Protein AF-0000000067176746 (afdb_homodimer)

pLDDT: mean 80.46, std 14.05, range [32.78, 97.44]

Radius of gyration: 30.91 Å; Cα contacts (8 Å, |Δi|>4): 1678; chains: 2; bounding box: 75×94×72 Å

Solvent-accessible surface area (backbone atoms only — not comparable to full-atom values): 50296 Å² total; per-residue (Å²): 117,57,73,65,50,70,75,52,68,59,68,92,54,48,72,50,48,36,52,47,48,30,40,49,22,49,24,46,20,21,20,22,48,36,48,21,33,49,36,47,31,52,53,45,54,51,41,46,60,78,34,51,90,34,46,40,32,67,72,18,43,69,52,51,47,21,51,54,46,4,48,63,64,27,29,31,47,70,59,21,42,50,48,52,51,49,16,47,41,33,66,75,56,26,36,52,35,39,38,44,25,46,72,14,62,37,48,71,68,59,52,51,51,50,55,63,56,50,66,44,42,49,75,85,44,29,64,63,47,22,51,52,45,39,71,47,49,58,77,45,60,42,50,53,70,64,56,43,50,49,55,52,44,52,57,35,43,74,70,32,62,41,12,40,62,57,56,48,69,29,80,71,46,17,25,57,46,74,40,54,23,66,46,34,60,23,16,31,32,39,27,34,24,46,32,70,30,44,50,34,27,50,50,39,30,50,54,16,37,58,40,34,41,94,64,32,79,62,51,72,46,32,31,31,22,47,23,45,27,23,45,22,52,76,35,80,46,36,74,52,68,51,82,53,90,80,57,80,36,70,73,80,87,84,64,87,80,80,79,90,78,71,69,48,62,54,72,52,20,71,70,51,37,76,51,52,19,37,27,80,81,16,38,52,19,52,23,69,57,43,42,60,53,48,73,78,46,87,87,77,86,84,57,82,67,68,76,54,70,49,83,56,80,70,71,53,71,59,52,47,54,36,49,40,52,21,27,42,22,18,56,53,63,24,36,72,47,45,36,90,65,31,44,82,38,54,70,46,55,74,77,76,23,51,36,29,78,33,25,46,44,38,21,26,65,64,56,43,49,40,56,69,66,42,41,49,92,72,16,39,47,73,48,63,36,33,44,51,36,33,43,35,33,41,50,66,63,52,74,48,77,34,71,34,52,26,17,72,76,39,57,76,55,30,51,67,34,45,86,77,90,60,72,79,76,81,67,72,64,61,89,65,52,69,74,75,51,58,63,42,96,57,38,68,70,51,51,49,48,51,52,39,51,51,49,26,50,51,28,43,49,51,50,50,49,50,48,48,52,28,50,49,38,44,63,71,60,57,67,71,74,83,128,119,58,73,67,51,71,74,53,69,58,68,91,52,48,70,51,48,36,53,48,46,30,40,48,22,49,24,48,20,22,20,21,48,36,49,22,32,50,36,46,31,51,52,46,53,53,40,47,62,78,34,52,88,35,45,40,32,67,73,18,42,68,53,52,47,21,51,53,46,5,48,64,66,27,28,32,48,68,60,22,42,49,48,51,50,48,15,46,42,34,64,75,57,26,36,52,36,40,39,43,26,46,72,15,63,38,48,70,68,57,51,52,49,52,55,63,57,49,65,43,41,50,75,86,44,29,64,63,47,21,52,54,46,38,70,48,50,58,76,45,62,42,48,52,69,50,55,42,50,49,55,51,45,54,57,35,43,75,68,33,63,40,12,38,62,52,52,52,64,27,80,71,43,18,25,56,47,74,41,64,18,66,46,38,68,25,17,31,34,40,25,34,25,47,31,70,31,42,51,34,27,51,51,40,30,50,55,18,38,58,41,33,41,94,65,33,79,63,52,74,47,32,31,32,21,48,23,44,26,22,45,20,58,77,34,79,46,34,70,51,68,50,82,52,91,82,56,81,35,69,71,78,93,87,76,83,88,85,80,92,80,72,70,47,62,53,71,53,21,73,70,47,37,77,49,53,18,37,26,80,85,15,37,58,20,54,21,68,57,43,42,60,52,48,75,79,46,88,86,76,87,85,56,82,67,68,75,55,71,48,84,58,79,68,70,53,71,60,52,47,54,36,49,40,52,21,27,42,21,18,55,54,63,24,36,72,48,45,37,89,66,30,44,83,38,53,71,46,53,74,77,76,23,53,36,29,77,34,26,46,44,37,22,27,66,64,57,43,48,41,55,70,66,41,42,50,90,72,16,40,47,74,48,61,38,33,44,51,36,34,43,34,32,40,51,69,63,53,76,48,75,35,70,34,51,25,17,73,76,38,57,77,55,30,52,66,35,44,86,77,91,61,73,79,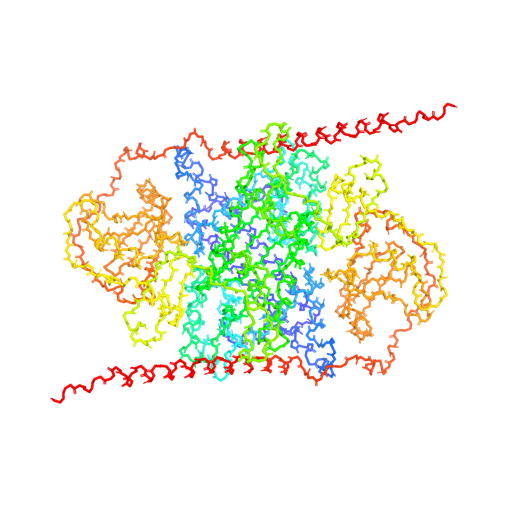79,80,66,74,66,61,90,65,54,68,72,74,50,59,64,42,96,56,36,66,69,52,52,50,49,52,51,39,51,52,48,28,50,51,28,42,49,51,49,49,50,49,48,47,51,30,50,50,43,44,62,71,61,56,65,70,73,81,126

Structure (mmCIF, N/CA/C/O backbone):
data_AF-0000000067176746-model_v1
#
loop_
_entity.id
_entity.type
_entity.pdbx_description
1 polymer 'HNH nuclease domain-containing protein'
#
loop_
_atom_site.group_PDB
_atom_site.id
_atom_site.type_symbol
_atom_site.label_atom_id
_atom_site.label_alt_id
_atom_site.label_comp_id
_atom_site.label_asym_id
_atom_site.label_entity_id
_atom_site.label_seq_id
_atom_site.pdbx_PDB_ins_code
_atom_site.Cartn_x
_atom_site.Cartn_y
_atom_site.Cartn_z
_atom_site.occupancy
_atom_site.B_iso_or_equiv
_atom_site.auth_seq_id
_atom_site.auth_comp_id
_atom_site.auth_asym_id
_atom_site.auth_atom_id
_atom_site.pdbx_PDB_model_num
ATOM 1 N N . MET A 1 1 ? -13.516 -18.984 21.047 1 43.28 1 MET A N 1
ATOM 2 C CA . MET A 1 1 ? -14.125 -17.891 21.797 1 43.28 1 MET A CA 1
ATOM 3 C C . MET A 1 1 ? -15.305 -17.297 21.047 1 43.28 1 MET A C 1
ATOM 5 O O . MET A 1 1 ? -15.172 -16.922 19.875 1 43.28 1 MET A O 1
ATOM 9 N N . GLY A 1 2 ? -16.469 -17.641 21.391 1 50.47 2 GLY A N 1
ATOM 10 C CA . GLY A 1 2 ? -17.766 -17.391 20.797 1 50.47 2 GLY A CA 1
ATOM 11 C C . GLY A 1 2 ? -18.078 -15.906 20.656 1 50.47 2 GLY A C 1
ATOM 12 O O . GLY A 1 2 ? -17.406 -15.062 21.25 1 50.47 2 GLY A O 1
ATOM 13 N N . ALA A 1 3 ? -18.984 -15.453 19.688 1 53.44 3 ALA A N 1
ATOM 14 C CA . ALA A 1 3 ? -19.531 -14.109 19.5 1 53.44 3 ALA A CA 1
ATOM 15 C C . ALA A 1 3 ? -19.797 -13.43 20.844 1 53.44 3 ALA A C 1
ATOM 17 O O . ALA A 1 3 ? -19.531 -12.242 21.016 1 53.44 3 ALA A O 1
ATOM 18 N N . GLY A 1 4 ? -20.078 -14.141 21.781 1 60.16 4 GLY A N 1
ATOM 19 C CA . GLY A 1 4 ? -20.453 -13.594 23.078 1 60.16 4 GLY A CA 1
ATOM 20 C C . GLY A 1 4 ? -19.281 -13.078 23.875 1 60.16 4 GLY A C 1
ATOM 21 O O . GLY A 1 4 ? -19.406 -12.125 24.641 1 60.16 4 GLY A O 1
ATOM 22 N N . ILE A 1 5 ? -18.078 -13.664 23.75 1 59.62 5 ILE A N 1
ATOM 23 C CA . ILE A 1 5 ? -16.891 -13.328 24.531 1 59.62 5 ILE A CA 1
ATOM 24 C C . ILE A 1 5 ? -16.344 -11.977 24.078 1 59.62 5 ILE A C 1
ATOM 26 O O . ILE A 1 5 ? -15.891 -11.172 24.906 1 59.62 5 ILE A O 1
ATOM 30 N N . LEU A 1 6 ? -16.484 -11.695 22.938 1 70.81 6 LEU A N 1
ATOM 31 C CA . LEU A 1 6 ? -15.961 -10.43 22.422 1 70.81 6 LEU A CA 1
ATOM 32 C C . LEU A 1 6 ? -16.734 -9.25 23 1 70.81 6 LEU A C 1
ATOM 34 O O . LEU A 1 6 ? -16.141 -8.203 23.297 1 70.81 6 LEU A O 1
ATOM 38 N N . GLU A 1 7 ? -18 -9.523 23.328 1 70.69 7 GLU A N 1
ATOM 39 C CA . GLU A 1 7 ? -18.875 -8.469 23.812 1 70.69 7 GLU A CA 1
ATOM 40 C C . GLU A 1 7 ? -18.562 -8.109 25.266 1 70.69 7 GLU A C 1
ATOM 42 O O . GLU A 1 7 ? -18.844 -7 25.719 1 70.69 7 GLU A O 1
ATOM 47 N N . ARG A 1 8 ? -17.938 -9.031 26.031 1 75.94 8 ARG A N 1
ATOM 48 C CA . ARG A 1 8 ? -17.734 -8.805 27.469 1 75.94 8 ARG A CA 1
ATOM 49 C C . ARG A 1 8 ? -16.266 -8.625 27.797 1 75.94 8 ARG A C 1
ATOM 51 O O . ARG A 1 8 ? -15.875 -8.594 28.969 1 75.94 8 ARG A O 1
ATOM 58 N N . MET A 1 9 ? -15.562 -8.547 26.734 1 86 9 MET A N 1
ATOM 59 C CA . MET A 1 9 ? -14.109 -8.531 26.891 1 86 9 MET A CA 1
ATOM 60 C C . MET A 1 9 ? -13.672 -7.34 27.75 1 86 9 MET A C 1
ATOM 62 O O . MET A 1 9 ? -12.695 -7.434 28.5 1 86 9 MET A O 1
ATOM 66 N N . PHE A 1 10 ? -14.477 -6.266 27.781 1 89.88 10 PHE A N 1
ATOM 67 C CA . PHE A 1 10 ? -14.016 -5.051 28.438 1 89.88 10 PHE A CA 1
ATOM 68 C C . PHE A 1 10 ? -15 -4.594 29.5 1 89.88 10 PHE A C 1
ATOM 70 O O . PHE A 1 10 ? -15.047 -3.414 29.844 1 89.88 10 PHE A O 1
ATOM 77 N N . ASP A 1 11 ? -15.68 -5.605 29.891 1 87.5 11 ASP A N 1
ATOM 78 C CA . ASP A 1 11 ? -16.594 -5.293 30.984 1 87.5 11 ASP A CA 1
ATOM 79 C C . ASP A 1 11 ? -15.844 -4.773 32.219 1 87.5 11 ASP A C 1
ATOM 81 O O . ASP A 1 11 ? -14.836 -5.348 32.625 1 87.5 11 ASP A O 1
ATOM 85 N N . GLY A 1 12 ? -16.25 -3.662 32.781 1 87 12 GLY A N 1
ATOM 86 C CA . GLY A 1 12 ? -15.648 -3.094 33.969 1 87 12 GLY A CA 1
ATOM 87 C C . GLY A 1 12 ? -14.492 -2.154 33.688 1 87 12 GLY A C 1
ATOM 88 O O . GLY A 1 12 ? -13.93 -1.547 34.594 1 87 12 GLY A O 1
ATOM 89 N N . THR A 1 13 ? -14.133 -2.062 32.438 1 91.19 13 THR A N 1
ATOM 90 C CA . THR A 1 13 ? -13.039 -1.176 32.062 1 91.19 13 THR A CA 1
ATOM 91 C C . THR A 1 13 ? -13.547 0.245 31.828 1 91.19 13 THR A C 1
ATOM 93 O O . THR A 1 13 ? -14.523 0.454 31.109 1 91.19 13 THR A O 1
ATOM 96 N N . SER A 1 14 ? -12.938 1.188 32.531 1 92.56 14 SER A N 1
ATOM 97 C CA . SER A 1 14 ? -13.312 2.586 32.344 1 92.56 14 SER A CA 1
ATOM 98 C C . SER A 1 14 ? -12.992 3.064 30.922 1 92.56 14 SER A C 1
ATOM 100 O O . SER A 1 14 ? -12.312 2.369 30.172 1 92.56 14 SER A O 1
ATOM 102 N N . ASP A 1 15 ? -13.5 4.207 30.578 1 90.69 15 ASP A N 1
ATOM 103 C CA . ASP A 1 15 ? -13.18 4.781 29.281 1 90.69 15 ASP A CA 1
ATOM 104 C C . ASP A 1 15 ? -11.68 5.027 29.141 1 90.69 15 ASP A C 1
ATOM 106 O O . ASP A 1 15 ? -11.094 4.758 28.094 1 90.69 15 ASP A O 1
ATOM 110 N N . ALA A 1 16 ? -11.156 5.578 30.172 1 91.19 16 ALA A N 1
ATOM 111 C CA . ALA A 1 16 ? -9.703 5.754 30.188 1 91.19 16 ALA A CA 1
ATOM 112 C C . ALA A 1 16 ? -8.992 4.41 30.047 1 91.19 16 ALA A C 1
ATOM 114 O O . ALA A 1 16 ? -7.98 4.305 29.359 1 91.19 16 ALA A O 1
ATOM 115 N N . GLY A 1 17 ? -9.531 3.449 30.75 1 92.75 17 GLY A N 1
ATOM 116 C CA . GLY A 1 17 ? -8.977 2.107 30.641 1 92.75 17 GLY A CA 1
ATOM 117 C C . GLY A 1 17 ? -9.062 1.532 29.234 1 92.75 17 GLY A C 1
ATOM 118 O O . GLY A 1 17 ? -8.172 0.8 28.812 1 92.75 17 GLY A O 1
ATOM 119 N N . LEU A 1 18 ? -10.117 1.88 28.562 1 92.44 18 LEU A N 1
ATOM 120 C CA . LEU A 1 18 ? -10.281 1.414 27.188 1 92.44 18 LEU A CA 1
ATOM 121 C C . LEU A 1 18 ? -9.242 2.043 26.281 1 92.44 18 LEU A C 1
ATOM 123 O O . LEU A 1 18 ? -8.672 1.362 25.422 1 92.44 18 LEU A O 1
ATOM 127 N N . ILE A 1 19 ? -9.008 3.307 26.422 1 92.44 19 ILE A N 1
ATOM 128 C CA . ILE A 1 19 ? -7.984 3.996 25.656 1 92.44 19 ILE A CA 1
ATOM 129 C C . ILE A 1 19 ? -6.621 3.371 25.922 1 92.44 19 ILE A C 1
ATOM 131 O O . ILE A 1 19 ? -5.828 3.154 25 1 92.44 19 ILE A O 1
ATOM 135 N N . ASP A 1 20 ? -6.383 3.025 27.188 1 93.06 20 ASP A N 1
ATOM 136 C CA . ASP A 1 20 ? -5.141 2.355 27.562 1 93.06 20 ASP A CA 1
ATOM 137 C C . ASP A 1 20 ? -5.047 0.979 26.906 1 93.06 20 ASP A C 1
ATOM 139 O O . ASP A 1 20 ? -3.969 0.566 26.469 1 93.06 20 ASP A O 1
ATOM 143 N N . ALA A 1 21 ? -6.141 0.317 26.906 1 93.69 21 ALA A N 1
ATOM 144 C CA . ALA A 1 21 ? -6.176 -1.002 26.281 1 93.69 21 ALA A CA 1
ATOM 145 C C . ALA A 1 21 ? -5.863 -0.91 24.797 1 93.69 21 ALA A C 1
ATOM 147 O O . ALA A 1 21 ? -5.176 -1.772 24.25 1 93.69 21 ALA A O 1
ATOM 148 N N . ILE A 1 22 ? -6.387 0.085 24.141 1 94.25 22 ILE A N 1
ATOM 149 C CA . ILE A 1 22 ? -6.113 0.323 22.734 1 94.25 22 ILE A CA 1
ATOM 150 C C . ILE A 1 22 ? -4.617 0.529 22.516 1 94.25 22 ILE A C 1
ATOM 152 O O . ILE A 1 22 ? -4.004 -0.13 21.672 1 94.25 22 ILE A O 1
ATOM 156 N N . ALA A 1 23 ? -4.051 1.353 23.312 1 92.62 23 ALA A N 1
ATOM 157 C CA . ALA A 1 23 ? -2.627 1.663 23.188 1 92.62 23 ALA A CA 1
ATOM 158 C C . ALA A 1 23 ? -1.772 0.439 23.516 1 92.62 23 ALA A C 1
ATOM 160 O O . ALA A 1 23 ? -0.783 0.17 22.828 1 92.62 23 ALA A O 1
ATOM 161 N N . GLU A 1 24 ? -2.168 -0.232 24.547 1 94.44 24 GLU A N 1
ATOM 162 C CA . GLU A 1 24 ? -1.419 -1.413 24.969 1 94.44 24 GLU A CA 1
ATOM 163 C C . GLU A 1 24 ? -1.476 -2.506 23.906 1 94.44 24 GLU A C 1
ATOM 165 O O . GLU A 1 24 ? -0.476 -3.178 23.641 1 94.44 24 GLU A O 1
ATOM 170 N N . ALA A 1 25 ? -2.594 -2.727 23.359 1 95.62 25 ALA A N 1
ATOM 171 C CA . ALA A 1 25 ? -2.725 -3.715 22.281 1 95.62 25 ALA A CA 1
ATOM 172 C C . ALA A 1 25 ? -1.83 -3.363 21.109 1 95.62 25 ALA A C 1
ATOM 174 O O . ALA A 1 25 ? -1.221 -4.246 20.5 1 95.62 25 ALA A O 1
ATOM 175 N N . LYS A 1 26 ? -1.773 -2.121 20.797 1 94.94 26 LYS A N 1
ATOM 176 C CA . LYS A 1 26 ? -0.898 -1.688 19.719 1 94.94 26 LYS A CA 1
ATOM 177 C C . LYS A 1 26 ? 0.565 -1.97 20.047 1 94.94 26 LYS A C 1
ATOM 179 O O . LYS A 1 26 ? 1.327 -2.408 19.172 1 94.94 26 LYS A O 1
ATOM 184 N N . ARG A 1 27 ? 0.946 -1.72 21.25 1 94.75 27 ARG A N 1
ATOM 185 C CA . ARG A 1 27 ? 2.312 -2.004 21.672 1 94.75 27 ARG A CA 1
ATOM 186 C C . ARG A 1 27 ? 2.615 -3.496 21.578 1 94.75 27 ARG A C 1
ATOM 188 O O . ARG A 1 27 ? 3.709 -3.887 21.172 1 94.75 27 ARG A O 1
ATOM 195 N N . GLN A 1 28 ? 1.669 -4.273 21.953 1 95.75 28 GLN A N 1
ATOM 196 C CA . GLN A 1 28 ? 1.831 -5.719 21.875 1 95.75 28 GLN A CA 1
ATOM 197 C C . GLN A 1 28 ? 1.948 -6.18 20.422 1 95.75 28 GLN A C 1
ATOM 199 O O . GLN A 1 28 ? 2.732 -7.082 20.109 1 95.75 28 GLN A O 1
ATOM 204 N N . GLU A 1 29 ? 1.146 -5.594 19.594 1 95.38 29 GLU A N 1
ATOM 205 C CA . GLU A 1 29 ? 1.238 -5.859 18.172 1 95.38 29 GLU A CA 1
ATOM 206 C C . GLU A 1 29 ? 2.646 -5.586 17.641 1 95.38 29 GLU A C 1
ATOM 208 O O . GLU A 1 29 ? 3.229 -6.418 16.953 1 95.38 29 GLU A O 1
ATOM 213 N N . ASN A 1 30 ? 3.139 -4.461 18 1 95.81 30 ASN A N 1
ATOM 214 C CA . ASN A 1 30 ? 4.469 -4.051 17.562 1 95.81 30 ASN A CA 1
ATOM 215 C C . ASN A 1 30 ? 5.547 -4.988 18.094 1 95.81 30 ASN A C 1
ATOM 217 O O . ASN A 1 30 ? 6.43 -5.418 17.344 1 95.81 30 ASN A O 1
ATOM 221 N N . ALA A 1 31 ? 5.441 -5.293 19.344 1 96.06 31 ALA A N 1
ATOM 222 C CA . ALA A 1 31 ? 6.418 -6.176 19.969 1 96.06 31 ALA A CA 1
ATOM 223 C C . ALA A 1 31 ? 6.387 -7.566 19.344 1 96.06 31 ALA A C 1
ATOM 225 O O . ALA A 1 31 ? 7.434 -8.195 19.156 1 96.06 31 ALA A O 1
ATOM 226 N N . ALA A 1 32 ? 5.234 -8.047 19.078 1 96.44 32 ALA A N 1
ATOM 227 C CA . ALA A 1 32 ? 5.105 -9.359 18.438 1 96.44 32 ALA A CA 1
ATOM 228 C C . ALA A 1 32 ? 5.711 -9.344 17.047 1 96.44 32 ALA A C 1
ATOM 230 O O . ALA A 1 32 ? 6.34 -10.32 16.625 1 96.44 32 ALA A O 1
ATOM 231 N N . THR A 1 33 ? 5.523 -8.281 16.328 1 96.31 33 THR A N 1
ATOM 232 C CA . THR A 1 33 ? 6.133 -8.148 15.016 1 96.31 33 THR A CA 1
ATOM 233 C C . THR A 1 33 ? 7.656 -8.172 15.117 1 96.31 33 THR A C 1
ATOM 235 O O . THR A 1 33 ? 8.32 -8.82 14.312 1 96.31 33 THR A O 1
ATOM 238 N N . ALA A 1 34 ? 8.156 -7.441 16.062 1 96.94 34 ALA A N 1
ATOM 239 C CA . ALA A 1 34 ? 9.594 -7.449 16.281 1 96.94 34 ALA A CA 1
ATOM 240 C C . ALA A 1 34 ? 10.102 -8.859 16.578 1 96.94 34 ALA A C 1
ATOM 242 O O . ALA A 1 34 ? 11.094 -9.305 16 1 96.94 34 ALA A O 1
ATOM 243 N N . ARG A 1 35 ? 9.383 -9.539 17.422 1 95.69 35 ARG A N 1
ATOM 244 C CA . ARG A 1 35 ? 9.766 -10.898 17.781 1 95.69 35 ARG A CA 1
ATOM 245 C C . ARG A 1 35 ? 9.797 -11.805 16.562 1 95.69 35 ARG A C 1
ATOM 247 O O . ARG A 1 35 ? 10.703 -12.633 16.422 1 95.69 35 ARG A O 1
ATOM 254 N N . ARG A 1 36 ? 8.836 -11.695 15.734 1 96.38 36 ARG A N 1
ATOM 255 C CA . ARG A 1 36 ? 8.797 -12.469 14.5 1 96.38 36 ARG A CA 1
ATOM 256 C C . ARG A 1 36 ? 10.039 -12.219 13.656 1 96.38 36 ARG A C 1
ATOM 258 O O . ARG A 1 36 ? 10.703 -13.164 13.227 1 96.38 36 ARG A O 1
ATOM 265 N N . LEU A 1 37 ? 10.359 -10.945 13.492 1 97.06 37 LEU A N 1
ATOM 266 C CA . LEU A 1 37 ? 11.492 -10.586 12.648 1 97.06 37 LEU A CA 1
ATOM 267 C C . LEU A 1 37 ? 12.805 -11.023 13.289 1 97.06 37 LEU A C 1
ATOM 269 O O . LEU A 1 37 ? 13.734 -11.43 12.594 1 97.06 37 LEU A O 1
ATOM 273 N N . PHE A 1 38 ? 12.867 -11 14.625 1 96.69 38 PHE A N 1
ATOM 274 C CA . PHE A 1 38 ? 14.062 -11.461 15.312 1 96.69 38 PHE A CA 1
ATOM 275 C C . PHE A 1 38 ? 14.242 -12.969 15.148 1 96.69 38 PHE A C 1
ATOM 277 O O . PHE A 1 38 ? 15.359 -13.445 14.953 1 96.69 38 PHE A O 1
ATOM 284 N N . ALA A 1 39 ? 13.156 -13.672 15.227 1 96.25 39 ALA A N 1
ATOM 285 C CA . ALA A 1 39 ? 13.219 -15.109 14.992 1 96.25 39 ALA A CA 1
ATOM 286 C C . ALA A 1 39 ? 13.664 -15.414 13.57 1 96.25 39 ALA A C 1
ATOM 288 O O . ALA A 1 39 ? 14.453 -16.328 13.344 1 96.25 39 ALA A O 1
ATOM 289 N N . ILE A 1 40 ? 13.188 -14.68 12.617 1 96.25 40 ILE A N 1
ATOM 290 C CA . ILE A 1 40 ? 13.617 -14.82 11.227 1 96.25 40 ILE A CA 1
ATOM 291 C C . ILE A 1 40 ? 15.109 -14.531 11.117 1 96.25 40 ILE A C 1
ATOM 293 O O . ILE A 1 40 ? 15.836 -15.242 10.414 1 96.25 40 ILE A O 1
ATOM 297 N N . GLY A 1 41 ? 15.555 -13.461 11.812 1 96.5 41 GLY A N 1
ATOM 298 C CA . GLY A 1 41 ? 16.969 -13.125 11.828 1 96.5 41 GLY A CA 1
ATOM 299 C C . GLY A 1 41 ? 17.844 -14.25 12.359 1 96.5 41 GLY A C 1
ATOM 300 O O . GLY A 1 41 ? 18.906 -14.531 11.82 1 96.5 41 GLY A O 1
ATOM 301 N N . GLU A 1 42 ? 17.406 -14.867 13.367 1 95.94 42 GLU A N 1
ATOM 302 C CA . GLU A 1 42 ? 18.125 -15.992 13.938 1 95.94 42 GLU A CA 1
ATOM 303 C C . GLU A 1 42 ? 18.188 -17.172 12.953 1 95.94 42 GLU A C 1
ATOM 305 O O . GLU A 1 42 ? 19.234 -17.781 12.773 1 95.94 42 GLU A O 1
ATOM 310 N N . LEU A 1 43 ? 17.078 -17.5 12.359 1 94.38 43 LEU A N 1
ATOM 311 C CA . LEU A 1 43 ? 17.047 -18.547 11.344 1 94.38 43 LEU A CA 1
ATOM 312 C C . LEU A 1 43 ? 18.016 -18.234 10.219 1 94.38 43 LEU A C 1
ATOM 314 O O . LEU A 1 43 ? 18.75 -19.125 9.766 1 94.38 43 LEU A O 1
ATOM 318 N N . ASP A 1 44 ? 18.016 -17 9.797 1 95 44 ASP A N 1
ATOM 319 C CA . ASP A 1 44 ? 18.922 -16.547 8.742 1 95 44 ASP A CA 1
ATOM 320 C C . ASP A 1 44 ? 20.375 -16.75 9.148 1 95 44 ASP A C 1
ATOM 322 O O . ASP A 1 44 ? 21.203 -17.188 8.336 1 95 44 ASP A O 1
ATOM 326 N N . THR A 1 45 ? 20.734 -16.438 10.375 1 95.19 45 THR A N 1
ATOM 327 C CA . THR A 1 45 ? 22.094 -16.609 10.891 1 95.19 45 THR A CA 1
ATOM 328 C C . THR A 1 45 ? 22.516 -18.078 10.844 1 95.19 45 THR A C 1
ATOM 330 O O . THR A 1 45 ? 23.609 -18.406 10.375 1 95.19 45 THR A O 1
ATOM 333 N N . ARG A 1 46 ? 21.703 -18.906 11.25 1 94.25 46 ARG A N 1
ATOM 334 C CA . ARG A 1 46 ? 22.016 -20.328 11.281 1 94.25 46 ARG A CA 1
ATOM 335 C C . ARG A 1 46 ? 22.172 -20.891 9.875 1 94.25 46 ARG A C 1
ATOM 337 O O . ARG A 1 46 ? 23.109 -21.641 9.594 1 94.25 46 ARG A O 1
ATOM 344 N N . ARG A 1 47 ? 21.266 -20.531 8.984 1 92.94 47 ARG A N 1
ATOM 345 C CA . ARG A 1 47 ? 21.344 -21.016 7.613 1 92.94 47 ARG A CA 1
ATOM 346 C C . ARG A 1 47 ? 22.578 -20.469 6.91 1 92.94 47 ARG A C 1
ATOM 348 O O . ARG A 1 47 ? 23.172 -21.141 6.066 1 92.94 47 ARG A O 1
ATOM 355 N N . ALA A 1 48 ? 22.953 -19.219 7.258 1 92.12 48 ALA A N 1
ATOM 356 C CA . ALA A 1 48 ? 24.156 -18.641 6.691 1 92.12 48 ALA A CA 1
ATOM 357 C C . ALA A 1 48 ? 25.391 -19.484 7.039 1 92.12 48 ALA A C 1
ATOM 359 O O . ALA A 1 48 ? 26.312 -19.609 6.227 1 92.12 48 ALA A O 1
ATOM 360 N N . ILE A 1 49 ? 25.359 -20.016 8.172 1 92.62 49 ILE A N 1
ATOM 361 C CA . ILE A 1 49 ? 26.453 -20.859 8.625 1 92.62 49 ILE A CA 1
ATOM 362 C C . ILE A 1 49 ? 26.359 -22.234 7.984 1 92.62 49 ILE A C 1
ATOM 364 O O . ILE A 1 49 ? 27.312 -22.719 7.375 1 92.62 49 ILE A O 1
ATOM 368 N N . ASP A 1 50 ? 25.203 -22.844 8.023 1 90.69 50 ASP A N 1
ATOM 369 C CA . ASP A 1 50 ? 24.969 -24.203 7.547 1 90.69 50 ASP A CA 1
ATOM 370 C C . ASP A 1 50 ? 25.203 -24.297 6.043 1 90.69 50 ASP A C 1
ATOM 372 O O . ASP A 1 50 ? 25.625 -25.344 5.543 1 90.69 50 ASP A O 1
ATOM 376 N N . LEU A 1 51 ? 24.922 -23.156 5.371 1 89.75 51 LEU A N 1
ATOM 377 C CA . LEU A 1 51 ? 24.938 -23.188 3.914 1 89.75 51 LEU A CA 1
ATOM 378 C C . LEU A 1 51 ? 26.016 -22.25 3.367 1 89.75 51 LEU A C 1
ATOM 380 O O . LEU A 1 51 ? 25.844 -21.672 2.287 1 89.75 51 LEU A O 1
ATOM 384 N N . ALA A 1 52 ? 27.047 -22.109 4.098 1 89.81 52 ALA A N 1
ATOM 385 C CA . ALA A 1 52 ? 28.109 -21.188 3.752 1 89.81 52 ALA A CA 1
ATOM 386 C C . ALA A 1 52 ? 28.703 -21.516 2.385 1 89.81 52 ALA A C 1
ATOM 388 O O . ALA A 1 52 ? 29.109 -20.609 1.644 1 89.81 52 ALA A O 1
ATOM 389 N N . GLU A 1 53 ? 28.703 -22.75 2.008 1 87.94 53 GLU A N 1
ATOM 390 C CA . GLU A 1 53 ? 29.297 -23.188 0.757 1 87.94 53 GLU A CA 1
ATOM 391 C C . GLU A 1 53 ? 28.422 -22.828 -0.439 1 87.94 53 GLU A C 1
ATOM 393 O O . GLU A 1 53 ? 28.875 -22.891 -1.585 1 87.94 53 GLU A O 1
ATOM 398 N N . CYS A 1 54 ? 27.234 -22.391 -0.156 1 87.25 54 CYS 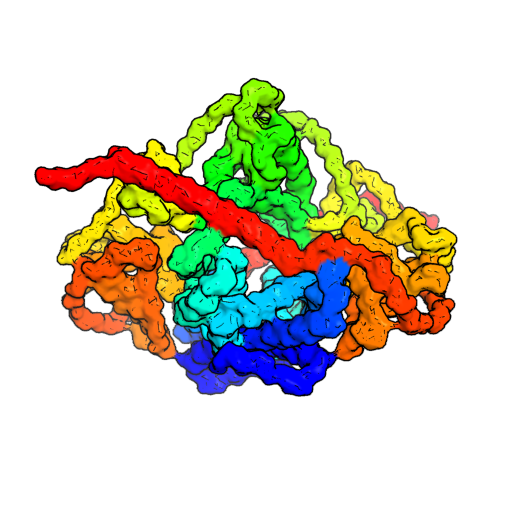A N 1
ATOM 399 C CA . CYS A 1 54 ? 26.266 -22.141 -1.227 1 87.25 54 CYS A CA 1
ATOM 400 C C . CYS A 1 54 ? 26.125 -20.641 -1.493 1 87.25 54 CYS A C 1
ATOM 402 O O . CYS A 1 54 ? 25.203 -20.219 -2.189 1 87.25 54 CYS A O 1
ATOM 404 N N . ASN A 1 55 ? 26.984 -19.859 -1.001 1 86.94 55 ASN A N 1
ATOM 405 C CA . ASN A 1 55 ? 26.859 -18.422 -1.083 1 86.94 55 ASN A CA 1
ATOM 406 C C . ASN A 1 55 ? 26.891 -17.938 -2.529 1 86.94 55 ASN A C 1
ATOM 408 O O . ASN A 1 55 ? 26.312 -16.891 -2.854 1 86.94 55 ASN A O 1
ATOM 412 N N . PHE A 1 56 ? 27.531 -18.672 -3.367 1 82 56 PHE A N 1
ATOM 413 C CA . PHE A 1 56 ? 27.672 -18.25 -4.754 1 82 56 PHE A CA 1
ATOM 414 C C . PHE A 1 56 ? 26.594 -18.875 -5.629 1 82 56 PHE A C 1
ATOM 416 O O . PHE A 1 56 ? 26.547 -18.625 -6.836 1 82 56 PHE A O 1
ATOM 423 N N . TRP A 1 57 ? 25.766 -19.688 -5.016 1 81.31 57 TRP A N 1
ATOM 424 C CA . TRP A 1 57 ? 24.672 -20.281 -5.773 1 81.31 57 TRP A CA 1
ATOM 425 C C . TRP A 1 57 ? 23.656 -19.219 -6.195 1 81.31 57 TRP A C 1
ATOM 427 O O . TRP A 1 57 ? 23.438 -18.234 -5.477 1 81.31 57 TRP A O 1
ATOM 437 N N . ARG A 1 58 ? 23.062 -19.359 -7.348 1 76.19 58 ARG A N 1
ATOM 438 C CA . ARG A 1 58 ? 21.969 -18.469 -7.754 1 76.19 58 ARG A CA 1
ATOM 439 C C . ARG A 1 58 ? 20.875 -18.422 -6.684 1 76.19 58 ARG A C 1
ATOM 441 O O . ARG A 1 58 ? 20.375 -17.344 -6.363 1 76.19 58 ARG A O 1
ATOM 448 N N . THR A 1 59 ? 20.484 -19.578 -6.215 1 84.06 59 THR A N 1
ATOM 449 C CA . THR A 1 59 ? 19.625 -19.656 -5.035 1 84.06 59 THR A CA 1
ATOM 450 C C . THR A 1 59 ? 20.469 -19.828 -3.77 1 84.06 59 THR A C 1
ATOM 452 O O . THR A 1 59 ? 20.703 -20.938 -3.316 1 84.06 59 THR A O 1
ATOM 455 N N . ASP A 1 60 ? 20.859 -18.734 -3.285 1 87.44 60 ASP A N 1
ATOM 456 C CA . ASP A 1 60 ? 21.781 -18.688 -2.154 1 87.44 60 ASP A CA 1
ATOM 457 C C . ASP A 1 60 ? 21.047 -18.922 -0.837 1 87.44 60 ASP A C 1
ATOM 459 O O . ASP A 1 60 ? 19.844 -19.156 -0.828 1 87.44 60 ASP A O 1
ATOM 463 N N . PRO A 1 61 ? 21.75 -18.984 0.267 1 87.88 61 PRO A N 1
ATOM 464 C CA . PRO A 1 61 ? 21.125 -19.25 1.566 1 87.88 61 PRO A CA 1
ATOM 465 C C . PRO A 1 61 ? 19.984 -18.281 1.88 1 87.88 61 PRO A C 1
ATOM 467 O O . PRO A 1 61 ? 19 -18.672 2.52 1 87.88 61 PRO A O 1
ATOM 470 N N . PHE A 1 62 ? 20.094 -17.031 1.438 1 90.5 62 PHE A N 1
ATOM 471 C CA . PHE A 1 62 ? 19.016 -16.047 1.618 1 90.5 62 PHE A CA 1
ATOM 472 C C . PHE A 1 62 ? 17.719 -16.547 0.995 1 90.5 62 PHE A C 1
ATOM 474 O O . PHE A 1 62 ? 16.672 -16.5 1.629 1 90.5 62 PHE A O 1
ATOM 481 N N . GLU A 1 63 ? 17.812 -17.062 -0.197 1 87.62 63 GLU A N 1
ATOM 482 C CA . GLU A 1 63 ? 16.641 -17.562 -0.898 1 87.62 63 GLU A CA 1
ATOM 483 C C . GLU A 1 63 ? 16.047 -18.781 -0.182 1 87.62 63 GLU A C 1
ATOM 485 O O . GLU A 1 63 ? 14.828 -18.953 -0.156 1 87.62 63 GLU A O 1
ATOM 490 N N . GLU A 1 64 ? 16.953 -19.547 0.307 1 88.88 64 GLU A N 1
ATOM 491 C CA . GLU A 1 64 ? 16.484 -20.719 1.034 1 88.88 64 GLU A CA 1
ATOM 492 C C . GLU A 1 64 ? 15.727 -20.328 2.293 1 88.88 64 GLU A C 1
ATOM 494 O O . GLU A 1 64 ? 14.688 -20.938 2.604 1 88.88 64 GLU A O 1
ATOM 499 N N . VAL A 1 65 ? 16.219 -19.406 3.035 1 91.94 65 VAL A N 1
ATOM 500 C CA . VAL A 1 65 ? 15.523 -18.922 4.223 1 91.94 65 VAL A CA 1
ATOM 501 C C . VAL A 1 65 ? 14.164 -18.344 3.826 1 91.94 65 VAL A C 1
ATOM 503 O O . VAL A 1 65 ? 13.164 -18.578 4.508 1 91.94 65 VAL A O 1
ATOM 506 N N . CYS A 1 66 ? 14.109 -17.578 2.742 1 90.25 66 CYS A N 1
ATOM 507 C CA . CYS A 1 66 ? 12.859 -17.016 2.258 1 90.25 66 CYS A CA 1
ATOM 508 C C . CYS A 1 66 ? 11.836 -18.109 1.978 1 90.25 66 CYS A C 1
ATOM 510 O O . CYS A 1 66 ? 10.648 -17.953 2.268 1 90.25 66 CYS A O 1
ATOM 512 N N . ALA A 1 67 ? 12.32 -19.172 1.423 1 88.19 67 ALA A N 1
ATOM 513 C CA . ALA A 1 67 ? 11.422 -20.297 1.143 1 88.19 67 ALA A CA 1
ATOM 514 C C . ALA A 1 67 ? 10.836 -20.859 2.43 1 88.19 67 ALA A C 1
ATOM 516 O O . ALA A 1 67 ? 9.641 -21.156 2.496 1 88.19 67 ALA A O 1
ATOM 517 N N . GLU A 1 68 ? 11.664 -21.016 3.447 1 90.69 68 GLU A N 1
ATOM 518 C CA . GLU A 1 68 ? 11.211 -21.531 4.73 1 90.69 68 GLU A CA 1
ATOM 519 C C . GLU A 1 68 ? 10.227 -20.578 5.398 1 90.69 68 GLU A C 1
ATOM 521 O O . GLU A 1 68 ? 9.195 -21 5.926 1 90.69 68 GLU A O 1
ATOM 526 N N . VAL A 1 69 ? 10.508 -19.312 5.336 1 91.81 69 VAL A N 1
ATOM 527 C CA . VAL A 1 69 ? 9.656 -18.281 5.945 1 91.81 69 VAL A CA 1
ATOM 528 C C . VAL A 1 69 ? 8.336 -18.203 5.191 1 91.81 69 VAL A C 1
ATOM 530 O O . VAL A 1 69 ? 7.27 -18.078 5.801 1 91.81 69 VAL A O 1
ATOM 533 N N . SER A 1 70 ? 8.43 -18.172 3.896 1 88.19 70 SER A N 1
ATOM 534 C CA . SER A 1 70 ? 7.227 -18.156 3.066 1 88.19 70 SER A CA 1
ATOM 535 C C . SER A 1 70 ? 6.289 -19.297 3.416 1 88.19 70 SER A C 1
ATOM 537 O O . SER A 1 70 ? 5.086 -19.094 3.588 1 88.19 70 SER A O 1
ATOM 539 N N . ALA A 1 71 ? 6.789 -20.438 3.535 1 85.25 71 ALA A N 1
ATOM 540 C CA . ALA A 1 71 ? 5.988 -21.609 3.879 1 85.25 71 ALA A CA 1
ATOM 541 C C . ALA A 1 71 ? 5.406 -21.484 5.285 1 85.25 71 ALA A C 1
ATOM 543 O O . ALA A 1 71 ? 4.211 -21.703 5.488 1 85.25 71 ALA A O 1
ATOM 544 N N . ALA A 1 72 ? 6.195 -21.094 6.25 1 88 72 ALA A N 1
ATOM 545 C CA . ALA A 1 72 ? 5.797 -21.016 7.652 1 88 72 ALA A CA 1
ATOM 546 C C . ALA A 1 72 ? 4.684 -20 7.852 1 88 72 ALA A C 1
ATOM 548 O O . ALA A 1 72 ? 3.766 -20.219 8.641 1 88 72 ALA A O 1
ATOM 549 N N . LEU A 1 73 ? 4.793 -18.891 7.16 1 88.44 73 LEU A N 1
ATOM 550 C CA . LEU A 1 73 ? 3.859 -17.781 7.355 1 88.44 73 LEU A CA 1
ATOM 551 C C . LEU A 1 73 ? 2.748 -17.828 6.309 1 88.44 73 LEU A C 1
ATOM 553 O O . LEU A 1 73 ? 1.811 -17.031 6.367 1 88.44 73 LEU A O 1
ATOM 557 N N . ARG A 1 74 ? 2.93 -18.688 5.352 1 81.5 74 ARG A N 1
ATOM 558 C CA . ARG A 1 74 ? 1.973 -18.797 4.254 1 81.5 74 ARG A CA 1
ATOM 559 C C . ARG A 1 74 ? 1.832 -17.469 3.525 1 81.5 74 ARG A C 1
ATOM 561 O O . ARG A 1 74 ? 0.717 -16.984 3.311 1 81.5 74 ARG A O 1
ATOM 568 N N . ILE A 1 75 ? 2.947 -16.906 3.168 1 81.81 75 ILE A N 1
ATOM 569 C CA . ILE A 1 75 ? 2.98 -15.656 2.422 1 81.81 75 ILE A CA 1
ATOM 570 C C . ILE A 1 75 ? 3.785 -15.844 1.138 1 81.81 75 ILE A C 1
ATOM 572 O O . ILE A 1 75 ? 4.496 -16.844 0.982 1 81.81 75 ILE A O 1
ATOM 576 N N . SER A 1 76 ? 3.688 -14.836 0.265 1 76.31 76 SER A N 1
ATOM 577 C CA . SER A 1 76 ? 4.391 -14.914 -1.012 1 76.31 76 SER A CA 1
ATOM 578 C C . SER A 1 76 ? 5.898 -14.844 -0.817 1 76.31 76 SER A C 1
ATOM 580 O O . SER A 1 76 ? 6.379 -14.375 0.217 1 76.31 76 SER A O 1
ATOM 582 N N . ARG A 1 77 ? 6.598 -15.242 -1.791 1 77.62 77 ARG A N 1
ATOM 583 C CA . ARG A 1 77 ? 8.055 -15.188 -1.782 1 77.62 77 ARG A CA 1
ATOM 584 C C . ARG A 1 77 ? 8.547 -13.75 -1.634 1 77.62 77 ARG A C 1
ATOM 586 O O . ARG A 1 77 ? 9.5 -13.492 -0.896 1 77.62 77 ARG A O 1
ATOM 593 N N . SER A 1 78 ? 7.867 -12.836 -2.332 1 76.94 78 SER A N 1
ATOM 594 C CA . SER A 1 78 ? 8.289 -11.438 -2.279 1 76.94 78 SER A CA 1
ATOM 595 C C . SER A 1 78 ? 8.133 -10.867 -0.874 1 76.94 78 SER A C 1
ATOM 597 O O . SER A 1 78 ? 9.008 -10.141 -0.396 1 76.94 78 SER A O 1
ATOM 599 N N . ARG A 1 79 ? 7.035 -11.195 -0.294 1 82.31 79 ARG A N 1
ATOM 600 C CA . ARG A 1 79 ? 6.812 -10.734 1.071 1 82.31 79 ARG A CA 1
ATOM 601 C C . ARG A 1 79 ? 7.816 -11.359 2.033 1 82.31 79 ARG A C 1
ATOM 603 O O . ARG A 1 79 ? 8.32 -10.68 2.938 1 82.31 79 ARG A O 1
ATOM 610 N N . ALA A 1 80 ? 8.07 -12.648 1.868 1 88.62 80 ALA A N 1
ATOM 611 C CA . ALA A 1 80 ? 9.07 -13.312 2.699 1 88.62 80 ALA A CA 1
ATOM 612 C C . ALA A 1 80 ? 10.445 -12.688 2.508 1 88.62 80 ALA A C 1
ATOM 614 O O . ALA A 1 80 ? 11.18 -12.477 3.477 1 88.62 80 ALA A O 1
ATOM 615 N N . ASN A 1 81 ? 10.781 -12.43 1.231 1 87.12 81 ASN A N 1
ATOM 616 C CA . ASN A 1 81 ? 12.039 -11.766 0.909 1 87.12 81 ASN A CA 1
ATOM 617 C C . ASN A 1 81 ? 12.203 -10.461 1.686 1 87.12 81 ASN A C 1
ATOM 619 O O . ASN A 1 81 ? 13.25 -10.227 2.297 1 87.12 81 ASN A O 1
ATOM 623 N N . TRP A 1 82 ? 11.164 -9.719 1.688 1 88.06 82 TRP A N 1
ATOM 624 C CA . TRP A 1 82 ? 11.211 -8.445 2.395 1 88.06 82 TRP A CA 1
ATOM 625 C C . TRP A 1 82 ? 11.391 -8.656 3.893 1 88.06 82 TRP A C 1
ATOM 627 O O . TRP A 1 82 ? 12.156 -7.938 4.539 1 88.06 82 TRP A O 1
ATOM 637 N N . GLN A 1 83 ? 10.742 -9.602 4.434 1 93.38 83 GLN A N 1
ATOM 638 C CA . GLN A 1 83 ? 10.836 -9.852 5.867 1 93.38 83 GLN A CA 1
ATOM 639 C C . GLN A 1 83 ? 12.234 -10.328 6.25 1 93.38 83 GLN A C 1
ATOM 641 O O . GLN A 1 83 ? 12.781 -9.914 7.277 1 93.38 83 GLN A O 1
ATOM 646 N N . VAL A 1 84 ? 12.82 -11.219 5.473 1 94.19 84 VAL A N 1
ATOM 647 C CA . VAL A 1 84 ? 14.172 -11.688 5.754 1 94.19 84 VAL A CA 1
ATOM 648 C C . VAL A 1 84 ? 15.164 -10.531 5.629 1 94.19 84 VAL A C 1
ATOM 650 O O . VAL A 1 84 ? 16.047 -10.375 6.473 1 94.19 84 VAL A O 1
ATOM 653 N N . HIS A 1 85 ? 14.969 -9.75 4.582 1 92.81 85 HIS A N 1
ATOM 654 C CA . HIS A 1 85 ? 15.812 -8.57 4.406 1 92.81 85 HIS A CA 1
ATOM 655 C C . HIS A 1 85 ? 15.703 -7.637 5.605 1 92.81 85 HIS A C 1
ATOM 657 O O . HIS A 1 85 ? 16.719 -7.184 6.133 1 92.81 85 HIS A O 1
ATOM 663 N N . LEU A 1 86 ? 14.516 -7.379 5.996 1 94.12 86 LEU A N 1
ATOM 664 C CA . LEU A 1 86 ? 14.289 -6.477 7.121 1 94.12 86 LEU A CA 1
ATOM 665 C C . LEU A 1 86 ? 14.898 -7.039 8.398 1 94.12 86 LEU A C 1
ATOM 667 O O . LEU A 1 86 ? 15.461 -6.293 9.203 1 94.12 86 LEU A O 1
ATOM 671 N N . ALA A 1 87 ? 14.773 -8.32 8.57 1 96.62 87 ALA A N 1
ATOM 672 C CA . ALA A 1 87 ? 15.383 -8.969 9.727 1 96.62 87 ALA A CA 1
ATOM 673 C C . ALA A 1 87 ? 16.891 -8.742 9.75 1 96.62 87 ALA A C 1
ATOM 675 O O . ALA A 1 87 ? 17.469 -8.453 10.805 1 96.62 87 ALA A O 1
ATOM 676 N N . ARG A 1 88 ? 17.531 -8.852 8.609 1 95.62 88 ARG A N 1
ATOM 677 C CA . ARG A 1 88 ? 18.969 -8.602 8.5 1 95.62 88 ARG A CA 1
ATOM 678 C C . ARG A 1 88 ? 19.297 -7.148 8.836 1 95.62 88 ARG A C 1
ATOM 680 O O . ARG A 1 88 ? 20.266 -6.879 9.547 1 95.62 88 ARG A O 1
ATOM 687 N N . VAL A 1 89 ? 18.469 -6.242 8.32 1 95.5 89 VAL A N 1
ATOM 688 C CA . VAL A 1 89 ? 18.688 -4.82 8.547 1 95.5 89 VAL A CA 1
ATOM 689 C C . VAL A 1 89 ? 18.594 -4.516 10.039 1 95.5 89 VAL A C 1
ATOM 691 O O . VAL A 1 89 ? 19.469 -3.85 10.602 1 95.5 89 VAL A O 1
ATOM 694 N N . LEU A 1 90 ? 17.625 -5.023 10.719 1 96.62 90 LEU A N 1
ATOM 695 C CA . LEU A 1 90 ? 17.422 -4.793 12.141 1 96.62 90 LEU A CA 1
ATOM 696 C C . LEU A 1 90 ? 18.562 -5.371 12.961 1 96.62 90 LEU A C 1
ATOM 698 O O . LEU A 1 90 ? 19 -4.762 13.938 1 96.62 90 LEU A O 1
ATOM 702 N N . ARG A 1 91 ? 19.031 -6.473 12.539 1 94 91 ARG A N 1
ATOM 703 C CA . ARG A 1 91 ? 20.078 -7.172 13.258 1 94 91 ARG A CA 1
ATOM 704 C C . ARG A 1 91 ? 21.438 -6.488 13.047 1 94 91 ARG A C 1
ATOM 706 O O . ARG A 1 91 ? 22.172 -6.246 14.008 1 94 91 ARG A O 1
ATOM 713 N N . ASP A 1 92 ? 21.766 -6.105 11.789 1 94.69 92 ASP A N 1
ATOM 714 C CA . ASP A 1 92 ? 23.141 -5.789 11.414 1 94.69 92 ASP A CA 1
ATOM 715 C C . ASP A 1 92 ? 23.344 -4.281 11.305 1 94.69 92 ASP A C 1
ATOM 717 O O . ASP A 1 92 ? 24.453 -3.781 11.516 1 94.69 92 ASP A O 1
ATOM 721 N N . ARG A 1 93 ? 22.297 -3.557 10.977 1 95.19 93 ARG A N 1
ATOM 722 C CA . ARG A 1 93 ? 22.516 -2.166 10.586 1 95.19 93 ARG A CA 1
ATOM 723 C C . ARG A 1 93 ? 21.938 -1.209 11.617 1 95.19 93 ARG A C 1
ATOM 725 O O . ARG A 1 93 ? 22.547 -0.189 11.945 1 95.19 93 ARG A O 1
ATOM 732 N N . ILE A 1 94 ? 20.75 -1.585 12.164 1 97.19 94 ILE A N 1
ATOM 733 C CA . ILE A 1 94 ? 20.109 -0.648 13.078 1 97.19 94 ILE A CA 1
ATOM 734 C C . ILE A 1 94 ? 19.641 -1.388 14.328 1 97.19 94 ILE A C 1
ATOM 736 O O . ILE A 1 94 ? 18.469 -1.293 14.703 1 97.19 94 ILE A O 1
ATOM 740 N N . PRO A 1 95 ? 20.531 -1.944 15.117 1 96.69 95 PRO A N 1
ATOM 741 C CA . PRO A 1 95 ? 20.156 -2.746 16.281 1 96.69 95 PRO A CA 1
ATOM 742 C C . PRO A 1 95 ? 19.547 -1.91 17.406 1 96.69 95 PRO A C 1
ATOM 744 O O . PRO A 1 95 ? 18.734 -2.416 18.188 1 96.69 95 PRO A O 1
ATOM 747 N N . LYS A 1 96 ? 19.891 -0.712 17.516 1 97.44 96 LYS A N 1
ATOM 748 C CA . LYS A 1 96 ? 19.297 0.118 18.562 1 97.44 96 LYS A CA 1
ATOM 749 C C . LYS A 1 96 ? 17.844 0.463 18.234 1 97.44 96 LYS A C 1
ATOM 751 O O . LYS A 1 96 ? 17 0.483 19.125 1 97.44 96 LYS A O 1
ATOM 756 N N . VAL A 1 97 ? 17.594 0.737 16.984 1 97.44 97 VAL A N 1
ATOM 757 C CA . VAL A 1 97 ? 16.219 0.917 16.547 1 97.44 97 VAL A CA 1
ATOM 758 C C . VAL A 1 97 ? 15.43 -0.374 16.781 1 97.44 97 VAL A C 1
ATOM 760 O O . VAL A 1 97 ? 14.273 -0.337 17.188 1 97.44 97 VAL A O 1
ATOM 763 N N . ALA A 1 98 ? 16.062 -1.508 16.5 1 97.31 98 ALA A N 1
ATOM 764 C CA . ALA A 1 98 ? 15.445 -2.811 16.734 1 97.31 98 ALA A CA 1
ATOM 765 C C . ALA A 1 98 ? 15.023 -2.969 18.203 1 97.31 98 ALA A C 1
ATOM 767 O O . ALA A 1 98 ? 13.961 -3.51 18.484 1 97.31 98 ALA A O 1
ATOM 768 N N . ALA A 1 99 ? 15.836 -2.502 19.047 1 96.25 99 ALA A N 1
ATOM 769 C CA . ALA A 1 99 ? 15.531 -2.596 20.469 1 96.25 99 ALA A CA 1
ATOM 770 C C . ALA A 1 99 ? 14.312 -1.752 20.828 1 96.25 99 ALA A C 1
ATOM 772 O O . ALA A 1 99 ? 13.469 -2.172 21.625 1 96.25 99 ALA A O 1
ATOM 773 N N . VAL A 1 100 ? 14.227 -0.592 20.266 1 97 100 VAL A N 1
ATOM 774 C CA . VAL A 1 100 ? 13.055 0.26 20.469 1 97 100 VAL A CA 1
ATOM 775 C C . VAL A 1 100 ? 11.805 -0.437 19.938 1 97 100 VAL A C 1
ATOM 777 O O . VAL A 1 100 ? 10.75 -0.409 20.578 1 97 100 VAL A O 1
ATOM 780 N N . PHE A 1 101 ? 11.938 -1.043 18.797 1 96.12 101 PHE A N 1
ATOM 781 C CA . PHE A 1 101 ? 10.852 -1.772 18.156 1 96.12 101 PHE A CA 1
ATOM 782 C C . PHE A 1 101 ? 10.375 -2.924 19.031 1 96.12 101 PHE A C 1
ATOM 784 O O . PHE A 1 101 ? 9.172 -3.135 19.203 1 96.12 101 PHE A O 1
ATOM 791 N N . ALA A 1 102 ? 11.281 -3.592 19.625 1 95.94 102 ALA A N 1
ATOM 792 C CA . ALA A 1 102 ? 10.992 -4.75 20.469 1 95.94 102 ALA A CA 1
ATOM 793 C C . ALA A 1 102 ? 10.18 -4.344 21.703 1 95.94 102 ALA A C 1
ATOM 795 O O . ALA A 1 102 ? 9.398 -5.141 22.219 1 95.94 102 ALA A O 1
ATOM 796 N N . GLN A 1 103 ? 10.336 -3.148 22.094 1 95.12 103 GLN A N 1
ATOM 797 C CA . GLN A 1 103 ? 9.602 -2.65 23.25 1 95.12 103 GLN A CA 1
ATOM 798 C C . GLN A 1 103 ? 8.188 -2.238 22.859 1 95.12 103 GLN A C 1
ATOM 800 O O . GLN A 1 103 ? 7.34 -2.012 23.734 1 95.12 103 GLN A O 1
ATOM 805 N N . GLY A 1 104 ? 7.965 -2.154 21.562 1 95 104 GLY A N 1
ATOM 806 C CA . GLY A 1 104 ? 6.629 -1.857 21.078 1 95 104 GLY A CA 1
ATOM 807 C C . GLY A 1 104 ? 6.379 -0.373 20.891 1 95 104 GLY A C 1
ATOM 808 O O . GLY A 1 104 ? 5.25 0.041 20.609 1 95 104 GLY A O 1
ATOM 809 N N . ASP A 1 105 ? 7.336 0.511 20.953 1 91.88 105 ASP A N 1
ATOM 810 C CA . ASP A 1 105 ? 7.168 1.961 20.969 1 91.88 105 ASP A CA 1
ATOM 811 C C . ASP A 1 105 ? 7.016 2.512 19.547 1 91.88 105 ASP A C 1
ATOM 813 O O . ASP A 1 105 ? 6.574 3.648 19.359 1 91.88 105 ASP A O 1
ATOM 817 N N . ILE A 1 106 ? 7.5 1.684 18.594 1 94.56 106 ILE A N 1
ATOM 818 C CA . ILE A 1 106 ? 7.32 2.082 17.203 1 94.56 106 ILE A CA 1
ATOM 819 C C . ILE A 1 106 ? 6.703 0.931 16.422 1 94.56 106 ILE A C 1
ATOM 821 O O . ILE A 1 106 ? 6.715 -0.217 16.859 1 94.56 106 ILE A O 1
ATOM 825 N N . ASP A 1 107 ? 6.098 1.351 15.305 1 93.62 107 ASP A N 1
ATOM 826 C CA . ASP A 1 107 ? 5.398 0.313 14.555 1 93.62 107 ASP A CA 1
ATOM 827 C C . ASP A 1 107 ? 6.16 -0.06 13.281 1 93.62 107 ASP A C 1
ATOM 829 O O . ASP A 1 107 ? 7.223 0.499 13.008 1 93.62 107 ASP A O 1
ATOM 833 N N . PHE A 1 108 ? 5.652 -1.063 12.594 1 93.31 108 PHE A N 1
ATOM 834 C CA . PHE A 1 108 ? 6.266 -1.665 11.414 1 93.31 108 PHE A CA 1
ATOM 835 C C . PHE A 1 108 ? 6.48 -0.622 10.328 1 93.31 108 PHE A C 1
ATOM 837 O O . PHE A 1 108 ? 7.469 -0.682 9.586 1 93.31 108 PHE A O 1
ATOM 844 N N . ARG A 1 109 ? 5.609 0.329 10.203 1 88.56 109 ARG A N 1
ATOM 845 C CA . ARG A 1 109 ? 5.715 1.401 9.219 1 88.56 109 ARG A CA 1
ATOM 846 C C . ARG A 1 109 ? 6.984 2.221 9.445 1 88.56 109 ARG A C 1
ATOM 848 O O . ARG A 1 109 ? 7.727 2.492 8.492 1 88.56 109 ARG A O 1
ATOM 855 N N . ILE A 1 110 ? 7.281 2.609 10.633 1 93.69 110 ILE A N 1
ATOM 856 C CA . ILE A 1 110 ? 8.445 3.404 11 1 93.69 110 ILE A CA 1
ATOM 857 C C . ILE A 1 110 ? 9.719 2.609 10.719 1 93.69 110 ILE A C 1
ATOM 859 O O . ILE A 1 110 ? 10.656 3.117 10.094 1 93.69 110 ILE A O 1
ATOM 863 N N . VAL A 1 111 ? 9.688 1.394 11.133 1 95.5 111 VAL A N 1
ATOM 864 C CA . VAL A 1 111 ? 10.852 0.53 10.992 1 95.5 111 VAL A CA 1
ATOM 865 C C . VAL A 1 111 ? 11.172 0.328 9.508 1 95.5 111 VAL A C 1
ATOM 867 O O . VAL A 1 111 ? 12.336 0.401 9.109 1 95.5 111 VAL A O 1
ATOM 870 N N . THR A 1 112 ? 10.164 0.061 8.773 1 92.44 112 THR A N 1
ATOM 871 C CA . THR A 1 112 ? 10.344 -0.161 7.34 1 92.44 112 THR A CA 1
ATOM 872 C C . THR A 1 112 ? 10.898 1.089 6.664 1 92.44 112 THR A C 1
ATOM 874 O O . THR A 1 112 ? 11.789 0.999 5.816 1 92.44 112 THR A O 1
ATOM 877 N N . LYS A 1 113 ? 10.43 2.201 7.043 1 90.94 113 LYS A N 1
ATOM 878 C CA . LYS A 1 113 ? 10.898 3.451 6.453 1 90.94 113 LYS A CA 1
ATOM 879 C C . LYS A 1 113 ? 12.352 3.727 6.828 1 90.94 113 LYS A C 1
ATOM 881 O O . LYS A 1 113 ? 13.148 4.121 5.977 1 90.94 113 LYS A O 1
ATOM 886 N N . ILE A 1 114 ? 12.688 3.527 8.023 1 95.12 114 ILE A N 1
ATOM 887 C CA . ILE A 1 114 ? 14.062 3.715 8.461 1 95.12 114 ILE A CA 1
ATOM 888 C C . ILE A 1 114 ? 14.984 2.762 7.703 1 95.12 114 ILE A C 1
ATOM 890 O O . ILE A 1 114 ? 16.047 3.168 7.211 1 95.12 114 ILE A O 1
ATOM 894 N N . ALA A 1 115 ? 14.531 1.54 7.621 1 93.44 115 ALA A N 1
ATOM 895 C CA . ALA A 1 115 ? 15.32 0.529 6.926 1 93.44 115 ALA A CA 1
ATOM 896 C C . ALA A 1 115 ? 15.57 0.931 5.473 1 93.44 115 ALA A C 1
ATOM 898 O O . ALA A 1 115 ? 16.703 0.832 4.98 1 93.44 115 ALA A O 1
ATOM 899 N N . THR A 1 116 ? 14.602 1.374 4.824 1 89.25 116 THR A N 1
ATOM 900 C CA . THR A 1 116 ? 14.695 1.708 3.408 1 89.25 116 THR A CA 1
ATOM 901 C C . THR A 1 116 ? 15.539 2.961 3.201 1 89.25 116 THR A C 1
ATOM 903 O O . THR A 1 116 ? 16.391 3 2.316 1 89.25 116 THR A O 1
ATOM 906 N N . ARG A 1 117 ? 15.414 3.938 4.043 1 87.44 117 ARG A N 1
ATOM 907 C CA . ARG A 1 117 ? 16.062 5.23 3.848 1 87.44 117 ARG A CA 1
ATOM 908 C C . ARG A 1 117 ? 17.547 5.164 4.219 1 87.44 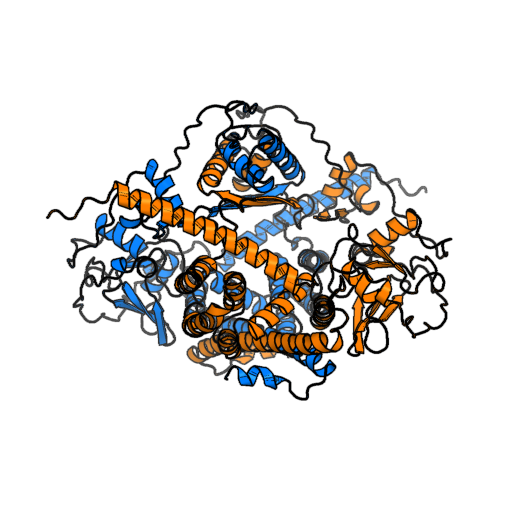117 ARG A C 1
ATOM 910 O O . ARG A 1 117 ? 18.359 5.93 3.691 1 87.44 117 ARG A O 1
ATOM 917 N N . THR A 1 118 ? 17.938 4.23 5.012 1 93 118 THR A N 1
ATOM 918 C CA . THR A 1 118 ? 19.312 4.191 5.508 1 93 118 THR A CA 1
ATOM 919 C C . THR A 1 118 ? 20.156 3.236 4.676 1 93 118 THR A C 1
ATOM 921 O O . THR A 1 118 ? 21.312 2.967 5.016 1 93 118 THR A O 1
ATOM 924 N N . GLU A 1 119 ? 19.609 2.711 3.656 1 89.75 119 GLU A N 1
ATOM 925 C CA . GLU A 1 119 ? 20.266 1.67 2.867 1 89.75 119 GLU A CA 1
ATOM 926 C C . GLU A 1 119 ? 21.609 2.145 2.338 1 89.75 119 GLU A C 1
ATOM 928 O O . GLU A 1 119 ? 22.562 1.358 2.244 1 89.75 119 GLU A O 1
ATOM 933 N N . LEU A 1 120 ? 21.797 3.408 2.084 1 87.25 120 LEU A N 1
ATOM 934 C CA . LEU A 1 120 ? 22.984 3.906 1.381 1 87.25 120 LEU A CA 1
ATOM 935 C C . LEU A 1 120 ? 24 4.484 2.361 1 87.25 120 LEU A C 1
ATOM 937 O O . LEU A 1 120 ? 25.078 4.898 1.962 1 87.25 120 LEU A O 1
ATOM 941 N N . VAL A 1 121 ? 23.703 4.449 3.596 1 91.94 121 VAL A N 1
ATOM 942 C CA . VAL A 1 121 ? 24.562 5.094 4.59 1 91.94 121 VAL A CA 1
ATOM 943 C C . VAL A 1 121 ? 25.844 4.285 4.77 1 91.94 121 VAL A C 1
ATOM 945 O O . VAL A 1 121 ? 25.812 3.055 4.816 1 91.94 121 VAL A O 1
ATOM 948 N N . ASP A 1 122 ? 26.953 4.977 4.859 1 92.31 122 ASP A N 1
ATOM 949 C CA . ASP A 1 122 ? 28.25 4.355 5.098 1 92.31 122 ASP A CA 1
ATOM 950 C C . ASP A 1 122 ? 28.25 3.566 6.406 1 92.31 122 ASP A C 1
ATOM 952 O O . ASP A 1 122 ? 27.797 4.066 7.438 1 92.31 122 ASP A O 1
ATOM 956 N N . PRO A 1 123 ? 28.781 2.369 6.336 1 93.19 123 PRO A N 1
ATOM 957 C CA . PRO A 1 123 ? 28.828 1.534 7.539 1 93.19 123 PRO A CA 1
ATOM 958 C C . PRO A 1 123 ? 29.531 2.225 8.711 1 93.19 123 PRO A C 1
ATOM 960 O O . PRO A 1 123 ? 29.188 1.983 9.867 1 93.19 123 PRO A O 1
ATOM 963 N N . ALA A 1 124 ? 30.453 3.051 8.422 1 94 124 ALA A N 1
ATOM 964 C CA . ALA A 1 124 ? 31.203 3.732 9.477 1 94 124 ALA A CA 1
ATOM 965 C C . ALA A 1 124 ? 30.312 4.73 10.219 1 94 124 ALA A C 1
ATOM 967 O O . ALA A 1 124 ? 30.5 4.977 11.414 1 94 124 ALA A O 1
ATOM 968 N N . ALA A 1 125 ? 29.328 5.273 9.539 1 94.88 125 ALA A N 1
ATOM 969 C CA . ALA A 1 125 ? 28.453 6.281 10.133 1 94.88 125 ALA A CA 1
ATOM 970 C C . ALA A 1 125 ? 27.234 5.637 10.781 1 94.88 125 ALA A C 1
ATOM 972 O O . ALA A 1 125 ? 26.516 6.281 11.547 1 94.88 125 ALA A O 1
ATOM 973 N N . MET A 1 126 ? 27 4.422 10.547 1 95.81 126 MET A N 1
ATOM 974 C CA . MET A 1 126 ? 25.719 3.766 10.852 1 95.81 126 MET A CA 1
ATOM 975 C C . MET A 1 126 ? 25.516 3.654 12.359 1 95.81 126 MET A C 1
ATOM 977 O O . MET A 1 126 ? 24.422 3.885 12.859 1 95.81 126 MET A O 1
ATOM 981 N N . PRO A 1 127 ? 26.562 3.309 13.133 1 96.25 127 PRO A N 1
ATOM 982 C CA . PRO A 1 127 ? 26.328 3.199 14.578 1 96.25 127 PRO A CA 1
ATOM 983 C C . PRO A 1 127 ? 25.844 4.508 15.195 1 96.25 127 PRO A C 1
ATOM 985 O O . PRO A 1 127 ? 24.906 4.504 16 1 96.25 127 PRO A O 1
ATOM 988 N N . ALA A 1 128 ? 26.453 5.59 14.781 1 96.56 128 ALA A N 1
ATOM 989 C CA . ALA A 1 128 ? 26.016 6.891 15.281 1 96.56 128 ALA A CA 1
ATOM 990 C C . ALA A 1 128 ? 24.609 7.223 14.797 1 96.56 128 ALA A C 1
ATOM 992 O O . ALA A 1 128 ? 23.797 7.758 15.562 1 96.56 128 ALA A O 1
ATOM 993 N N . LEU A 1 129 ? 24.344 6.93 13.586 1 95.75 129 LEU A N 1
ATOM 994 C CA . LEU A 1 129 ? 23.016 7.176 13.031 1 95.75 129 LEU A CA 1
ATOM 995 C C . LEU A 1 129 ? 21.969 6.328 13.742 1 95.75 129 LEU A C 1
ATOM 997 O O . LEU A 1 129 ? 20.891 6.82 14.086 1 95.75 129 LEU A O 1
ATOM 1001 N N . ASP A 1 130 ? 22.25 5.078 13.945 1 97.19 130 ASP A N 1
ATOM 1002 C CA . ASP A 1 130 ? 21.344 4.176 14.656 1 97.19 130 ASP A CA 1
ATOM 1003 C C . ASP A 1 130 ? 20.984 4.727 16.031 1 97.19 130 ASP A C 1
ATOM 1005 O O . ASP A 1 130 ? 19.828 4.664 16.453 1 97.19 130 ASP A O 1
ATOM 1009 N N . ASP A 1 131 ? 21.984 5.258 16.656 1 96.81 131 ASP A N 1
ATOM 1010 C CA . ASP A 1 131 ? 21.781 5.844 17.969 1 96.81 131 ASP A CA 1
ATOM 1011 C C . ASP A 1 131 ? 20.797 7.016 17.906 1 96.81 131 ASP A C 1
ATOM 1013 O O . ASP A 1 131 ? 19.859 7.094 18.703 1 96.81 131 ASP A O 1
ATOM 1017 N N . VAL A 1 132 ? 21.031 7.871 16.984 1 95.12 132 VAL A N 1
ATOM 1018 C CA . VAL A 1 132 ? 20.203 9.062 16.844 1 95.12 132 VAL A CA 1
ATOM 1019 C C . VAL A 1 132 ? 18.766 8.648 16.484 1 95.12 132 VAL A C 1
ATOM 1021 O O . VAL A 1 132 ? 17.812 9.148 17.062 1 95.12 132 VAL A O 1
ATOM 1024 N N . LEU A 1 133 ? 18.641 7.785 15.57 1 96.12 133 LEU A N 1
ATOM 1025 C CA . LEU A 1 133 ? 17.328 7.336 15.125 1 96.12 133 LEU A CA 1
ATOM 1026 C C . LEU A 1 133 ? 16.562 6.648 16.266 1 96.12 133 LEU A C 1
ATOM 1028 O O . LEU A 1 133 ? 15.375 6.887 16.453 1 96.12 133 LEU A O 1
ATOM 1032 N N . ALA A 1 134 ? 17.234 5.789 17 1 96.81 134 ALA A N 1
ATOM 1033 C CA . ALA A 1 134 ? 16.609 5.07 18.109 1 96.81 134 ALA A CA 1
ATOM 1034 C C . ALA A 1 134 ? 16.047 6.039 19.141 1 96.81 134 ALA A C 1
ATOM 1036 O O . ALA A 1 134 ? 14.992 5.789 19.719 1 96.81 134 ALA A O 1
ATOM 1037 N N . ARG A 1 135 ? 16.703 7.098 19.312 1 94.06 135 ARG A N 1
ATOM 1038 C CA . ARG A 1 135 ? 16.281 8.086 20.297 1 94.06 135 ARG A CA 1
ATOM 1039 C C . ARG A 1 135 ? 15.094 8.898 19.797 1 94.06 135 ARG A C 1
ATOM 1041 O O . ARG A 1 135 ? 14.219 9.281 20.578 1 94.06 135 ARG A O 1
ATOM 1048 N N . ARG A 1 136 ? 15 9.055 18.562 1 91.62 136 ARG A N 1
ATOM 1049 C CA . ARG A 1 136 ? 14.062 10.039 18.031 1 91.62 136 ARG A CA 1
ATOM 1050 C C . ARG A 1 136 ? 12.805 9.359 17.484 1 91.62 136 ARG A C 1
ATOM 1052 O O . ARG A 1 136 ? 11.719 9.938 17.531 1 91.62 136 ARG A O 1
ATOM 1059 N N . CYS A 1 137 ? 12.922 8.164 16.984 1 93.88 137 CYS A N 1
ATOM 1060 C CA . CYS A 1 137 ? 11.875 7.586 16.156 1 93.88 137 CYS A CA 1
ATOM 1061 C C . CYS A 1 137 ? 10.602 7.352 16.969 1 93.88 137 CYS A C 1
ATOM 1063 O O . CYS A 1 137 ? 9.5 7.379 16.422 1 93.88 137 CYS A O 1
ATOM 1065 N N . PRO A 1 138 ? 10.633 7.133 18.297 1 90.31 138 PRO A N 1
ATOM 1066 C CA . PRO A 1 138 ? 9.367 6.992 19.016 1 90.31 138 PRO A CA 1
ATOM 1067 C C . PRO A 1 138 ? 8.469 8.219 18.875 1 90.31 138 PRO A C 1
ATOM 1069 O O . PRO A 1 138 ? 7.246 8.109 18.969 1 90.31 138 PRO A O 1
ATOM 1072 N N . ASN A 1 139 ? 9.055 9.352 18.547 1 82.62 139 ASN A N 1
ATOM 1073 C CA . ASN A 1 139 ? 8.297 10.594 18.438 1 82.62 139 ASN A CA 1
ATOM 1074 C C . ASN A 1 139 ? 7.77 10.797 17.016 1 82.62 139 ASN A C 1
ATOM 1076 O O . ASN A 1 139 ? 7.109 11.797 16.734 1 82.62 139 ASN A O 1
ATOM 1080 N N . TRP A 1 140 ? 8.031 9.852 16.172 1 86.25 140 TRP A N 1
ATOM 1081 C CA . TRP A 1 140 ? 7.695 10.055 14.773 1 86.25 140 TRP A CA 1
ATOM 1082 C C . TRP A 1 140 ? 6.441 9.281 14.398 1 86.25 140 TRP A C 1
ATOM 1084 O O . TRP A 1 140 ? 6.02 9.289 13.234 1 86.25 140 TRP A O 1
ATOM 1094 N N . MET A 1 141 ? 5.746 8.625 15.289 1 82.56 141 MET A N 1
ATOM 1095 C CA . MET A 1 141 ? 4.59 7.77 15.031 1 82.56 141 MET A CA 1
ATOM 1096 C C . MET A 1 141 ? 3.467 8.562 14.367 1 82.56 141 MET A C 1
ATOM 1098 O O . MET A 1 141 ? 2.746 8.031 13.523 1 82.56 141 MET A O 1
ATOM 1102 N N . ARG A 1 142 ? 3.383 9.781 14.641 1 75.75 142 ARG A N 1
ATOM 1103 C CA . ARG A 1 142 ? 2.26 10.594 14.18 1 75.75 142 ARG A CA 1
ATOM 1104 C C . ARG A 1 142 ? 2.529 11.148 12.789 1 75.75 142 ARG A C 1
ATOM 1106 O O . ARG A 1 142 ? 1.615 11.648 12.125 1 75.75 142 ARG A O 1
ATOM 1113 N N . LEU A 1 143 ? 3.715 11.008 12.344 1 75.31 143 LEU A N 1
ATOM 1114 C CA . LEU A 1 143 ? 4.105 11.656 11.094 1 75.31 143 LEU A CA 1
ATOM 1115 C C . LEU A 1 143 ? 3.551 10.906 9.891 1 75.31 143 LEU A C 1
ATOM 1117 O O . LEU A 1 143 ? 3.518 9.672 9.883 1 75.31 143 LEU A O 1
ATOM 1121 N N . SER A 1 144 ? 3.135 11.68 8.938 1 70.44 144 SER A N 1
ATOM 1122 C CA . SER A 1 144 ? 2.842 11.086 7.641 1 70.44 144 SER A CA 1
ATOM 1123 C C . SER A 1 144 ? 4.102 10.508 7 1 70.44 144 SER A C 1
ATOM 1125 O O . SER A 1 144 ? 5.215 10.797 7.441 1 70.44 144 SER A O 1
ATOM 1127 N N . GLU A 1 145 ? 3.949 9.703 5.988 1 74.19 145 GLU A N 1
ATOM 1128 C CA . GLU A 1 145 ? 5.078 9.023 5.355 1 74.19 145 GLU A CA 1
ATOM 1129 C C . GLU A 1 145 ? 6.078 10.031 4.789 1 74.19 145 GLU A C 1
ATOM 1131 O O . GLU A 1 145 ? 7.277 9.93 5.043 1 74.19 145 GLU A O 1
ATOM 1136 N N . PRO A 1 146 ? 5.613 11.039 4.078 1 63 146 PRO A N 1
ATOM 1137 C CA . PRO A 1 146 ? 6.59 12 3.562 1 63 146 PRO A CA 1
ATOM 1138 C C . PRO A 1 146 ? 7.348 12.727 4.672 1 63 146 PRO A C 1
ATOM 1140 O O . PRO A 1 146 ? 8.555 12.953 4.551 1 63 146 PRO A O 1
ATOM 1143 N N . LYS A 1 147 ? 6.664 13.07 5.695 1 71.12 147 LYS A N 1
ATOM 1144 C CA . LYS A 1 147 ? 7.316 13.758 6.805 1 71.12 147 LYS A CA 1
ATOM 1145 C C . LYS A 1 147 ? 8.297 12.836 7.52 1 71.12 147 LYS A C 1
ATOM 1147 O O . LYS A 1 147 ? 9.359 13.281 7.973 1 71.12 147 LYS A O 1
ATOM 1152 N N . LEU A 1 148 ? 7.895 11.648 7.684 1 82.94 148 LEU A N 1
ATOM 1153 C CA . LEU A 1 148 ? 8.797 10.656 8.258 1 82.94 148 LEU A CA 1
ATOM 1154 C C . LEU A 1 148 ? 10.07 10.539 7.438 1 82.94 148 LEU A C 1
ATOM 1156 O O . LEU A 1 148 ? 11.172 10.508 7.992 1 82.94 148 LEU A O 1
ATOM 1160 N N . GLU A 1 149 ? 9.914 10.469 6.172 1 81.44 149 GLU A N 1
ATOM 1161 C CA . GLU A 1 149 ? 11.07 10.398 5.281 1 81.44 149 GLU A CA 1
ATOM 1162 C C . GLU A 1 149 ? 11.969 11.617 5.453 1 81.44 149 GLU A C 1
ATOM 1164 O O . GLU A 1 149 ? 13.195 11.484 5.496 1 81.44 149 GLU A O 1
ATOM 1169 N N . GLU A 1 150 ? 11.383 12.695 5.559 1 71.94 150 GLU A N 1
ATOM 1170 C CA . GLU A 1 150 ? 12.133 13.938 5.738 1 71.94 150 GLU A CA 1
ATOM 1171 C C . GLU A 1 150 ? 12.945 13.914 7.031 1 71.94 150 GLU A C 1
ATOM 1173 O O . GLU A 1 150 ? 14.102 14.344 7.055 1 71.94 150 GLU A O 1
ATOM 1178 N N . ARG A 1 151 ? 12.312 13.5 8.078 1 81.88 151 ARG A N 1
ATOM 1179 C CA . ARG A 1 151 ? 12.992 13.445 9.367 1 81.88 151 ARG A CA 1
ATOM 1180 C C . ARG A 1 151 ? 14.172 12.484 9.32 1 81.88 151 ARG A C 1
ATOM 1182 O O . ARG A 1 151 ? 15.25 12.781 9.844 1 81.88 151 ARG A O 1
ATOM 1189 N N . ILE A 1 152 ? 13.977 11.367 8.75 1 88.38 152 ILE A N 1
ATOM 1190 C CA . ILE A 1 152 ? 15.039 10.375 8.633 1 88.38 152 ILE A CA 1
ATOM 1191 C C . ILE A 1 152 ? 16.172 10.945 7.781 1 88.38 152 ILE A C 1
ATOM 1193 O O . ILE A 1 152 ? 17.344 10.836 8.156 1 88.38 152 ILE A O 1
ATOM 1197 N N . ASP A 1 153 ? 15.844 11.531 6.719 1 80.62 153 ASP A N 1
ATOM 1198 C CA . ASP A 1 153 ? 16.844 12.086 5.809 1 80.62 153 ASP A CA 1
ATOM 1199 C C . ASP A 1 153 ? 17.656 13.188 6.492 1 80.62 153 ASP A C 1
ATOM 1201 O O . ASP A 1 153 ? 18.859 13.32 6.242 1 80.62 153 ASP A O 1
ATOM 1205 N N . GLN A 1 154 ? 17 13.953 7.242 1 77.06 154 GLN A N 1
ATOM 1206 C CA . GLN A 1 154 ? 17.703 14.969 8.008 1 77.06 154 GLN A CA 1
ATOM 1207 C C . GLN A 1 154 ? 18.797 14.352 8.875 1 77.06 154 GLN A C 1
ATOM 1209 O O . GLN A 1 154 ? 19.891 14.883 8.969 1 77.06 154 GLN A O 1
ATOM 1214 N N . CYS A 1 155 ? 18.484 13.281 9.57 1 83.81 155 CYS A N 1
ATOM 1215 C CA . CYS A 1 155 ? 19.469 12.578 10.391 1 83.81 155 CYS A CA 1
ATOM 1216 C C . CYS A 1 155 ? 20.609 12.039 9.539 1 83.81 155 CYS A C 1
ATOM 1218 O O . CYS A 1 155 ? 21.766 12.133 9.922 1 83.81 155 CYS A O 1
ATOM 1220 N N . ILE A 1 156 ? 20.297 11.5 8.367 1 86.44 156 ILE A N 1
ATOM 1221 C CA . ILE A 1 156 ? 21.281 10.914 7.469 1 86.44 156 ILE A CA 1
ATOM 1222 C C . ILE A 1 156 ? 22.234 12.008 6.965 1 86.44 156 ILE A C 1
ATOM 1224 O O . ILE A 1 156 ? 23.453 11.852 7.012 1 86.44 156 ILE A O 1
ATOM 1228 N N . LEU A 1 157 ? 21.656 13.094 6.531 1 77.19 157 LEU A N 1
ATOM 1229 C CA . LEU A 1 157 ? 22.422 14.172 5.922 1 77.19 157 LEU A CA 1
ATOM 1230 C C . LEU A 1 157 ? 23.422 14.75 6.914 1 77.19 157 LEU A C 1
ATOM 1232 O O . LEU A 1 157 ? 24.516 15.18 6.52 1 77.19 157 LEU A O 1
ATOM 1236 N N . ARG A 1 158 ? 23.125 14.758 8.102 1 78.56 158 ARG A N 1
ATOM 1237 C CA . ARG A 1 158 ? 24 15.289 9.141 1 78.56 158 ARG A CA 1
ATOM 1238 C C . ARG A 1 158 ? 25.219 14.383 9.344 1 78.56 158 ARG A C 1
ATOM 1240 O O . ARG A 1 158 ? 26.312 14.867 9.648 1 78.56 158 ARG A O 1
ATOM 1247 N N . LEU A 1 159 ? 25.062 13.133 9.195 1 86.44 159 LEU A N 1
ATOM 1248 C CA . LEU A 1 159 ? 26.109 12.195 9.57 1 86.44 159 LEU A CA 1
ATOM 1249 C C . LEU A 1 159 ? 26.812 11.641 8.328 1 86.44 159 LEU A C 1
ATOM 1251 O O . LEU A 1 159 ? 27.969 11.258 8.391 1 86.44 159 LEU A O 1
ATOM 1255 N N . ASP A 1 160 ? 26.078 11.531 7.254 1 88.19 160 ASP A N 1
ATOM 1256 C CA . ASP A 1 160 ? 26.594 10.992 6 1 88.19 160 ASP A CA 1
ATOM 1257 C C . ASP A 1 160 ? 25.875 11.617 4.801 1 88.19 160 ASP A C 1
ATOM 1259 O O . ASP A 1 160 ? 24.984 11 4.211 1 88.19 160 ASP A O 1
ATOM 1263 N N . PRO A 1 161 ? 26.328 12.734 4.422 1 80.88 161 PRO A N 1
ATOM 1264 C CA . PRO A 1 161 ? 25.641 13.445 3.336 1 80.88 161 PRO A CA 1
ATOM 1265 C C . PRO A 1 161 ? 25.516 12.602 2.066 1 80.88 161 PRO A C 1
ATOM 1267 O O . PRO A 1 161 ? 24.562 12.758 1.309 1 80.88 161 PRO A O 1
ATOM 1270 N N . ASP A 1 162 ? 26.438 11.711 1.87 1 79.62 162 ASP A N 1
ATOM 1271 C CA . ASP A 1 162 ? 26.422 10.898 0.659 1 79.62 162 ASP A CA 1
ATOM 1272 C C . ASP A 1 162 ? 25.484 9.695 0.819 1 79.62 162 ASP A C 1
ATOM 1274 O O . ASP A 1 162 ? 25.266 8.945 -0.134 1 79.62 162 ASP A O 1
ATOM 1278 N N . GLY A 1 163 ? 25.031 9.523 2.002 1 82.69 163 GLY A N 1
ATOM 1279 C CA . GLY A 1 163 ? 24.172 8.383 2.281 1 82.69 163 GLY A CA 1
ATOM 1280 C C . GLY A 1 163 ? 22.703 8.656 1.988 1 82.69 163 GLY A C 1
ATOM 1281 O O . GLY A 1 163 ? 21.859 7.766 2.111 1 82.69 163 GLY A O 1
ATOM 1282 N N . GLN A 1 164 ? 22.344 9.844 1.709 1 75.56 164 GLN A N 1
ATOM 1283 C CA . GLN A 1 164 ? 20.969 10.156 1.361 1 75.56 164 GLN A CA 1
ATOM 1284 C C . GLN A 1 164 ? 20.609 9.617 -0.022 1 75.56 164 GLN A C 1
ATOM 1286 O O . GLN A 1 164 ? 21.375 9.797 -0.976 1 75.56 164 GLN A O 1
ATOM 1291 N N . ARG A 1 165 ? 19.531 8.805 0.054 1 66.75 165 ARG A N 1
ATOM 1292 C CA . ARG A 1 165 ? 19.078 8.266 -1.223 1 66.75 165 ARG A CA 1
ATOM 1293 C C . ARG A 1 165 ? 18.859 9.375 -2.24 1 66.75 165 ARG A C 1
ATOM 1295 O O . ARG A 1 165 ? 18.344 10.445 -1.896 1 66.75 165 ARG A O 1
ATOM 1302 N N . VAL A 1 166 ? 19.672 9.031 -3.141 1 51.38 166 VAL A N 1
ATOM 1303 C CA . VAL A 1 166 ? 19.375 9.93 -4.25 1 51.38 166 VAL A CA 1
ATOM 1304 C C . VAL A 1 166 ? 17.906 9.789 -4.656 1 51.38 166 VAL A C 1
ATOM 1306 O O . VAL A 1 166 ? 17.422 8.672 -4.879 1 51.38 166 VAL A O 1
ATOM 1309 N N . THR A 1 167 ? 17.047 10.188 -3.691 1 48.22 167 THR A N 1
ATOM 1310 C CA . THR A 1 167 ? 15.68 10.039 -4.172 1 48.22 167 THR A CA 1
ATOM 1311 C C . THR A 1 167 ? 15.656 9.766 -5.672 1 48.22 167 THR A C 1
ATOM 1313 O O . THR A 1 167 ? 16.094 10.594 -6.469 1 48.22 167 THR A O 1
ATOM 1316 N N . LYS A 1 168 ? 16.125 8.602 -5.816 1 43.25 168 LYS A N 1
ATOM 1317 C CA . LYS A 1 168 ? 16.109 8.25 -7.234 1 43.25 168 LYS A CA 1
ATOM 1318 C C . LYS A 1 168 ? 14.93 8.883 -7.953 1 43.25 168 LYS A C 1
ATOM 1320 O O . LYS A 1 168 ? 14.812 8.773 -9.18 1 43.25 168 LYS A O 1
ATOM 1325 N N . ARG A 1 169 ? 13.938 9.031 -7.016 1 46.78 169 ARG A N 1
ATOM 1326 C CA . ARG A 1 169 ? 12.773 9.586 -7.695 1 46.78 169 ARG A CA 1
ATOM 1327 C C . ARG A 1 169 ? 13.055 10.984 -8.219 1 46.78 169 ARG A C 1
ATOM 1329 O O . ARG A 1 169 ? 12.375 11.945 -7.844 1 46.78 169 ARG A O 1
ATOM 1336 N N . SER A 1 170 ? 14.211 11.055 -8.133 1 49.19 170 SER A N 1
ATOM 1337 C CA . SER A 1 170 ? 14.703 12.164 -8.961 1 49.19 170 SER A CA 1
ATOM 1338 C C . SER A 1 170 ? 14.109 12.102 -10.367 1 49.19 170 SER A C 1
ATOM 1340 O O . SER A 1 170 ? 13.508 11.094 -10.75 1 49.19 170 SER A O 1
ATOM 1342 N N . GLU A 1 171 ? 14.016 13.117 -10.711 1 57.56 171 GLU A N 1
ATOM 1343 C CA . GLU A 1 171 ? 13.617 13.18 -12.117 1 57.56 171 GLU A CA 1
ATOM 1344 C C . GLU A 1 171 ? 14.172 11.992 -12.898 1 57.56 171 GLU A C 1
ATOM 1346 O O . GLU A 1 171 ? 13.562 11.547 -13.875 1 57.56 171 GLU A O 1
ATOM 1351 N N . ASP A 1 172 ? 15.094 11.328 -12.164 1 57.19 172 ASP A N 1
ATOM 1352 C CA . ASP A 1 172 ? 15.727 10.227 -12.883 1 57.19 172 ASP A CA 1
ATOM 1353 C C . ASP A 1 172 ? 14.992 8.906 -12.617 1 57.19 172 ASP A C 1
ATOM 1355 O O . ASP A 1 172 ? 15.164 7.941 -13.367 1 57.19 172 ASP A O 1
ATOM 1359 N N . SER A 1 173 ? 14.242 8.953 -11.602 1 60.78 173 SER A N 1
ATOM 1360 C CA . SER A 1 173 ? 13.523 7.723 -11.297 1 60.78 173 SER A CA 1
ATOM 1361 C C . SER A 1 173 ? 12.117 7.742 -11.891 1 60.78 173 SER A C 1
ATOM 1363 O O . SER A 1 173 ? 11.258 6.953 -11.5 1 60.78 173 SER A O 1
ATOM 1365 N N . ARG A 1 174 ? 11.898 8.625 -12.617 1 74 174 ARG A N 1
ATOM 1366 C CA . ARG A 1 174 ? 10.594 8.703 -13.258 1 74 174 ARG A CA 1
ATOM 1367 C C . ARG A 1 174 ? 10.297 7.445 -14.07 1 74 174 ARG A C 1
ATOM 1369 O O . ARG A 1 174 ? 11.211 6.832 -14.625 1 74 174 ARG A O 1
ATOM 1376 N N . TYR A 1 175 ? 9.086 7.02 -13.914 1 72.38 175 TYR A N 1
ATOM 1377 C CA . TYR A 1 175 ? 8.641 5.832 -14.633 1 72.38 175 TYR A CA 1
ATOM 1378 C C . TYR A 1 175 ? 7.156 5.93 -14.969 1 72.38 175 TYR A C 1
ATOM 1380 O O . TYR A 1 175 ? 6.453 6.809 -14.469 1 72.38 175 TYR A O 1
ATOM 1388 N N . PHE A 1 176 ? 6.73 5.188 -15.836 1 79 176 PHE A N 1
ATOM 1389 C CA . PHE A 1 176 ? 5.32 4.922 -16.094 1 79 176 PHE A CA 1
ATOM 1390 C C . PHE A 1 176 ? 5.098 3.449 -16.422 1 79 176 PHE A C 1
ATOM 1392 O O . PHE A 1 176 ? 5.715 2.91 -17.344 1 79 176 PHE A O 1
ATOM 1399 N N . THR A 1 177 ? 4.277 2.871 -15.578 1 76.12 177 THR A N 1
ATOM 1400 C CA . THR A 1 177 ? 4.012 1.45 -15.781 1 76.12 177 THR A CA 1
ATOM 1401 C C . THR A 1 177 ? 2.518 1.199 -15.961 1 76.12 177 THR A C 1
ATOM 1403 O O . THR A 1 177 ? 1.688 1.94 -15.43 1 76.12 177 THR A O 1
ATOM 1406 N N . VAL A 1 178 ? 2.199 0.365 -16.75 1 71.38 178 VAL A N 1
ATOM 1407 C CA . VAL A 1 178 ? 0.86 -0.19 -16.922 1 71.38 178 VAL A CA 1
ATOM 1408 C C . VAL A 1 178 ? 0.863 -1.671 -16.547 1 71.38 178 VAL A C 1
ATOM 1410 O O . VAL A 1 178 ? 1.643 -2.453 -17.094 1 71.38 178 VAL A O 1
ATOM 1413 N N . GLN A 1 179 ? 0.066 -1.95 -15.477 1 68.81 179 GLN A N 1
ATOM 1414 C CA . GLN A 1 179 ? 0.004 -3.328 -15 1 68.81 179 GLN A CA 1
ATOM 1415 C C . GLN A 1 179 ? -1.44 -3.795 -14.852 1 68.81 179 GLN A C 1
ATOM 1417 O O . GLN A 1 179 ? -2.344 -2.98 -14.641 1 68.81 179 GLN A O 1
ATOM 1422 N N . PRO A 1 180 ? -1.636 -5.062 -15.102 1 59.28 180 PRO A N 1
ATOM 1423 C CA . PRO A 1 180 ? -2.988 -5.562 -14.844 1 59.28 180 PRO A CA 1
ATOM 1424 C C . PRO A 1 180 ? -3.494 -5.211 -13.445 1 59.28 180 PRO A C 1
ATOM 1426 O O . PRO A 1 180 ? -2.719 -5.219 -12.484 1 59.28 180 PRO A O 1
ATOM 1429 N N . ALA A 1 181 ? -4.758 -4.734 -13.406 1 61 181 ALA A N 1
ATOM 1430 C CA . ALA A 1 181 ? -5.418 -4.496 -12.125 1 61 181 ALA A CA 1
ATOM 1431 C C . ALA A 1 181 ? -5.957 -5.797 -11.539 1 61 181 ALA A C 1
ATOM 1433 O O . ALA A 1 181 ? -5.902 -6.848 -12.188 1 61 181 ALA A O 1
ATOM 1434 N N . ASP A 1 182 ? -6.316 -5.656 -10.312 1 51.53 182 ASP A N 1
ATOM 1435 C CA . ASP A 1 182 ? -6.91 -6.82 -9.664 1 51.53 182 ASP A CA 1
ATOM 1436 C C . ASP A 1 182 ? -8.234 -7.203 -10.328 1 51.53 182 ASP A C 1
ATOM 1438 O O . ASP A 1 182 ? -8.578 -8.383 -10.391 1 51.53 182 ASP A O 1
ATOM 1442 N N . THR A 1 183 ? -8.93 -6.148 -10.867 1 53.84 183 THR A N 1
ATOM 1443 C CA . THR A 1 183 ? -10.18 -6.363 -11.594 1 53.84 183 THR A CA 1
ATOM 1444 C C . THR A 1 183 ? -9.906 -6.879 -13 1 53.84 183 THR A C 1
ATOM 1446 O O . THR A 1 183 ? -9.156 -6.266 -13.758 1 53.84 183 THR A O 1
ATOM 1449 N N . PRO A 1 184 ? -10.461 -8.102 -13.273 1 48.97 184 PRO A N 1
ATOM 1450 C CA . PRO A 1 184 ? -10.258 -8.594 -14.641 1 48.97 184 PRO A CA 1
ATOM 1451 C C . PRO A 1 184 ? -10.68 -7.574 -15.695 1 48.97 184 PRO A C 1
ATOM 1453 O O . PRO A 1 184 ? -11.719 -6.922 -15.555 1 48.97 184 PRO A O 1
ATOM 1456 N N . GLY A 1 185 ? -9.875 -7.508 -16.75 1 57.09 185 GLY A N 1
ATOM 1457 C CA . GLY A 1 185 ? -10.164 -6.609 -17.859 1 57.09 185 GLY A CA 1
ATOM 1458 C C . GLY A 1 185 ? -9.789 -5.168 -17.578 1 57.09 185 GLY A C 1
ATOM 1459 O O . GLY A 1 185 ? -10.047 -4.277 -18.391 1 57.09 185 GLY A O 1
ATOM 1460 N N . MET A 1 186 ? -9.219 -5.125 -16.375 1 66.75 186 MET A N 1
ATOM 1461 C CA . MET A 1 186 ? -8.805 -3.768 -16.031 1 66.75 186 MET A CA 1
ATOM 1462 C C . MET A 1 186 ? -7.309 -3.709 -15.75 1 66.75 186 MET A C 1
ATOM 1464 O O . MET A 1 186 ? -6.672 -4.742 -15.539 1 66.75 186 MET A O 1
ATOM 1468 N N . ALA A 1 187 ? -6.785 -2.633 -15.898 1 72.56 187 ALA A N 1
ATOM 1469 C CA . ALA A 1 187 ? -5.363 -2.404 -15.664 1 72.56 187 ALA A CA 1
ATOM 1470 C C . ALA A 1 187 ? -5.141 -1.153 -14.82 1 72.56 187 ALA A C 1
ATOM 1472 O O . ALA A 1 187 ? -5.977 -0.249 -14.805 1 72.56 187 ALA A O 1
ATOM 1473 N N . ASN A 1 188 ? -4.105 -1.246 -14.125 1 76.69 188 ASN A N 1
ATOM 1474 C CA . ASN A 1 188 ? -3.613 -0.077 -13.406 1 76.69 188 ASN A CA 1
ATOM 1475 C C . ASN A 1 188 ? -2.494 0.622 -14.172 1 76.69 188 ASN A C 1
ATOM 1477 O O . ASN A 1 188 ? -1.62 -0.035 -14.742 1 76.69 188 ASN A O 1
ATOM 1481 N N . ALA A 1 189 ? -2.609 1.887 -14.383 1 82.06 189 ALA A N 1
ATOM 1482 C CA . ALA A 1 189 ? -1.521 2.73 -14.867 1 82.06 189 ALA A CA 1
ATOM 1483 C C . ALA A 1 189 ? -0.951 3.596 -13.75 1 82.06 189 ALA A C 1
ATOM 1485 O O . ALA A 1 189 ? -1.702 4.172 -12.961 1 82.06 189 ALA A O 1
ATOM 1486 N N . GLN A 1 190 ? 0.328 3.428 -13.625 1 81.12 190 GLN A N 1
ATOM 1487 C CA . GLN A 1 190 ? 0.985 4.199 -12.57 1 81.12 190 GLN A CA 1
ATOM 1488 C C . GLN A 1 190 ? 2.27 4.844 -13.086 1 81.12 190 GLN A C 1
ATOM 1490 O O . GLN A 1 190 ? 3.01 4.234 -13.859 1 81.12 190 GLN A O 1
ATOM 1495 N N . GLY A 1 191 ? 2.459 6.023 -12.797 1 82.38 191 GLY A N 1
ATOM 1496 C CA . GLY A 1 191 ? 3.688 6.695 -13.195 1 82.38 191 GLY A CA 1
ATOM 1497 C C . GLY A 1 191 ? 4.168 7.719 -12.188 1 82.38 191 GLY A C 1
ATOM 1498 O O . GLY A 1 191 ? 3.391 8.18 -11.344 1 82.38 191 GLY A O 1
ATOM 1499 N N . TYR A 1 192 ? 5.391 7.82 -12.203 1 77.31 192 TYR A N 1
ATOM 1500 C CA . TYR A 1 192 ? 6.145 8.844 -11.492 1 77.31 192 TYR A CA 1
ATOM 1501 C C . TYR A 1 192 ? 6.801 9.812 -12.469 1 77.31 192 TYR A C 1
ATOM 1503 O O . TYR A 1 192 ? 7.652 9.414 -13.266 1 77.31 192 TYR A O 1
ATOM 1511 N N . LEU A 1 193 ? 6.227 11.055 -12.562 1 78.75 193 LEU A N 1
ATOM 1512 C CA . LEU A 1 193 ? 6.543 12 -13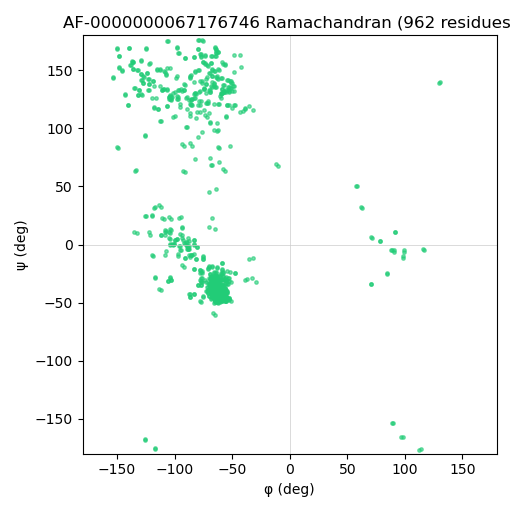.625 1 78.75 193 LEU A CA 1
ATOM 1513 C C . LEU A 1 193 ? 7.027 13.328 -13.047 1 78.75 193 LEU A C 1
ATOM 1515 O O . LEU A 1 193 ? 6.621 13.711 -11.945 1 78.75 193 LEU A O 1
ATOM 1519 N N . PRO A 1 194 ? 7.953 13.922 -13.883 1 68.19 194 PRO A N 1
ATOM 1520 C CA . PRO A 1 194 ? 8.109 15.344 -13.547 1 68.19 194 PRO A CA 1
ATOM 1521 C C . PRO A 1 194 ? 6.785 16.094 -13.531 1 68.19 194 PRO A C 1
ATOM 1523 O O . PRO A 1 194 ? 5.945 15.898 -14.414 1 68.19 194 PRO A O 1
ATOM 1526 N N . ALA A 1 195 ? 6.641 16.875 -12.531 1 62.88 195 ALA A N 1
ATOM 1527 C CA . ALA A 1 195 ? 5.359 17.531 -12.289 1 62.88 195 ALA A CA 1
ATOM 1528 C C . ALA A 1 195 ? 4.898 18.312 -13.516 1 62.88 195 ALA A C 1
ATOM 1530 O O . ALA A 1 195 ? 3.707 18.312 -13.844 1 62.88 195 ALA A O 1
ATOM 1531 N N . HIS A 1 196 ? 5.754 19.047 -14.305 1 62.62 196 HIS A N 1
ATOM 1532 C CA . HIS A 1 196 ? 5.363 19.828 -15.477 1 62.62 196 HIS A CA 1
ATOM 1533 C C . HIS A 1 196 ? 4.859 18.922 -16.594 1 62.62 196 HIS A C 1
ATOM 1535 O O . HIS A 1 196 ? 3.883 19.266 -17.266 1 62.62 196 HIS A O 1
ATOM 1541 N N . ASP A 1 197 ? 5.488 17.828 -16.812 1 68.56 197 ASP A N 1
ATOM 1542 C CA . ASP A 1 197 ? 5.031 16.859 -17.812 1 68.56 197 ASP A CA 1
ATOM 1543 C C . ASP A 1 197 ? 3.684 16.266 -17.406 1 68.56 197 ASP A C 1
ATOM 1545 O O . ASP A 1 197 ? 2.799 16.094 -18.25 1 68.56 197 ASP A O 1
ATOM 1549 N N . ALA A 1 198 ? 3.67 15.969 -16.156 1 74.56 198 ALA A N 1
ATOM 1550 C CA . ALA A 1 198 ? 2.42 15.414 -15.648 1 74.56 198 ALA A CA 1
ATOM 1551 C C . ALA A 1 198 ? 1.265 16.391 -15.844 1 74.56 198 ALA A C 1
ATOM 1553 O O . ALA A 1 198 ? 0.166 15.992 -16.234 1 74.56 198 ALA A O 1
ATOM 1554 N N . ALA A 1 199 ? 1.516 17.641 -15.531 1 65.81 199 ALA A N 1
ATOM 1555 C CA . ALA A 1 199 ? 0.485 18.672 -15.695 1 65.81 199 ALA A CA 1
ATOM 1556 C C . ALA A 1 199 ? 0.055 18.781 -17.156 1 65.81 199 ALA A C 1
ATOM 1558 O O . ALA A 1 199 ? -1.137 18.906 -17.453 1 65.81 199 ALA A O 1
ATOM 1559 N N . GLY A 1 200 ? 0.983 18.891 -18.156 1 67.69 200 GLY A N 1
ATOM 1560 C CA . GLY A 1 200 ? 0.643 18.906 -19.562 1 67.69 200 GLY A CA 1
ATOM 1561 C C . GLY A 1 200 ? -0.193 17.703 -19.984 1 67.69 200 GLY A C 1
ATOM 1562 O O . GLY A 1 200 ? -1.179 17.859 -20.719 1 67.69 200 GLY A O 1
ATOM 1563 N N . PHE A 1 201 ? 0.225 16.609 -19.547 1 78.56 201 PHE A N 1
ATOM 1564 C CA . PHE A 1 201 ? -0.486 15.367 -19.875 1 78.56 201 PHE A CA 1
ATOM 1565 C C . PHE A 1 201 ? -1.896 15.391 -19.297 1 78.56 201 PHE A C 1
ATOM 1567 O O . PHE A 1 201 ? -2.85 14.984 -19.953 1 78.56 201 PHE A O 1
ATOM 1574 N N . ASP A 1 202 ? -1.955 15.852 -18.125 1 74.25 202 ASP A N 1
ATOM 1575 C CA . ASP A 1 202 ? -3.246 15.992 -17.453 1 74.25 202 ASP A CA 1
ATOM 1576 C C . ASP A 1 202 ? -4.199 16.859 -18.281 1 74.25 202 ASP A C 1
ATOM 1578 O O . ASP A 1 202 ? -5.352 16.469 -18.516 1 74.25 202 ASP A O 1
ATOM 1582 N N . LYS A 1 203 ? -3.715 17.938 -18.703 1 72.62 203 LYS A N 1
ATOM 1583 C CA . LYS A 1 203 ? -4.523 18.844 -19.516 1 72.62 203 LYS A CA 1
ATOM 1584 C C . LYS A 1 203 ? -4.871 18.219 -20.859 1 72.62 203 LYS A C 1
ATOM 1586 O O . LYS A 1 203 ? -5.969 18.422 -21.375 1 72.62 203 LYS A O 1
ATOM 1591 N N . ARG A 1 204 ? -3.947 17.531 -21.469 1 77.62 204 ARG A N 1
ATOM 1592 C CA . ARG A 1 204 ? -4.215 16.828 -22.719 1 77.62 204 ARG A CA 1
ATOM 1593 C C . ARG A 1 204 ? -5.359 15.844 -22.562 1 77.62 204 ARG A C 1
ATOM 1595 O O . ARG A 1 204 ? -6.234 15.742 -23.422 1 77.62 204 ARG A O 1
ATOM 1602 N N . LEU A 1 205 ? -5.332 15.117 -21.484 1 82.62 205 LEU A N 1
ATOM 1603 C CA . LEU A 1 205 ? -6.402 14.164 -21.219 1 82.62 205 LEU A CA 1
ATOM 1604 C C . LEU A 1 205 ? -7.746 14.875 -21.094 1 82.62 205 LEU A C 1
ATOM 1606 O O . LEU A 1 205 ? -8.758 14.398 -21.609 1 82.62 205 LEU A O 1
ATOM 1610 N N . ASP A 1 206 ? -7.684 16 -20.438 1 75.88 206 ASP A N 1
ATOM 1611 C CA . ASP A 1 206 ? -8.906 16.797 -20.328 1 75.88 206 ASP A CA 1
ATOM 1612 C C . ASP A 1 206 ? -9.406 17.219 -21.719 1 75.88 206 ASP A C 1
ATOM 1614 O O . ASP A 1 206 ? -10.609 17.156 -21.984 1 75.88 206 ASP A O 1
ATOM 1618 N N . ALA A 1 207 ? -8.5 17.656 -22.547 1 78.75 207 ALA A N 1
ATOM 1619 C CA . ALA A 1 207 ? -8.867 18.094 -23.891 1 78.75 207 ALA A CA 1
ATOM 1620 C C . ALA A 1 207 ? -9.508 16.953 -24.688 1 78.75 207 ALA A C 1
ATOM 1622 O O . ALA A 1 207 ? -10.523 17.156 -25.359 1 78.75 207 ALA A O 1
ATOM 1623 N N . ILE A 1 208 ? -8.914 15.82 -24.641 1 82.81 208 ILE A N 1
ATOM 1624 C CA . ILE A 1 208 ? -9.453 14.672 -25.359 1 82.81 208 ILE A CA 1
ATOM 1625 C C . ILE A 1 208 ? -10.812 14.289 -24.766 1 82.81 208 ILE A C 1
ATOM 1627 O O . ILE A 1 208 ? -11.773 14.055 -25.516 1 82.81 208 ILE A O 1
ATOM 1631 N N . ALA A 1 209 ? -10.914 14.312 -23.469 1 85.31 209 ALA A N 1
ATOM 1632 C CA . ALA A 1 209 ? -12.141 13.922 -22.781 1 85.31 209 ALA A CA 1
ATOM 1633 C C . ALA A 1 209 ? -13.281 14.875 -23.125 1 85.31 209 ALA A C 1
ATOM 1635 O O . ALA A 1 209 ? -14.453 14.492 -23.062 1 85.31 209 ALA A O 1
ATOM 1636 N N . ALA A 1 210 ? -12.898 16.078 -23.5 1 80.38 210 ALA A N 1
ATOM 1637 C CA . ALA A 1 210 ? -13.891 17.125 -23.75 1 80.38 210 ALA A CA 1
ATOM 1638 C C . ALA A 1 210 ? -14.383 17.062 -25.203 1 80.38 210 ALA A C 1
ATOM 1640 O O . ALA A 1 210 ? -15.281 17.828 -25.578 1 80.38 210 ALA A O 1
ATOM 1641 N N . THR A 1 211 ? -13.898 16.172 -26.047 1 84.5 211 THR A N 1
ATOM 1642 C CA . THR A 1 211 ? -14.227 16.172 -27.469 1 84.5 211 THR A CA 1
ATOM 1643 C C . THR A 1 211 ? -15.562 15.469 -27.719 1 84.5 211 THR A C 1
ATOM 1645 O O . THR A 1 211 ? -16.047 15.43 -28.844 1 84.5 211 THR A O 1
ATOM 1648 N N . VAL A 1 212 ? -16.188 15.008 -26.734 1 83.94 212 VAL A N 1
ATOM 1649 C CA . VAL A 1 212 ? -17.5 14.375 -26.891 1 83.94 212 VAL A CA 1
ATOM 1650 C C . VAL A 1 212 ? -18.594 15.422 -26.734 1 83.94 212 VAL A C 1
ATOM 1652 O O . VAL A 1 212 ? -18.344 16.531 -26.266 1 83.94 212 VAL A O 1
ATOM 1655 N N . CYS A 1 213 ? -19.766 15.008 -27.266 1 80.25 213 CYS A N 1
ATOM 1656 C CA . CYS A 1 213 ? -20.875 15.953 -27.109 1 80.25 213 CYS A CA 1
ATOM 1657 C C . CYS A 1 213 ? -21.422 15.914 -25.688 1 80.25 213 CYS A C 1
ATOM 1659 O O . CYS A 1 213 ? -21.078 15.016 -24.906 1 80.25 213 CYS A O 1
ATOM 1661 N N . PRO A 1 214 ? -22.188 16.953 -25.219 1 76.06 214 PRO A N 1
ATOM 1662 C CA . PRO A 1 214 ? -22.703 17.047 -23.844 1 76.06 214 PRO A CA 1
ATOM 1663 C C . PRO A 1 214 ? -23.594 15.867 -23.469 1 76.06 214 PRO A C 1
ATOM 1665 O O . PRO A 1 214 ? -23.859 15.625 -22.297 1 76.06 214 PRO A O 1
ATOM 1668 N N . ASN A 1 215 ? -24.031 15.141 -24.516 1 71.19 215 ASN A N 1
ATOM 1669 C CA . ASN A 1 215 ? -24.953 14.039 -24.234 1 71.19 215 ASN A CA 1
ATOM 1670 C C . ASN A 1 215 ? -24.203 12.727 -24.062 1 71.19 215 ASN A C 1
ATOM 1672 O O . ASN A 1 215 ? -24.812 11.672 -23.891 1 71.19 215 ASN A O 1
ATOM 1676 N N . ASP A 1 216 ? -22.953 12.781 -24.078 1 80.81 216 ASP A N 1
ATOM 1677 C CA . ASP A 1 216 ? -22.172 11.586 -23.781 1 80.81 216 ASP A CA 1
ATOM 1678 C C . ASP A 1 216 ? -22.484 11.055 -22.391 1 80.81 216 ASP A C 1
ATOM 1680 O O . ASP A 1 216 ? -22.453 11.812 -21.422 1 80.81 216 ASP A O 1
ATOM 1684 N N . PRO A 1 217 ? -22.766 9.711 -22.281 1 73.31 217 PRO A N 1
ATOM 1685 C CA . PRO A 1 217 ? -23.25 9.195 -21 1 73.31 217 PRO A CA 1
ATOM 1686 C C . PRO A 1 217 ? -22.125 8.953 -20 1 73.31 217 PRO A C 1
ATOM 1688 O O . PRO A 1 217 ? -22.375 8.719 -18.812 1 73.31 217 PRO A O 1
ATOM 1691 N N . ARG A 1 218 ? -20.938 9.164 -20.344 1 82.12 218 ARG A N 1
ATOM 1692 C CA . ARG A 1 218 ? -19.828 8.867 -19.438 1 82.12 218 ARG A CA 1
ATOM 1693 C C . ARG A 1 218 ? -19.609 10 -18.438 1 82.12 218 ARG A C 1
ATOM 1695 O O . ARG A 1 218 ? -19.812 11.172 -18.766 1 82.12 218 ARG A O 1
ATOM 1702 N N . THR A 1 219 ? -19.141 9.539 -17.281 1 77.12 219 THR A N 1
ATOM 1703 C CA . THR A 1 219 ? -18.703 10.523 -16.297 1 77.12 219 THR A CA 1
ATOM 1704 C C . THR A 1 219 ? -17.375 11.156 -16.719 1 77.12 219 THR A C 1
ATOM 1706 O O . THR A 1 219 ? -16.672 10.617 -17.578 1 77.12 219 THR A O 1
ATOM 1709 N N . PRO A 1 220 ? -17 12.305 -16.156 1 77.19 220 PRO A N 1
ATOM 1710 C CA . PRO A 1 220 ? -15.703 12.914 -16.469 1 77.19 220 PRO A CA 1
ATOM 1711 C C . PRO A 1 220 ? -14.531 11.969 -16.203 1 77.19 220 PRO A C 1
ATOM 1713 O O . PRO A 1 220 ? -13.602 11.898 -17 1 77.19 220 PRO A O 1
ATOM 1716 N N . ASP A 1 221 ? -14.602 11.188 -15.156 1 78.94 221 ASP A N 1
ATOM 1717 C CA . ASP A 1 221 ? -13.531 10.25 -14.836 1 78.94 221 ASP A CA 1
ATOM 1718 C C . ASP A 1 221 ? -13.445 9.141 -15.883 1 78.94 221 ASP A C 1
ATOM 1720 O O . ASP A 1 221 ? -12.352 8.742 -16.297 1 78.94 221 ASP A O 1
ATOM 1724 N N . GLN A 1 222 ? -14.594 8.727 -16.297 1 79.56 222 GLN A N 1
ATOM 1725 C CA . GLN A 1 222 ? -14.633 7.699 -17.344 1 79.56 222 GLN A CA 1
ATOM 1726 C C . GLN A 1 222 ? -14.062 8.227 -18.656 1 79.56 222 GLN A C 1
ATOM 1728 O O . GLN A 1 222 ? -13.297 7.539 -19.328 1 79.56 222 GLN A O 1
ATOM 1733 N N . ARG A 1 223 ? -14.383 9.398 -18.984 1 85.75 223 ARG A N 1
ATOM 1734 C CA . ARG A 1 223 ? -13.875 10.008 -20.219 1 85.75 223 ARG A CA 1
ATOM 1735 C C . ARG A 1 223 ? -12.359 10.172 -20.156 1 85.75 223 ARG A C 1
ATOM 1737 O O . ARG A 1 223 ? -11.664 9.945 -21.156 1 85.75 223 ARG A O 1
ATOM 1744 N N . ARG A 1 224 ? -11.914 10.516 -19.031 1 86.62 224 ARG A N 1
ATOM 1745 C CA . ARG A 1 224 ? -10.469 10.695 -18.875 1 86.62 224 ARG A CA 1
ATOM 1746 C C . ARG A 1 224 ? -9.734 9.367 -19.016 1 86.62 224 ARG A C 1
ATOM 1748 O O . ARG A 1 224 ? -8.688 9.297 -19.656 1 86.62 224 ARG A O 1
ATOM 1755 N N . ALA A 1 225 ? -10.281 8.414 -18.391 1 85.56 225 ALA A N 1
ATOM 1756 C CA . ALA A 1 225 ? -9.703 7.082 -18.547 1 85.56 225 ALA A CA 1
ATOM 1757 C C . ALA A 1 225 ? -9.711 6.652 -20.016 1 85.56 225 ALA A C 1
ATOM 1759 O O . ALA A 1 225 ? -8.703 6.16 -20.516 1 85.56 225 ALA A O 1
ATOM 1760 N N . ASP A 1 226 ? -10.836 6.863 -20.688 1 81.31 226 ASP A N 1
ATOM 1761 C CA . ASP A 1 226 ? -10.977 6.492 -22.094 1 81.31 226 ASP A CA 1
ATOM 1762 C C . ASP A 1 226 ? -10.047 7.32 -22.969 1 81.31 226 ASP A C 1
ATOM 1764 O O . ASP A 1 226 ? -9.656 6.883 -24.062 1 81.31 226 ASP A O 1
ATOM 1768 N N . ALA A 1 227 ? -9.75 8.523 -22.516 1 86.81 227 ALA A N 1
ATOM 1769 C CA . ALA A 1 227 ? -8.812 9.367 -23.266 1 86.81 227 ALA A CA 1
ATOM 1770 C C . ALA A 1 227 ? -7.457 8.688 -23.406 1 86.81 227 ALA A C 1
ATOM 1772 O O . ALA A 1 227 ? -6.789 8.828 -24.438 1 86.81 227 ALA A O 1
ATOM 1773 N N . LEU A 1 228 ? -7.059 7.957 -22.359 1 85.38 228 LEU A N 1
ATOM 1774 C CA . LEU A 1 228 ? -5.812 7.211 -22.469 1 85.38 228 LEU A CA 1
ATOM 1775 C C . LEU A 1 228 ? -5.898 6.164 -23.578 1 85.38 228 LEU A C 1
ATOM 1777 O O . LEU A 1 228 ? -4.926 5.938 -24.297 1 85.38 228 LEU A O 1
ATOM 1781 N N . GLY A 1 229 ? -7.043 5.527 -23.641 1 79.44 229 GLY A N 1
ATOM 1782 C CA . GLY A 1 229 ? -7.258 4.605 -24.75 1 79.44 229 GLY A CA 1
ATOM 1783 C C . GLY A 1 229 ? -7.168 5.273 -26.094 1 79.44 229 GLY A C 1
ATOM 1784 O O . GLY A 1 229 ? -6.57 4.723 -27.031 1 79.44 229 GLY A O 1
ATOM 1785 N N . ALA A 1 230 ? -7.777 6.43 -26.219 1 81.06 230 ALA A N 1
ATOM 1786 C CA . ALA A 1 230 ? -7.684 7.199 -27.453 1 81.06 230 ALA A CA 1
ATOM 1787 C C . ALA A 1 230 ? -6.227 7.492 -27.812 1 81.06 230 ALA A C 1
ATOM 1789 O O . ALA A 1 230 ? -5.805 7.289 -28.953 1 81.06 230 ALA A O 1
ATOM 1790 N N . LEU A 1 231 ? -5.508 7.953 -26.828 1 79.56 231 LEU A N 1
ATOM 1791 C CA . LEU A 1 231 ? -4.098 8.25 -27.062 1 79.56 231 LEU A CA 1
ATOM 1792 C C . LEU A 1 231 ? -3.352 7 -27.516 1 79.56 231 LEU A C 1
ATOM 1794 O O . LEU A 1 231 ? -2.488 7.078 -28.391 1 79.56 231 LEU A O 1
ATOM 1798 N N . GLY A 1 232 ? -3.711 5.918 -26.922 1 74.94 232 GLY A N 1
ATOM 1799 C CA . GLY A 1 232 ? -3.105 4.664 -27.344 1 74.94 232 GLY A CA 1
ATOM 1800 C C . GLY A 1 232 ? -3.406 4.305 -28.781 1 74.94 232 GLY A C 1
ATOM 1801 O O . GLY A 1 232 ? -2.609 3.631 -29.438 1 74.94 232 GLY A O 1
ATOM 1802 N N . ARG A 1 233 ? -4.512 4.734 -29.188 1 71.5 233 ARG A N 1
ATOM 1803 C CA . ARG A 1 233 ? -4.926 4.488 -30.562 1 71.5 233 ARG A CA 1
ATOM 1804 C C . ARG A 1 233 ? -4.547 5.652 -31.469 1 71.5 233 ARG A C 1
ATOM 1806 O O . ARG A 1 233 ? -5.113 5.816 -32.562 1 71.5 233 ARG A O 1
ATOM 1813 N N . TYR A 1 234 ? -3.715 6.48 -31.031 1 72.12 234 TYR A N 1
ATOM 1814 C CA . TYR A 1 234 ? -3.199 7.613 -31.797 1 72.12 234 TYR A CA 1
ATOM 1815 C C . TYR A 1 234 ? -4.32 8.57 -32.188 1 72.12 234 TYR A C 1
ATOM 1817 O O . TYR A 1 234 ? -4.344 9.094 -33.312 1 72.12 234 TYR A O 1
ATOM 1825 N N . ARG A 1 235 ? -5.281 8.617 -31.281 1 76.94 235 ARG A N 1
ATOM 1826 C CA . ARG A 1 235 ? -6.391 9.539 -31.5 1 76.94 235 ARG A CA 1
ATOM 1827 C C . ARG A 1 235 ? -6.34 10.711 -30.531 1 76.94 235 ARG A C 1
ATOM 1829 O O . ARG A 1 235 ? -5.914 10.547 -29.375 1 76.94 235 ARG A O 1
ATOM 1836 N N . ASP A 1 236 ? -6.828 11.82 -31.016 1 77.81 236 ASP A N 1
ATOM 1837 C CA . ASP A 1 236 ? -6.891 13.016 -30.188 1 77.81 236 ASP A CA 1
ATOM 1838 C C . ASP A 1 236 ? -8.328 13.344 -29.797 1 77.81 236 ASP A C 1
ATOM 1840 O O . ASP A 1 236 ? -8.617 14.445 -29.328 1 77.81 236 ASP A O 1
ATOM 1844 N N . THR A 1 237 ? -9.188 12.406 -30.125 1 81.19 237 THR A N 1
ATOM 1845 C CA . THR A 1 237 ? -10.586 12.594 -29.766 1 81.19 237 THR A CA 1
ATOM 1846 C C . THR A 1 237 ? -11.18 11.312 -29.203 1 81.19 237 THR A C 1
ATOM 1848 O O . THR A 1 237 ? -10.648 10.219 -29.422 1 81.19 237 THR A O 1
ATOM 1851 N N . LEU A 1 238 ? -12.211 11.477 -28.453 1 83.25 238 LEU A N 1
ATOM 1852 C CA . LEU A 1 238 ? -12.984 10.367 -27.922 1 83.25 238 LEU A CA 1
ATOM 1853 C C . LEU A 1 238 ? -14.25 10.141 -28.75 1 83.25 238 LEU A C 1
ATOM 1855 O O . LEU A 1 238 ? -14.938 11.102 -29.109 1 83.25 238 LEU A O 1
ATOM 1859 N N . ASP A 1 239 ? -14.469 8.891 -29.125 1 77.94 239 ASP A N 1
ATOM 1860 C CA . ASP A 1 239 ? -15.742 8.602 -29.781 1 77.94 239 ASP A CA 1
ATOM 1861 C C . ASP A 1 239 ? -16.922 8.875 -28.844 1 77.94 239 ASP A C 1
ATOM 1863 O O . ASP A 1 239 ? -16.984 8.328 -27.75 1 77.94 239 ASP A O 1
ATOM 1867 N N . CYS A 1 240 ? -17.766 9.789 -29.328 1 81.94 240 CYS A N 1
ATOM 1868 C CA . CYS A 1 240 ? -18.953 10.094 -28.516 1 81.94 240 CYS A CA 1
ATOM 1869 C C . CYS A 1 240 ? -19.875 8.883 -28.422 1 81.94 240 CYS A C 1
ATOM 1871 O O . CYS A 1 240 ? -20.078 8.172 -29.406 1 81.94 240 CYS A O 1
ATOM 1873 N N . GLN A 1 241 ? -20.406 8.609 -27.281 1 77.5 241 GLN A N 1
ATOM 1874 C CA . GLN A 1 241 ? -21.25 7.438 -27.062 1 77.5 241 GLN A CA 1
ATOM 1875 C C . GLN A 1 241 ? -22.703 7.848 -26.828 1 77.5 241 GLN A C 1
ATOM 1877 O O . GLN A 1 241 ? -23.484 7.094 -26.25 1 77.5 241 GLN A O 1
ATOM 1882 N N . CYS A 1 242 ? -23.047 9.055 -27.312 1 74.06 242 CYS A N 1
ATOM 1883 C CA . CYS A 1 242 ? -24.375 9.57 -27.047 1 74.06 242 CYS A CA 1
ATOM 1884 C C . CYS A 1 242 ? -25.438 8.797 -27.828 1 74.06 242 CYS A C 1
ATOM 1886 O O . CYS A 1 242 ? -26.609 8.781 -27.453 1 74.06 242 CYS A O 1
ATOM 1888 N N . GLY A 1 243 ? -25.047 8.109 -28.906 1 70.62 243 GLY A N 1
ATOM 1889 C CA . GLY A 1 243 ? -25.953 7.312 -29.719 1 70.62 243 GLY A CA 1
ATOM 1890 C C . GLY A 1 243 ? -26.906 8.148 -30.547 1 70.62 243 GLY A C 1
ATOM 1891 O O . GLY A 1 243 ? -27.797 7.617 -31.203 1 70.62 243 GLY A O 1
ATOM 1892 N N . ARG A 1 244 ? -26.75 9.406 -30.531 1 73.25 244 ARG A N 1
ATOM 1893 C CA . ARG A 1 244 ? -27.688 10.281 -31.219 1 73.25 244 ARG A CA 1
ATOM 1894 C C . ARG A 1 244 ? -27.234 10.547 -32.656 1 73.25 244 ARG A C 1
ATOM 1896 O O . ARG A 1 244 ? -26.047 10.633 -32.938 1 73.25 244 ARG A O 1
ATOM 1903 N N . GLU A 1 245 ? -28.109 10.523 -33.625 1 76.81 245 GLU A N 1
ATOM 1904 C CA . GLU A 1 245 ? -27.844 10.797 -35.031 1 76.81 245 GLU A CA 1
ATOM 1905 C C . GLU A 1 245 ? -27.344 12.219 -35.219 1 76.81 245 GLU A C 1
ATOM 1907 O O . GLU A 1 245 ? -26.578 12.492 -36.156 1 76.81 245 GLU A O 1
ATOM 1912 N N . ASP A 1 246 ? -27.719 13.18 -34.438 1 74.75 246 ASP A N 1
ATOM 1913 C CA . ASP A 1 246 ? -27.328 14.578 -34.562 1 74.75 246 ASP A CA 1
ATOM 1914 C C . ASP A 1 246 ? -26.109 14.898 -33.688 1 74.75 246 ASP A C 1
ATOM 1916 O O . ASP A 1 246 ? -25.891 16.047 -33.312 1 74.75 246 ASP A O 1
ATOM 1920 N N . CYS A 1 247 ? -25.422 13.836 -33.438 1 78.44 247 CYS A N 1
ATOM 1921 C CA . CYS A 1 247 ? -24.234 14.031 -32.594 1 78.44 247 CYS A CA 1
ATOM 1922 C C . CYS A 1 247 ? -23.266 15 -33.281 1 78.44 247 CYS A C 1
ATOM 1924 O O . CYS A 1 247 ? -22.938 14.844 -34.438 1 78.44 247 CYS A O 1
ATOM 1926 N N . THR A 1 248 ? -22.812 16.047 -32.656 1 72.56 248 THR A N 1
ATOM 1927 C CA . THR A 1 248 ? -21.922 17.062 -33.188 1 72.56 248 THR A CA 1
ATOM 1928 C C . THR A 1 248 ? -20.453 16.688 -32.969 1 72.56 248 THR A C 1
ATOM 1930 O O . THR A 1 248 ? -19.547 17.406 -33.375 1 72.56 248 THR A O 1
ATOM 1933 N N . ALA A 1 249 ? -20.344 15.539 -32.25 1 70.06 249 ALA A N 1
ATOM 1934 C CA . ALA A 1 249 ? -18.969 15.164 -31.953 1 70.06 249 ALA A CA 1
ATOM 1935 C C . ALA A 1 249 ? -18.266 14.648 -33.219 1 70.06 249 ALA A C 1
ATOM 1937 O O . ALA A 1 249 ? -18.891 14 -34.062 1 70.06 249 ALA A O 1
ATOM 1938 N N . VAL A 1 250 ? -17.094 15.023 -33.688 1 59.38 250 VAL A N 1
ATOM 1939 C CA . VAL A 1 250 ? -16.328 14.633 -34.844 1 59.38 250 VAL A CA 1
ATOM 1940 C C . VAL A 1 250 ? -15.68 13.273 -34.625 1 59.38 250 VAL A C 1
ATOM 1942 O O . VAL A 1 250 ? -14.914 13.094 -33.656 1 59.38 250 VAL A O 1
ATOM 1945 N N . ALA A 1 251 ? -16.375 12.133 -35.156 1 52.72 251 ALA A N 1
ATOM 1946 C CA . ALA A 1 251 ? -15.859 10.773 -35.031 1 52.72 251 ALA A CA 1
ATOM 1947 C C . ALA A 1 251 ? -14.57 10.609 -35.812 1 52.72 251 ALA A C 1
ATOM 1949 O O . ALA A 1 251 ? -14.523 10.945 -37 1 52.72 251 ALA A O 1
ATOM 1950 N N . GLU A 1 252 ? -13.367 10.664 -35.281 1 48.84 252 GLU A N 1
ATOM 1951 C CA . GLU A 1 252 ? -12.219 10.242 -36.094 1 48.84 252 GLU A CA 1
ATOM 1952 C C . GLU A 1 252 ? -12.148 8.719 -36.188 1 48.84 252 GLU A C 1
ATOM 1954 O O . GLU A 1 252 ? -12.578 8.016 -35.281 1 48.84 252 GLU A O 1
ATOM 1959 N N . ARG A 1 253 ? -11.789 8.016 -37.5 1 40.88 253 ARG A N 1
ATOM 1960 C CA . ARG A 1 253 ? -11.602 6.691 -38.094 1 40.88 253 ARG A CA 1
ATOM 1961 C C . ARG A 1 253 ? -10.805 5.785 -37.156 1 40.88 253 ARG A C 1
ATOM 1963 O O . ARG A 1 253 ? -10.031 6.262 -36.344 1 40.88 253 ARG A O 1
ATOM 1970 N N . ASP A 1 254 ? -10.836 4.277 -37.406 1 39.22 254 ASP A N 1
ATOM 1971 C CA . ASP A 1 254 ? -10.57 2.926 -36.938 1 39.22 254 ASP A CA 1
ATOM 1972 C C . ASP A 1 254 ? -9.086 2.734 -36.656 1 39.22 254 ASP A C 1
ATOM 1974 O O . ASP A 1 254 ? -8.258 2.752 -37.562 1 39.22 254 ASP A O 1
ATOM 1978 N N . ALA A 1 255 ? -8.461 3.117 -35.875 1 36.59 255 ALA A N 1
ATOM 1979 C CA . ALA A 1 255 ? -7.074 2.689 -35.688 1 36.59 255 ALA A CA 1
ATOM 1980 C C . ALA A 1 255 ? -7.008 1.225 -35.281 1 36.59 255 ALA A C 1
ATOM 1982 O O . ALA A 1 255 ? -7.891 0.732 -34.562 1 36.59 255 ALA A O 1
ATOM 1983 N N . VAL A 1 256 ? -6.305 0.169 -36.031 1 34.84 256 VAL A N 1
ATOM 1984 C CA . VAL A 1 256 ? -5.918 -1.235 -36.094 1 34.84 256 VAL A CA 1
ATOM 1985 C C . VAL A 1 256 ? -5.238 -1.654 -34.812 1 34.84 256 VAL A C 1
ATOM 1987 O O . VAL A 1 256 ? -4.18 -1.133 -34.438 1 34.84 256 VAL A O 1
ATOM 1990 N N . ASN A 1 257 ? -5.828 -2.068 -33.688 1 37.62 257 ASN A N 1
ATOM 1991 C CA . ASN A 1 257 ? -5.234 -2.393 -32.406 1 37.62 257 ASN A CA 1
ATOM 1992 C C . ASN A 1 257 ? -4.672 -3.812 -32.375 1 37.62 257 ASN A C 1
ATOM 1994 O O . ASN A 1 257 ? -5.43 -4.785 -32.406 1 37.62 257 ASN A O 1
ATOM 1998 N N . ASN A 1 258 ? -3.582 -4.34 -32.938 1 35.03 258 ASN A N 1
ATOM 1999 C CA . ASN A 1 258 ? -3.039 -5.691 -33.031 1 35.03 258 ASN A CA 1
ATOM 2000 C C . ASN A 1 258 ? -2.594 -6.203 -31.672 1 35.03 258 ASN A C 1
ATOM 2002 O O . ASN A 1 258 ? -1.712 -7.059 -31.578 1 35.03 258 ASN A O 1
ATOM 2006 N N . ALA A 1 259 ? -2.934 -5.867 -30.562 1 37.62 259 ALA A N 1
ATOM 2007 C CA . ALA A 1 259 ? -2.354 -6.512 -29.391 1 37.62 259 ALA A CA 1
ATOM 2008 C C . ALA A 1 259 ? -3.035 -7.848 -29.094 1 37.62 259 ALA A C 1
ATOM 2010 O O . ALA A 1 259 ? -4.262 -7.918 -29.016 1 37.62 259 ALA A O 1
ATOM 2011 N N . MET A 1 260 ? -2.375 -9.156 -29.312 1 41.62 260 MET A N 1
ATOM 2012 C CA . MET A 1 260 ? -2.842 -10.508 -29.031 1 41.62 260 MET A CA 1
ATOM 2013 C C . MET A 1 260 ? -2.887 -10.773 -27.531 1 41.62 260 MET A C 1
ATOM 2015 O O . MET A 1 260 ? -1.937 -10.453 -26.812 1 41.62 260 MET A O 1
ATOM 2019 N N . ILE A 1 261 ? -4.133 -10.953 -26.953 1 50.94 261 ILE A N 1
ATOM 2020 C CA . ILE A 1 261 ? -4.277 -11.336 -25.547 1 50.94 261 ILE A CA 1
ATOM 2021 C C . ILE A 1 261 ? -4.859 -12.742 -25.453 1 50.94 261 ILE A C 1
ATOM 2023 O O . ILE A 1 261 ? -5.672 -13.148 -26.297 1 50.94 261 ILE A O 1
ATOM 2027 N N . HIS A 1 262 ? -4.363 -13.656 -24.578 1 57.75 262 HIS A N 1
ATOM 2028 C CA . HIS A 1 262 ? -4.871 -15.008 -24.344 1 57.75 262 HIS A CA 1
ATOM 2029 C C . HIS A 1 262 ? -5.82 -15.039 -23.156 1 57.75 262 HIS A C 1
ATOM 2031 O O . HIS A 1 262 ? -5.473 -14.562 -22.062 1 57.75 262 HIS A O 1
ATOM 2037 N N . VAL A 1 263 ? -7.047 -15.406 -23.438 1 63.31 263 VAL A N 1
ATOM 2038 C CA . VAL A 1 263 ? -8.055 -15.523 -22.391 1 63.31 263 VAL A CA 1
ATOM 2039 C C . VAL A 1 263 ? -8.508 -16.984 -22.266 1 63.31 263 VAL A C 1
ATOM 2041 O O . VAL A 1 263 ? -8.742 -17.656 -23.281 1 63.31 263 VAL A O 1
ATOM 2044 N N . LEU A 1 264 ? -8.438 -17.531 -21.047 1 69.88 264 LEU A N 1
ATOM 2045 C CA . LEU A 1 264 ? -9.016 -18.844 -20.797 1 69.88 264 LEU A CA 1
ATOM 2046 C C . LEU A 1 264 ? -10.469 -18.734 -20.344 1 69.88 264 LEU A C 1
ATOM 2048 O O . LEU A 1 264 ? -10.789 -17.922 -19.469 1 69.88 264 LEU A O 1
ATOM 2052 N N . ALA A 1 265 ? -11.328 -19.438 -21.047 1 74.06 265 ALA A N 1
ATOM 2053 C CA . ALA A 1 265 ? -12.742 -19.422 -20.672 1 74.06 265 ALA A CA 1
ATOM 2054 C C . ALA A 1 265 ? -13.398 -20.766 -21 1 74.06 265 ALA A C 1
ATOM 2056 O O . ALA A 1 265 ? -12.875 -21.547 -21.781 1 74.06 265 ALA A O 1
ATOM 2057 N N . GLU A 1 266 ? -14.438 -21.047 -20.219 1 76.31 266 GLU A N 1
ATOM 2058 C CA . GLU A 1 266 ? -15.25 -22.203 -20.594 1 76.31 266 GLU A CA 1
ATOM 2059 C C . GLU A 1 266 ? -16.047 -21.938 -21.859 1 76.31 266 GLU A C 1
ATOM 2061 O O . GLU A 1 266 ? -16.422 -20.797 -22.141 1 76.31 266 GLU A O 1
ATOM 2066 N N . GLN A 1 267 ? -16.234 -23.047 -22.609 1 77.75 267 GLN A N 1
ATOM 2067 C CA . GLN A 1 267 ? -17.078 -22.938 -23.797 1 77.75 267 GLN A CA 1
ATOM 2068 C C . GLN A 1 267 ? -18.453 -22.391 -23.438 1 77.75 267 GLN A C 1
ATOM 2070 O O . GLN A 1 267 ? -19.047 -21.625 -24.219 1 77.75 267 GLN A O 1
ATOM 2075 N N . SER A 1 268 ? -18.875 -22.688 -22.234 1 78.38 268 SER A N 1
ATOM 2076 C CA . SER A 1 268 ? -20.203 -22.234 -21.797 1 78.38 268 SER A CA 1
ATOM 2077 C C . SER A 1 268 ? -20.266 -20.703 -21.719 1 78.38 268 SER A C 1
ATOM 2079 O O . SER A 1 268 ? -21.328 -20.125 -21.953 1 78.38 268 SER A O 1
ATOM 2081 N N . THR A 1 269 ? -19.172 -20.125 -21.422 1 74 269 THR A N 1
ATOM 2082 C CA . THR A 1 269 ? -19.125 -18.672 -21.359 1 74 269 THR A CA 1
ATOM 2083 C C . THR A 1 269 ? -19.359 -18.062 -22.734 1 74 269 THR A C 1
ATOM 2085 O O . THR A 1 269 ? -20.141 -17.125 -22.891 1 74 269 THR A O 1
ATOM 2088 N N . LEU A 1 270 ? -18.781 -18.609 -23.75 1 73.62 270 LEU A N 1
ATOM 2089 C CA . LEU A 1 270 ? -18.906 -18.125 -25.125 1 73.62 270 LEU A CA 1
ATOM 2090 C C . LEU A 1 270 ? -20.328 -18.344 -25.641 1 73.62 270 LEU A C 1
ATOM 2092 O O . LEU A 1 270 ? -20.812 -17.562 -26.453 1 73.62 270 LEU A O 1
ATOM 2096 N N . ASP A 1 271 ? -20.891 -19.453 -25.078 1 77.31 271 ASP A N 1
ATOM 2097 C CA . ASP A 1 271 ? -22.234 -19.797 -25.531 1 77.31 271 ASP A CA 1
ATOM 2098 C C . ASP A 1 271 ? -23.297 -18.984 -24.766 1 77.31 271 ASP A C 1
ATOM 2100 O O . ASP A 1 271 ? -24.5 -19.234 -24.906 1 77.31 271 ASP A O 1
ATOM 2104 N N . GLY A 1 272 ? -22.797 -18.062 -23.906 1 71.75 272 GLY A N 1
ATOM 2105 C CA . GLY A 1 272 ? -23.734 -17.172 -23.266 1 71.75 272 GLY A CA 1
ATOM 2106 C C . GLY A 1 272 ? -23.781 -17.359 -21.75 1 71.75 272 GLY A C 1
ATOM 2107 O O . GLY A 1 272 ? -24.578 -16.703 -21.062 1 71.75 272 GLY A O 1
ATOM 2108 N N . GLY A 1 273 ? -22.984 -18.391 -21.281 1 71.56 273 GLY A N 1
ATOM 2109 C CA . GLY A 1 273 ? -22.922 -18.609 -19.844 1 71.56 273 GLY A CA 1
ATOM 2110 C C . GLY A 1 273 ? -22.281 -17.438 -19.109 1 71.56 273 GLY A C 1
ATOM 2111 O O . GLY A 1 273 ? -21.719 -16.531 -19.719 1 71.56 273 GLY A O 1
ATOM 2112 N N . ASN A 1 274 ? -22.375 -17.453 -17.75 1 64.62 274 ASN A N 1
ATOM 2113 C CA . ASN A 1 274 ? -21.906 -16.344 -16.938 1 64.62 274 ASN A CA 1
ATOM 2114 C C . ASN A 1 274 ? -20.594 -16.656 -16.234 1 64.62 274 ASN A C 1
ATOM 2116 O O . ASN A 1 274 ? -20.141 -15.898 -15.383 1 64.62 274 ASN A O 1
ATOM 2120 N N . GLU A 1 275 ? -20.016 -17.75 -16.641 1 67.94 275 GLU A N 1
ATOM 2121 C CA . GLU A 1 275 ? -18.75 -18.125 -16.031 1 67.94 275 GLU A CA 1
ATOM 2122 C C . GLU A 1 275 ? -17.625 -17.172 -16.438 1 67.94 275 GLU A C 1
ATOM 2124 O O . GLU A 1 275 ? -17.484 -16.844 -17.625 1 67.94 275 GLU A O 1
ATOM 2129 N N . PRO A 1 276 ? -16.938 -16.734 -15.523 1 64.5 276 PRO A N 1
ATOM 2130 C CA . PRO A 1 276 ? -15.844 -15.82 -15.875 1 64.5 276 PRO A CA 1
ATOM 2131 C C . PRO A 1 276 ? -14.688 -16.531 -16.578 1 64.5 276 PRO A C 1
ATOM 2133 O O . PRO A 1 276 ? -14.617 -17.766 -16.562 1 64.5 276 PRO A O 1
ATOM 2136 N N . GLY A 1 277 ? -13.961 -15.711 -17.391 1 69.25 277 GLY A N 1
ATOM 2137 C CA . GLY A 1 277 ? -12.703 -16.172 -17.953 1 69.25 277 GLY A CA 1
ATOM 2138 C C . GLY A 1 277 ? -11.492 -15.695 -17.156 1 69.25 277 GLY A C 1
ATOM 2139 O O . GLY A 1 277 ? -11.633 -15.062 -16.109 1 69.25 277 GLY A O 1
ATOM 2140 N N . TYR A 1 278 ? -10.422 -16.234 -17.484 1 68.06 278 TYR A N 1
ATOM 2141 C CA . TYR A 1 278 ? -9.172 -15.867 -16.828 1 68.06 278 TYR A CA 1
ATOM 2142 C C . TYR A 1 278 ? -8.188 -15.273 -17.828 1 68.06 278 TYR A C 1
ATOM 2144 O O . TYR A 1 278 ? -7.938 -15.859 -18.891 1 68.06 278 TYR A O 1
ATOM 2152 N N . LEU A 1 279 ? -7.812 -14.039 -17.625 1 62.88 279 LEU A N 1
ATOM 2153 C CA . LEU A 1 279 ? -6.773 -13.359 -18.391 1 62.88 279 LEU A CA 1
ATOM 2154 C C . LEU A 1 279 ? -5.461 -13.312 -17.609 1 62.88 279 LEU A C 1
ATOM 2156 O O . LEU A 1 279 ? -5.359 -12.617 -16.594 1 62.88 279 LEU A O 1
ATOM 2160 N N . PRO A 1 280 ? -4.488 -14.109 -18.125 1 58.47 280 PRO A N 1
ATOM 2161 C CA . PRO A 1 280 ? -3.203 -14.133 -17.422 1 58.47 280 PRO A CA 1
ATOM 2162 C C . PRO A 1 280 ? -2.668 -12.734 -17.125 1 58.47 280 PRO A C 1
ATOM 2164 O O . PRO A 1 280 ? -2.695 -11.859 -17.984 1 58.47 280 PRO A O 1
ATOM 2167 N N . GLY A 1 281 ? -2.186 -12.57 -15.977 1 52.66 281 GLY A N 1
ATOM 2168 C CA . GLY A 1 281 ? -1.629 -11.289 -15.586 1 52.66 281 GLY A CA 1
ATOM 2169 C C . GLY A 1 281 ? -2.676 -10.312 -15.078 1 52.66 281 GLY A C 1
ATOM 2170 O O . GLY A 1 281 ? -2.35 -9.352 -14.375 1 52.66 281 GLY A O 1
ATOM 2171 N N . PHE A 1 282 ? -3.918 -10.531 -15.531 1 51.28 282 PHE A N 1
ATOM 2172 C CA . PHE A 1 282 ? -4.953 -9.562 -15.188 1 51.28 282 PHE A CA 1
ATOM 2173 C C . PHE A 1 282 ? -6.078 -10.219 -14.398 1 51.28 282 PHE A C 1
ATOM 2175 O O . PHE A 1 282 ? -6.922 -9.539 -13.82 1 51.28 282 PHE A O 1
ATOM 2182 N N . GLY A 1 283 ? -6.062 -11.531 -14.305 1 57.44 283 GLY A N 1
ATOM 2183 C CA . GLY A 1 283 ? -7.02 -12.234 -13.461 1 57.44 283 GLY A CA 1
ATOM 2184 C C . GLY A 1 283 ? -8.305 -12.594 -14.188 1 57.44 283 GLY A C 1
ATOM 2185 O O . GLY A 1 283 ? -8.297 -12.836 -15.398 1 57.44 283 GLY A O 1
ATOM 2186 N N . MET A 1 284 ? -9.422 -12.711 -13.367 1 57.19 284 MET A N 1
ATOM 2187 C CA . MET A 1 284 ? -10.703 -13.172 -13.898 1 57.19 284 MET A CA 1
ATOM 2188 C C . MET A 1 284 ? -11.367 -12.086 -14.734 1 57.19 284 MET A C 1
ATOM 2190 O O . MET A 1 284 ? -11.32 -10.906 -14.375 1 57.19 284 MET A O 1
ATOM 2194 N N . LEU A 1 285 ? -11.859 -12.422 -15.883 1 60.69 285 LEU A N 1
ATOM 2195 C CA . LEU A 1 285 ? -12.641 -11.57 -16.766 1 60.69 285 LEU A CA 1
ATOM 2196 C C . LEU A 1 285 ? -14.117 -11.938 -16.719 1 60.69 285 LEU A C 1
ATOM 2198 O O . LEU A 1 285 ? -14.477 -13.102 -16.875 1 60.69 285 LEU A O 1
ATOM 2202 N N . PRO A 1 286 ? -14.961 -10.922 -16.453 1 59.62 286 PRO A N 1
ATOM 2203 C CA . PRO A 1 286 ? -16.391 -11.234 -16.531 1 59.62 286 PRO A CA 1
ATOM 2204 C C . PRO A 1 286 ? -16.797 -11.805 -17.891 1 59.62 286 PRO A C 1
ATOM 2206 O O . PRO A 1 286 ? -16.172 -11.484 -18.906 1 59.62 286 PRO A O 1
ATOM 2209 N N . ALA A 1 287 ? -17.875 -12.555 -17.797 1 68.38 287 ALA A N 1
ATOM 2210 C CA . ALA A 1 287 ? -18.312 -13.289 -18.984 1 68.38 287 ALA A CA 1
ATOM 2211 C C . ALA A 1 287 ? -18.516 -12.344 -20.172 1 68.38 287 ALA A C 1
ATOM 2213 O O . ALA A 1 287 ? -18.141 -12.664 -21.297 1 68.38 287 ALA A O 1
ATOM 2214 N N . HIS A 1 288 ? -19.062 -11.172 -19.922 1 64.31 288 HIS A N 1
ATOM 2215 C CA . HIS A 1 288 ? -19.344 -10.281 -21.047 1 64.31 288 HIS A CA 1
ATOM 2216 C C . HIS A 1 288 ? -18.062 -9.758 -21.672 1 64.31 288 HIS A C 1
ATOM 2218 O O . HIS A 1 288 ? -18 -9.57 -22.891 1 64.31 288 HIS A O 1
ATOM 2224 N N . MET A 1 289 ? -17.078 -9.547 -20.875 1 61.84 289 MET A N 1
ATOM 2225 C CA . MET A 1 289 ? -15.789 -9.117 -21.406 1 61.84 289 MET A CA 1
ATOM 2226 C C . MET A 1 289 ? -15.133 -10.242 -22.203 1 61.84 289 MET A C 1
ATOM 2228 O O . MET A 1 289 ? -14.453 -9.984 -23.203 1 61.84 289 MET A O 1
ATOM 2232 N N . VAL A 1 290 ? -15.305 -11.492 -21.703 1 69.44 290 VAL A N 1
ATOM 2233 C CA . VAL A 1 290 ? -14.797 -12.648 -22.438 1 69.44 290 VAL A CA 1
ATOM 2234 C C . VAL A 1 290 ? -15.414 -12.68 -23.828 1 69.44 290 VAL A C 1
ATOM 2236 O O . VAL A 1 290 ? -14.711 -12.867 -24.828 1 69.44 290 VAL A O 1
ATOM 2239 N N . ARG A 1 291 ? -16.688 -12.414 -23.859 1 72.06 291 ARG A N 1
ATOM 2240 C CA . ARG A 1 291 ? -17.391 -12.461 -25.141 1 72.06 291 ARG A CA 1
ATOM 2241 C C . ARG A 1 291 ? -16.953 -11.32 -26.047 1 72.06 291 ARG A C 1
ATOM 2243 O O . ARG A 1 291 ? -16.844 -11.484 -27.266 1 72.06 291 ARG A O 1
ATOM 2250 N N . GLU A 1 292 ? -16.766 -10.227 -25.438 1 63.06 292 GLU A N 1
ATOM 2251 C CA . GLU A 1 292 ? -16.281 -9.094 -26.234 1 63.06 292 GLU A CA 1
ATOM 2252 C C . GLU A 1 292 ? -14.945 -9.406 -26.891 1 63.06 292 GLU A C 1
ATOM 2254 O O . GLU A 1 292 ? -14.734 -9.125 -28.062 1 63.06 292 GLU A O 1
ATOM 2259 N N . VAL A 1 293 ? -14.07 -9.984 -26.156 1 62.12 293 VAL A N 1
ATOM 2260 C CA . VAL A 1 293 ? -12.742 -10.328 -26.656 1 62.12 293 VAL A CA 1
ATOM 2261 C C . VAL A 1 293 ? -12.852 -11.445 -27.688 1 62.12 293 VAL A C 1
ATOM 2263 O O . VAL A 1 293 ? -12.109 -11.469 -28.672 1 62.12 293 VAL A O 1
ATOM 2266 N N . ALA A 1 294 ? -13.812 -12.359 -27.469 1 71 294 ALA A N 1
ATOM 2267 C CA . ALA A 1 294 ? -13.969 -13.531 -28.312 1 71 294 ALA A CA 1
ATOM 2268 C C . ALA A 1 294 ? -14.391 -13.141 -29.734 1 71 294 ALA A C 1
ATOM 2270 O O . ALA A 1 294 ? -14.156 -13.883 -30.688 1 71 294 ALA A O 1
ATOM 2271 N N . LYS A 1 295 ? -14.984 -12 -29.781 1 65.94 295 LYS A N 1
ATOM 2272 C CA . LYS A 1 295 ? -15.469 -11.555 -31.078 1 65.94 295 LYS A CA 1
ATOM 2273 C C . LYS A 1 295 ? -14.328 -11.422 -32.094 1 65.94 295 LYS A C 1
ATOM 2275 O O . LYS A 1 295 ? -14.523 -11.617 -33.281 1 65.94 295 LYS A O 1
ATOM 2280 N N . THR A 1 296 ? -13.25 -11.18 -31.609 1 56.66 296 THR A N 1
ATOM 2281 C CA . THR A 1 296 ? -12.133 -10.953 -32.531 1 56.66 296 THR A CA 1
ATOM 2282 C C . THR A 1 296 ? -11 -11.938 -32.25 1 56.66 296 THR A C 1
ATOM 2284 O O . THR A 1 296 ? -9.93 -11.836 -32.875 1 56.66 296 THR A O 1
ATOM 2287 N N . ALA A 1 297 ? -11.32 -12.93 -31.406 1 61.72 297 ALA A N 1
ATOM 2288 C CA . ALA A 1 297 ? -10.25 -13.828 -31 1 61.72 297 ALA A CA 1
ATOM 2289 C C . ALA A 1 297 ? -10.391 -15.188 -31.688 1 61.72 297 ALA A C 1
ATOM 2291 O O . ALA A 1 297 ? -11.477 -15.562 -32.125 1 61.72 297 ALA A O 1
ATOM 2292 N N . THR A 1 298 ? -9.227 -15.766 -31.828 1 70.44 298 THR A N 1
ATOM 2293 C CA . THR A 1 298 ? -9.227 -17.172 -32.188 1 70.44 298 THR A CA 1
ATOM 2294 C C . THR A 1 298 ? -9.414 -18.062 -30.969 1 70.44 298 THR A C 1
ATOM 2296 O O . THR A 1 298 ? -8.773 -17.844 -29.938 1 70.44 298 THR A O 1
ATOM 2299 N N . THR A 1 299 ? -10.383 -19.031 -31.047 1 74.56 299 THR A N 1
ATOM 2300 C CA . THR A 1 299 ? -10.672 -19.891 -29.891 1 74.56 299 THR A CA 1
ATOM 2301 C C . THR A 1 299 ? -10.062 -21.281 -30.094 1 74.56 299 THR A C 1
ATOM 2303 O O . THR A 1 299 ? -10.117 -21.844 -31.203 1 74.56 299 THR A O 1
ATOM 2306 N N . LYS A 1 300 ? -9.312 -21.703 -29.094 1 77.5 300 LYS A N 1
ATOM 2307 C CA . LYS A 1 300 ? -8.742 -23.047 -29.094 1 77.5 300 LYS A CA 1
ATOM 2308 C C . LYS A 1 300 ? -9.047 -23.75 -27.766 1 77.5 300 LYS A C 1
ATOM 2310 O O . LYS A 1 300 ? -8.82 -23.203 -26.688 1 77.5 300 LYS A O 1
ATOM 2315 N N . PRO A 1 301 ? -9.594 -25 -27.797 1 79.38 301 PRO A N 1
ATOM 2316 C CA . PRO A 1 301 ? -9.875 -25.719 -26.547 1 79.38 301 PRO A CA 1
ATOM 2317 C C . PRO A 1 301 ? -8.609 -26.203 -25.859 1 79.38 301 PRO A C 1
ATOM 2319 O O . PRO A 1 301 ? -7.645 -26.609 -26.516 1 79.38 301 PRO A O 1
ATOM 2322 N N . VAL A 1 302 ? -8.648 -26.156 -24.547 1 80.75 302 VAL A N 1
ATOM 2323 C CA . VAL A 1 302 ? -7.594 -26.781 -23.75 1 80.75 302 VAL A CA 1
ATOM 2324 C C . VAL A 1 302 ? -7.922 -28.25 -23.516 1 80.75 302 VAL A C 1
ATOM 2326 O O . VAL A 1 302 ? -8.969 -28.578 -22.953 1 80.75 302 VAL A O 1
ATOM 2329 N N . THR A 1 303 ? -7.125 -29.125 -23.906 1 82.75 303 THR A N 1
ATOM 2330 C CA . THR A 1 303 ? -7.359 -30.562 -23.812 1 82.75 303 THR A CA 1
ATOM 2331 C C . THR A 1 303 ? -6.754 -31.125 -22.531 1 82.75 303 THR A C 1
ATOM 2333 O O . THR A 1 303 ? -5.633 -30.766 -22.156 1 82.75 303 THR A O 1
ATOM 2336 N N . ILE A 1 304 ? -7.516 -31.938 -21.781 1 86.25 304 ILE A N 1
ATOM 2337 C CA . ILE A 1 304 ? -6.977 -32.688 -20.656 1 86.25 304 ILE A CA 1
ATOM 2338 C C . ILE A 1 304 ? -6.203 -33.906 -21.172 1 86.25 304 ILE A C 1
ATOM 2340 O O . ILE A 1 304 ? -6.762 -34.75 -21.859 1 86.25 304 ILE A O 1
ATOM 2344 N N . PRO A 1 305 ? -4.969 -33.938 -20.766 1 88.88 305 PRO A N 1
ATOM 2345 C CA . PRO A 1 305 ? -4.168 -35.031 -21.281 1 88.88 305 PRO A CA 1
ATOM 2346 C C . PRO A 1 305 ? -4.633 -36.406 -20.75 1 88.88 305 PRO A C 1
ATOM 2348 O O . PRO A 1 305 ? -5.125 -36.5 -19.625 1 88.88 305 PRO A O 1
ATOM 2351 N N . LYS A 1 306 ? -4.457 -37.438 -21.516 1 86.5 306 LYS A N 1
ATOM 2352 C CA . LYS A 1 306 ? -4.77 -38.812 -21.109 1 86.5 306 LYS A CA 1
ATOM 2353 C C . LYS A 1 306 ? -3.742 -39.344 -20.109 1 86.5 306 LYS A C 1
ATOM 2355 O O . LYS A 1 306 ? -2.664 -38.75 -19.969 1 86.5 306 LYS A O 1
ATOM 2360 N N . ASP A 1 307 ? -4.223 -40.344 -19.344 1 91.31 307 ASP A N 1
ATOM 2361 C CA . ASP A 1 307 ? -3.326 -41.031 -18.422 1 91.31 307 ASP A CA 1
ATOM 2362 C C . ASP A 1 307 ? -2.287 -41.844 -19.172 1 91.31 307 ASP A C 1
ATOM 2364 O O . ASP A 1 307 ? -2.35 -43.094 -19.172 1 91.31 307 ASP A O 1
ATOM 2368 N N . LYS A 1 308 ? -1.438 -41.156 -19.812 1 90.88 308 LYS A N 1
ATOM 2369 C CA . LYS A 1 308 ? -0.394 -41.781 -20.609 1 90.88 308 LYS A CA 1
ATOM 2370 C C . LYS A 1 308 ? 0.916 -41 -20.516 1 90.88 308 LYS A C 1
ATOM 2372 O O . LYS A 1 308 ? 0.935 -39.781 -20.703 1 90.88 308 LYS A O 1
ATOM 2377 N N . ALA A 1 309 ? 1.931 -41.812 -20.203 1 92.94 309 ALA A N 1
ATOM 2378 C CA . ALA A 1 309 ? 3.264 -41.219 -20.188 1 92.94 309 ALA A CA 1
ATOM 2379 C C . ALA A 1 309 ? 3.715 -40.812 -21.578 1 92.94 309 ALA A C 1
ATOM 2381 O O . ALA A 1 309 ? 3.471 -41.531 -22.547 1 92.94 309 ALA A O 1
ATOM 2382 N N . GLN A 1 310 ? 4.246 -39.688 -21.625 1 92.06 310 GLN A N 1
ATOM 2383 C CA . GLN A 1 310 ? 4.816 -39.25 -22.906 1 92.06 310 GLN A CA 1
ATOM 2384 C C . GLN A 1 310 ? 6.234 -39.812 -23.078 1 92.06 310 GLN A C 1
ATOM 2386 O O . GLN A 1 310 ? 6.902 -40.156 -22.109 1 92.06 310 GLN A O 1
ATOM 2391 N N . SER A 1 311 ? 6.5 -39.719 -24.453 1 85.44 311 SER A N 1
ATOM 2392 C CA . SER A 1 311 ? 7.844 -40.156 -24.781 1 85.44 311 SER A CA 1
ATOM 2393 C C . SER A 1 311 ? 8.859 -39.031 -24.641 1 85.44 311 SER A C 1
ATOM 2395 O O . SER A 1 311 ? 8.656 -37.938 -25.156 1 85.44 311 SER A O 1
ATOM 2397 N N . GLY A 1 312 ? 9.734 -39.094 -23.656 1 89.75 312 GLY A N 1
ATOM 2398 C CA . GLY A 1 312 ? 10.82 -38.125 -23.547 1 89.75 312 GLY A CA 1
ATOM 2399 C C . GLY A 1 312 ? 10.703 -37.25 -22.328 1 89.75 312 GLY A C 1
ATOM 2400 O O . GLY A 1 312 ? 9.711 -37.312 -21.594 1 89.75 312 GLY A O 1
ATOM 2401 N N . TYR A 1 313 ? 11.594 -36.344 -22.25 1 91.62 313 TYR A N 1
ATOM 2402 C CA . TYR A 1 313 ? 11.695 -35.469 -21.109 1 91.62 313 TYR A CA 1
ATOM 2403 C C . TYR A 1 313 ? 10.797 -34.25 -21.281 1 91.62 313 TYR A C 1
ATOM 2405 O O . TYR A 1 313 ? 10.125 -33.812 -20.328 1 91.62 313 TYR A O 1
ATOM 2413 N N . ARG A 1 314 ? 10.797 -33.688 -22.469 1 92.19 314 ARG A N 1
ATOM 2414 C CA . ARG A 1 314 ? 10.039 -32.469 -22.734 1 92.19 314 ARG A CA 1
ATOM 2415 C C . ARG A 1 314 ? 8.578 -32.781 -23.016 1 92.19 314 ARG A C 1
ATOM 2417 O O . ARG A 1 314 ? 8.266 -33.594 -23.891 1 92.19 314 ARG A O 1
ATOM 2424 N N . PRO A 1 315 ? 7.711 -32.156 -22.297 1 93.56 315 PRO A N 1
ATOM 2425 C CA . PRO A 1 315 ? 6.293 -32.344 -22.609 1 93.56 315 PRO A CA 1
ATOM 2426 C C . PRO A 1 315 ? 5.906 -31.797 -23.969 1 93.56 315 PRO A C 1
ATOM 2428 O O . PRO A 1 315 ? 6.473 -30.797 -24.406 1 93.56 315 PRO A O 1
ATOM 2431 N N . ASN A 1 316 ? 4.941 -32.406 -24.594 1 91.75 316 ASN A N 1
ATOM 2432 C CA . ASN A 1 316 ? 4.418 -31.859 -25.844 1 91.75 316 ASN A CA 1
ATOM 2433 C C . ASN A 1 316 ? 3.514 -30.656 -25.609 1 91.75 316 ASN A C 1
ATOM 2435 O O . ASN A 1 316 ? 3.301 -30.25 -24.469 1 91.75 316 ASN A O 1
ATOM 2439 N N . ALA A 1 317 ? 3.08 -30.062 -26.688 1 87.38 317 ALA A N 1
ATOM 2440 C CA . ALA A 1 317 ? 2.334 -28.812 -26.609 1 87.38 317 ALA A CA 1
ATOM 2441 C C . ALA A 1 317 ? 1.042 -28.984 -25.828 1 87.38 317 ALA A C 1
ATOM 2443 O O . ALA A 1 317 ? 0.669 -28.109 -25.031 1 87.38 317 ALA A O 1
ATOM 2444 N N . GLU A 1 318 ? 0.418 -30.031 -25.969 1 87.5 318 GLU A N 1
ATOM 2445 C CA . GLU A 1 318 ? -0.849 -30.297 -25.297 1 87.5 318 GLU A CA 1
ATOM 2446 C C . GLU A 1 318 ? -0.657 -30.391 -23.781 1 87.5 318 GLU A C 1
ATOM 2448 O O . GLU A 1 318 ? -1.38 -29.75 -23.016 1 87.5 318 GLU A O 1
ATOM 2453 N N . LEU A 1 319 ? 0.302 -31.203 -23.422 1 93.19 319 LEU A N 1
ATOM 2454 C CA . LEU A 1 319 ? 0.587 -31.344 -21.984 1 93.19 319 LEU A CA 1
ATOM 2455 C C . LEU A 1 319 ? 1.083 -30.016 -21.406 1 93.19 319 LEU A C 1
ATOM 2457 O O . LEU A 1 319 ? 0.685 -29.641 -20.297 1 93.19 319 LEU A O 1
ATOM 2461 N N . THR A 1 320 ? 1.894 -29.328 -22.125 1 92.19 320 THR A N 1
ATOM 2462 C CA . THR A 1 320 ? 2.406 -28.031 -21.688 1 92.19 320 THR A CA 1
ATOM 2463 C C . THR A 1 320 ? 1.262 -27.062 -21.438 1 92.19 320 THR A C 1
ATOM 2465 O O . THR A 1 320 ? 1.218 -26.406 -20.391 1 92.19 320 THR A O 1
ATOM 2468 N N . GLU A 1 321 ? 0.387 -27 -22.344 1 86.88 321 GLU A N 1
ATOM 2469 C CA . GLU A 1 321 ? -0.759 -26.094 -22.234 1 86.88 321 GLU A CA 1
ATOM 2470 C C . GLU A 1 321 ? -1.635 -26.469 -21.031 1 86.88 321 GLU A C 1
ATOM 2472 O O . GLU A 1 321 ? -2.068 -25.609 -20.281 1 86.88 321 GLU A O 1
ATOM 2477 N N . PHE A 1 322 ? -1.821 -27.75 -20.844 1 92.06 322 PHE A N 1
ATOM 2478 C CA . PHE A 1 322 ? -2.633 -28.234 -19.734 1 92.06 322 PHE A CA 1
ATOM 2479 C C . PHE A 1 322 ? -2.008 -27.844 -18.406 1 92.06 322 PHE A C 1
ATOM 2481 O O . PHE A 1 322 ? -2.686 -27.297 -17.531 1 92.06 322 PHE A O 1
ATOM 2488 N N . ILE A 1 323 ? -0.707 -28.094 -18.281 1 94.44 323 ILE A N 1
ATOM 2489 C CA . ILE A 1 323 ? -0.015 -27.828 -17.016 1 94.44 323 ILE A CA 1
ATOM 2490 C C . ILE A 1 323 ? -0.079 -26.328 -16.703 1 94.44 323 ILE A C 1
ATOM 2492 O O . ILE A 1 323 ? -0.329 -25.953 -15.555 1 94.44 323 ILE A O 1
ATOM 2496 N N . ARG A 1 324 ? 0.09 -25.5 -17.625 1 89.69 324 ARG A N 1
ATOM 2497 C CA . ARG A 1 324 ? 0.109 -24.062 -17.422 1 89.69 324 ARG A CA 1
ATOM 2498 C C . ARG A 1 324 ? -1.268 -23.547 -17 1 89.69 324 ARG A C 1
ATOM 2500 O O . ARG A 1 324 ? -1.379 -22.672 -16.141 1 89.69 324 ARG A O 1
ATOM 2507 N N . TRP A 1 325 ? -2.273 -24.125 -17.547 1 86.25 325 TRP A N 1
ATOM 2508 C CA . TRP A 1 325 ? -3.625 -23.703 -17.188 1 86.25 325 TRP A CA 1
ATOM 2509 C C . TRP A 1 325 ? -4.047 -24.328 -15.859 1 86.25 325 TRP A C 1
ATOM 2511 O O . TRP A 1 325 ? -4.777 -23.719 -15.078 1 86.25 325 TRP A O 1
ATOM 2521 N N . ARG A 1 326 ? -3.605 -25.516 -15.641 1 90 326 ARG A N 1
ATOM 2522 C CA . ARG A 1 326 ? -3.908 -26.172 -14.367 1 90 326 ARG A CA 1
ATOM 2523 C C . ARG A 1 326 ? -3.303 -25.391 -13.203 1 90 326 ARG A C 1
ATOM 2525 O O . ARG A 1 326 ? -3.984 -25.109 -12.211 1 90 326 ARG A O 1
ATOM 2532 N N . ASP A 1 327 ? -2.051 -25.094 -13.328 1 91.62 327 ASP A N 1
ATOM 2533 C CA . ASP A 1 327 ? -1.314 -24.531 -12.195 1 91.62 327 ASP A CA 1
ATOM 2534 C C . ASP A 1 327 ? -1.466 -23.016 -12.141 1 91.62 327 ASP A C 1
ATOM 2536 O O . ASP A 1 327 ? -1.666 -22.453 -11.062 1 91.62 327 ASP A O 1
ATOM 2540 N N . LEU A 1 328 ? -1.332 -22.312 -13.242 1 81.5 328 LEU A N 1
ATOM 2541 C CA . LEU A 1 328 ? -1.435 -20.875 -13.461 1 81.5 328 LEU A CA 1
ATOM 2542 C C . LEU A 1 328 ? -0.254 -20.141 -12.828 1 81.5 328 LEU A C 1
ATOM 2544 O O . LEU A 1 328 ? 0.148 -19.078 -13.305 1 81.5 328 LEU A O 1
ATOM 2548 N N . THR A 1 329 ? 0.234 -20.656 -11.703 1 84.44 329 THR A N 1
ATOM 2549 C CA . THR A 1 329 ? 1.356 -20.047 -11 1 84.44 329 THR A CA 1
ATOM 2550 C C . THR A 1 329 ? 2.307 -21.125 -10.469 1 84.44 329 THR A C 1
ATOM 2552 O O . THR A 1 329 ? 1.986 -22.312 -10.492 1 84.44 329 THR A O 1
ATOM 2555 N N . CYS A 1 330 ? 3.51 -20.656 -10 1 91.31 330 CYS A N 1
ATOM 2556 C CA . CYS A 1 330 ? 4.43 -21.531 -9.297 1 91.31 330 CYS A CA 1
ATOM 2557 C C . CYS A 1 330 ? 3.721 -22.266 -8.164 1 91.31 330 CYS A C 1
ATOM 2559 O O . CYS A 1 330 ? 2.922 -21.672 -7.438 1 91.31 330 CYS A O 1
ATOM 2561 N N . ARG A 1 331 ? 4.035 -23.5 -8.016 1 91.75 331 ARG A N 1
ATOM 2562 C CA . ARG A 1 331 ? 3.291 -24.359 -7.094 1 91.75 331 ARG A CA 1
ATOM 2563 C C . ARG A 1 331 ? 3.973 -24.422 -5.734 1 91.75 331 ARG A C 1
ATOM 2565 O O . ARG A 1 331 ? 3.443 -25.016 -4.793 1 91.75 331 ARG A O 1
ATOM 2572 N N . PHE A 1 332 ? 5.133 -23.812 -5.57 1 91 332 PHE A N 1
ATOM 2573 C CA . PHE A 1 332 ? 5.77 -23.75 -4.262 1 91 332 PHE A CA 1
ATOM 2574 C C . PHE A 1 332 ? 4.91 -22.969 -3.279 1 91 332 PHE A C 1
ATOM 2576 O O . PHE A 1 332 ? 4.281 -21.984 -3.65 1 91 332 PHE A O 1
ATOM 2583 N N . PRO A 1 333 ? 4.895 -23.422 -2.01 1 84.56 333 PRO A N 1
ATOM 2584 C CA . PRO A 1 333 ? 4.023 -22.766 -1.032 1 84.56 333 PRO A CA 1
ATOM 2585 C C . PRO A 1 333 ? 4.262 -21.266 -0.958 1 84.56 333 PRO A C 1
ATOM 2587 O O . PRO A 1 333 ? 5.383 -20.812 -0.7 1 84.56 333 PRO A O 1
ATOM 2590 N N . GLY A 1 334 ? 3.201 -20.578 -1.249 1 77.38 334 GLY A N 1
ATOM 2591 C CA . GLY A 1 334 ? 3.238 -19.141 -1.072 1 77.38 334 GLY A CA 1
ATOM 2592 C C . GLY A 1 334 ? 3.691 -18.406 -2.316 1 77.38 334 GLY A C 1
ATOM 2593 O O . GLY A 1 334 ? 3.646 -17.172 -2.361 1 77.38 334 GLY A O 1
ATOM 2594 N N . CYS A 1 335 ? 4.125 -19.047 -3.389 1 83.75 335 CYS A N 1
ATOM 2595 C CA . CYS A 1 335 ? 4.652 -18.359 -4.562 1 83.75 335 CYS A CA 1
ATOM 2596 C C . CYS A 1 335 ? 3.572 -18.188 -5.621 1 83.75 335 CYS A C 1
ATOM 2598 O O . CYS A 1 335 ? 2.816 -19.109 -5.906 1 83.75 335 CYS A O 1
ATOM 2600 N N . ASP A 1 336 ? 3.455 -16.953 -6.176 1 74.06 336 ASP A N 1
ATOM 2601 C CA . ASP A 1 336 ? 2.445 -16.688 -7.199 1 74.06 336 ASP A CA 1
ATOM 2602 C C . ASP A 1 336 ? 3.094 -16.234 -8.508 1 74.06 336 ASP A C 1
ATOM 2604 O O . ASP A 1 336 ? 2.48 -15.516 -9.297 1 74.06 336 ASP A O 1
ATOM 2608 N N . ALA A 1 337 ? 4.316 -16.625 -8.711 1 76.81 337 ALA A N 1
ATOM 2609 C CA . ALA A 1 337 ? 4.926 -16.344 -10.016 1 76.81 337 ALA A CA 1
ATOM 2610 C C . ALA A 1 337 ? 4.074 -16.906 -11.148 1 76.81 337 ALA A C 1
ATOM 2612 O O . ALA A 1 337 ? 3.646 -18.062 -11.102 1 76.81 337 ALA A O 1
ATOM 2613 N N . PRO A 1 338 ? 3.836 -16.109 -12.164 1 74.75 338 PRO A N 1
ATOM 2614 C CA . PRO A 1 338 ? 2.904 -16.531 -13.211 1 74.75 338 PRO A CA 1
ATOM 2615 C C . PRO A 1 338 ? 3.439 -17.688 -14.047 1 74.75 338 PRO A C 1
ATOM 2617 O O . PRO A 1 338 ? 4.656 -17.844 -14.18 1 74.75 338 PRO A O 1
ATOM 2620 N N . ALA A 1 339 ? 2.582 -18.422 -14.648 1 81.81 339 ALA A N 1
ATOM 2621 C CA . ALA A 1 339 ? 2.885 -19.609 -15.445 1 81.81 339 ALA A CA 1
ATOM 2622 C C . ALA A 1 339 ? 3.879 -19.297 -16.562 1 81.81 339 ALA A C 1
ATOM 2624 O O . ALA A 1 339 ? 4.762 -20.094 -16.859 1 81.81 339 ALA A O 1
ATOM 2625 N N . MET A 1 340 ? 3.773 -18.094 -17.062 1 70.31 340 MET A N 1
ATOM 2626 C CA . MET A 1 340 ? 4.605 -17.719 -18.219 1 70.31 340 MET A CA 1
ATOM 2627 C C . MET A 1 340 ? 6.066 -17.594 -17.797 1 70.31 340 MET A C 1
ATOM 2629 O O . MET A 1 340 ? 6.965 -17.703 -18.641 1 70.31 340 MET A O 1
ATOM 2633 N N . ALA A 1 341 ? 6.23 -17.453 -16.562 1 73.31 341 ALA A N 1
ATOM 2634 C CA . ALA A 1 341 ? 7.59 -17.281 -16.062 1 73.31 341 ALA A CA 1
ATOM 2635 C C . ALA A 1 341 ? 8.07 -18.531 -15.328 1 73.31 341 ALA A C 1
ATOM 2637 O O . ALA A 1 341 ? 9.086 -18.5 -14.633 1 73.31 341 ALA A O 1
ATOM 2638 N N . ALA A 1 342 ? 7.316 -19.609 -15.469 1 87.88 342 ALA A N 1
ATOM 2639 C CA . ALA A 1 342 ? 7.629 -20.797 -14.688 1 87.88 342 ALA A CA 1
ATOM 2640 C C . ALA A 1 342 ? 8.102 -21.938 -15.586 1 87.88 342 ALA A C 1
ATOM 2642 O O . ALA A 1 342 ? 7.754 -21.984 -16.766 1 87.88 342 ALA A O 1
ATOM 2643 N N . ASP A 1 343 ? 8.93 -22.797 -15.086 1 89.62 343 ASP A N 1
ATOM 2644 C CA . ASP A 1 343 ? 9.367 -24.047 -15.703 1 89.62 343 ASP A CA 1
ATOM 2645 C C . ASP A 1 343 ? 8.398 -25.172 -15.406 1 89.62 343 ASP A C 1
ATOM 2647 O O . ASP A 1 343 ? 7.77 -25.203 -14.344 1 89.62 343 ASP A O 1
ATOM 2651 N N . ILE A 1 344 ? 8.25 -26.047 -16.359 1 94.31 344 ILE A N 1
ATOM 2652 C CA . ILE A 1 344 ? 7.566 -27.297 -16.062 1 94.31 344 ILE A CA 1
ATOM 2653 C C . ILE A 1 344 ? 8.562 -28.312 -15.492 1 94.31 344 ILE A C 1
ATOM 2655 O O . ILE A 1 344 ? 9.547 -28.656 -16.141 1 94.31 344 ILE A O 1
ATOM 2659 N N . ASP A 1 345 ? 8.297 -28.734 -14.32 1 94.62 345 ASP A N 1
ATOM 2660 C CA . ASP A 1 345 ? 9.227 -29.594 -13.594 1 94.62 345 ASP A CA 1
ATOM 2661 C C . ASP A 1 345 ? 8.578 -30.953 -13.281 1 94.62 345 ASP A C 1
ATOM 2663 O O . ASP A 1 345 ? 7.398 -31.016 -12.938 1 94.62 345 ASP A O 1
ATOM 2667 N N . HIS A 1 346 ? 9.453 -31.984 -13.43 1 94.88 346 HIS A N 1
ATOM 2668 C CA . HIS A 1 346 ? 9.039 -33.312 -12.961 1 94.88 346 HIS A CA 1
ATOM 2669 C C . HIS A 1 346 ? 9.164 -33.406 -11.445 1 94.88 346 HIS A C 1
ATOM 2671 O O . HIS A 1 346 ? 10.203 -33.062 -10.883 1 94.88 346 HIS A O 1
ATOM 2677 N N . THR A 1 347 ? 8.133 -33.906 -10.82 1 93.62 347 THR A N 1
ATOM 2678 C CA . THR A 1 347 ? 8.219 -34.125 -9.383 1 93.62 347 THR A CA 1
ATOM 2679 C C . THR A 1 347 ? 9.234 -35.219 -9.07 1 93.62 347 THR A C 1
ATOM 2681 O O . THR A 1 347 ? 10.172 -35 -8.305 1 93.62 347 THR A O 1
ATOM 2684 N N . ARG A 1 348 ? 9.023 -36.344 -9.578 1 91.81 348 ARG A N 1
ATOM 2685 C CA . ARG A 1 348 ? 10.047 -37.406 -9.664 1 91.81 348 ARG A CA 1
ATOM 2686 C C . ARG A 1 348 ? 10.875 -37.25 -10.938 1 91.81 348 ARG A C 1
ATOM 2688 O O . ARG A 1 348 ? 10.328 -37.156 -12.039 1 91.81 348 ARG A O 1
ATOM 2695 N N . PRO A 1 349 ? 12.148 -37.156 -10.789 1 89.56 349 PRO A N 1
ATOM 2696 C CA . PRO A 1 349 ? 12.992 -36.844 -11.945 1 89.56 349 PRO A CA 1
ATOM 2697 C C . PRO A 1 349 ? 12.844 -37.875 -13.07 1 89.56 349 PRO A C 1
ATOM 2699 O O . PRO A 1 349 ? 12.695 -39.062 -12.805 1 89.56 349 PRO A O 1
ATOM 2702 N N . TYR A 1 350 ? 12.891 -37.375 -14.242 1 90.19 350 TYR A N 1
ATOM 2703 C CA . TYR A 1 350 ? 12.953 -38.219 -15.43 1 90.19 350 TYR A CA 1
ATOM 2704 C C . TYR A 1 350 ? 14.297 -38.938 -15.516 1 90.19 350 TYR A C 1
ATOM 2706 O O . TYR A 1 350 ? 15.344 -38.344 -15.211 1 90.19 350 TYR A O 1
ATOM 2714 N N . PRO A 1 351 ? 14.352 -40.219 -15.781 1 90.06 351 PRO A N 1
ATOM 2715 C CA . PRO A 1 351 ? 13.25 -41 -16.312 1 90.06 351 PRO A CA 1
ATOM 2716 C C . PRO A 1 351 ? 12.578 -41.875 -15.25 1 90.06 351 PRO A C 1
ATOM 2718 O O . PRO A 1 351 ? 11.633 -42.594 -15.555 1 90.06 351 PRO A O 1
ATOM 2721 N N . GLN A 1 352 ? 13.055 -41.781 -14.148 1 87.44 352 GLN A N 1
ATOM 2722 C CA . GLN A 1 352 ? 12.406 -42.562 -13.102 1 87.44 352 GLN A CA 1
ATOM 2723 C C . GLN A 1 352 ? 10.945 -42.188 -12.945 1 87.44 352 GLN A C 1
ATOM 2725 O O . GLN A 1 352 ? 10.094 -43.031 -12.648 1 87.44 352 GLN A O 1
ATOM 2730 N N . GLY A 1 353 ? 10.742 -40.938 -13.031 1 91.75 353 GLY A N 1
ATOM 2731 C CA . GLY A 1 353 ? 9.391 -40.406 -13.148 1 91.75 353 GLY A CA 1
ATOM 2732 C C . GLY A 1 353 ? 9.047 -39.969 -14.555 1 91.75 353 GLY A C 1
ATOM 2733 O O . GLY A 1 353 ? 9.75 -39.125 -15.133 1 91.75 353 GLY A O 1
ATOM 2734 N N . PRO A 1 354 ? 7.977 -40.469 -15.039 1 93.75 354 PRO A N 1
ATOM 2735 C CA . PRO A 1 354 ? 7.656 -40.156 -16.438 1 93.75 354 PRO A CA 1
ATOM 2736 C C . PRO A 1 354 ? 7.133 -38.75 -16.641 1 93.75 354 PRO A C 1
ATOM 2738 O O . PRO A 1 354 ? 6.695 -38.094 -15.68 1 93.75 354 PRO A O 1
ATOM 2741 N N . THR A 1 355 ? 7.328 -38.344 -17.938 1 95.38 355 THR A N 1
ATOM 2742 C CA . THR A 1 355 ? 6.625 -37.125 -18.328 1 95.38 355 THR A CA 1
ATOM 2743 C C . THR A 1 355 ? 5.117 -37.375 -18.391 1 95.38 355 THR A C 1
ATOM 2745 O O . THR A 1 355 ? 4.641 -38.062 -19.297 1 95.38 355 THR A O 1
ATOM 2748 N N . HIS A 1 356 ? 4.484 -36.906 -17.438 1 96 356 HIS A N 1
ATOM 2749 C CA . HIS A 1 356 ? 3.086 -37.188 -17.141 1 96 356 HIS A CA 1
ATOM 2750 C C . HIS A 1 356 ? 2.426 -36.062 -16.375 1 96 356 HIS A C 1
ATOM 2752 O O . HIS A 1 356 ? 3.07 -35.406 -15.547 1 96 356 HIS A O 1
ATOM 2758 N N . PRO A 1 357 ? 1.126 -35.75 -16.641 1 95.38 357 PRO A N 1
ATOM 2759 C CA . PRO A 1 357 ? 0.467 -34.656 -15.922 1 95.38 357 PRO A CA 1
ATOM 2760 C C . PRO A 1 357 ? 0.476 -34.875 -14.406 1 95.38 357 PRO A C 1
ATOM 2762 O O . PRO A 1 357 ? 0.448 -33.906 -13.648 1 95.38 357 PRO A O 1
ATOM 2765 N N . SER A 1 358 ? 0.594 -36.125 -13.938 1 96.12 358 SER A N 1
ATOM 2766 C CA . SER A 1 358 ? 0.62 -36.406 -12.508 1 96.12 358 SER A CA 1
ATOM 2767 C C . SER A 1 358 ? 2.039 -36.344 -11.953 1 96.12 358 SER A C 1
ATOM 2769 O O . SER A 1 358 ? 2.264 -36.594 -10.773 1 96.12 358 SER A O 1
ATOM 2771 N N . ASN A 1 359 ? 3.008 -35.938 -12.805 1 96.56 359 ASN A N 1
ATOM 2772 C CA . ASN A 1 359 ? 4.398 -35.844 -12.367 1 96.56 359 ASN A CA 1
ATOM 2773 C C . ASN A 1 359 ? 5.051 -34.562 -12.82 1 96.56 359 ASN A C 1
ATOM 2775 O O . ASN A 1 359 ? 6.277 -34.438 -12.852 1 96.56 359 ASN A O 1
ATOM 2779 N N . THR A 1 360 ? 4.227 -33.656 -13.32 1 96.75 360 THR A N 1
ATOM 2780 C CA . THR A 1 360 ? 4.77 -32.406 -13.766 1 96.75 360 THR A CA 1
ATOM 2781 C C . THR A 1 360 ? 3.996 -31.234 -13.156 1 96.75 360 THR A C 1
ATOM 2783 O O . THR A 1 360 ? 2.781 -31.312 -12.961 1 96.75 360 THR A O 1
ATOM 2786 N N . LYS A 1 361 ? 4.699 -30.203 -12.805 1 96.94 361 LYS A N 1
ATOM 2787 C CA . LYS A 1 361 ? 4.141 -29 -12.211 1 96.94 361 LYS A CA 1
ATOM 2788 C C . LYS A 1 361 ? 4.973 -27.766 -12.578 1 96.94 361 LYS A C 1
ATOM 2790 O O . LYS A 1 361 ? 6.055 -27.891 -13.148 1 96.94 361 LYS A O 1
ATOM 2795 N N . LEU A 1 362 ? 4.363 -26.625 -12.25 1 95.06 362 LEU A N 1
ATOM 2796 C CA . LEU A 1 362 ? 5.07 -25.375 -12.531 1 95.06 362 LEU A CA 1
ATOM 2797 C C . LEU A 1 362 ? 5.898 -24.938 -11.328 1 95.06 362 LEU A C 1
ATOM 2799 O O . LEU A 1 362 ? 5.418 -24.969 -10.195 1 95.06 362 LEU A O 1
ATOM 2803 N N . TYR A 1 363 ? 7.148 -24.562 -11.586 1 94.25 363 TYR A N 1
ATOM 2804 C CA . TYR A 1 363 ? 8.016 -23.875 -10.633 1 94.25 363 TYR A CA 1
ATOM 2805 C C . TYR A 1 363 ? 8.664 -22.656 -11.258 1 94.25 363 TYR A C 1
ATOM 2807 O O . TYR A 1 363 ? 9.078 -22.688 -12.422 1 94.25 363 TYR A O 1
ATOM 2815 N N . CYS A 1 364 ? 8.594 -21.594 -10.531 1 88.31 364 CYS A N 1
ATOM 2816 C CA . CYS A 1 364 ? 9.477 -20.516 -10.969 1 88.31 364 CYS A CA 1
ATOM 2817 C C . CYS A 1 364 ? 10.938 -20.953 -10.883 1 88.31 364 CYS A C 1
ATOM 2819 O O . CYS A 1 364 ? 11.258 -21.953 -10.25 1 88.31 364 CYS A O 1
ATOM 2821 N N . ARG A 1 365 ? 11.805 -20.172 -11.539 1 83.88 365 ARG A N 1
ATOM 2822 C CA . ARG A 1 365 ? 13.203 -20.594 -11.617 1 83.88 365 ARG A CA 1
ATOM 2823 C C . ARG A 1 365 ? 13.805 -20.75 -10.227 1 83.88 365 ARG A C 1
ATOM 2825 O O . ARG A 1 365 ? 14.523 -21.719 -9.969 1 83.88 365 ARG A O 1
ATOM 2832 N N . THR A 1 366 ? 13.492 -19.922 -9.305 1 85.19 366 THR A N 1
ATOM 2833 C CA . THR A 1 366 ? 14.016 -19.969 -7.941 1 85.19 366 THR A CA 1
ATOM 2834 C C . THR A 1 366 ? 13.578 -21.25 -7.23 1 85.19 366 THR A C 1
ATOM 2836 O O . THR A 1 366 ? 14.414 -21.953 -6.664 1 85.19 366 THR A O 1
ATOM 2839 N N . HIS A 1 367 ? 12.344 -21.562 -7.277 1 91.12 367 HIS A N 1
ATOM 2840 C CA . HIS A 1 367 ? 11.828 -22.719 -6.531 1 91.12 367 HIS A CA 1
ATOM 2841 C C . HIS A 1 367 ? 12.18 -24.031 -7.223 1 91.12 367 HIS A C 1
ATOM 2843 O O . HIS A 1 367 ? 12.344 -25.047 -6.562 1 91.12 367 HIS A O 1
ATOM 2849 N N . HIS A 1 368 ? 12.391 -23.922 -8.539 1 91.5 368 HIS A N 1
ATOM 2850 C CA . HIS A 1 368 ? 12.914 -25.078 -9.258 1 91.5 368 HIS A CA 1
ATOM 2851 C C . HIS A 1 368 ? 14.312 -25.438 -8.75 1 91.5 368 HIS A C 1
ATOM 2853 O O . HIS A 1 368 ? 14.586 -26.609 -8.492 1 91.5 368 HIS A O 1
ATOM 2859 N N . LEU A 1 369 ? 15.109 -24.438 -8.609 1 87.88 369 LEU A N 1
ATOM 2860 C CA . LEU A 1 369 ? 16.469 -24.656 -8.141 1 87.88 369 LEU A CA 1
ATOM 2861 C C . LEU A 1 369 ? 16.484 -25.109 -6.684 1 87.88 369 LEU A C 1
ATOM 2863 O O . LEU A 1 369 ? 17.297 -25.969 -6.301 1 87.88 369 LEU A O 1
ATOM 2867 N N . ILE A 1 370 ? 15.609 -24.609 -5.863 1 88.25 370 ILE A N 1
ATOM 2868 C CA . ILE A 1 370 ? 15.516 -25.016 -4.465 1 88.25 370 ILE A CA 1
ATOM 2869 C C . ILE A 1 370 ? 15.148 -26.484 -4.375 1 88.25 370 ILE A C 1
ATOM 2871 O O . ILE A 1 370 ? 15.812 -27.266 -3.682 1 88.25 370 ILE A O 1
ATOM 2875 N N . LYS A 1 371 ? 14.227 -26.859 -5.125 1 87.88 371 LYS A N 1
ATOM 2876 C CA . LYS A 1 371 ? 13.781 -28.25 -5.137 1 87.88 371 LYS A CA 1
ATOM 2877 C C . LYS A 1 371 ? 14.898 -29.188 -5.598 1 87.88 371 LYS A C 1
ATOM 2879 O O . LYS A 1 371 ? 15.047 -30.297 -5.074 1 87.88 371 LYS A O 1
ATOM 2884 N N . THR A 1 372 ? 15.586 -28.719 -6.539 1 86.94 372 THR A N 1
ATOM 2885 C CA . THR A 1 372 ? 16.578 -29.562 -7.191 1 86.94 372 THR A CA 1
ATOM 2886 C C . THR A 1 372 ? 17.828 -29.688 -6.332 1 86.94 372 THR A C 1
ATOM 2888 O O . THR A 1 372 ? 18.438 -30.766 -6.254 1 86.94 372 THR A O 1
ATOM 2891 N N . PHE A 1 373 ? 18.156 -28.609 -5.641 1 86.69 373 PHE A N 1
ATOM 2892 C CA . PHE A 1 373 ? 19.5 -28.609 -5.082 1 86.69 373 PHE A CA 1
ATOM 2893 C C . PHE A 1 373 ? 19.453 -28.578 -3.557 1 86.69 373 PHE A C 1
ATOM 2895 O O . PHE A 1 373 ? 20.438 -28.938 -2.895 1 86.69 373 PHE A O 1
ATOM 2902 N N . TYR A 1 374 ? 18.453 -28.016 -2.996 1 86.94 374 TYR A N 1
ATOM 2903 C CA . TYR A 1 374 ? 18.297 -28.031 -1.545 1 86.94 374 TYR A CA 1
ATOM 2904 C C . TYR A 1 374 ? 17.469 -29.25 -1.099 1 86.94 374 TYR A C 1
ATOM 2906 O O . TYR A 1 374 ? 16.391 -29.094 -0.537 1 86.94 374 TYR A O 1
ATOM 2914 N N . THR A 1 375 ? 18.062 -30.375 -1.396 1 87 375 THR A N 1
ATOM 2915 C CA . THR A 1 375 ? 17.406 -31.656 -1.117 1 87 375 THR A CA 1
ATOM 2916 C C . THR A 1 375 ? 18.219 -32.469 -0.103 1 87 375 THR A C 1
ATOM 2918 O O . THR A 1 375 ? 19.172 -31.938 0.499 1 87 375 THR A O 1
ATOM 2921 N N . GLY A 1 376 ? 17.828 -33.688 0.186 1 80.69 376 GLY A N 1
ATOM 2922 C CA . GLY A 1 376 ? 18.5 -34.531 1.158 1 80.69 376 GLY A CA 1
ATOM 2923 C C . GLY A 1 376 ? 17.859 -34.5 2.531 1 80.69 376 GLY A C 1
ATOM 2924 O O . GLY A 1 376 ? 16.734 -34.031 2.68 1 80.69 376 GLY A O 1
ATOM 2925 N N . PRO A 1 377 ? 18.484 -34.969 3.559 1 78.19 377 PRO A N 1
ATOM 2926 C CA . PRO A 1 377 ? 17.891 -35.094 4.891 1 78.19 377 PRO A CA 1
ATOM 2927 C C . PRO A 1 377 ? 17.469 -33.781 5.504 1 78.19 377 PRO A C 1
ATOM 2929 O O . PRO A 1 377 ? 16.469 -33.719 6.23 1 78.19 377 PRO A O 1
ATOM 2932 N N . ASN A 1 378 ? 18.188 -32.781 5.23 1 80.62 378 ASN A N 1
ATOM 2933 C CA . ASN A 1 378 ? 17.875 -31.453 5.781 1 80.62 378 ASN A CA 1
ATOM 2934 C C . ASN A 1 378 ? 17.422 -30.484 4.691 1 80.62 378 ASN A C 1
ATOM 2936 O O . ASN A 1 378 ? 17.672 -29.281 4.793 1 80.62 378 ASN A O 1
ATOM 2940 N N . GLY A 1 379 ? 16.766 -31.125 3.715 1 88.31 379 GLY A N 1
ATOM 2941 C CA . GLY A 1 379 ? 16.312 -30.297 2.607 1 88.31 379 GLY A CA 1
ATOM 2942 C C . GLY A 1 379 ? 14.828 -30.438 2.33 1 88.31 379 GLY A C 1
ATOM 2943 O O . GLY A 1 379 ? 14.07 -30.891 3.188 1 88.31 379 GLY A O 1
ATOM 2944 N N . TRP A 1 380 ? 14.414 -29.938 1.219 1 90.75 380 TRP A N 1
ATOM 2945 C CA . TRP A 1 380 ? 13.016 -29.969 0.802 1 90.75 380 TRP A CA 1
ATOM 2946 C C . TRP A 1 380 ? 12.703 -31.281 0.073 1 90.75 380 TRP A C 1
ATOM 2948 O O . TRP A 1 380 ? 13.547 -31.797 -0.656 1 90.75 380 TRP A O 1
ATOM 2958 N N . THR A 1 381 ? 11.531 -31.797 0.279 1 91.06 381 THR A N 1
ATOM 2959 C CA . THR A 1 381 ? 10.984 -32.875 -0.54 1 91.06 381 THR A CA 1
ATOM 2960 C C . THR A 1 381 ? 9.523 -32.594 -0.89 1 91.06 381 THR A C 1
ATOM 2962 O O . THR A 1 381 ? 8.859 -31.812 -0.208 1 91.06 381 THR A O 1
ATOM 2965 N N . ASP A 1 382 ? 9.094 -33.125 -2.066 1 92.69 382 ASP A N 1
ATOM 2966 C CA . ASP A 1 382 ? 7.699 -32.906 -2.449 1 92.69 382 ASP A CA 1
ATOM 2967 C C . ASP A 1 382 ? 7.098 -34.188 -3.031 1 92.69 382 ASP A C 1
ATOM 2969 O O . ASP A 1 382 ? 7.824 -35.125 -3.389 1 92.69 382 ASP A O 1
ATOM 2973 N N . ARG A 1 383 ? 5.777 -34.344 -2.939 1 92.56 383 ARG A N 1
ATOM 2974 C CA . ARG A 1 383 ? 4.945 -35.406 -3.498 1 92.56 383 ARG A CA 1
ATOM 2975 C C . ARG A 1 383 ? 3.74 -34.844 -4.23 1 92.56 383 ARG A C 1
ATOM 2977 O O . ARG A 1 383 ? 3.016 -34 -3.688 1 92.56 383 ARG A O 1
ATOM 2984 N N . GLN A 1 384 ? 3.564 -35.312 -5.496 1 95.31 384 GLN A N 1
ATOM 2985 C CA . GLN A 1 384 ? 2.463 -34.812 -6.316 1 95.31 384 GLN A CA 1
ATOM 2986 C C . GLN A 1 384 ? 1.363 -35.844 -6.449 1 95.31 384 GLN A C 1
ATOM 2988 O O . GLN A 1 384 ? 1.644 -37.031 -6.742 1 95.31 384 GLN A O 1
ATOM 2993 N N . LEU A 1 385 ? 0.164 -35.469 -6.27 1 94.38 385 LEU A N 1
ATOM 2994 C CA . LEU A 1 385 ? -1.008 -36.312 -6.406 1 94.38 385 LEU A CA 1
ATOM 2995 C C . LEU A 1 385 ? -1.639 -36.156 -7.785 1 94.38 385 LEU A C 1
ATOM 2997 O O . LEU A 1 385 ? -1.405 -35.156 -8.469 1 94.38 385 LEU A O 1
ATOM 3001 N N . PRO A 1 386 ? -2.506 -37.062 -8.18 1 94.38 386 PRO A N 1
ATOM 3002 C CA . PRO A 1 386 ? -3.045 -37.094 -9.539 1 94.38 386 PRO A CA 1
ATOM 3003 C C . PRO A 1 386 ? -3.943 -35.875 -9.828 1 94.38 386 PRO A C 1
ATOM 3005 O O . PRO A 1 386 ? -4.184 -35.562 -10.992 1 94.38 386 PRO A O 1
ATOM 3008 N N . ASP A 1 387 ? -4.41 -35.25 -8.812 1 92.75 387 ASP A N 1
ATOM 3009 C CA . ASP A 1 387 ? -5.289 -34.125 -9.023 1 92.75 387 ASP A CA 1
ATOM 3010 C C . ASP A 1 387 ? -4.496 -32.812 -9.07 1 92.75 387 ASP A C 1
ATOM 3012 O O . ASP A 1 387 ? -5.078 -31.734 -9.141 1 92.75 387 ASP A O 1
ATOM 3016 N N . GLY A 1 388 ? -3.227 -32.938 -8.938 1 93.44 388 GLY A N 1
ATOM 3017 C CA . GLY A 1 388 ? -2.367 -31.766 -9.023 1 93.44 388 GLY A CA 1
ATOM 3018 C C . GLY A 1 388 ? -1.962 -31.219 -7.672 1 93.44 388 GLY A C 1
ATOM 3019 O O . GLY A 1 388 ? -1.125 -30.312 -7.59 1 93.44 388 GLY A O 1
ATOM 3020 N N . THR A 1 389 ? -2.498 -31.734 -6.59 1 93.88 389 THR A N 1
ATOM 3021 C CA . THR A 1 389 ? -2.1 -31.328 -5.246 1 93.88 389 THR A CA 1
ATOM 3022 C C . THR A 1 389 ? -0.655 -31.734 -4.965 1 93.88 389 THR A C 1
ATOM 3024 O O . THR A 1 389 ? -0.226 -32.844 -5.352 1 93.88 389 THR A O 1
ATOM 3027 N N . ILE A 1 390 ? 0.052 -30.812 -4.301 1 94.88 390 ILE A N 1
ATOM 3028 C CA . ILE A 1 390 ? 1.434 -31.109 -3.951 1 94.88 390 ILE A CA 1
ATOM 3029 C C . ILE A 1 390 ? 1.622 -31 -2.441 1 94.88 390 ILE A C 1
ATOM 3031 O O . ILE A 1 390 ? 1.159 -30.031 -1.824 1 94.88 390 ILE A O 1
ATOM 3035 N N . GLU A 1 391 ? 2.266 -31.969 -1.827 1 93.88 391 GLU A N 1
ATOM 3036 C CA . GLU A 1 391 ? 2.678 -31.969 -0.427 1 93.88 391 GLU A CA 1
ATOM 3037 C C . GLU A 1 391 ? 4.172 -31.688 -0.294 1 93.88 391 GLU A C 1
ATOM 3039 O O . GLU A 1 391 ? 4.992 -32.406 -0.883 1 93.88 391 GLU A O 1
ATOM 3044 N N . PHE A 1 392 ? 4.527 -30.672 0.481 1 93.12 392 PHE A N 1
ATOM 3045 C CA . PHE A 1 392 ? 5.914 -30.266 0.691 1 93.12 392 PHE A CA 1
ATOM 3046 C C . PHE A 1 392 ? 6.363 -30.594 2.107 1 93.12 392 PHE A C 1
ATOM 3048 O O . PHE A 1 392 ? 5.617 -30.406 3.066 1 93.12 392 PHE A O 1
ATOM 3055 N N . THR A 1 393 ? 7.512 -31.172 2.229 1 91.38 393 THR A N 1
ATOM 3056 C CA . THR A 1 393 ? 8.18 -31.281 3.518 1 91.38 393 THR A CA 1
ATOM 3057 C C . THR A 1 393 ? 9.367 -30.328 3.598 1 91.38 393 THR A C 1
ATOM 3059 O O . THR A 1 393 ? 10.297 -30.406 2.795 1 91.38 393 THR A O 1
ATOM 3062 N N . ALA A 1 394 ? 9.266 -29.438 4.562 1 91.62 394 ALA A N 1
ATOM 3063 C CA . ALA A 1 394 ? 10.32 -28.453 4.746 1 91.62 394 ALA A CA 1
ATOM 3064 C C . ALA A 1 394 ? 11.531 -29.047 5.457 1 91.62 394 ALA A C 1
ATOM 3066 O O . ALA A 1 394 ? 11.445 -30.156 6.012 1 91.62 394 ALA A O 1
ATOM 3067 N N . PRO A 1 395 ? 12.719 -28.328 5.383 1 87.5 395 PRO A N 1
ATOM 3068 C CA . PRO A 1 395 ? 13.922 -28.812 6.066 1 87.5 395 PRO A CA 1
ATOM 3069 C C . PRO A 1 395 ? 13.68 -29.109 7.547 1 87.5 395 PRO A C 1
ATOM 3071 O O . PRO A 1 395 ? 14.32 -30 8.117 1 87.5 395 PRO A O 1
ATOM 3074 N N . THR A 1 396 ? 12.742 -28.406 8.125 1 88.69 396 THR A N 1
ATOM 3075 C CA . THR A 1 396 ? 12.461 -28.562 9.547 1 88.69 396 THR A CA 1
ATOM 3076 C C . THR A 1 396 ? 11.43 -29.672 9.781 1 88.69 396 THR A C 1
ATOM 3078 O O . THR A 1 396 ? 11.008 -29.906 10.914 1 88.69 396 THR A O 1
ATOM 3081 N N . GLY A 1 397 ? 10.891 -30.266 8.742 1 89.94 397 GLY A N 1
ATOM 3082 C CA . GLY A 1 397 ? 9.945 -31.359 8.875 1 89.94 397 GLY A CA 1
ATOM 3083 C C . GLY A 1 397 ? 8.5 -30.922 8.758 1 89.94 397 GLY A C 1
ATOM 3084 O O . GLY A 1 397 ? 7.598 -31.75 8.672 1 89.94 397 GLY A O 1
ATOM 3085 N N . HIS A 1 398 ? 8.289 -29.688 8.789 1 90.62 398 HIS A N 1
ATOM 3086 C CA . HIS A 1 398 ? 6.93 -29.188 8.625 1 90.62 398 HIS A CA 1
ATOM 3087 C C . HIS A 1 398 ? 6.371 -29.547 7.25 1 90.62 398 HIS A C 1
ATOM 3089 O O . HIS A 1 398 ? 7.098 -29.516 6.254 1 90.62 398 HIS A O 1
ATOM 3095 N N . ILE A 1 399 ? 5.059 -29.828 7.191 1 91.06 399 ILE A N 1
ATOM 3096 C CA . ILE A 1 399 ? 4.414 -30.219 5.945 1 91.06 399 ILE A CA 1
ATOM 3097 C C . ILE A 1 399 ? 3.469 -29.125 5.477 1 91.06 399 ILE A C 1
ATOM 3099 O O . ILE A 1 399 ? 2.703 -28.578 6.273 1 91.06 399 ILE A O 1
ATOM 3103 N N . TYR A 1 400 ? 3.592 -28.812 4.207 1 89.75 400 TYR A N 1
ATOM 3104 C CA . TYR A 1 400 ? 2.725 -27.828 3.568 1 89.75 400 TYR A CA 1
ATOM 3105 C C . TYR A 1 400 ? 2.074 -28.391 2.316 1 89.75 400 TYR A C 1
ATOM 3107 O O . TYR A 1 400 ? 2.689 -29.188 1.6 1 89.75 400 TYR A O 1
ATOM 3115 N N . THR A 1 401 ? 0.817 -28 2.041 1 90.19 401 THR A N 1
ATOM 3116 C CA . THR A 1 401 ? 0.096 -28.484 0.869 1 90.19 401 THR A CA 1
ATOM 3117 C C . THR A 1 401 ? -0.34 -27.312 -0.017 1 90.19 401 THR A C 1
ATOM 3119 O O . THR A 1 401 ? -0.775 -26.281 0.484 1 90.19 401 THR A O 1
ATOM 3122 N N . THR A 1 402 ? -0.172 -27.547 -1.347 1 88.94 402 THR A N 1
ATOM 3123 C CA . THR A 1 402 ? -0.644 -26.547 -2.311 1 88.94 402 THR A CA 1
ATOM 3124 C C . THR A 1 402 ? -1.551 -27.203 -3.352 1 88.94 402 THR A C 1
ATOM 3126 O O . THR A 1 402 ? -1.297 -28.328 -3.789 1 88.94 402 THR A O 1
ATOM 3129 N N . GLU A 1 403 ? -2.637 -26.484 -3.678 1 88.5 403 GLU A N 1
ATOM 3130 C CA . GLU A 1 403 ? -3.539 -26.891 -4.754 1 88.5 403 GLU A CA 1
ATOM 3131 C C . GLU A 1 403 ? -3.381 -25.984 -5.969 1 88.5 403 GLU A C 1
ATOM 3133 O O . GLU A 1 403 ? -3.096 -24.797 -5.832 1 88.5 403 GLU A O 1
ATOM 3138 N N . PRO A 1 404 ? -3.562 -26.625 -7.184 1 90.31 404 PRO A N 1
ATOM 3139 C CA . PRO A 1 404 ? -3.426 -25.781 -8.375 1 90.31 404 PRO A CA 1
ATOM 3140 C C . PRO A 1 404 ? -4.5 -24.703 -8.469 1 90.31 404 PRO A C 1
ATOM 3142 O O . PRO A 1 404 ? -5.684 -24.984 -8.273 1 90.31 404 PRO A O 1
ATOM 3145 N N . GLN A 1 405 ? -4.09 -23.594 -8.773 1 80.62 405 GLN A N 1
ATOM 3146 C CA . GLN A 1 405 ? -5.012 -22.453 -8.805 1 80.62 405 GLN A CA 1
ATOM 3147 C C . GLN A 1 405 ? -6 -22.578 -9.961 1 80.62 405 GLN A C 1
ATOM 3149 O O . GLN A 1 405 ? -7.168 -22.219 -9.828 1 80.62 405 GLN A O 1
ATOM 3154 N N . GLY A 1 406 ? -5.539 -23.031 -11.148 1 80.81 406 GLY A N 1
ATOM 3155 C CA . GLY A 1 406 ? -6.441 -23.25 -12.266 1 80.81 406 GLY A CA 1
ATOM 3156 C C . GLY A 1 406 ? -7.578 -24.203 -11.945 1 80.81 406 GLY A C 1
ATOM 3157 O O . GLY A 1 406 ? -8.719 -23.984 -12.352 1 80.81 406 GLY A O 1
ATOM 3158 N N . ALA A 1 407 ? -7.23 -25.188 -11.18 1 82.38 407 ALA A N 1
ATOM 3159 C CA . ALA A 1 407 ? -8.234 -26.172 -10.789 1 82.38 407 ALA A CA 1
ATOM 3160 C C . ALA A 1 407 ? -9.25 -25.562 -9.828 1 82.38 407 ALA A C 1
ATOM 3162 O O . ALA A 1 407 ? -10.422 -25.969 -9.812 1 82.38 407 ALA A O 1
ATOM 3163 N N . ALA A 1 408 ? -8.773 -24.703 -9.062 1 73.69 408 ALA A N 1
ATOM 3164 C CA . ALA A 1 408 ? -9.68 -24.016 -8.148 1 73.69 408 ALA A CA 1
ATOM 3165 C C . ALA A 1 408 ? -10.68 -23.141 -8.914 1 73.69 408 ALA A C 1
ATOM 3167 O O . ALA A 1 408 ? -11.836 -23.031 -8.516 1 73.69 408 ALA A O 1
ATOM 3168 N N . LEU A 1 409 ? -10.211 -22.609 -9.992 1 69.06 409 LEU A N 1
ATOM 3169 C CA . LEU A 1 409 ? -11.055 -21.75 -10.812 1 69.06 409 LEU A CA 1
ATOM 3170 C C . LEU A 1 409 ? -11.922 -22.578 -11.758 1 69.06 409 LEU A C 1
ATOM 3172 O O . LEU A 1 409 ? -13.078 -22.234 -12 1 69.06 409 LEU A O 1
ATOM 3176 N N . PHE A 1 410 ? -11.297 -23.547 -12.312 1 77.5 410 PHE A N 1
ATOM 3177 C CA . PHE A 1 410 ? -11.938 -24.469 -13.234 1 77.5 410 PHE A CA 1
ATOM 3178 C C . PHE A 1 410 ? -11.75 -25.922 -12.781 1 77.5 410 PHE A C 1
ATOM 3180 O O . PHE A 1 410 ? -10.766 -26.562 -13.133 1 77.5 410 PHE A O 1
ATOM 3187 N N . PRO A 1 411 ? -12.695 -26.469 -12.047 1 79.75 411 PRO A N 1
ATOM 3188 C CA . PRO A 1 411 ? -12.547 -27.766 -11.383 1 79.75 411 PRO A CA 1
ATOM 3189 C C . PRO A 1 411 ? -12.117 -28.875 -12.352 1 79.75 411 PRO A C 1
ATOM 3191 O O . PRO A 1 411 ? -11.43 -29.812 -11.945 1 79.75 411 PRO A O 1
ATOM 3194 N N . VAL A 1 412 ? -12.539 -28.75 -13.586 1 82.94 412 VAL A N 1
ATOM 3195 C CA . VAL A 1 412 ? -12.211 -29.781 -14.562 1 82.94 412 VAL A CA 1
ATOM 3196 C C . VAL A 1 412 ? -10.695 -29.922 -14.688 1 82.94 412 VAL A C 1
ATOM 3198 O O . VAL A 1 412 ? -10.18 -31 -14.969 1 82.94 412 VAL A O 1
ATOM 3201 N N . LEU A 1 413 ? -9.977 -28.922 -14.414 1 87.81 413 LEU A N 1
ATOM 3202 C CA . LEU A 1 413 ? -8.523 -28.922 -14.539 1 87.81 413 LEU A CA 1
ATOM 3203 C C . LEU A 1 413 ? -7.883 -29.703 -13.391 1 87.81 413 LEU A C 1
ATOM 3205 O O . LEU A 1 413 ? -6.699 -30.031 -13.445 1 87.81 413 LEU A O 1
ATOM 3209 N N . GLY A 1 414 ? -8.656 -30.016 -12.383 1 90.12 414 GLY A N 1
ATOM 3210 C CA . GLY A 1 414 ? -8.172 -30.781 -11.242 1 90.12 414 GLY A CA 1
ATOM 3211 C C . GLY A 1 414 ? -8.547 -32.25 -11.312 1 90.12 414 GLY A C 1
ATOM 3212 O O . GLY A 1 414 ? -8.383 -32.969 -10.336 1 90.12 414 GLY A O 1
ATOM 3213 N N . THR A 1 415 ? -9.156 -32.625 -12.383 1 91.5 415 THR A N 1
ATOM 3214 C CA . THR A 1 415 ? -9.484 -34.031 -12.57 1 91.5 415 THR A CA 1
ATOM 3215 C C . THR A 1 415 ? -8.227 -34.906 -12.5 1 91.5 415 THR A C 1
ATOM 3217 O O . THR A 1 415 ? -7.211 -34.594 -13.117 1 91.5 415 THR A O 1
ATOM 3220 N N . PRO A 1 416 ? -8.297 -36.031 -11.68 1 93.38 416 PRO A N 1
ATOM 3221 C CA . PRO A 1 416 ? -7.129 -36.906 -11.578 1 93.38 416 PRO A CA 1
ATOM 3222 C C . PRO A 1 416 ? -6.676 -37.438 -12.93 1 93.38 416 PRO A C 1
ATOM 3224 O O . PRO A 1 416 ? -7.496 -37.938 -13.703 1 93.38 416 PRO A O 1
ATOM 3227 N N . THR A 1 417 ? -5.422 -37.344 -13.188 1 93.44 417 THR A N 1
ATOM 3228 C CA . THR A 1 417 ? -4.895 -37.688 -14.508 1 93.44 417 THR A CA 1
ATOM 3229 C C . THR A 1 417 ? -4.242 -39.094 -14.477 1 93.44 417 THR A C 1
ATOM 3231 O O . THR A 1 417 ? -3.676 -39.531 -15.477 1 93.44 417 THR A O 1
ATOM 3234 N N . GLY A 1 418 ? -4.23 -39.781 -13.305 1 92.69 418 GLY A N 1
ATOM 3235 C CA . GLY A 1 418 ? -3.703 -41.125 -13.211 1 92.69 418 GLY A CA 1
ATOM 3236 C C . GLY A 1 418 ? -2.725 -41.312 -12.07 1 92.69 418 GLY A C 1
ATOM 3237 O O . GLY A 1 418 ? -1.923 -40.406 -11.781 1 92.69 418 GLY A O 1
ATOM 3238 N N . GLU A 1 419 ? -2.795 -42.406 -11.406 1 92 419 GLU A N 1
ATOM 3239 C CA . GLU A 1 419 ? -1.846 -42.781 -10.359 1 92 419 GLU A CA 1
ATOM 3240 C C . GLU A 1 419 ? -0.575 -43.375 -10.953 1 92 419 GLU A C 1
ATOM 3242 O O . GLU A 1 419 ? -0.641 -44.25 -11.812 1 92 419 GLU A O 1
ATOM 3247 N N . LEU A 1 420 ? 0.494 -42.781 -10.453 1 90.94 420 LEU A N 1
ATOM 3248 C CA . LEU A 1 420 ? 1.769 -43.281 -10.961 1 90.94 420 LEU A CA 1
ATOM 3249 C C . LEU A 1 420 ? 2.387 -44.281 -9.992 1 90.94 420 LEU A C 1
ATOM 3251 O O . LEU A 1 420 ? 2.371 -44.062 -8.781 1 90.94 420 LEU A O 1
ATOM 3255 N N . ASN A 1 421 ? 2.709 -45.469 -10.406 1 86.12 421 ASN A N 1
ATOM 3256 C CA . ASN A 1 421 ? 3.475 -46.438 -9.633 1 86.12 421 ASN A CA 1
ATOM 3257 C C . ASN A 1 421 ? 4.977 -46.219 -9.781 1 86.12 421 ASN A C 1
ATOM 3259 O O . ASN A 1 421 ? 5.605 -46.781 -10.688 1 86.12 421 ASN A O 1
ATOM 3263 N N . LEU A 1 422 ? 5.445 -45.312 -8.938 1 86.44 422 LEU A N 1
ATOM 3264 C CA . LEU A 1 422 ? 6.855 -44.969 -9.039 1 86.44 422 LEU A CA 1
ATOM 3265 C C . LEU A 1 422 ? 7.691 -45.719 -8.023 1 86.44 422 LEU A C 1
ATOM 3267 O O . LEU A 1 422 ? 7.223 -46 -6.918 1 86.44 422 LEU A O 1
ATOM 3271 N N . PRO A 1 423 ? 8.883 -46.094 -8.359 1 80.44 423 PRO A N 1
ATOM 3272 C CA . PRO A 1 423 ? 9.773 -46.688 -7.355 1 80.44 423 PRO A CA 1
ATOM 3273 C C . PRO A 1 423 ? 10.094 -45.719 -6.211 1 80.44 423 PRO A C 1
ATOM 3275 O O . PRO A 1 423 ? 9.961 -44.5 -6.363 1 80.44 423 PRO A O 1
ATOM 3278 N N . PRO A 1 424 ? 10.328 -46.344 -5.094 1 74.56 424 PRO A N 1
ATOM 3279 C CA . PRO A 1 424 ? 10.688 -45.469 -3.982 1 74.56 424 PRO A CA 1
ATOM 3280 C C . PRO A 1 424 ? 11.836 -44.531 -4.332 1 74.56 424 PRO A C 1
ATOM 3282 O O . PRO A 1 424 ? 12.75 -44.906 -5.066 1 74.56 424 PRO A O 1
ATOM 3285 N N . GLN A 1 425 ? 11.625 -43.281 -4.012 1 67.56 425 GLN A N 1
ATOM 3286 C CA . GLN A 1 425 ? 12.625 -42.25 -4.32 1 67.56 425 GLN A CA 1
ATOM 3287 C C . GLN A 1 425 ? 13.984 -42.625 -3.715 1 67.56 425 GLN A C 1
ATOM 3289 O O . GLN A 1 425 ? 14.062 -43 -2.543 1 67.56 425 GLN A O 1
ATOM 3294 N N . GLN A 1 426 ? 14.961 -42.969 -4.535 1 58.97 426 GLN A N 1
ATOM 3295 C CA . GLN A 1 426 ? 16.297 -43.156 -3.984 1 58.97 426 GLN A CA 1
ATOM 3296 C C . GLN A 1 426 ? 16.844 -41.844 -3.398 1 58.97 426 GLN A C 1
ATOM 3298 O O . GLN A 1 426 ? 16.75 -40.781 -4.035 1 58.97 426 GLN A O 1
ATOM 3303 N N . ASP A 1 427 ? 16.75 -41.625 -2.133 1 56.88 427 ASP A N 1
ATOM 3304 C CA . ASP A 1 427 ? 16.953 -40.469 -1.271 1 56.88 427 ASP A CA 1
ATOM 3305 C C . ASP A 1 427 ? 18.312 -39.844 -1.512 1 56.88 427 ASP A C 1
ATOM 3307 O O . ASP A 1 427 ? 18.547 -38.688 -1.134 1 56.88 427 ASP A O 1
ATOM 3311 N N . GLU A 1 428 ? 19.406 -40.594 -2.059 1 61.06 428 GLU A N 1
ATOM 3312 C CA . GLU A 1 428 ? 20.703 -39.969 -1.874 1 61.06 428 GLU A CA 1
ATOM 3313 C C . GLU A 1 428 ? 21.047 -39.031 -3.037 1 61.06 428 GLU A C 1
ATOM 3315 O O . GLU A 1 428 ? 21.172 -39.5 -4.18 1 61.06 428 GLU A O 1
ATOM 3320 N N . PRO A 1 429 ? 20.859 -37.781 -2.773 1 63.03 429 PRO A N 1
ATOM 3321 C CA . PRO A 1 429 ? 21.297 -36.844 -3.82 1 63.03 429 PRO A CA 1
ATOM 3322 C C . PRO A 1 429 ? 22.703 -37.125 -4.316 1 63.03 429 PRO A C 1
ATOM 3324 O O . PRO A 1 429 ? 23.547 -37.625 -3.561 1 63.03 429 PRO A O 1
ATOM 3327 N N . HIS A 1 430 ? 22.844 -37.156 -5.625 1 67.06 430 HIS A N 1
ATOM 3328 C CA . HIS A 1 430 ? 24.203 -37.281 -6.145 1 67.06 430 HIS A CA 1
ATOM 3329 C C . HIS A 1 430 ? 25.141 -36.281 -5.465 1 67.06 430 HIS A C 1
ATOM 3331 O O . HIS A 1 430 ? 24.812 -35.094 -5.332 1 67.06 430 HIS A O 1
ATOM 3337 N N . PRO A 1 431 ? 26.141 -36.75 -4.824 1 63.97 431 PRO A N 1
ATOM 3338 C CA . PRO A 1 431 ? 27.062 -35.875 -4.074 1 63.97 431 PRO A CA 1
ATOM 3339 C C . PRO A 1 431 ? 27.516 -34.656 -4.879 1 63.97 431 PRO A C 1
ATOM 3341 O O . PRO A 1 431 ? 27.844 -33.625 -4.305 1 63.97 431 PRO A O 1
ATOM 3344 N N . ASN A 1 432 ? 27.469 -34.812 -6.289 1 69.75 432 ASN A N 1
ATOM 3345 C CA . ASN A 1 432 ? 27.984 -33.719 -7.094 1 69.75 432 ASN A CA 1
ATOM 3346 C C . ASN A 1 432 ? 26.844 -32.875 -7.699 1 69.75 432 ASN A C 1
ATOM 3348 O O . ASN A 1 432 ? 27.031 -32.219 -8.711 1 69.75 432 ASN A O 1
ATOM 3352 N N . ARG A 1 433 ? 25.812 -32.969 -7.125 1 77.44 433 ARG A N 1
ATOM 3353 C CA . ARG A 1 433 ? 24.672 -32.25 -7.684 1 77.44 433 ARG A CA 1
ATOM 3354 C C . ARG A 1 433 ? 24.875 -30.75 -7.633 1 77.44 433 ARG A C 1
ATOM 3356 O O . ARG A 1 433 ? 24.406 -30.031 -8.516 1 77.44 433 ARG A O 1
ATOM 3363 N N . GLY A 1 434 ? 25.562 -30.359 -6.656 1 78.56 434 GLY A N 1
ATOM 3364 C CA . GLY A 1 434 ? 25.797 -28.938 -6.461 1 78.56 434 GLY A CA 1
ATOM 3365 C C . GLY A 1 434 ? 26.594 -28.312 -7.59 1 78.56 434 GLY A C 1
ATOM 3366 O O . GLY A 1 434 ? 26.5 -27.094 -7.812 1 78.56 434 GLY A O 1
ATOM 3367 N N . VAL A 1 435 ? 27.281 -29.141 -8.336 1 75.69 435 VAL A N 1
ATOM 3368 C CA . VAL A 1 435 ? 28.125 -28.641 -9.406 1 75.69 435 VAL A CA 1
ATOM 3369 C C . VAL A 1 435 ? 27.266 -28.078 -10.539 1 75.69 435 VAL A C 1
ATOM 3371 O O . VAL A 1 435 ? 27.672 -27.156 -11.25 1 75.69 435 VAL A O 1
ATOM 3374 N N . MET A 1 436 ? 26.047 -28.562 -10.656 1 80.38 436 MET A N 1
ATOM 3375 C CA . MET A 1 436 ? 25.188 -28.172 -11.758 1 80.38 436 MET A CA 1
ATOM 3376 C C . MET A 1 436 ? 24.375 -26.922 -11.406 1 80.38 436 MET A C 1
ATOM 3378 O O . MET A 1 436 ? 23.656 -26.375 -12.25 1 80.38 436 MET A O 1
ATOM 3382 N N . MET A 1 437 ? 24.578 -26.469 -10.188 1 85.44 437 MET A N 1
ATOM 3383 C CA . MET A 1 437 ? 23.875 -25.25 -9.758 1 85.44 437 MET A CA 1
ATOM 3384 C C . MET A 1 437 ? 24.453 -24.016 -10.453 1 85.44 437 MET A C 1
ATOM 3386 O O . MET A 1 437 ? 25.672 -23.781 -10.406 1 85.44 437 MET A O 1
ATOM 3390 N N . PRO A 1 438 ? 23.562 -23.297 -11.172 1 78.81 438 PRO A N 1
ATOM 3391 C CA . PRO A 1 438 ? 24.062 -22.031 -11.68 1 78.81 438 PRO A CA 1
ATOM 3392 C C . PRO A 1 438 ? 24.656 -21.141 -10.578 1 78.81 438 PRO A C 1
ATOM 3394 O O . PRO A 1 438 ? 24.141 -21.125 -9.461 1 78.81 438 PRO A O 1
ATOM 3397 N N . LYS A 1 439 ? 25.703 -20.484 -10.922 1 82.38 439 LYS A N 1
ATOM 3398 C CA . LYS A 1 439 ? 26.422 -19.688 -9.914 1 82.38 439 LYS A CA 1
ATOM 3399 C C . LYS A 1 439 ? 26.359 -18.203 -10.234 1 82.38 439 LYS A C 1
ATOM 3401 O O . LYS A 1 439 ? 26.25 -17.828 -11.406 1 82.38 439 LYS A O 1
ATOM 3406 N N . ARG A 1 440 ? 26.391 -17.5 -9.203 1 81 440 ARG A N 1
ATOM 3407 C CA . ARG A 1 440 ? 26.531 -16.047 -9.305 1 81 440 ARG A CA 1
ATOM 3408 C C . ARG A 1 440 ? 28 -15.664 -9.555 1 81 440 ARG A C 1
ATOM 3410 O O . ARG A 1 440 ? 28.906 -16.391 -9.164 1 81 440 ARG A O 1
ATOM 3417 N N . ARG A 1 441 ? 28.156 -14.516 -10.273 1 78.25 441 ARG A N 1
ATOM 3418 C CA . ARG A 1 441 ? 29.516 -14 -10.453 1 78.25 441 ARG A CA 1
ATOM 3419 C C . ARG A 1 441 ? 30.062 -13.445 -9.141 1 78.25 441 ARG A C 1
ATOM 3421 O O . ARG A 1 441 ? 31.25 -13.602 -8.844 1 78.25 441 ARG A O 1
ATOM 3428 N N . GLN A 1 442 ? 29.203 -12.82 -8.367 1 82.31 442 GLN A N 1
ATOM 3429 C CA . GLN A 1 442 ? 29.469 -12.281 -7.039 1 82.31 442 GLN A CA 1
ATOM 3430 C C . GLN A 1 442 ? 28.344 -12.609 -6.07 1 82.31 442 GLN A C 1
ATOM 3432 O O . GLN A 1 442 ? 27.234 -12.953 -6.492 1 82.31 442 GLN A O 1
ATOM 3437 N N . THR A 1 443 ? 28.734 -12.586 -4.836 1 84 443 THR A N 1
ATOM 3438 C CA . THR A 1 443 ? 27.703 -12.859 -3.836 1 84 443 THR A CA 1
ATOM 3439 C C . THR A 1 443 ? 26.641 -11.773 -3.854 1 84 443 THR A C 1
ATOM 3441 O O . THR A 1 443 ? 26.859 -10.68 -4.383 1 84 443 THR A O 1
ATOM 3444 N N . ARG A 1 444 ? 25.531 -12.133 -3.271 1 81.38 444 ARG A N 1
ATOM 3445 C CA . ARG A 1 444 ? 24.438 -11.172 -3.119 1 81.38 444 ARG A CA 1
ATOM 3446 C C . ARG A 1 444 ? 24.906 -9.922 -2.389 1 81.38 444 ARG A C 1
ATOM 3448 O O . ARG A 1 444 ? 24.531 -8.805 -2.754 1 81.38 444 ARG A O 1
ATOM 3455 N N . GLU A 1 445 ? 25.688 -10.125 -1.376 1 85.06 445 GLU A N 1
ATOM 3456 C CA . GLU A 1 445 ? 26.203 -9.016 -0.572 1 85.06 445 GLU A CA 1
ATOM 3457 C C . GLU A 1 445 ? 27.109 -8.117 -1.394 1 85.06 445 GLU A C 1
ATOM 3459 O O . GLU A 1 445 ? 27.078 -6.891 -1.255 1 85.06 445 GLU A O 1
ATOM 3464 N N . GLN A 1 446 ? 27.875 -8.734 -2.256 1 82.12 446 GLN A N 1
ATOM 3465 C CA . GLN A 1 446 ? 28.781 -7.961 -3.113 1 82.12 446 GLN A CA 1
ATOM 3466 C C . GLN A 1 446 ? 28 -7.164 -4.152 1 82.12 446 GLN A C 1
ATOM 3468 O O . GLN A 1 446 ? 28.312 -6.004 -4.418 1 82.12 446 GLN A O 1
ATOM 3473 N N . ASP A 1 447 ? 27.016 -7.828 -4.754 1 79.62 447 ASP A N 1
ATOM 3474 C CA . ASP A 1 447 ? 26.141 -7.125 -5.695 1 79.62 447 ASP A CA 1
ATOM 3475 C C . ASP A 1 447 ? 25.5 -5.902 -5.039 1 79.62 447 ASP A C 1
ATOM 3477 O O . ASP A 1 447 ? 25.469 -4.82 -5.629 1 79.62 447 ASP A O 1
ATOM 3481 N N . ARG A 1 448 ? 25.016 -6.07 -3.85 1 81.81 448 ARG A N 1
ATOM 3482 C CA . ARG A 1 448 ? 24.375 -4.988 -3.104 1 81.81 448 ARG A CA 1
ATOM 3483 C C . ARG A 1 448 ? 25.375 -3.873 -2.803 1 81.81 448 ARG A C 1
ATOM 3485 O O . ARG A 1 448 ? 25.047 -2.691 -2.941 1 81.81 448 ARG A O 1
ATOM 3492 N N . ALA A 1 449 ? 26.531 -4.254 -2.408 1 86.12 449 ALA A N 1
ATOM 3493 C CA . ALA A 1 449 ? 27.578 -3.275 -2.115 1 86.12 449 ALA A CA 1
ATOM 3494 C C . ALA A 1 449 ? 27.906 -2.441 -3.35 1 86.12 449 ALA A C 1
ATOM 3496 O O . ALA A 1 449 ? 28.109 -1.228 -3.254 1 86.12 449 ALA A O 1
ATOM 3497 N N . ASP A 1 450 ? 28.016 -3.137 -4.5 1 80.12 450 ASP A N 1
ATOM 3498 C CA . ASP A 1 450 ? 28.297 -2.43 -5.742 1 80.12 450 ASP A CA 1
ATOM 3499 C C . ASP A 1 450 ? 27.203 -1.417 -6.066 1 80.12 450 ASP A C 1
ATOM 3501 O O . ASP A 1 450 ? 27.5 -0.289 -6.469 1 80.12 450 ASP A O 1
ATOM 3505 N N . ARG A 1 451 ? 26.016 -1.836 -5.906 1 79.06 451 ARG A N 1
ATOM 3506 C CA . ARG A 1 451 ? 24.891 -0.949 -6.168 1 79.06 451 ARG A CA 1
ATOM 3507 C C . ARG A 1 451 ? 24.906 0.254 -5.23 1 79.06 451 ARG A C 1
ATOM 3509 O O . ARG A 1 451 ? 24.703 1.39 -5.668 1 79.06 451 ARG A O 1
ATOM 3516 N N . ILE A 1 452 ? 25.094 0.005 -3.979 1 82.81 452 ILE A N 1
ATOM 3517 C CA . ILE A 1 452 ? 25.141 1.053 -2.965 1 82.81 452 ILE A CA 1
ATOM 3518 C C . ILE A 1 452 ? 26.266 2.043 -3.295 1 82.81 452 ILE A C 1
ATOM 3520 O O . ILE A 1 452 ? 26.047 3.256 -3.281 1 82.81 452 ILE A O 1
ATOM 3524 N N . ASN A 1 453 ? 27.422 1.464 -3.615 1 85.12 453 ASN A N 1
ATOM 3525 C CA . ASN A 1 453 ? 28.562 2.312 -3.949 1 85.12 453 ASN A CA 1
ATOM 3526 C C . ASN A 1 453 ? 28.266 3.18 -5.172 1 85.12 453 ASN A C 1
ATOM 3528 O O . ASN A 1 453 ? 28.656 4.348 -5.211 1 85.12 453 ASN A O 1
ATOM 3532 N N . ALA A 1 454 ? 27.625 2.58 -6.102 1 79.69 454 ALA A N 1
ATOM 3533 C CA . ALA A 1 454 ? 27.281 3.326 -7.309 1 79.69 454 ALA A CA 1
ATOM 3534 C C . ALA A 1 454 ? 26.344 4.48 -6.984 1 79.69 454 ALA A C 1
ATOM 3536 O O . ALA A 1 454 ? 26.531 5.602 -7.461 1 79.69 454 ALA A O 1
ATOM 3537 N N . GLU A 1 455 ? 25.391 4.23 -6.203 1 75.81 455 GLU A N 1
ATOM 3538 C CA . GLU A 1 455 ? 24.422 5.266 -5.848 1 75.81 455 GLU A CA 1
ATOM 3539 C C . GLU A 1 455 ? 25.062 6.348 -4.988 1 75.81 455 GLU A C 1
ATOM 3541 O O . GLU A 1 455 ? 24.75 7.531 -5.137 1 75.81 455 GLU A O 1
ATOM 3546 N N . ARG A 1 456 ? 25.906 5.961 -4.125 1 84.06 456 ARG A N 1
ATOM 3547 C CA . ARG A 1 456 ? 26.625 6.926 -3.299 1 84.06 456 ARG A CA 1
ATOM 3548 C C . ARG A 1 456 ? 27.5 7.84 -4.156 1 84.06 456 ARG A C 1
ATOM 3550 O O . ARG A 1 456 ? 27.594 9.039 -3.891 1 84.06 456 ARG A O 1
ATOM 3557 N N . ARG A 1 457 ? 28.125 7.223 -5.074 1 82.38 457 ARG A N 1
ATOM 3558 C CA . ARG A 1 457 ? 28.953 8.016 -5.984 1 82.38 457 ARG A CA 1
ATOM 3559 C C . ARG A 1 457 ? 28.109 9.055 -6.719 1 82.38 457 ARG A C 1
ATOM 3561 O O . ARG A 1 457 ? 28.531 10.195 -6.895 1 82.38 457 ARG A O 1
ATOM 3568 N N . GLU A 1 458 ? 27 8.586 -7.105 1 73.88 458 GLU A N 1
ATOM 3569 C CA . GLU A 1 458 ? 26.078 9.516 -7.758 1 73.88 458 GLU A CA 1
ATOM 3570 C C . GLU A 1 458 ? 25.719 10.672 -6.824 1 73.88 458 GLU A C 1
ATOM 3572 O O . GLU A 1 458 ? 25.734 11.836 -7.234 1 73.88 458 GLU A O 1
ATOM 3577 N N . ARG A 1 459 ? 25.469 10.398 -5.609 1 73.75 459 ARG A N 1
ATOM 3578 C CA . ARG A 1 459 ? 25.125 11.43 -4.633 1 73.75 459 ARG A CA 1
ATOM 3579 C C . ARG A 1 459 ? 26.312 12.344 -4.367 1 73.75 459 ARG A C 1
ATOM 3581 O O . ARG A 1 459 ? 26.172 13.562 -4.277 1 73.75 459 ARG A O 1
ATOM 3588 N N . ALA A 1 460 ? 27.391 11.75 -4.289 1 80.25 460 ALA A N 1
ATOM 3589 C CA . ALA A 1 460 ? 28.609 12.523 -4.074 1 80.25 460 ALA A CA 1
ATOM 3590 C C . ALA A 1 460 ? 28.844 13.516 -5.211 1 80.25 460 ALA A C 1
ATOM 3592 O O . ALA A 1 460 ? 29.25 14.656 -4.977 1 80.25 460 ALA A O 1
ATOM 3593 N N . GLU A 1 461 ? 28.531 12.992 -6.383 1 76.75 461 GLU A N 1
ATOM 3594 C CA . GLU A 1 461 ? 28.688 13.852 -7.551 1 76.75 461 GLU A CA 1
ATOM 3595 C C . GLU A 1 461 ? 27.672 15 -7.52 1 76.75 461 GLU A C 1
ATOM 3597 O O . GLU A 1 461 ? 28.016 16.141 -7.828 1 76.75 461 GLU A O 1
ATOM 3602 N N . LEU A 1 462 ? 26.547 14.648 -7.16 1 70.31 462 LEU A N 1
ATOM 3603 C CA . LEU A 1 462 ? 25.516 15.672 -7.047 1 70.31 462 LEU A CA 1
ATOM 3604 C C . LEU A 1 462 ? 25.875 16.688 -5.957 1 70.31 462 LEU A C 1
ATOM 3606 O O . LEU A 1 462 ? 25.703 17.891 -6.148 1 70.31 462 LEU A O 1
ATOM 3610 N N . ASN A 1 463 ? 26.375 16.188 -4.918 1 71.12 463 ASN A N 1
ATOM 3611 C CA . ASN A 1 463 ? 26.797 17.062 -3.82 1 71.12 463 ASN A CA 1
ATOM 3612 C C . ASN A 1 463 ? 27.953 17.953 -4.234 1 71.12 463 ASN A C 1
ATOM 3614 O O . ASN A 1 463 ? 27.969 19.141 -3.896 1 71.12 463 ASN A O 1
ATOM 3618 N N . ALA A 1 464 ? 28.859 17.375 -4.895 1 75.75 464 ALA A N 1
ATOM 3619 C CA . ALA A 1 464 ? 30 18.141 -5.383 1 75.75 464 ALA A CA 1
ATOM 3620 C C . ALA A 1 464 ? 29.562 19.234 -6.348 1 75.75 464 ALA A C 1
ATOM 3622 O O . ALA A 1 464 ? 30.078 20.359 -6.301 1 75.75 464 ALA A O 1
ATOM 3623 N N . GLU A 1 465 ? 28.656 18.812 -7.207 1 70 465 GLU A N 1
ATOM 3624 C CA . GLU A 1 465 ? 28.125 19.797 -8.148 1 70 465 GLU A CA 1
ATOM 3625 C C . GLU A 1 465 ? 27.422 20.938 -7.418 1 70 465 GLU A C 1
ATOM 3627 O O . GLU A 1 465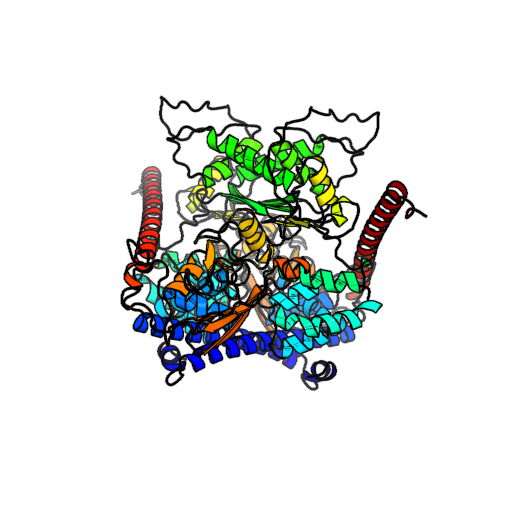 ? 27.594 22.109 -7.766 1 70 465 GLU A O 1
ATOM 3632 N N . GLN A 1 466 ? 26.766 20.547 -6.512 1 62.78 466 GLN A N 1
ATOM 3633 C CA . GLN A 1 466 ? 26.062 21.547 -5.715 1 62.78 466 GLN A CA 1
ATOM 3634 C C . GLN A 1 466 ? 27.047 22.453 -4.98 1 62.78 466 GLN A C 1
ATOM 3636 O O . GLN A 1 466 ? 26.828 23.672 -4.902 1 62.78 466 GLN A O 1
ATOM 3641 N N . GLN A 1 467 ? 28.047 21.906 -4.516 1 69.06 467 GLN A N 1
ATOM 3642 C CA . GLN A 1 467 ? 29.094 22.672 -3.855 1 69.06 467 GLN A CA 1
ATOM 3643 C C . GLN A 1 467 ? 29.797 23.609 -4.84 1 69.06 467 GLN A C 1
ATOM 3645 O O . GLN A 1 467 ? 30.094 24.766 -4.512 1 69.06 467 GLN A O 1
ATOM 3650 N N . ARG A 1 468 ? 29.984 23.094 -5.934 1 69.94 468 ARG A N 1
ATOM 3651 C CA . ARG A 1 468 ? 30.609 23.922 -6.965 1 69.94 468 ARG A CA 1
ATOM 3652 C C . ARG A 1 468 ? 29.719 25.094 -7.34 1 69.94 468 ARG A C 1
ATOM 3654 O O . ARG A 1 468 ? 30.188 26.219 -7.484 1 69.94 468 ARG A O 1
ATOM 3661 N N . GLN A 1 469 ? 28.531 24.75 -7.48 1 61.5 469 GLN A N 1
ATOM 3662 C CA . GLN A 1 469 ? 27.578 25.812 -7.809 1 61.5 469 GLN A CA 1
ATOM 3663 C C . GLN A 1 469 ? 27.484 26.844 -6.684 1 61.5 469 GLN A C 1
ATOM 3665 O O . GLN A 1 469 ? 27.422 28.047 -6.934 1 61.5 469 GLN A O 1
ATOM 3670 N N . ARG A 1 470 ? 27.625 26.344 -5.57 1 59.03 470 ARG A N 1
ATOM 3671 C CA . ARG A 1 470 ? 27.609 27.234 -4.406 1 59.03 470 ARG A CA 1
ATOM 3672 C C . ARG A 1 470 ? 28.875 28.078 -4.348 1 59.03 470 ARG A C 1
ATOM 3674 O O . ARG A 1 470 ? 28.797 29.281 -4.094 1 59.03 470 ARG A O 1
ATOM 3681 N N . GLN A 1 471 ? 29.891 27.516 -4.613 1 66.12 471 GLN A N 1
ATOM 3682 C CA . GLN A 1 471 ? 31.156 28.234 -4.617 1 66.12 471 GLN A CA 1
ATOM 3683 C C . GLN A 1 471 ? 31.188 29.281 -5.734 1 66.12 471 GLN A C 1
ATOM 3685 O O . GLN A 1 471 ? 31.672 30.391 -5.531 1 66.12 471 GLN A O 1
ATOM 3690 N N . ALA A 1 472 ? 30.609 28.844 -6.758 1 66 472 ALA A N 1
ATOM 3691 C CA . ALA A 1 472 ? 30.531 29.766 -7.875 1 66 472 ALA A CA 1
ATOM 3692 C C . ALA A 1 472 ? 29.609 30.938 -7.543 1 66 472 ALA A C 1
ATOM 3694 O O . ALA A 1 472 ? 29.922 32.094 -7.844 1 66 472 ALA A O 1
ATOM 3695 N N . TRP A 1 473 ? 28.609 30.641 -6.988 1 56.88 473 TRP A N 1
ATOM 3696 C CA . TRP A 1 473 ? 27.672 31.672 -6.578 1 56.88 473 TRP A CA 1
ATOM 3697 C C . TRP A 1 473 ? 28.281 32.594 -5.52 1 56.88 473 TRP A C 1
ATOM 3699 O O . TRP A 1 473 ? 28.156 33.812 -5.594 1 56.88 473 TRP A O 1
ATOM 3709 N N . LEU A 1 474 ? 28.906 31.984 -4.594 1 59.81 474 LEU A N 1
ATOM 3710 C CA . LEU A 1 474 ? 29.609 32.781 -3.574 1 59.81 474 LEU A CA 1
ATOM 3711 C C . LEU A 1 474 ? 30.672 33.656 -4.203 1 59.81 474 LEU A C 1
ATOM 3713 O O . LEU A 1 474 ? 30.844 34.812 -3.793 1 59.81 474 LEU A O 1
ATOM 3717 N N . ALA A 1 475 ? 31.359 33.125 -5.066 1 65.56 475 ALA A N 1
ATOM 3718 C CA . ALA A 1 475 ? 32.406 33.875 -5.762 1 65.56 475 ALA A CA 1
ATOM 3719 C C . ALA A 1 475 ? 31.812 35.062 -6.523 1 65.56 475 ALA A C 1
ATOM 3721 O O . ALA A 1 475 ? 32.406 36.125 -6.562 1 65.56 475 ALA A O 1
ATOM 3722 N N . ASP A 1 476 ? 30.656 34.719 -7.027 1 59.22 476 ASP A N 1
ATOM 3723 C CA . ASP A 1 476 ? 30 35.781 -7.812 1 59.22 476 ASP A CA 1
ATOM 3724 C C . ASP A 1 476 ? 29.344 36.812 -6.91 1 59.22 476 ASP A C 1
ATOM 3726 O O . ASP A 1 476 ? 29.203 37.969 -7.297 1 59.22 476 ASP A O 1
ATOM 3730 N N . ASN A 1 477 ? 28.953 36.406 -5.867 1 52.91 477 ASN A N 1
ATOM 3731 C CA . ASN A 1 477 ? 28.188 37.312 -5.02 1 52.91 477 ASN A CA 1
ATOM 3732 C C . ASN A 1 477 ? 28.984 37.75 -3.785 1 52.91 477 ASN A C 1
ATOM 3734 O O . ASN A 1 477 ? 28.469 38.438 -2.912 1 52.91 477 ASN A O 1
ATOM 3738 N N . TYR A 1 478 ? 30.094 37.125 -3.613 1 51.06 478 TYR A N 1
ATOM 3739 C CA . TYR A 1 478 ? 30.938 37.531 -2.5 1 51.06 478 TYR A CA 1
ATOM 3740 C C . TYR A 1 478 ? 31.406 39 -2.672 1 51.06 478 TYR A C 1
ATOM 3742 O O . TYR A 1 478 ? 32.125 39.312 -3.625 1 51.06 478 TYR A O 1
ATOM 3750 N N . GLU A 1 479 ? 30.547 39.938 -2.24 1 52.5 479 GLU A N 1
ATOM 3751 C CA . GLU A 1 479 ? 31.109 41.281 -2.012 1 52.5 479 GLU A CA 1
ATOM 3752 C C . GLU A 1 479 ? 31.984 41.281 -0.762 1 52.5 479 GLU A C 1
ATOM 3754 O O . GLU A 1 479 ? 31.578 40.812 0.298 1 52.5 479 GLU A O 1
ATOM 3759 N N . PRO A 1 480 ? 33.312 41.406 -0.852 1 47.91 480 PRO A N 1
ATOM 3760 C CA . PRO A 1 480 ? 34.188 41.562 0.316 1 47.91 480 PRO A CA 1
ATOM 3761 C C . PRO A 1 480 ? 33.594 42.5 1.371 1 47.91 480 PRO A C 1
ATOM 3763 O O . PRO A 1 480 ? 32.844 43.438 1.038 1 47.91 480 PRO A O 1
ATOM 3766 N N . PRO A 1 481 ? 33.281 41.906 2.59 1 43.78 481 PRO A N 1
ATOM 3767 C CA . PRO A 1 481 ? 32.875 42.938 3.562 1 43.78 481 PRO A CA 1
ATOM 3768 C C . PRO A 1 481 ? 33.656 44.219 3.387 1 43.78 481 PRO A C 1
ATOM 3770 O O . PRO A 1 481 ? 34.781 44.219 2.895 1 43.78 481 PRO A O 1
ATOM 3773 N N . PRO A 1 482 ? 32.812 45.344 3.07 1 41.56 482 PRO A N 1
ATOM 3774 C CA . PRO A 1 482 ? 33.594 46.594 3.014 1 41.56 482 PRO A CA 1
ATOM 3775 C C . PRO A 1 482 ? 34.656 46.656 4.102 1 41.56 482 PRO A C 1
ATOM 3777 O O . PRO A 1 482 ? 34.438 46.156 5.211 1 41.56 482 PRO A O 1
ATOM 3780 N N . PHE A 1 483 ? 36 46.719 3.682 1 34.44 483 PHE A N 1
ATOM 3781 C CA . PHE A 1 483 ? 36.969 47.188 4.656 1 34.44 483 PHE A CA 1
ATOM 3782 C C . PHE A 1 483 ? 36.531 48.562 5.219 1 34.44 483 PHE A C 1
ATOM 3784 O O . PHE A 1 483 ? 36.031 49.406 4.492 1 34.44 483 PHE A O 1
ATOM 3791 N N . MET B 1 1 ? 15.82 -3.33 26.984 1 42.41 1 MET B N 1
ATOM 3792 C CA . MET B 1 1 ? 16.5 -4.562 26.594 1 42.41 1 MET B CA 1
ATOM 3793 C C . MET B 1 1 ? 17.578 -4.281 25.547 1 42.41 1 MET B C 1
ATOM 3795 O O . MET B 1 1 ? 17.312 -3.648 24.531 1 42.41 1 MET B O 1
ATOM 3799 N N . GLY B 1 2 ? 18.75 -4.27 25.922 1 49.06 2 GLY B N 1
ATOM 3800 C CA . GLY B 1 2 ? 19.984 -3.916 25.234 1 49.06 2 GLY B CA 1
ATOM 3801 C C . GLY B 1 2 ? 20.234 -4.754 24 1 49.06 2 GLY B C 1
ATOM 3802 O O . GLY B 1 2 ? 19.578 -5.777 23.797 1 49.06 2 GLY B O 1
ATOM 3803 N N . ALA B 1 3 ? 21.062 -4.289 22.969 1 54.28 3 ALA B N 1
ATOM 3804 C CA . ALA B 1 3 ? 21.547 -4.969 21.766 1 54.28 3 ALA B CA 1
ATOM 3805 C C . ALA B 1 3 ? 21.906 -6.422 22.062 1 54.28 3 ALA B C 1
ATOM 3807 O O . ALA B 1 3 ? 21.609 -7.312 21.266 1 54.28 3 ALA B O 1
ATOM 3808 N N . GLY B 1 4 ? 22.297 -6.676 23.172 1 59.25 4 GLY B N 1
ATOM 3809 C CA . GLY B 1 4 ? 22.766 -8 23.531 1 59.25 4 GLY B CA 1
ATOM 3810 C C . GLY B 1 4 ? 21.625 -8.992 23.75 1 59.25 4 GLY B C 1
ATOM 3811 O O . GLY B 1 4 ? 21.797 -10.188 23.5 1 59.25 4 GLY B O 1
ATOM 3812 N N . ILE B 1 5 ? 20.438 -8.57 24.219 1 59.16 5 ILE B N 1
ATOM 3813 C CA . ILE B 1 5 ? 19.328 -9.438 24.562 1 59.16 5 ILE B CA 1
ATOM 3814 C C . ILE B 1 5 ? 18.688 -9.977 23.297 1 59.16 5 ILE B C 1
ATOM 3816 O O . ILE B 1 5 ? 18.281 -11.141 23.234 1 59.16 5 ILE B O 1
ATOM 3820 N N . LEU B 1 6 ? 18.719 -9.289 22.328 1 70.44 6 LEU B N 1
ATOM 3821 C CA . LEU B 1 6 ? 18.109 -9.727 21.078 1 70.44 6 LEU B CA 1
ATOM 3822 C C . LEU B 1 6 ? 18.891 -10.891 20.484 1 70.44 6 LEU B C 1
ATOM 3824 O O . LEU B 1 6 ? 18.297 -11.812 19.906 1 70.44 6 LEU B O 1
ATOM 3828 N N . GLU B 1 7 ? 20.188 -10.922 20.828 1 70.69 7 GLU B N 1
ATOM 3829 C CA . GLU B 1 7 ? 21.062 -11.938 20.25 1 70.69 7 GLU B CA 1
ATOM 3830 C C . GLU B 1 7 ? 20.844 -13.289 20.922 1 70.69 7 GLU B C 1
ATOM 3832 O O . GLU B 1 7 ? 21.125 -14.336 20.328 1 70.69 7 GLU B O 1
ATOM 3837 N N . ARG B 1 8 ? 20.328 -13.32 22.172 1 76.12 8 ARG B N 1
ATOM 3838 C CA . ARG B 1 8 ? 20.234 -14.578 22.922 1 76.12 8 ARG B CA 1
ATOM 3839 C C . ARG B 1 8 ? 18.781 -15 23.109 1 76.12 8 ARG B C 1
ATOM 3841 O O . ARG B 1 8 ? 18.5 -15.922 23.875 1 76.12 8 ARG B O 1
ATOM 3848 N N . MET B 1 9 ? 17.984 -14.266 22.438 1 86 9 MET B N 1
ATOM 3849 C CA . MET B 1 9 ? 16.562 -14.461 22.641 1 86 9 MET B CA 1
ATOM 3850 C C . MET B 1 9 ? 16.156 -15.891 22.297 1 86 9 MET B C 1
ATOM 3852 O O . MET B 1 9 ? 15.242 -16.438 22.922 1 86 9 MET B O 1
ATOM 3856 N N . PHE B 1 10 ? 16.906 -16.578 21.438 1 90 10 PHE B N 1
ATOM 3857 C CA . PHE B 1 10 ? 16.453 -17.875 20.969 1 90 10 PHE B CA 1
ATOM 3858 C C . PHE B 1 10 ? 17.516 -18.938 21.219 1 90 10 PHE B C 1
ATOM 3860 O O . PHE B 1 10 ? 17.547 -19.969 20.531 1 90 10 PHE B O 1
ATOM 3867 N N . ASP B 1 11 ? 18.266 -18.578 22.172 1 87.44 11 ASP B N 1
ATOM 3868 C CA . ASP B 1 11 ? 19.25 -19.562 22.562 1 87.44 11 ASP B CA 1
ATOM 3869 C C . ASP B 1 11 ? 18.578 -20.875 23 1 87.44 11 ASP B C 1
ATOM 3871 O O . ASP B 1 11 ? 17.625 -20.844 23.781 1 87.44 11 ASP B O 1
ATOM 3875 N N . GLY B 1 12 ? 18.984 -22 22.5 1 87.12 12 GLY B N 1
ATOM 3876 C CA . GLY B 1 12 ? 18.469 -23.312 22.875 1 87.12 12 GLY B CA 1
ATOM 3877 C C . GLY B 1 12 ? 17.266 -23.719 22.062 1 87.12 12 GLY B C 1
ATOM 3878 O O . GLY B 1 12 ? 16.734 -24.828 22.234 1 87.12 12 GLY B O 1
ATOM 3879 N N . THR B 1 13 ? 16.797 -22.859 21.234 1 91.19 13 THR B N 1
ATOM 3880 C CA . THR B 1 13 ? 15.648 -23.172 20.391 1 91.19 13 THR B CA 1
ATOM 3881 C C . THR B 1 13 ? 16.078 -23.906 19.125 1 91.19 13 THR B C 1
ATOM 3883 O O . THR B 1 13 ? 16.984 -23.438 18.422 1 91.19 13 THR B O 1
ATOM 3886 N N . SER B 1 14 ? 15.5 -25.047 18.891 1 92.62 14 SER B N 1
ATOM 3887 C CA . SER B 1 14 ? 15.805 -25.797 17.672 1 92.62 14 SER B CA 1
ATOM 3888 C C . SER B 1 14 ? 15.359 -25.031 16.422 1 92.62 14 SER B C 1
ATOM 3890 O O . SER B 1 14 ? 14.648 -24.031 16.531 1 92.62 14 SER B O 1
ATOM 3892 N N . ASP B 1 15 ? 15.797 -25.484 15.297 1 90.69 15 ASP B N 1
ATOM 3893 C CA . ASP B 1 15 ? 15.352 -24.859 14.047 1 90.69 15 ASP B CA 1
ATOM 3894 C C . ASP B 1 15 ? 13.844 -24.984 13.891 1 90.69 15 ASP B C 1
ATOM 3896 O O . ASP B 1 15 ? 13.18 -24.031 13.469 1 90.69 15 ASP B O 1
ATOM 3900 N N . ALA B 1 16 ? 13.383 -26.141 14.172 1 91.31 16 ALA B N 1
ATOM 3901 C CA . ALA B 1 16 ? 11.938 -26.328 14.156 1 91.31 16 ALA B CA 1
ATOM 3902 C C . ALA B 1 16 ? 11.258 -25.391 15.156 1 91.31 16 ALA B C 1
ATOM 3904 O O . ALA B 1 16 ? 10.195 -24.828 14.867 1 91.31 16 ALA B O 1
ATOM 3905 N N . GLY B 1 17 ? 11.883 -25.281 16.297 1 92.75 17 GLY B N 1
ATOM 3906 C CA . GLY B 1 17 ? 11.367 -24.359 17.297 1 92.75 17 GLY B CA 1
ATOM 3907 C C . GLY B 1 17 ? 11.359 -22.922 16.828 1 92.75 17 GLY B C 1
ATOM 3908 O O . GLY B 1 17 ? 10.461 -22.156 17.188 1 92.75 17 GLY B O 1
ATOM 3909 N N . LEU B 1 18 ? 12.344 -22.594 16.062 1 92.38 18 LEU B N 1
ATOM 3910 C CA . LEU B 1 18 ? 12.414 -21.234 15.523 1 92.38 18 LEU B CA 1
ATOM 3911 C C . LEU B 1 18 ? 11.281 -20.984 14.539 1 92.38 18 LEU B C 1
ATOM 3913 O O . LEU B 1 18 ? 10.664 -19.906 14.562 1 92.38 18 LEU B O 1
ATOM 3917 N N . ILE B 1 19 ? 11.016 -21.906 13.688 1 92.5 19 ILE B N 1
ATOM 3918 C CA . ILE B 1 19 ? 9.906 -21.797 12.742 1 92.5 19 ILE B CA 1
ATOM 3919 C C . ILE B 1 19 ? 8.594 -21.656 13.508 1 92.5 19 ILE B C 1
ATOM 3921 O O . ILE B 1 19 ? 7.742 -20.844 13.148 1 92.5 19 ILE B O 1
ATOM 3925 N N . ASP B 1 20 ? 8.477 -22.406 14.594 1 93.06 20 ASP B N 1
ATOM 3926 C CA . ASP B 1 20 ? 7.293 -22.297 15.438 1 93.06 20 ASP B CA 1
ATOM 3927 C C . ASP B 1 20 ? 7.195 -20.922 16.078 1 93.06 20 ASP B C 1
ATOM 3929 O O . ASP B 1 20 ? 6.105 -20.359 16.203 1 93.06 20 ASP B O 1
ATOM 3933 N N . ALA B 1 21 ? 8.305 -20.453 16.5 1 93.75 21 ALA B N 1
ATOM 3934 C CA . ALA B 1 21 ? 8.328 -19.125 17.109 1 93.75 21 ALA B CA 1
ATOM 3935 C C . ALA B 1 21 ? 7.898 -18.062 16.109 1 93.75 21 ALA B C 1
ATOM 3937 O O . ALA B 1 21 ? 7.199 -17.109 16.484 1 93.75 21 ALA B O 1
ATOM 3938 N N . ILE B 1 22 ? 8.344 -18.188 14.891 1 94.25 22 ILE B N 1
ATOM 3939 C CA . ILE B 1 22 ? 7.949 -17.266 13.836 1 94.25 22 ILE B CA 1
ATOM 3940 C C . ILE B 1 22 ? 6.434 -17.281 13.656 1 94.25 22 ILE B C 1
ATOM 3942 O O . ILE B 1 22 ? 5.781 -16.234 13.672 1 94.25 22 ILE B O 1
ATOM 3946 N N . ALA B 1 23 ? 5.898 -18.438 13.578 1 92.56 23 ALA B N 1
ATOM 3947 C CA . ALA B 1 23 ? 4.461 -18.609 13.375 1 92.56 23 ALA B CA 1
ATOM 3948 C C . ALA B 1 23 ? 3.678 -18.094 14.586 1 92.56 23 ALA B C 1
ATOM 3950 O O . ALA B 1 23 ? 2.648 -17.438 14.43 1 92.56 23 ALA B O 1
ATOM 3951 N N . GLU B 1 24 ? 4.18 -18.438 15.727 1 94.44 24 GLU B N 1
ATOM 3952 C CA . GLU B 1 24 ? 3.506 -18.031 16.953 1 94.44 24 GLU B CA 1
ATOM 3953 C C . GLU B 1 24 ? 3.52 -16.516 17.109 1 94.44 24 GLU B C 1
ATOM 3955 O O . GLU B 1 24 ? 2.527 -15.922 17.531 1 94.44 24 GLU B O 1
ATOM 3960 N N . ALA B 1 25 ? 4.602 -15.914 16.844 1 95.62 25 ALA B N 1
ATOM 3961 C CA . ALA B 1 25 ? 4.684 -14.461 16.906 1 95.62 25 ALA B CA 1
ATOM 3962 C C . ALA B 1 25 ? 3.688 -13.805 15.953 1 95.62 25 ALA B C 1
ATOM 3964 O O . ALA B 1 25 ? 3.064 -12.797 16.281 1 95.62 25 ALA B O 1
ATOM 3965 N N . LYS B 1 26 ? 3.559 -14.375 14.812 1 95 26 LYS B N 1
ATOM 3966 C CA . LYS B 1 26 ? 2.586 -13.859 13.859 1 95 26 LYS B CA 1
ATOM 3967 C C . LYS B 1 26 ? 1.164 -13.977 14.398 1 95 26 LYS B C 1
ATOM 3969 O O . LYS B 1 26 ? 0.354 -13.062 14.242 1 95 26 LYS B O 1
ATOM 3974 N N . ARG B 1 27 ? 0.868 -15.078 15.008 1 94.75 27 ARG B N 1
ATOM 3975 C CA . ARG B 1 27 ? -0.449 -15.273 15.609 1 94.75 27 ARG B CA 1
ATOM 3976 C C . ARG B 1 27 ? -0.705 -14.258 16.719 1 94.75 27 ARG B C 1
ATOM 3978 O O . ARG B 1 27 ? -1.812 -13.727 16.828 1 94.75 27 ARG B O 1
ATOM 3985 N N . GLN B 1 28 ? 0.298 -14 17.469 1 95.75 28 GLN B N 1
ATOM 3986 C CA . GLN B 1 28 ? 0.183 -13.016 18.531 1 95.75 28 GLN B CA 1
ATOM 3987 C C . GLN B 1 28 ? -0.03 -11.609 17.969 1 95.75 28 GLN B C 1
ATOM 3989 O O . GLN B 1 28 ? -0.801 -10.828 18.531 1 95.75 28 GLN B O 1
ATOM 3994 N N . GLU B 1 29 ? 0.69 -11.328 16.938 1 95.38 29 GLU B N 1
ATOM 3995 C CA . GLU B 1 29 ? 0.495 -10.062 16.234 1 95.38 29 GLU B CA 1
ATOM 3996 C C . GLU B 1 29 ? -0.958 -9.891 15.805 1 95.38 29 GLU B C 1
ATOM 3998 O O . GLU B 1 29 ? -1.563 -8.844 16.047 1 95.38 29 GLU B O 1
ATOM 4003 N N . ASN B 1 30 ? -1.468 -10.914 15.211 1 95.88 30 ASN B N 1
ATOM 4004 C CA . ASN B 1 30 ? -2.842 -10.883 14.719 1 95.88 30 ASN B CA 1
ATOM 4005 C C . ASN B 1 30 ? -3.842 -10.734 15.867 1 95.88 30 ASN B C 1
ATOM 4007 O O . ASN B 1 30 ? -4.766 -9.922 15.789 1 95.88 30 ASN B O 1
ATOM 4011 N N . ALA B 1 31 ? -3.621 -11.484 16.891 1 96.06 31 ALA B N 1
ATOM 4012 C CA . ALA B 1 31 ? -4.516 -11.438 18.047 1 96.06 31 ALA B CA 1
ATOM 4013 C C . ALA B 1 31 ? -4.484 -10.062 18.703 1 96.06 31 ALA B C 1
ATOM 4015 O O . ALA B 1 31 ? -5.516 -9.555 19.141 1 96.06 31 ALA B O 1
ATOM 4016 N N . ALA B 1 32 ? -3.34 -9.508 18.797 1 96.44 32 ALA B N 1
ATOM 4017 C CA . ALA B 1 32 ? -3.217 -8.18 19.391 1 96.44 32 ALA B CA 1
ATOM 4018 C C . ALA B 1 32 ? -3.932 -7.133 18.531 1 96.44 32 ALA B C 1
ATOM 4020 O O . ALA B 1 32 ? -4.555 -6.211 19.062 1 96.44 32 ALA B O 1
ATOM 4021 N N . THR B 1 33 ? -3.838 -7.266 17.25 1 96.31 33 THR B N 1
ATOM 4022 C CA . THR B 1 33 ? -4.551 -6.363 16.359 1 96.31 33 THR B CA 1
ATOM 4023 C C . THR B 1 33 ? -6.059 -6.48 16.562 1 96.31 33 THR B C 1
ATOM 4025 O O . THR B 1 33 ? -6.766 -5.473 16.594 1 96.31 33 THR B O 1
ATOM 4028 N N . ALA B 1 34 ? -6.508 -7.684 16.641 1 96.94 34 ALA B N 1
ATOM 4029 C CA . ALA B 1 34 ? -7.926 -7.91 16.906 1 96.94 34 ALA B CA 1
ATOM 4030 C C . ALA B 1 34 ? -8.352 -7.242 18.219 1 96.94 34 ALA B C 1
ATOM 4032 O O . ALA B 1 34 ? -9.367 -6.551 18.266 1 96.94 34 ALA B O 1
ATOM 4033 N N . ARG B 1 35 ? -7.555 -7.438 19.219 1 95.69 35 ARG B N 1
ATOM 4034 C CA . ARG B 1 35 ? -7.863 -6.863 20.516 1 95.69 35 ARG B CA 1
ATOM 4035 C C . ARG B 1 35 ? -7.957 -5.34 20.438 1 95.69 35 ARG B C 1
ATOM 4037 O O . ARG B 1 35 ? -8.836 -4.734 21.047 1 95.69 35 ARG B O 1
ATOM 4044 N N . ARG B 1 36 ? -7.062 -4.738 19.75 1 96.38 36 ARG B N 1
ATOM 4045 C CA . ARG B 1 36 ? -7.09 -3.295 19.547 1 96.38 36 ARG B CA 1
ATOM 4046 C C . ARG B 1 36 ? -8.406 -2.857 18.922 1 96.38 36 ARG B C 1
ATOM 4048 O O . ARG B 1 36 ? -9.07 -1.943 19.422 1 96.38 36 ARG B O 1
ATOM 4055 N N . LEU B 1 37 ? -8.781 -3.553 17.875 1 97.06 37 LEU B N 1
ATOM 4056 C CA . LEU B 1 37 ? -9.992 -3.189 17.141 1 97.06 37 LEU B CA 1
ATOM 4057 C C . LEU B 1 37 ? -11.234 -3.443 18 1 97.06 37 LEU B C 1
ATOM 4059 O O . LEU B 1 37 ? -12.203 -2.68 17.938 1 97.06 37 LEU B O 1
ATOM 4063 N N . PHE B 1 38 ? -11.188 -4.473 18.828 1 96.69 38 PHE B N 1
ATOM 4064 C CA . PHE B 1 38 ? -12.312 -4.75 19.719 1 96.69 38 PHE B CA 1
ATOM 4065 C C . PHE B 1 38 ? -12.438 -3.66 20.781 1 96.69 38 PHE B C 1
ATOM 4067 O O . PHE B 1 38 ? -13.547 -3.24 21.109 1 96.69 38 PHE B O 1
ATOM 4074 N N . ALA B 1 39 ? -11.336 -3.242 21.281 1 96.25 39 ALA B N 1
ATOM 4075 C CA . ALA B 1 39 ? -11.359 -2.141 22.234 1 96.25 39 ALA B CA 1
ATOM 4076 C C . ALA B 1 39 ? -11.906 -0.867 21.594 1 96.25 39 ALA B C 1
ATOM 4078 O O . ALA B 1 39 ? -12.68 -0.134 22.219 1 96.25 39 ALA B O 1
ATOM 4079 N N . ILE B 1 40 ? -11.531 -0.59 20.406 1 96.25 40 ILE B N 1
ATOM 4080 C CA . ILE B 1 40 ? -12.055 0.549 19.656 1 96.25 40 ILE B CA 1
ATOM 4081 C C . ILE B 1 40 ? -13.562 0.396 19.484 1 96.25 40 ILE B C 1
ATOM 4083 O O . ILE B 1 40 ? -14.312 1.363 19.625 1 96.25 40 ILE B O 1
ATOM 4087 N N . GLY B 1 41 ? -13.992 -0.839 19.141 1 96.5 41 GLY B N 1
ATOM 4088 C CA . GLY B 1 41 ? -15.414 -1.112 19 1 96.5 41 GLY B CA 1
ATOM 4089 C C . GLY B 1 41 ? -16.203 -0.833 20.281 1 96.5 41 GLY B C 1
ATOM 4090 O O . GLY B 1 41 ? -17.297 -0.28 20.219 1 96.5 41 GLY B O 1
ATOM 4091 N N . GLU B 1 42 ? -15.664 -1.19 21.359 1 95.88 42 GLU B N 1
ATOM 4092 C CA . GLU B 1 42 ? -16.297 -0.923 22.641 1 95.88 42 GLU B CA 1
ATOM 4093 C C . GLU B 1 42 ? -16.391 0.576 22.906 1 95.88 42 GLU B C 1
ATOM 4095 O O . GLU B 1 42 ? -17.422 1.074 23.359 1 95.88 42 GLU B O 1
ATOM 4100 N N . LEU B 1 43 ? -15.312 1.277 22.703 1 94.44 43 LEU B N 1
ATOM 4101 C CA . LEU B 1 43 ? -15.32 2.729 22.844 1 94.44 43 LEU B CA 1
ATOM 4102 C C . LEU B 1 43 ? -16.391 3.361 21.969 1 94.44 43 LEU B C 1
ATOM 4104 O O . LEU B 1 43 ? -17.109 4.258 22.422 1 94.44 43 LEU B O 1
ATOM 4108 N N . ASP B 1 44 ? -16.469 2.9 20.75 1 95.06 44 ASP B N 1
ATOM 4109 C CA . ASP B 1 44 ? -17.453 3.389 19.812 1 95.06 44 ASP B CA 1
ATOM 4110 C C . ASP B 1 44 ? -18.875 3.152 20.328 1 95.06 44 ASP B C 1
ATOM 4112 O O . ASP B 1 44 ? -19.734 4.027 20.219 1 95.06 44 ASP B O 1
ATOM 4116 N N . THR B 1 45 ? -19.156 2.004 20.922 1 95.19 45 THR B N 1
ATOM 4117 C CA . THR B 1 45 ? -20.453 1.673 21.484 1 95.19 45 THR B CA 1
ATOM 4118 C C . THR B 1 45 ? -20.828 2.637 22.609 1 95.19 45 THR B C 1
ATOM 4120 O O . THR B 1 45 ? -21.938 3.164 22.641 1 95.19 45 THR B O 1
ATOM 4123 N N . ARG B 1 46 ? -19.969 2.887 23.422 1 94.19 46 ARG B N 1
ATOM 4124 C CA . ARG B 1 46 ? -20.219 3.766 24.562 1 94.19 46 ARG B CA 1
ATOM 4125 C C . ARG B 1 46 ? -20.453 5.199 24.094 1 94.19 46 ARG B C 1
ATOM 4127 O O . ARG B 1 46 ? -21.375 5.863 24.578 1 94.19 46 ARG B O 1
ATOM 4134 N N . ARG B 1 47 ? -19.625 5.676 23.188 1 92.94 47 ARG B N 1
ATOM 4135 C CA . ARG B 1 47 ? -19.797 7.039 22.688 1 92.94 47 ARG B CA 1
ATOM 4136 C C . ARG B 1 47 ? -21.094 7.18 21.922 1 92.94 47 ARG B C 1
ATOM 4138 O O . ARG B 1 47 ? -21.734 8.234 21.938 1 92.94 47 ARG B O 1
ATOM 4145 N N . ALA B 1 48 ? -21.484 6.109 21.219 1 92.12 48 ALA B N 1
ATOM 4146 C CA . ALA B 1 48 ? -22.766 6.129 20.516 1 92.12 48 ALA B CA 1
ATOM 4147 C C . ALA B 1 48 ? -23.922 6.367 21.484 1 92.12 48 ALA B C 1
ATOM 4149 O O . ALA B 1 48 ? -24.906 7.039 21.141 1 92.12 48 ALA B O 1
ATOM 4150 N N . ILE B 1 49 ? -23.797 5.836 22.609 1 92.56 49 ILE B N 1
ATOM 4151 C CA . ILE B 1 49 ? -24.828 5.996 23.641 1 92.56 49 ILE B CA 1
ATOM 4152 C C . ILE B 1 49 ? -24.703 7.379 24.266 1 92.56 49 ILE B C 1
ATOM 4154 O O . ILE B 1 49 ? -25.688 8.125 24.328 1 92.56 49 ILE B O 1
ATOM 4158 N N . ASP B 1 50 ? -23.531 7.77 24.672 1 90.69 50 ASP B N 1
ATOM 4159 C CA . ASP B 1 50 ? -23.281 9.016 25.391 1 90.69 50 ASP B CA 1
ATOM 4160 C C . ASP B 1 50 ? -23.625 10.227 24.516 1 90.69 50 ASP B C 1
ATOM 4162 O O . ASP B 1 50 ? -24.047 11.266 25.031 1 90.69 50 ASP B O 1
ATOM 4166 N N . LEU B 1 51 ? -23.438 10.016 23.188 1 89.81 51 LEU B N 1
ATOM 4167 C CA . LEU B 1 51 ? -23.562 11.148 22.281 1 89.81 51 LEU B CA 1
ATOM 4168 C C . LEU B 1 51 ? -24.719 10.93 21.297 1 89.81 51 LEU B C 1
ATOM 4170 O O . LEU B 1 51 ? -24.656 11.383 20.156 1 89.81 51 LEU B O 1
ATOM 4174 N N . ALA B 1 52 ? -25.703 10.258 21.75 1 89.81 52 ALA B N 1
ATOM 4175 C CA . ALA B 1 52 ? -26.828 9.891 20.891 1 89.81 52 ALA B CA 1
ATOM 4176 C C . ALA B 1 52 ? -27.5 11.125 20.328 1 89.81 52 ALA B C 1
ATOM 4178 O O . ALA B 1 52 ? -28 11.102 19.188 1 89.81 52 ALA B O 1
ATOM 4179 N N . GLU B 1 53 ? -27.484 12.203 21.031 1 87.88 53 GLU B N 1
ATOM 4180 C CA . GLU B 1 53 ? -28.156 13.422 20.625 1 87.88 53 GLU B CA 1
ATOM 4181 C C . GLU B 1 53 ? -27.391 14.133 19.516 1 87.88 53 GLU B C 1
ATOM 4183 O O . GLU B 1 53 ? -27.922 15.031 18.859 1 87.88 53 GLU B O 1
ATOM 4188 N N . CYS B 1 54 ? -26.188 13.688 19.266 1 87.19 54 CYS B N 1
ATOM 4189 C CA . CYS B 1 54 ? -25.328 14.367 18.312 1 87.19 54 CYS B CA 1
ATOM 4190 C C . CYS B 1 54 ? -25.281 13.617 16.984 1 87.19 54 CYS B C 1
ATOM 4192 O O . CYS B 1 54 ? -24.438 13.906 16.141 1 87.19 54 CYS B O 1
ATOM 4194 N N . ASN B 1 55 ? -26.125 12.703 16.766 1 87 55 ASN B N 1
ATOM 4195 C CA . ASN B 1 55 ? -26.062 11.836 15.602 1 87 55 ASN B CA 1
ATOM 4196 C C . ASN B 1 55 ? -26.234 12.633 14.305 1 87 55 ASN B C 1
ATOM 4198 O O . ASN B 1 55 ? -25.719 12.234 13.258 1 87 55 ASN B O 1
ATOM 4202 N N . PHE B 1 56 ? -26.906 13.734 14.391 1 82.19 56 PHE B N 1
ATOM 4203 C CA . PHE B 1 56 ? -27.172 14.516 13.188 1 82.19 56 PHE B CA 1
ATOM 4204 C C . PHE B 1 56 ? -26.141 15.625 13.023 1 82.19 56 PHE B C 1
ATOM 4206 O O . PHE B 1 56 ? -26.172 16.375 12.047 1 82.19 56 PHE B O 1
ATOM 4213 N N . TRP B 1 57 ? -25.219 15.703 13.977 1 81.12 57 TRP B N 1
ATOM 4214 C CA . TRP B 1 57 ? -24.156 16.703 13.859 1 81.12 57 TRP B CA 1
ATOM 4215 C C . TRP B 1 57 ? -23.234 16.375 12.695 1 81.12 57 TRP B C 1
ATOM 4217 O O . TRP B 1 57 ? -23 15.203 12.391 1 81.12 57 TRP B O 1
ATOM 4227 N N . ARG B 1 58 ? -22.719 17.375 12 1 76.25 58 ARG B N 1
ATOM 4228 C CA . ARG B 1 58 ? -21.688 17.156 10.984 1 76.25 58 ARG B CA 1
ATOM 4229 C C . ARG B 1 58 ? -20.531 16.328 11.539 1 76.25 58 ARG B C 1
ATOM 4231 O O . ARG B 1 58 ? -20.031 15.422 10.875 1 76.25 58 ARG B O 1
ATOM 4238 N N . THR B 1 59 ? -20.047 16.734 12.703 1 84.06 59 THR B N 1
ATOM 4239 C CA . THR B 1 59 ? -19.109 15.914 13.453 1 84.06 59 THR B CA 1
ATOM 4240 C C . THR B 1 59 ? -19.844 15.016 14.445 1 84.06 59 THR B C 1
ATOM 4242 O O . THR B 1 59 ? -20 15.375 15.609 1 84.06 59 THR B O 1
ATOM 4245 N N . ASP B 1 60 ? -20.25 13.945 13.953 1 87.5 60 ASP B N 1
ATOM 4246 C CA . ASP B 1 60 ? -21.078 13.016 14.703 1 87.5 60 ASP B CA 1
ATOM 4247 C C . ASP B 1 60 ? -20.234 12.18 15.664 1 87.5 60 ASP B C 1
ATOM 4249 O O . ASP B 1 60 ? -19.016 12.367 15.758 1 87.5 60 ASP B O 1
ATOM 4253 N N . PRO B 1 61 ? -20.844 11.344 16.484 1 88.12 61 PRO B N 1
ATOM 4254 C CA . PRO B 1 61 ? -20.109 10.539 17.469 1 88.12 61 PRO B CA 1
ATOM 4255 C C . PRO B 1 61 ? -18.984 9.719 16.828 1 88.12 61 PRO B C 1
ATOM 4257 O O . PRO B 1 61 ? -17.938 9.5 17.453 1 88.12 61 PRO B O 1
ATOM 4260 N N . PHE B 1 62 ? -19.172 9.242 15.602 1 90.5 62 PHE B N 1
ATOM 4261 C CA . PHE B 1 62 ? -18.125 8.508 14.883 1 90.5 62 PHE B CA 1
ATOM 4262 C C . PHE B 1 62 ? -16.859 9.352 14.758 1 90.5 62 PHE B C 1
ATOM 4264 O O . PHE B 1 62 ? -15.766 8.875 15.039 1 90.5 62 PHE B O 1
ATOM 4271 N N . GLU B 1 63 ? -17.031 10.602 14.391 1 87.75 63 GLU B N 1
ATOM 4272 C CA . GLU B 1 63 ? -15.898 11.508 14.234 1 87.75 63 GLU B CA 1
ATOM 4273 C C . GLU B 1 63 ? -15.211 11.758 15.57 1 87.75 63 GLU B C 1
ATOM 4275 O O . GLU B 1 63 ? -13.984 11.898 15.625 1 87.75 63 GLU B O 1
ATOM 4280 N N . GLU B 1 64 ? -16.031 11.844 16.547 1 88.94 64 GLU B N 1
ATOM 4281 C CA . GLU B 1 64 ? -15.477 12.062 17.875 1 88.94 64 GLU B CA 1
ATOM 4282 C C . GLU B 1 64 ? -14.625 10.875 18.328 1 88.94 64 GLU B C 1
ATOM 4284 O O . GLU B 1 64 ? -13.555 11.055 18.891 1 88.94 64 GLU B O 1
ATOM 4289 N N . VAL B 1 65 ? -15.102 9.695 18.125 1 91.94 65 VAL B N 1
ATOM 4290 C CA . VAL B 1 65 ? -14.336 8.5 18.453 1 91.94 65 VAL B CA 1
ATOM 4291 C C . VAL B 1 65 ? -13.039 8.477 17.656 1 91.94 65 VAL B C 1
ATOM 4293 O O . VAL B 1 65 ? -11.977 8.133 18.188 1 91.94 65 VAL B O 1
ATOM 4296 N N . CYS B 1 66 ? -13.094 8.812 16.375 1 90.25 66 CYS B N 1
ATOM 4297 C CA . CYS B 1 66 ? -11.906 8.867 15.531 1 90.25 66 CYS B CA 1
ATOM 4298 C C . CYS B 1 66 ? -10.867 9.82 16.109 1 90.25 66 CYS B C 1
ATOM 4300 O O . CYS B 1 66 ? -9.672 9.531 16.078 1 90.25 66 CYS B O 1
ATOM 4302 N N . ALA B 1 67 ? -11.344 10.914 16.609 1 88.25 67 ALA B N 1
ATOM 4303 C CA . ALA B 1 67 ? -10.43 11.875 17.219 1 88.25 67 ALA B CA 1
ATOM 4304 C C . ALA B 1 67 ? -9.727 11.273 18.438 1 88.25 67 ALA B C 1
ATOM 4306 O O . ALA B 1 67 ? -8.516 11.453 18.609 1 88.25 67 ALA B O 1
ATOM 4307 N N . GLU B 1 68 ? -10.469 10.562 19.266 1 90.62 68 GLU B N 1
ATOM 4308 C CA . GLU B 1 68 ? -9.898 9.93 20.453 1 90.62 68 GLU B CA 1
ATOM 4309 C C . GLU B 1 68 ? -8.898 8.836 20.062 1 90.62 68 GLU B C 1
ATOM 4311 O O . GLU B 1 68 ? -7.82 8.742 20.641 1 90.62 68 GLU B O 1
ATOM 4316 N N . VAL B 1 69 ? -9.234 8.055 19.078 1 91.88 69 VAL B N 1
ATOM 4317 C CA . VAL B 1 69 ? -8.383 6.965 18.609 1 91.88 69 VAL B CA 1
ATOM 4318 C C . VAL B 1 69 ? -7.125 7.531 17.953 1 91.88 69 VAL B C 1
ATOM 4320 O O . VAL B 1 69 ? -6.023 7.023 18.172 1 91.88 69 VAL B O 1
ATOM 4323 N N . SER B 1 70 ? -7.32 8.508 17.125 1 88.44 70 SER B N 1
ATOM 4324 C CA . SER B 1 70 ? -6.195 9.172 16.469 1 88.44 70 SER B CA 1
ATOM 4325 C C . SER B 1 70 ? -5.184 9.672 17.5 1 88.44 70 SER B C 1
ATOM 4327 O O . SER B 1 70 ? -3.98 9.453 17.359 1 88.44 70 SER B O 1
ATOM 4329 N N . ALA B 1 71 ? -5.625 10.297 18.484 1 85.31 71 ALA B N 1
ATOM 4330 C CA . ALA B 1 71 ? -4.758 10.82 19.547 1 85.31 71 ALA B CA 1
ATOM 4331 C C . ALA B 1 71 ? -4.07 9.68 20.297 1 85.31 71 ALA B C 1
ATOM 4333 O O . ALA B 1 71 ? -2.857 9.711 20.5 1 85.31 71 ALA B O 1
ATOM 4334 N N . ALA B 1 72 ? -4.805 8.656 20.688 1 88.12 72 ALA B N 1
ATOM 4335 C CA . ALA B 1 72 ? -4.301 7.551 21.484 1 88.12 72 ALA B CA 1
ATOM 4336 C C . ALA B 1 72 ? -3.217 6.777 20.75 1 88.12 72 ALA B C 1
ATOM 4338 O O . ALA B 1 72 ? -2.23 6.344 21.344 1 88.12 72 ALA B O 1
ATOM 4339 N N . LEU B 1 73 ? -3.418 6.602 19.469 1 88.62 73 LEU B N 1
ATOM 4340 C CA . LEU B 1 73 ? -2.514 5.777 18.672 1 88.62 73 LEU B CA 1
ATOM 4341 C C . LEU B 1 73 ? -1.485 6.641 17.953 1 88.62 73 LEU B C 1
ATOM 4343 O O . LEU B 1 73 ? -0.58 6.117 17.297 1 88.62 73 LEU B O 1
ATOM 4347 N N . ARG B 1 74 ? -1.698 7.918 18.031 1 81.62 74 ARG B N 1
ATOM 4348 C CA . ARG B 1 74 ? -0.826 8.852 17.328 1 81.62 74 ARG B CA 1
ATOM 4349 C C . ARG B 1 74 ? -0.797 8.555 15.828 1 81.62 74 ARG B C 1
ATOM 4351 O O . ARG B 1 74 ? 0.277 8.445 15.234 1 81.62 74 ARG B O 1
ATOM 4358 N N . ILE B 1 75 ? -1.966 8.438 15.258 1 82.12 75 ILE B N 1
ATOM 4359 C CA . ILE B 1 75 ? -2.105 8.195 13.828 1 82.12 75 ILE B CA 1
ATOM 4360 C C . ILE B 1 75 ? -2.998 9.273 13.211 1 82.12 75 ILE B C 1
ATOM 4362 O O . ILE B 1 75 ? -3.68 10.008 13.93 1 82.12 75 ILE B O 1
ATOM 4366 N N . SER B 1 76 ? -2.996 9.305 11.883 1 76.06 76 SER B N 1
ATOM 4367 C CA . SER B 1 76 ? -3.787 10.305 11.18 1 76.06 76 SER B CA 1
ATOM 4368 C C . SER B 1 76 ? -5.281 10.062 11.367 1 76.06 76 SER B C 1
ATOM 4370 O O . SER B 1 76 ? -5.699 8.953 11.703 1 76.06 76 SER B O 1
ATOM 4372 N N . ARG B 1 77 ? -6.043 11.047 11.102 1 77.62 77 ARG B N 1
ATOM 4373 C CA . ARG B 1 77 ? -7.496 10.953 11.18 1 77.62 77 ARG B CA 1
ATOM 4374 C C . ARG B 1 77 ? -8.031 9.898 10.211 1 77.62 77 ARG B C 1
ATOM 4376 O O . ARG B 1 77 ? -8.93 9.133 10.555 1 77.62 77 ARG B O 1
ATOM 4383 N N . SER B 1 78 ? -7.453 9.867 9.008 1 76.62 78 SER B N 1
ATOM 4384 C CA . SER B 1 78 ? -7.922 8.914 8.008 1 76.62 78 SER B CA 1
ATOM 4385 C C . SER B 1 78 ? -7.684 7.48 8.461 1 76.62 78 SER B C 1
ATOM 4387 O O . SER B 1 78 ? -8.547 6.617 8.273 1 76.62 78 SER B O 1
ATOM 4389 N N . ARG B 1 79 ? -6.527 7.281 8.984 1 82.31 79 ARG B N 1
ATOM 4390 C CA . ARG B 1 79 ? -6.219 5.945 9.484 1 82.31 79 ARG B CA 1
ATOM 4391 C C . ARG B 1 79 ? -7.125 5.578 10.656 1 82.31 79 ARG B C 1
ATOM 4393 O O . ARG B 1 79 ? -7.582 4.438 10.758 1 82.31 79 ARG B O 1
ATOM 4400 N N . ALA B 1 80 ? -7.332 6.523 11.562 1 88.75 80 ALA B N 1
ATOM 4401 C CA . ALA B 1 80 ? -8.242 6.277 12.68 1 88.75 80 ALA B CA 1
ATOM 4402 C C . ALA B 1 80 ? -9.648 5.973 12.188 1 88.75 80 ALA B C 1
ATOM 4404 O O . ALA B 1 80 ? -10.312 5.074 12.703 1 88.75 80 ALA B O 1
ATOM 4405 N N . ASN B 1 81 ? -10.094 6.777 11.211 1 87.06 81 ASN B N 1
ATOM 4406 C CA . ASN B 1 81 ? -11.398 6.555 10.602 1 87.06 81 ASN B CA 1
ATOM 4407 C C . ASN B 1 81 ? -11.555 5.117 10.109 1 87.06 81 ASN B C 1
ATOM 4409 O O . ASN B 1 81 ? -12.555 4.461 10.398 1 87.06 81 ASN B O 1
ATOM 4413 N N . TRP B 1 82 ? -10.547 4.668 9.453 1 87.94 82 TRP B N 1
ATOM 4414 C CA . TRP B 1 82 ? -10.586 3.307 8.938 1 87.94 82 TRP B CA 1
ATOM 4415 C C . TRP B 1 82 ? -10.641 2.289 10.07 1 87.94 82 TRP B C 1
ATOM 4417 O O . TRP B 1 82 ? -11.383 1.308 10 1 87.94 82 TRP B O 1
ATOM 4427 N N . GLN B 1 83 ? -9.906 2.504 11.086 1 93.44 83 GLN B N 1
ATOM 4428 C CA . GLN B 1 83 ? -9.883 1.566 12.203 1 93.44 83 GLN B CA 1
ATOM 4429 C C . GLN B 1 83 ? -11.227 1.531 12.922 1 93.44 83 GLN B C 1
ATOM 4431 O O . GLN B 1 83 ? -11.711 0.461 13.305 1 93.44 83 GLN B O 1
ATOM 4436 N N . VAL B 1 84 ? -11.844 2.676 13.156 1 94.31 84 VAL B N 1
ATOM 4437 C CA . VAL B 1 84 ? -13.148 2.719 13.805 1 94.31 84 VAL B CA 1
ATOM 4438 C C . VAL B 1 84 ? -14.188 2.039 12.922 1 94.31 84 VAL B C 1
ATOM 4440 O O . VAL B 1 84 ? -15.016 1.26 13.406 1 94.31 84 VAL B O 1
ATOM 4443 N N . HIS B 1 85 ? -14.102 2.344 11.633 1 92.75 85 HIS B N 1
ATOM 4444 C CA . HIS B 1 85 ? -15 1.694 10.688 1 92.75 85 HIS B CA 1
ATOM 4445 C C . HIS B 1 85 ? -14.844 0.178 10.727 1 92.75 85 HIS B C 1
ATOM 4447 O O . HIS B 1 85 ? -15.836 -0.553 10.797 1 92.75 85 HIS B O 1
ATOM 4453 N N . LEU B 1 86 ? -13.641 -0.248 10.68 1 94.12 86 LEU B N 1
ATOM 4454 C CA . LEU B 1 86 ? -13.367 -1.68 10.688 1 94.12 86 LEU B CA 1
ATOM 4455 C C . LEU B 1 86 ? -13.852 -2.318 11.984 1 94.12 86 LEU B C 1
ATOM 4457 O O . LEU B 1 86 ? -14.383 -3.432 11.969 1 94.12 86 LEU B O 1
ATOM 4461 N N . ALA B 1 87 ? -13.656 -1.622 13.07 1 96.62 87 ALA B N 1
ATOM 4462 C CA . ALA B 1 87 ? -14.148 -2.109 14.359 1 96.62 87 ALA B CA 1
ATOM 4463 C C . ALA B 1 87 ? -15.656 -2.326 14.312 1 96.62 87 ALA B C 1
ATOM 4465 O O . ALA B 1 87 ? -16.156 -3.338 14.812 1 96.62 87 ALA B O 1
ATOM 4466 N N . ARG B 1 88 ? -16.391 -1.403 13.719 1 95.62 88 ARG B N 1
ATOM 4467 C CA . ARG B 1 88 ? -17.828 -1.532 13.57 1 95.62 88 ARG B CA 1
ATOM 4468 C C . ARG B 1 88 ? -18.188 -2.736 12.703 1 95.62 88 ARG B C 1
ATOM 4470 O O . ARG B 1 88 ? -19.109 -3.486 13.023 1 95.62 88 ARG B O 1
ATOM 4477 N N . VAL B 1 89 ? -17.438 -2.898 11.609 1 95.56 89 VAL B N 1
ATOM 4478 C CA . VAL B 1 89 ? -17.688 -3.996 10.688 1 95.56 89 VAL B CA 1
ATOM 4479 C C . VAL B 1 89 ? -17.5 -5.332 11.398 1 95.56 89 VAL B C 1
ATOM 4481 O O . VAL B 1 89 ? -18.344 -6.219 11.312 1 95.56 89 VAL B O 1
ATOM 4484 N N . LEU B 1 90 ? -16.453 -5.492 12.141 1 96.56 90 LEU B N 1
ATOM 4485 C CA . LEU B 1 90 ? -16.141 -6.727 12.859 1 96.56 90 LEU B CA 1
ATOM 4486 C C . LEU B 1 90 ? -17.203 -7.02 13.914 1 96.56 90 LEU B C 1
ATOM 4488 O O . LEU B 1 90 ? -17.594 -8.18 14.109 1 96.56 90 LEU B O 1
ATOM 4492 N N . ARG B 1 91 ? -17.656 -5.996 14.523 1 94.06 91 ARG B N 1
ATOM 4493 C CA . ARG B 1 91 ? -18.625 -6.137 15.602 1 94.06 91 ARG B CA 1
ATOM 4494 C C . ARG B 1 91 ? -20.016 -6.469 15.055 1 94.06 91 ARG B C 1
ATOM 4496 O O . ARG B 1 91 ? -20.672 -7.387 15.539 1 94.06 91 ARG B O 1
ATOM 4503 N N . ASP B 1 92 ? -20.469 -5.766 13.984 1 94.62 92 ASP B N 1
ATOM 4504 C CA . ASP B 1 92 ? -21.875 -5.73 13.609 1 94.62 92 ASP B CA 1
ATOM 4505 C C . ASP B 1 92 ? -22.141 -6.625 12.398 1 94.62 92 ASP B C 1
ATOM 4507 O O . ASP B 1 92 ? -23.25 -7.152 12.25 1 94.62 92 ASP B O 1
ATOM 4511 N N . ARG B 1 93 ? -21.156 -6.805 11.562 1 95.19 93 ARG B N 1
ATOM 4512 C CA . ARG B 1 93 ? -21.453 -7.402 10.266 1 95.19 93 ARG B CA 1
ATOM 4513 C C . ARG B 1 93 ? -20.812 -8.789 10.141 1 95.19 93 ARG B C 1
ATOM 4515 O O . ARG B 1 93 ? -21.438 -9.711 9.617 1 95.19 93 ARG B O 1
ATOM 4522 N N . ILE B 1 94 ? -19.594 -8.922 10.688 1 97.19 94 ILE B N 1
ATOM 4523 C CA . ILE B 1 94 ? -18.906 -10.195 10.5 1 97.19 94 ILE B CA 1
ATOM 4524 C C . ILE B 1 94 ? -18.312 -10.656 11.828 1 97.19 94 ILE B C 1
ATOM 4526 O O . ILE B 1 94 ? -17.125 -10.969 11.906 1 97.19 94 ILE B O 1
ATOM 4530 N N . PRO B 1 95 ? -19.125 -10.938 12.836 1 96.69 95 PRO B N 1
ATOM 4531 C CA . PRO B 1 95 ? -18.625 -11.297 14.164 1 96.69 95 PRO B CA 1
ATOM 4532 C C . PRO B 1 95 ? -17.953 -12.672 14.188 1 96.69 95 PRO B C 1
ATOM 4534 O O . PRO B 1 95 ? -17.078 -12.914 15.008 1 96.69 95 PRO B O 1
ATOM 4537 N N . LYS B 1 96 ? -18.344 -13.547 13.375 1 97.44 96 LYS B N 1
ATOM 4538 C CA . LYS B 1 96 ? -17.703 -14.859 13.359 1 97.44 96 LYS B CA 1
ATOM 4539 C C . LYS B 1 96 ? -16.297 -14.773 12.773 1 97.44 96 LYS B C 1
ATOM 4541 O O . LYS B 1 96 ? -15.375 -15.438 13.258 1 97.44 96 LYS B O 1
ATOM 4546 N N . VAL B 1 97 ? -16.156 -13.984 11.742 1 97.44 97 VAL B N 1
ATOM 4547 C CA . VAL B 1 97 ? -14.82 -13.719 11.211 1 97.44 97 VAL B CA 1
ATOM 4548 C C . VAL B 1 97 ? -13.977 -13.031 12.281 1 97.44 97 VAL B C 1
ATOM 4550 O O . VAL B 1 97 ? -12.789 -13.336 12.43 1 97.44 97 VAL B O 1
ATOM 4553 N N . ALA B 1 98 ? -14.586 -12.125 13.023 1 97.38 98 ALA B N 1
ATOM 4554 C CA . ALA B 1 98 ? -13.898 -11.445 14.117 1 97.38 98 ALA B CA 1
ATOM 4555 C C . ALA B 1 98 ? -13.367 -12.445 15.133 1 97.38 98 ALA B C 1
ATOM 4557 O O . ALA B 1 98 ? -12.258 -12.281 15.648 1 97.38 98 ALA B O 1
ATOM 4558 N N . ALA B 1 99 ? -14.109 -13.422 15.391 1 96.31 99 ALA B N 1
ATOM 4559 C CA . ALA B 1 99 ? -13.688 -14.445 16.344 1 96.31 99 ALA B CA 1
ATOM 4560 C C . ALA B 1 99 ? -12.477 -15.219 15.828 1 96.31 99 ALA B C 1
ATOM 4562 O O . ALA B 1 99 ? -11.562 -15.523 16.594 1 96.31 99 ALA B O 1
ATOM 4563 N N . VAL B 1 100 ? -12.477 -15.531 14.578 1 97 100 VAL B N 1
ATOM 4564 C CA . VAL B 1 100 ? -11.336 -16.188 13.961 1 97 100 VAL B CA 1
ATOM 4565 C C . VAL B 1 100 ? -10.102 -15.289 14.055 1 97 100 VAL B C 1
ATOM 4567 O O . VAL B 1 100 ? -9.008 -15.758 14.352 1 97 100 VAL B O 1
ATOM 4570 N N . PHE B 1 101 ? -10.305 -14.031 13.805 1 96.12 101 PHE B N 1
ATOM 4571 C CA . PHE B 1 101 ? -9.242 -13.031 13.867 1 96.12 101 PHE B CA 1
ATOM 4572 C C . PHE B 1 101 ? -8.656 -12.953 15.266 1 96.12 101 PHE B C 1
ATOM 4574 O O . PHE B 1 101 ? -7.438 -12.898 15.438 1 96.12 101 PHE B O 1
ATOM 4581 N N . ALA B 1 102 ? -9.484 -13.008 16.219 1 96 102 ALA B N 1
ATOM 4582 C CA . ALA B 1 102 ? -9.086 -12.898 17.625 1 96 102 ALA B CA 1
ATOM 4583 C C . ALA B 1 102 ? -8.195 -14.07 18.031 1 96 102 ALA B C 1
ATOM 4585 O O . ALA B 1 102 ? -7.344 -13.93 18.922 1 96 102 ALA B O 1
ATOM 4586 N N . GLN B 1 103 ? -8.367 -15.148 17.375 1 95.12 103 GLN B N 1
ATOM 4587 C CA . GLN B 1 103 ? -7.566 -16.328 17.688 1 95.12 103 GLN B CA 1
ATOM 4588 C C . GLN B 1 103 ? -6.195 -16.25 17.016 1 95.12 103 GLN B C 1
ATOM 4590 O O . GLN B 1 103 ? -5.297 -17.031 17.328 1 95.12 103 GLN B O 1
ATOM 4595 N N . GLY B 1 104 ? -6.086 -15.305 16.109 1 95 104 GLY B N 1
ATOM 4596 C CA . GLY B 1 104 ? -4.805 -15.07 15.461 1 95 104 GLY B CA 1
ATOM 4597 C C . GLY B 1 104 ? -4.621 -15.867 14.18 1 95 104 GLY B C 1
ATOM 4598 O O . GLY B 1 104 ? -3.537 -15.875 13.594 1 95 104 GLY B O 1
ATOM 4599 N N . ASP B 1 105 ? -5.609 -16.516 13.625 1 91.94 105 ASP B N 1
ATOM 4600 C CA . ASP B 1 105 ? -5.496 -17.453 12.508 1 91.94 105 ASP B CA 1
ATOM 4601 C C . ASP B 1 105 ? -5.48 -16.703 11.172 1 91.94 105 ASP B C 1
ATOM 4603 O O . ASP B 1 105 ? -5.105 -17.281 10.148 1 91.94 105 ASP B O 1
ATOM 4607 N N . ILE B 1 106 ? -6 -15.453 11.227 1 94.56 106 ILE B N 1
ATOM 4608 C CA . ILE B 1 106 ? -5.949 -14.641 10.023 1 94.56 106 ILE B CA 1
ATOM 4609 C C . ILE B 1 106 ? -5.352 -13.273 10.352 1 94.56 106 ILE B C 1
ATOM 4611 O O . ILE B 1 106 ? -5.285 -12.875 11.516 1 94.56 106 ILE B O 1
ATOM 4615 N N . ASP B 1 107 ? -4.852 -12.672 9.266 1 93.69 107 ASP B N 1
ATOM 4616 C CA . ASP B 1 107 ? -4.172 -11.406 9.523 1 93.69 107 ASP B CA 1
ATOM 4617 C C . ASP B 1 107 ? -5.02 -10.227 9.07 1 93.69 107 ASP B C 1
ATOM 4619 O O . ASP B 1 107 ? -6.125 -10.406 8.555 1 93.69 107 ASP B O 1
ATOM 4623 N N . PHE B 1 108 ? -4.527 -9.031 9.359 1 93.19 108 PHE B N 1
ATOM 4624 C CA . PHE B 1 108 ? -5.207 -7.762 9.117 1 93.19 108 PHE B CA 1
ATOM 4625 C C . PHE B 1 108 ? -5.551 -7.609 7.637 1 93.19 108 PHE B C 1
ATOM 4627 O O . PHE B 1 108 ? -6.59 -7.039 7.293 1 93.19 108 PHE B O 1
ATOM 4634 N N . ARG B 1 109 ? -4.719 -8.102 6.762 1 88.44 109 ARG B N 1
ATOM 4635 C CA . ARG B 1 109 ? -4.945 -8.039 5.324 1 88.44 109 ARG B CA 1
ATOM 4636 C C . ARG B 1 109 ? -6.223 -8.781 4.938 1 88.44 109 ARG B C 1
ATOM 4638 O O . ARG B 1 109 ? -7.047 -8.258 4.184 1 88.44 109 ARG B O 1
ATOM 4645 N N . ILE B 1 110 ? -6.441 -9.953 5.422 1 93.62 110 ILE B N 1
ATOM 4646 C CA . ILE B 1 110 ? -7.605 -10.789 5.141 1 93.62 110 ILE B CA 1
ATOM 4647 C C . ILE B 1 110 ? -8.867 -10.109 5.672 1 93.62 110 ILE B C 1
ATOM 4649 O O . ILE B 1 110 ? -9.859 -9.984 4.953 1 93.62 110 ILE B O 1
ATOM 4653 N N . VAL B 1 111 ? -8.758 -9.641 6.859 1 95.5 111 VAL B N 1
ATOM 4654 C CA . VAL B 1 111 ? -9.898 -9.023 7.523 1 95.5 111 VAL B CA 1
ATOM 4655 C C . VAL B 1 111 ? -10.328 -7.773 6.762 1 95.5 111 VAL B C 1
ATOM 4657 O O . VAL B 1 111 ? -11.523 -7.551 6.543 1 95.5 111 VAL B O 1
ATOM 4660 N N . THR B 1 112 ? -9.375 -7 6.418 1 92.38 112 THR B N 1
ATOM 4661 C CA . THR B 1 112 ? -9.656 -5.766 5.688 1 92.38 112 THR B CA 1
ATOM 4662 C C . THR B 1 112 ? -10.312 -6.07 4.344 1 92.38 112 THR B C 1
ATOM 4664 O O . THR B 1 112 ? -11.266 -5.398 3.947 1 92.38 112 THR B O 1
ATOM 4667 N N . LYS B 1 113 ? -9.852 -7.051 3.693 1 90.94 113 LYS B N 1
ATOM 4668 C CA . LYS B 1 113 ? -10.414 -7.418 2.395 1 90.94 113 LYS B CA 1
ATOM 4669 C C . LYS B 1 113 ? -11.844 -7.938 2.539 1 90.94 113 LYS B C 1
ATOM 4671 O O . LYS B 1 113 ? -12.727 -7.57 1.76 1 90.94 113 LYS B O 1
ATOM 4676 N N . ILE B 1 114 ? -12.078 -8.742 3.482 1 95.12 114 ILE B N 1
ATOM 4677 C CA . ILE B 1 114 ? -13.422 -9.25 3.73 1 95.12 114 ILE B CA 1
ATOM 4678 C C . ILE B 1 114 ? -14.367 -8.086 4.047 1 95.12 114 ILE B C 1
ATOM 4680 O O . ILE B 1 114 ? -15.469 -8.016 3.506 1 95.12 114 ILE B O 1
ATOM 4684 N N . ALA B 1 115 ? -13.875 -7.219 4.898 1 93.31 115 ALA B N 1
ATOM 4685 C CA . ALA B 1 115 ? -14.68 -6.066 5.293 1 93.31 115 ALA B CA 1
ATOM 4686 C C . ALA B 1 115 ? -15.062 -5.223 4.082 1 93.31 115 ALA B C 1
ATOM 4688 O O . ALA B 1 115 ? -16.219 -4.824 3.934 1 93.31 115 ALA B O 1
ATOM 4689 N N . THR B 1 116 ? -14.164 -4.98 3.252 1 89.19 116 THR B N 1
ATOM 4690 C CA . THR B 1 116 ? -14.383 -4.109 2.1 1 89.19 116 THR B CA 1
ATOM 4691 C C . THR B 1 116 ? -15.281 -4.789 1.076 1 89.19 116 THR B C 1
ATOM 4693 O O . THR B 1 116 ? -16.219 -4.168 0.553 1 89.19 116 THR B O 1
ATOM 4696 N N . ARG B 1 117 ? -15.125 -6.055 0.86 1 87.31 117 ARG B N 1
ATOM 4697 C CA . ARG B 1 117 ? -15.836 -6.758 -0.205 1 87.31 117 ARG B CA 1
ATOM 4698 C C . ARG B 1 117 ? -17.281 -7.055 0.198 1 87.31 117 ARG B C 1
ATOM 4700 O O . ARG B 1 117 ? -18.156 -7.168 -0.659 1 87.31 117 ARG B O 1
ATOM 4707 N N . THR B 1 118 ? -17.578 -7.078 1.447 1 92.88 118 THR B N 1
ATOM 4708 C CA . THR B 1 118 ? -18.906 -7.484 1.898 1 92.88 118 THR B CA 1
ATOM 4709 C C . THR B 1 118 ? -19.781 -6.266 2.168 1 92.88 118 THR B C 1
ATOM 4711 O O . THR B 1 118 ? -20.891 -6.395 2.684 1 92.88 118 THR B O 1
ATOM 4714 N N . GLU B 1 119 ? -19.297 -5.125 1.885 1 89.62 119 GLU B N 1
ATOM 4715 C CA . GLU B 1 119 ? -19.969 -3.877 2.229 1 89.62 119 GLU B CA 1
ATOM 4716 C C . GLU B 1 119 ? -21.375 -3.824 1.635 1 89.62 119 GLU B C 1
ATOM 4718 O O . GLU B 1 119 ? -22.297 -3.281 2.25 1 89.62 119 GLU B O 1
ATOM 4723 N N . LEU B 1 120 ? -21.625 -4.438 0.518 1 87 120 LEU B N 1
ATOM 4724 C CA . LEU B 1 120 ? -22.875 -4.262 -0.219 1 87 120 LEU B CA 1
ATOM 4725 C C . LEU B 1 120 ? -23.828 -5.426 0.042 1 87 120 LEU B C 1
ATOM 4727 O O . LEU B 1 120 ? -24.969 -5.426 -0.447 1 87 120 LEU B O 1
ATOM 4731 N N . VAL B 1 121 ? -23.438 -6.332 0.825 1 91.88 121 VAL B N 1
ATOM 4732 C CA . VAL B 1 121 ? -24.234 -7.539 1.033 1 91.88 121 VAL B CA 1
ATOM 4733 C C . VAL B 1 121 ? -25.469 -7.207 1.864 1 91.88 121 VAL B C 1
ATOM 4735 O O . VAL B 1 121 ? -25.391 -6.453 2.836 1 91.88 121 VAL B O 1
ATOM 4738 N N . ASP B 1 122 ? -26.594 -7.77 1.48 1 92.25 122 ASP B N 1
ATOM 4739 C CA . ASP B 1 122 ? -27.844 -7.605 2.211 1 92.25 122 ASP B CA 1
ATOM 4740 C C . ASP B 1 122 ? -27.719 -8.094 3.648 1 92.25 122 ASP B C 1
ATOM 4742 O O . ASP B 1 122 ? -27.203 -9.195 3.891 1 92.25 122 ASP B O 1
ATOM 4746 N N . PRO B 1 123 ? -28.203 -7.285 4.555 1 93.25 123 PRO B N 1
ATOM 4747 C CA . PRO B 1 123 ? -28.125 -7.668 5.969 1 93.25 123 PRO B CA 1
ATOM 4748 C C . PRO B 1 123 ? -28.75 -9.031 6.242 1 93.25 123 PRO B C 1
ATOM 4750 O O . PRO B 1 123 ? -28.312 -9.75 7.141 1 93.25 123 PRO B O 1
ATOM 4753 N N . ALA B 1 124 ? -29.719 -9.383 5.508 1 94 124 ALA B N 1
ATOM 4754 C CA . ALA B 1 124 ? -30.406 -10.656 5.719 1 94 124 ALA B CA 1
ATOM 4755 C C . ALA B 1 124 ? -29.5 -11.828 5.359 1 94 124 ALA B C 1
ATOM 4757 O O . ALA B 1 124 ? -29.609 -12.906 5.949 1 94 124 ALA B O 1
ATOM 4758 N N . ALA B 1 125 ? -28.594 -11.641 4.434 1 94.75 125 ALA B N 1
ATOM 4759 C CA . ALA B 1 125 ? -27.719 -12.703 3.969 1 94.75 125 ALA B CA 1
ATOM 4760 C C . ALA B 1 125 ? -26.422 -12.742 4.781 1 94.75 125 ALA B C 1
ATOM 4762 O O . ALA B 1 125 ? -25.672 -13.719 4.719 1 94.75 125 ALA B O 1
ATOM 4763 N N . MET B 1 126 ? -26.172 -11.773 5.543 1 95.75 126 MET B N 1
ATOM 4764 C CA . MET B 1 126 ? -24.859 -11.539 6.137 1 95.75 126 MET B CA 1
ATOM 4765 C C . MET B 1 126 ? -24.531 -12.609 7.168 1 95.75 126 MET B C 1
ATOM 4767 O O . MET B 1 126 ? -23.406 -13.102 7.223 1 95.75 126 MET B O 1
ATOM 4771 N N . PRO B 1 127 ? -25.484 -13.023 8.016 1 96.19 127 PRO B N 1
ATOM 4772 C CA . PRO B 1 127 ? -25.141 -14.047 9 1 96.19 127 PRO B CA 1
ATOM 4773 C C . PRO B 1 127 ? -24.656 -15.344 8.352 1 96.19 127 PRO B C 1
ATOM 4775 O O . PRO B 1 127 ? -23.656 -15.922 8.797 1 96.19 127 PRO B O 1
ATOM 4778 N N . ALA B 1 128 ? -25.328 -15.734 7.312 1 96.5 128 ALA B N 1
ATOM 4779 C CA . ALA B 1 128 ? -24.906 -16.938 6.598 1 96.5 128 ALA B CA 1
ATOM 4780 C C . ALA B 1 128 ? -23.547 -16.734 5.93 1 96.5 128 ALA B C 1
ATOM 4782 O O . ALA B 1 128 ? -22.703 -17.625 5.941 1 96.5 128 ALA B O 1
ATOM 4783 N N . LEU B 1 129 ? -23.375 -15.602 5.348 1 95.69 129 LEU B N 1
ATOM 4784 C CA . LEU B 1 129 ? -22.109 -15.289 4.707 1 95.69 129 LEU B CA 1
ATOM 4785 C C . LEU B 1 129 ? -20.969 -15.25 5.727 1 95.69 129 LEU B C 1
ATOM 4787 O O . LEU B 1 129 ? -19.891 -15.797 5.48 1 95.69 129 LEU B O 1
ATOM 4791 N N . ASP B 1 130 ? -21.188 -14.617 6.832 1 97.19 130 ASP B N 1
ATOM 4792 C CA . ASP B 1 130 ? -20.203 -14.555 7.906 1 97.19 130 ASP B CA 1
ATOM 4793 C C . ASP B 1 130 ? -19.766 -15.953 8.336 1 97.19 130 ASP B C 1
ATOM 4795 O O . ASP B 1 130 ? -18.578 -16.188 8.562 1 97.19 130 ASP B O 1
ATOM 4799 N N . ASP B 1 131 ? -20.719 -16.797 8.398 1 96.75 131 ASP B N 1
ATOM 4800 C CA . ASP B 1 131 ? -20.438 -18.188 8.781 1 96.75 131 ASP B CA 1
ATOM 4801 C C . ASP B 1 131 ? -19.5 -18.844 7.762 1 96.75 131 ASP B C 1
ATOM 4803 O O . ASP B 1 131 ? -18.516 -19.484 8.141 1 96.75 131 ASP B O 1
ATOM 4807 N N . VAL B 1 132 ? -19.844 -18.703 6.539 1 94.94 132 VAL B N 1
ATOM 4808 C CA . VAL B 1 132 ? -19.062 -19.312 5.473 1 94.94 132 VAL B CA 1
ATOM 4809 C C . VAL B 1 132 ? -17.656 -18.734 5.445 1 94.94 132 VAL B C 1
ATOM 4811 O O . VAL B 1 132 ? -16.672 -19.469 5.359 1 94.94 132 VAL B O 1
ATOM 4814 N N . LEU B 1 133 ? -17.562 -17.469 5.52 1 96.06 133 LEU B N 1
ATOM 4815 C CA . LEU B 1 133 ? -16.266 -16.797 5.477 1 96.06 133 LEU B CA 1
ATOM 4816 C C . LEU B 1 133 ? -15.406 -17.203 6.668 1 96.06 133 LEU B C 1
ATOM 4818 O O . LEU B 1 133 ? -14.211 -17.453 6.512 1 96.06 133 LEU B O 1
ATOM 4822 N N . ALA B 1 134 ? -15.984 -17.234 7.84 1 96.81 134 ALA B N 1
ATOM 4823 C CA . ALA B 1 134 ? -15.242 -17.594 9.047 1 96.81 134 ALA B CA 1
ATOM 4824 C C . ALA B 1 134 ? -14.641 -18.984 8.922 1 96.81 134 ALA B C 1
ATOM 4826 O O . ALA B 1 134 ? -13.531 -19.234 9.398 1 96.81 134 ALA B O 1
ATOM 4827 N N . ARG B 1 135 ? -15.32 -19.828 8.273 1 93.81 135 ARG B N 1
ATOM 4828 C CA . ARG B 1 135 ? -14.859 -21.203 8.117 1 93.81 135 ARG B CA 1
ATOM 4829 C C . ARG B 1 135 ? -13.75 -21.297 7.074 1 93.81 135 ARG B C 1
ATOM 4831 O O . ARG B 1 135 ? -12.828 -22.109 7.207 1 93.81 135 ARG B O 1
ATOM 4838 N N . ARG B 1 136 ? -13.758 -20.453 6.164 1 91.38 136 ARG B N 1
ATOM 4839 C CA . ARG B 1 136 ? -12.898 -20.641 5 1 91.38 136 ARG B CA 1
ATOM 4840 C C . ARG B 1 136 ? -11.672 -19.75 5.07 1 91.38 136 ARG B C 1
ATOM 4842 O O . ARG B 1 136 ? -10.602 -20.109 4.566 1 91.38 136 ARG B O 1
ATOM 4849 N N . CYS B 1 137 ? -11.773 -18.594 5.68 1 93.88 137 CYS B N 1
ATOM 4850 C CA . CYS B 1 137 ? -10.773 -17.547 5.5 1 93.88 137 CYS B CA 1
ATOM 4851 C C . CYS B 1 137 ? -9.438 -17.969 6.098 1 93.88 137 CYS B C 1
ATOM 4853 O O . CYS B 1 137 ? -8.383 -17.531 5.633 1 93.88 137 CYS B O 1
ATOM 4855 N N . PRO B 1 138 ? -9.359 -18.844 7.117 1 90.19 138 PRO B N 1
ATOM 4856 C CA . PRO B 1 138 ? -8.031 -19.25 7.582 1 90.19 138 PRO B CA 1
ATOM 4857 C C . PRO B 1 138 ? -7.199 -19.906 6.484 1 90.19 138 PRO B C 1
ATOM 4859 O O . PRO B 1 138 ? -5.969 -19.859 6.527 1 90.19 138 PRO B O 1
ATOM 4862 N N . ASN B 1 139 ? -7.852 -20.406 5.453 1 82.31 139 ASN B N 1
ATOM 4863 C CA . ASN B 1 139 ? -7.156 -21.078 4.367 1 82.31 139 ASN B CA 1
ATOM 4864 C C . ASN B 1 139 ? -6.746 -20.109 3.266 1 82.31 139 ASN B C 1
ATOM 4866 O O . ASN B 1 139 ? -6.152 -20.516 2.266 1 82.31 139 ASN B O 1
ATOM 4870 N N . TRP B 1 140 ? -7.031 -18.875 3.488 1 86.12 140 TRP B N 1
ATOM 4871 C CA . TRP B 1 140 ? -6.812 -17.922 2.406 1 86.12 140 TRP B CA 1
ATOM 4872 C C . TRP B 1 140 ? -5.559 -17.078 2.66 1 86.12 140 TRP B C 1
ATOM 4874 O O . TRP B 1 140 ? -5.234 -16.188 1.879 1 86.12 140 TRP B O 1
ATOM 4884 N N . MET B 1 141 ? -4.773 -17.328 3.668 1 82.38 141 MET B N 1
ATOM 4885 C CA . MET B 1 141 ? -3.611 -16.547 4.066 1 82.38 141 MET B CA 1
ATOM 4886 C C . MET B 1 141 ? -2.57 -16.5 2.953 1 82.38 141 MET B C 1
ATOM 4888 O O . MET B 1 141 ? -1.9 -15.492 2.76 1 82.38 141 MET B O 1
ATOM 4892 N N . ARG B 1 142 ? -2.523 -17.5 2.193 1 75.31 142 ARG B N 1
ATOM 4893 C CA . ARG B 1 142 ? -1.475 -17.625 1.187 1 75.31 142 ARG B CA 1
ATOM 4894 C C . ARG B 1 142 ? -1.873 -16.938 -0.111 1 75.31 142 ARG B C 1
ATOM 4896 O O . ARG B 1 142 ? -1.036 -16.719 -0.992 1 75.31 142 ARG B O 1
ATOM 4903 N N . LEU B 1 143 ? -3.078 -16.531 -0.185 1 75.19 143 LEU B N 1
ATOM 4904 C CA . LEU B 1 143 ? -3.592 -16.016 -1.448 1 75.19 143 LEU B CA 1
ATOM 4905 C C . LEU B 1 143 ? -3.104 -14.586 -1.688 1 75.19 143 LEU B C 1
ATOM 4907 O O . LEU B 1 143 ? -3.021 -13.789 -0.751 1 75.19 143 LEU B O 1
ATOM 4911 N N . SER B 1 144 ? -2.791 -14.336 -2.922 1 70.19 144 SER B N 1
ATOM 4912 C CA . SER B 1 144 ? -2.58 -12.953 -3.324 1 70.19 144 SER B CA 1
ATOM 4913 C C . SER B 1 144 ? -3.861 -12.133 -3.191 1 70.19 144 SER B C 1
ATOM 4915 O O . SER B 1 144 ? -4.945 -12.695 -3.029 1 70.19 144 SER B O 1
ATOM 4917 N N . GLU B 1 145 ? -3.76 -10.836 -3.23 1 73.94 145 GLU B N 1
ATOM 4918 C CA . GLU B 1 145 ? -4.906 -9.961 -3.025 1 73.94 145 GLU B CA 1
ATOM 4919 C C . GLU B 1 145 ? -5.988 -10.211 -4.074 1 73.94 145 GLU B C 1
ATOM 4921 O O . GLU B 1 145 ? -7.16 -10.383 -3.738 1 73.94 145 GLU B O 1
ATOM 4926 N N . PRO B 1 146 ? -5.617 -10.305 -5.34 1 62.62 146 PRO B N 1
ATOM 4927 C CA . PRO B 1 146 ? -6.672 -10.562 -6.324 1 62.62 146 PRO B CA 1
ATOM 4928 C C . PRO B 1 146 ? -7.363 -11.906 -6.109 1 62.62 146 PRO B C 1
ATOM 4930 O O . PRO B 1 146 ? -8.586 -12.008 -6.258 1 62.62 146 PRO B O 1
ATOM 4933 N N . LYS B 1 147 ? -6.613 -12.883 -5.777 1 70.94 147 LYS B N 1
ATOM 4934 C CA . LYS B 1 147 ? -7.199 -14.195 -5.543 1 70.94 147 LYS B CA 1
ATOM 4935 C C . LYS B 1 147 ? -8.086 -14.188 -4.301 1 70.94 147 LYS B C 1
ATOM 4937 O O . LYS B 1 147 ? -9.125 -14.859 -4.27 1 70.94 147 LYS B O 1
ATOM 4942 N N . LEU B 1 148 ? -7.641 -13.531 -3.314 1 82.81 148 LEU B N 1
ATOM 4943 C CA . LEU B 1 148 ? -8.453 -13.367 -2.113 1 82.81 148 LEU B CA 1
ATOM 4944 C C . LEU B 1 148 ? -9.789 -12.711 -2.447 1 82.81 148 LEU B C 1
ATOM 4946 O O . LEU B 1 148 ? -10.836 -13.156 -1.984 1 82.81 148 LEU B O 1
ATOM 4950 N N . GLU B 1 149 ? -9.734 -11.695 -3.215 1 81.25 149 GLU B N 1
ATOM 4951 C CA . GLU B 1 149 ? -10.953 -11.008 -3.637 1 81.25 149 GLU B CA 1
ATOM 4952 C C . GLU B 1 149 ? -11.883 -11.953 -4.391 1 81.25 149 GLU B C 1
ATOM 4954 O O . GLU B 1 149 ? -13.094 -11.953 -4.16 1 81.25 149 GLU B O 1
ATOM 4959 N N . GLU B 1 150 ? -11.328 -12.711 -5.207 1 71.69 150 GLU B N 1
ATOM 4960 C CA . GLU B 1 150 ? -12.102 -13.672 -5.984 1 71.69 150 GLU B CA 1
ATOM 4961 C C . GLU B 1 150 ? -12.805 -14.672 -5.07 1 71.69 150 GLU B C 1
ATOM 4963 O O . GLU B 1 150 ? -13.977 -15 -5.289 1 71.69 150 GLU B O 1
ATOM 4968 N N . ARG B 1 151 ? -12.078 -15.188 -4.133 1 81.5 151 ARG B N 1
ATOM 4969 C CA . ARG B 1 151 ? -12.664 -16.172 -3.213 1 81.5 151 ARG B CA 1
ATOM 4970 C C . ARG B 1 151 ? -13.805 -15.547 -2.412 1 81.5 151 ARG B C 1
ATOM 4972 O O . ARG B 1 151 ? -14.844 -16.172 -2.221 1 81.5 151 ARG B O 1
ATOM 4979 N N . ILE B 1 152 ? -13.602 -14.383 -1.945 1 88.19 152 ILE B N 1
ATOM 4980 C CA . ILE B 1 152 ? -14.641 -13.695 -1.179 1 88.19 152 ILE B CA 1
ATOM 4981 C C . ILE B 1 152 ? -15.859 -13.453 -2.062 1 88.19 152 ILE B C 1
ATOM 4983 O O . ILE B 1 152 ? -16.984 -13.711 -1.653 1 88.19 152 ILE B O 1
ATOM 4987 N N . ASP B 1 153 ? -15.633 -12.992 -3.219 1 80.38 153 ASP B N 1
ATOM 4988 C CA . ASP B 1 153 ? -16.719 -12.688 -4.148 1 80.38 153 ASP B CA 1
ATOM 4989 C C . ASP B 1 153 ? -17.516 -13.945 -4.484 1 80.38 153 ASP B C 1
ATOM 4991 O O . ASP B 1 153 ? -18.734 -13.883 -4.648 1 80.38 153 ASP B O 1
ATOM 4995 N N . GLN B 1 154 ? -16.828 -14.992 -4.648 1 76.44 154 GLN B N 1
ATOM 4996 C CA . GLN B 1 154 ? -17.516 -16.25 -4.887 1 76.44 154 GLN B CA 1
ATOM 4997 C C . GLN B 1 154 ? -18.5 -16.562 -3.77 1 76.44 154 GLN B C 1
ATOM 4999 O O . GLN B 1 154 ? -19.625 -17.016 -4.031 1 76.44 154 GLN B O 1
ATOM 5004 N N . CYS B 1 155 ? -18.109 -16.391 -2.529 1 83.38 155 CYS B N 1
ATOM 5005 C CA . CYS B 1 155 ? -18.984 -16.609 -1.387 1 83.38 155 CYS B CA 1
ATOM 5006 C C . CYS B 1 155 ? -20.172 -15.648 -1.43 1 83.38 155 CYS B C 1
ATOM 5008 O O . CYS B 1 155 ? -21.312 -16.047 -1.158 1 83.38 155 CYS B O 1
ATOM 5010 N N . ILE B 1 156 ? -19.938 -14.398 -1.786 1 86.12 156 ILE B N 1
ATOM 5011 C CA . ILE B 1 156 ? -20.969 -13.367 -1.836 1 86.12 156 ILE B CA 1
ATOM 5012 C C . ILE B 1 156 ? -21.984 -13.719 -2.916 1 86.12 156 ILE B C 1
ATOM 5014 O O . ILE B 1 156 ? -23.188 -13.703 -2.668 1 86.12 156 ILE B O 1
ATOM 5018 N N . LEU B 1 157 ? -21.5 -14.055 -4.074 1 76.69 157 LEU B N 1
ATOM 5019 C CA . LEU B 1 157 ? -22.344 -14.312 -5.23 1 76.69 157 LEU B CA 1
ATOM 5020 C C . LEU B 1 157 ? -23.297 -15.484 -4.961 1 76.69 157 LEU B C 1
ATOM 5022 O O . LEU B 1 157 ? -24.422 -15.492 -5.449 1 76.69 157 LEU B O 1
ATOM 5026 N N . ARG B 1 158 ? -22.891 -16.375 -4.23 1 77.94 158 ARG B N 1
ATOM 5027 C CA . ARG B 1 158 ? -23.703 -17.547 -3.91 1 77.94 158 ARG B CA 1
ATOM 5028 C C . ARG B 1 158 ? -24.859 -17.172 -2.988 1 77.94 158 ARG B C 1
ATOM 5030 O O . ARG B 1 158 ? -25.938 -17.75 -3.078 1 77.94 158 ARG B O 1
ATOM 5037 N N . LEU B 1 159 ? -24.672 -16.25 -2.145 1 86 159 LEU B N 1
ATOM 5038 C CA . LEU B 1 159 ? -25.656 -15.961 -1.102 1 86 159 LEU B CA 1
ATOM 5039 C C . LEU B 1 159 ? -26.422 -14.688 -1.416 1 86 159 LEU B C 1
ATOM 5041 O O . LEU B 1 159 ? -27.578 -14.531 -0.994 1 86 159 LEU B O 1
ATOM 5045 N N . ASP B 1 160 ? -25.797 -13.766 -2.064 1 87.88 160 ASP B N 1
ATOM 5046 C CA . ASP B 1 160 ? -26.391 -12.477 -2.42 1 87.88 160 ASP B CA 1
ATOM 5047 C C . ASP B 1 160 ? -25.797 -11.938 -3.719 1 87.88 160 ASP B C 1
ATOM 5049 O O . ASP B 1 160 ? -24.922 -11.062 -3.695 1 87.88 160 ASP B O 1
ATOM 5053 N N . PRO B 1 161 ? -26.297 -12.383 -4.789 1 80.38 161 PRO B N 1
ATOM 5054 C CA . PRO B 1 161 ? -25.734 -11.984 -6.082 1 80.38 161 PRO B CA 1
ATOM 5055 C C . PRO B 1 161 ? -25.688 -10.469 -6.258 1 80.38 161 PRO B C 1
ATOM 5057 O O . PRO B 1 161 ? -24.797 -9.961 -6.953 1 80.38 161 PRO B O 1
ATOM 5060 N N . ASP B 1 162 ? -26.578 -9.773 -5.617 1 78.94 162 ASP B N 1
ATOM 5061 C CA . ASP B 1 162 ? -26.625 -8.32 -5.766 1 78.94 162 ASP B CA 1
ATOM 5062 C C . ASP B 1 162 ? -25.641 -7.641 -4.816 1 78.94 162 ASP B C 1
ATOM 5064 O O . ASP B 1 162 ? -25.453 -6.422 -4.867 1 78.94 162 ASP B O 1
ATOM 5068 N N . GLY B 1 163 ? -25.094 -8.422 -3.957 1 81.94 163 GLY B N 1
ATOM 5069 C CA . GLY B 1 163 ? -24.172 -7.879 -2.975 1 81.94 163 GLY B CA 1
ATOM 5070 C C . GLY B 1 163 ? -22.734 -7.77 -3.486 1 81.94 163 GLY B C 1
ATOM 5071 O O . GLY B 1 163 ? -21.859 -7.258 -2.789 1 81.94 163 GLY B O 1
ATOM 5072 N N . GLN B 1 164 ? -22.469 -8.312 -4.594 1 75.19 164 GLN B N 1
ATOM 5073 C CA . GLN B 1 164 ? -21.125 -8.188 -5.164 1 75.19 164 GLN B CA 1
ATOM 5074 C C . GLN B 1 164 ? -20.859 -6.773 -5.66 1 75.19 164 GLN B C 1
ATOM 5076 O O . GLN B 1 164 ? -21.703 -6.184 -6.344 1 75.19 164 GLN B O 1
ATOM 5081 N N . ARG B 1 165 ? -19.797 -6.25 -5.055 1 65.69 165 ARG B N 1
ATOM 5082 C CA . ARG B 1 165 ? -19.422 -4.906 -5.488 1 65.69 165 ARG B CA 1
ATOM 5083 C C . ARG B 1 165 ? -19.328 -4.824 -7.004 1 65.69 165 ARG B C 1
ATOM 5085 O O . ARG B 1 165 ? -18.828 -5.75 -7.648 1 65.69 165 ARG B O 1
ATOM 5092 N N . VAL B 1 166 ? -20.266 -3.941 -7.219 1 50.69 166 VAL B N 1
ATOM 5093 C CA . VAL B 1 166 ? -20.094 -3.648 -8.641 1 50.69 166 VAL B CA 1
ATOM 5094 C C . VAL B 1 166 ? -18.656 -3.176 -8.898 1 50.69 166 VAL B C 1
ATOM 5096 O O . VAL B 1 166 ? -18.172 -2.275 -8.219 1 50.69 166 VAL B O 1
ATOM 5099 N N . THR B 1 167 ? -17.766 -4.113 -8.625 1 47.75 167 THR B N 1
ATOM 5100 C CA . THR B 1 167 ? -16.453 -3.576 -8.914 1 47.75 167 THR B CA 1
ATOM 5101 C C . THR B 1 167 ? -16.547 -2.246 -9.656 1 47.75 167 THR B C 1
ATOM 5103 O O . THR B 1 167 ? -17.078 -2.189 -10.773 1 47.75 167 THR B O 1
ATOM 5106 N N . LYS B 1 168 ? -17.047 -1.431 -8.789 1 42.84 168 LYS B N 1
ATOM 5107 C CA . LYS B 1 168 ? -17.172 -0.13 -9.438 1 42.84 168 LYS B CA 1
ATOM 5108 C C . LYS B 1 168 ? -16.094 0.045 -10.508 1 42.84 168 LYS B C 1
ATOM 5110 O O . LYS B 1 168 ? -16.188 0.92 -11.367 1 42.84 168 LYS B O 1
ATOM 5115 N N . ARG B 1 169 ? -15.023 -0.65 -10.047 1 46.28 169 ARG B N 1
ATOM 5116 C CA . ARG B 1 169 ? -13.953 -0.424 -11.016 1 46.28 169 ARG B CA 1
ATOM 5117 C C . ARG B 1 169 ? -14.25 -1.135 -12.336 1 46.28 169 ARG B C 1
ATOM 5119 O O . ARG B 1 169 ? -13.617 -2.145 -12.656 1 46.28 169 ARG B O 1
ATOM 5126 N N . SER B 1 170 ? -15.383 -1.383 -12.227 1 49.09 170 SER B N 1
ATOM 5127 C CA . SER B 1 170 ? -15.914 -1.684 -13.547 1 49.09 170 SER B CA 1
ATOM 5128 C C . SER B 1 170 ? -15.391 -0.71 -14.602 1 49.09 170 SER B C 1
ATOM 5130 O O . SER B 1 170 ? -14.773 0.303 -14.258 1 49.09 170 SER B O 1
ATOM 5132 N N . GLU B 1 171 ? -15.414 -1.279 -15.531 1 57.41 171 GLU B N 1
ATOM 5133 C CA . GLU B 1 171 ? -15.086 -0.382 -16.625 1 57.41 171 GLU B CA 1
ATOM 5134 C C . GLU B 1 171 ? -15.648 1.015 -16.391 1 57.41 171 GLU B C 1
ATOM 5136 O O . GLU B 1 171 ? -15.078 2.008 -16.844 1 57.41 171 GLU B O 1
ATOM 5141 N N . ASP B 1 172 ? -16.547 0.996 -15.359 1 56.88 172 ASP B N 1
ATOM 5142 C CA . ASP B 1 172 ? -17.188 2.287 -15.125 1 56.88 172 ASP B CA 1
ATOM 5143 C C . ASP B 1 172 ? -16.406 3.098 -14.086 1 56.88 172 ASP B C 1
ATOM 5145 O O . ASP B 1 172 ? -16.594 4.312 -13.984 1 56.88 172 ASP B O 1
ATOM 5149 N N . SER B 1 173 ? -15.641 2.379 -13.391 1 60.66 173 SER B N 1
ATOM 5150 C CA . SER B 1 173 ? -14.875 3.096 -12.375 1 60.66 173 SER B CA 1
ATOM 5151 C C . SER B 1 173 ? -13.5 3.496 -12.898 1 60.66 173 SER B C 1
ATOM 5153 O O . SER B 1 173 ? -12.602 3.82 -12.125 1 60.66 173 SER B O 1
ATOM 5155 N N . ARG B 1 174 ? -13.352 3.312 -14.039 1 73.81 174 ARG B N 1
ATOM 5156 C CA . ARG B 1 174 ? -12.078 3.699 -14.633 1 73.81 174 ARG B CA 1
ATOM 5157 C C . ARG B 1 174 ? -11.797 5.18 -14.406 1 73.81 174 ARG B C 1
ATOM 5159 O O . ARG B 1 174 ? -12.719 5.996 -14.367 1 73.81 174 ARG B O 1
ATOM 5166 N N . TYR B 1 175 ? -10.562 5.406 -14.07 1 71.88 175 TYR B N 1
ATOM 5167 C CA . TYR B 1 175 ? -10.125 6.777 -13.828 1 71.88 175 TYR B CA 1
ATOM 5168 C C . TYR B 1 175 ? -8.656 6.953 -14.211 1 71.88 175 TYR B C 1
ATOM 5170 O O . TYR B 1 175 ? -7.953 5.973 -14.453 1 71.88 175 TYR B O 1
ATOM 5178 N N . PHE B 1 176 ? -8.266 8.07 -14.367 1 78.81 176 PHE B N 1
ATOM 5179 C CA . PHE B 1 176 ? -6.863 8.469 -14.445 1 78.81 176 PHE B CA 1
ATOM 5180 C C . PHE B 1 176 ? -6.629 9.781 -13.703 1 78.81 176 PHE B C 1
ATOM 5182 O O . PHE B 1 176 ? -7.273 10.789 -13.992 1 78.81 176 PHE B O 1
ATOM 5189 N N . THR B 1 177 ? -5.762 9.664 -12.734 1 75.75 177 THR B N 1
ATOM 5190 C CA . THR B 1 177 ? -5.48 10.852 -11.938 1 75.75 177 THR B CA 1
ATOM 5191 C C . THR B 1 177 ? -3.992 11.188 -11.969 1 75.75 177 THR B C 1
ATOM 5193 O O . THR B 1 177 ? -3.154 10.297 -12.117 1 75.75 177 THR B O 1
ATOM 5196 N N . VAL B 1 178 ? -3.711 12.328 -12 1 70.88 178 VAL B N 1
ATOM 5197 C CA . VAL B 1 178 ? -2.373 12.875 -11.797 1 70.88 178 VAL B CA 1
ATOM 5198 C C . VAL B 1 178 ? -2.342 13.711 -10.523 1 70.88 178 VAL B C 1
ATOM 5200 O O . VAL B 1 178 ? -3.137 14.641 -10.367 1 70.88 178 VAL B O 1
ATOM 5203 N N . GLN B 1 179 ? -1.495 13.211 -9.57 1 68.12 179 GLN B N 1
ATOM 5204 C CA . GLN B 1 179 ? -1.395 13.906 -8.289 1 68.12 179 GLN B CA 1
ATOM 5205 C C . GLN B 1 179 ? 0.062 14.18 -7.93 1 68.12 179 GLN B C 1
ATOM 5207 O O . GLN B 1 179 ? 0.962 13.453 -8.352 1 68.12 179 GLN B O 1
ATOM 5212 N N . PRO B 1 180 ? 0.257 15.289 -7.262 1 57.81 180 PRO B N 1
ATOM 5213 C CA . PRO B 1 180 ? 1.625 15.516 -6.789 1 57.81 180 PRO B CA 1
ATOM 5214 C C . PRO B 1 180 ? 2.184 14.328 -6.008 1 57.81 180 PRO B C 1
ATOM 5216 O O . PRO B 1 180 ? 1.451 13.68 -5.258 1 57.81 180 PRO B O 1
ATOM 5219 N N . ALA B 1 181 ? 3.445 13.961 -6.328 1 60.09 181 ALA B N 1
ATOM 5220 C CA . ALA B 1 181 ? 4.152 12.938 -5.566 1 60.09 181 ALA B CA 1
ATOM 5221 C C . ALA B 1 181 ? 4.73 13.508 -4.277 1 60.09 181 ALA B C 1
ATOM 5223 O O . ALA B 1 181 ? 4.668 14.719 -4.047 1 60.09 181 ALA B O 1
ATOM 5224 N N . ASP B 1 182 ? 5.148 12.586 -3.457 1 50.56 182 ASP B N 1
ATOM 5225 C CA . ASP B 1 182 ? 5.785 13.031 -2.219 1 50.56 182 ASP B CA 1
ATOM 5226 C C . ASP B 1 182 ? 7.086 13.781 -2.508 1 50.56 182 ASP B C 1
ATOM 5228 O O . ASP B 1 182 ? 7.453 14.695 -1.773 1 50.56 182 ASP B O 1
ATOM 5232 N N . THR B 1 183 ? 7.723 13.383 -3.656 1 53.25 183 THR B N 1
ATOM 5233 C CA . THR B 1 183 ? 8.945 14.047 -4.094 1 53.25 183 THR B CA 1
ATOM 5234 C C . THR B 1 183 ? 8.617 15.367 -4.785 1 53.25 183 THR B C 1
ATOM 5236 O O . THR B 1 183 ? 7.824 15.406 -5.727 1 53.25 183 THR B O 1
ATOM 5239 N N . PRO B 1 184 ? 9.164 16.469 -4.188 1 48.19 184 PRO B N 1
ATOM 5240 C CA . PRO B 1 184 ? 8.922 17.734 -4.863 1 48.19 184 PRO B CA 1
ATOM 5241 C C . PRO B 1 184 ? 9.281 17.703 -6.344 1 48.19 184 PRO B C 1
ATOM 5243 O O . PRO B 1 184 ? 10.32 17.141 -6.715 1 48.19 184 PRO B O 1
ATOM 5246 N N . GLY B 1 185 ? 8.43 18.359 -7.176 1 55.88 185 GLY B N 1
ATOM 5247 C CA . GLY B 1 185 ? 8.664 18.438 -8.609 1 55.88 185 GLY B CA 1
ATOM 5248 C C . GLY B 1 185 ? 8.281 17.172 -9.344 1 55.88 185 GLY B C 1
ATOM 5249 O O . GLY B 1 185 ? 8.508 17.047 -10.555 1 55.88 185 GLY B O 1
ATOM 5250 N N . MET B 1 186 ? 7.766 16.328 -8.477 1 66.25 186 MET B N 1
ATOM 5251 C CA . MET B 1 186 ? 7.355 15.086 -9.117 1 66.25 186 MET B CA 1
ATOM 5252 C C . MET B 1 186 ? 5.871 14.82 -8.883 1 66.25 186 MET B C 1
ATOM 5254 O O . MET B 1 186 ? 5.258 15.422 -8 1 66.25 186 MET B O 1
ATOM 5258 N N . ALA B 1 187 ? 5.328 14.125 -9.703 1 71.25 187 ALA B N 1
ATOM 5259 C CA . ALA B 1 187 ? 3.916 13.766 -9.617 1 71.25 187 ALA B CA 1
ATOM 5260 C C . ALA B 1 187 ? 3.717 12.266 -9.828 1 71.25 187 ALA B C 1
ATOM 5262 O O . ALA B 1 187 ? 4.535 11.609 -10.469 1 71.25 187 ALA B O 1
ATOM 5263 N N . ASN B 1 188 ? 2.73 11.859 -9.203 1 76.44 188 ASN B N 1
ATOM 5264 C CA . ASN B 1 188 ? 2.252 10.5 -9.43 1 76.44 188 ASN B CA 1
ATOM 5265 C C . ASN B 1 188 ? 1.097 10.477 -10.43 1 76.44 188 ASN B C 1
ATOM 5267 O O . ASN B 1 188 ? 0.213 11.336 -10.383 1 76.44 188 ASN B O 1
ATOM 5271 N N . ALA B 1 189 ? 1.188 9.695 -11.453 1 81.81 189 ALA B N 1
ATOM 5272 C CA . ALA B 1 189 ? 0.072 9.383 -12.344 1 81.81 189 ALA B CA 1
ATOM 5273 C C . ALA B 1 189 ? -0.465 7.977 -12.07 1 81.81 189 ALA B C 1
ATOM 5275 O O . ALA B 1 189 ? 0.308 7.031 -11.906 1 81.81 189 ALA B O 1
ATOM 5276 N N . GLN B 1 190 ? -1.728 7.984 -11.828 1 81.12 190 GLN B N 1
ATOM 5277 C CA . GLN B 1 190 ? -2.354 6.695 -11.547 1 81.12 190 GLN B CA 1
ATOM 5278 C C . GLN B 1 190 ? -3.668 6.543 -12.305 1 81.12 190 GLN B C 1
ATOM 5280 O O . GLN B 1 190 ? -4.426 7.504 -12.445 1 81.12 190 GLN B O 1
ATOM 5285 N N . GLY B 1 191 ? -3.867 5.48 -12.867 1 82.31 191 GLY B N 1
ATOM 5286 C CA . GLY B 1 191 ? -5.121 5.238 -13.562 1 82.31 191 GLY B CA 1
ATOM 5287 C C . GLY B 1 191 ? -5.582 3.795 -13.477 1 82.31 191 GLY B C 1
ATOM 5288 O O . GLY B 1 191 ? -4.781 2.898 -13.203 1 82.31 191 GLY B O 1
ATOM 5289 N N . TYR B 1 192 ? -6.82 3.729 -13.516 1 77.56 192 TYR B N 1
ATOM 5290 C CA . TYR B 1 192 ? -7.562 2.479 -13.641 1 77.56 192 TYR B CA 1
ATOM 5291 C C . TYR B 1 192 ? -8.281 2.406 -14.984 1 77.56 192 TYR B C 1
ATOM 5293 O O . TYR B 1 192 ? -9.148 3.23 -15.281 1 77.56 192 TYR B O 1
ATOM 5301 N N . LEU B 1 193 ? -7.738 1.542 -15.922 1 78.56 193 LEU B N 1
ATOM 5302 C CA . LEU B 1 193 ? -8.117 1.545 -17.328 1 78.56 193 LEU B CA 1
ATOM 5303 C C . LEU B 1 193 ? -8.602 0.167 -17.766 1 78.56 193 LEU B C 1
ATOM 5305 O O . LEU B 1 193 ? -8.164 -0.851 -17.219 1 78.56 193 LEU B O 1
ATOM 5309 N N . PRO B 1 194 ? -9.57 0.255 -18.734 1 68.81 194 PRO B N 1
ATOM 5310 C CA . PRO B 1 194 ? -9.75 -1.026 -19.422 1 68.81 194 PRO B CA 1
ATOM 5311 C C . PRO B 1 194 ? -8.445 -1.589 -19.969 1 68.81 194 PRO B C 1
ATOM 5313 O O . PRO B 1 194 ? -7.637 -0.845 -20.531 1 68.81 194 PRO B O 1
ATOM 5316 N N . ALA B 1 195 ? -8.281 -2.846 -19.75 1 63.62 195 ALA B N 1
ATOM 5317 C CA . ALA B 1 195 ? -7.008 -3.486 -20.062 1 63.62 195 ALA B CA 1
ATOM 5318 C C . ALA B 1 195 ? -6.609 -3.248 -21.516 1 63.62 195 ALA B C 1
ATOM 5320 O O . ALA B 1 195 ? -5.434 -3.025 -21.812 1 63.62 195 ALA B O 1
ATOM 5321 N N . HIS B 1 196 ? -7.512 -3.311 -22.547 1 63.19 196 HIS B N 1
ATOM 5322 C CA . HIS B 1 196 ? -7.18 -3.111 -23.953 1 63.19 196 HIS B CA 1
ATOM 5323 C C . HIS B 1 196 ? -6.703 -1.687 -24.219 1 63.19 196 HIS B C 1
ATOM 5325 O O . HIS B 1 196 ? -5.762 -1.471 -24.984 1 63.19 196 HIS B O 1
ATOM 5331 N N . ASP B 1 197 ? -7.32 -0.716 -23.609 1 69.62 197 ASP B N 1
ATOM 5332 C CA . ASP B 1 197 ? -6.883 0.671 -23.734 1 69.62 197 ASP B CA 1
ATOM 5333 C C . ASP B 1 197 ? -5.508 0.87 -23.094 1 69.62 197 ASP B C 1
ATOM 5335 O O . ASP B 1 197 ? -4.652 1.562 -23.656 1 69.62 197 ASP B O 1
ATOM 5339 N N . ALA B 1 198 ? -5.438 0.255 -21.953 1 75.44 198 ALA B N 1
ATOM 5340 C CA . ALA B 1 198 ? -4.16 0.348 -21.266 1 75.44 198 ALA B CA 1
ATOM 5341 C C . ALA B 1 198 ? -3.031 -0.24 -22.109 1 75.44 198 ALA B C 1
ATOM 5343 O O . ALA B 1 198 ? -1.941 0.332 -22.188 1 75.44 198 ALA B O 1
ATOM 5344 N N . ALA B 1 199 ? -3.287 -1.385 -22.703 1 66 199 ALA B N 1
ATOM 5345 C CA . ALA B 1 199 ? -2.285 -2.023 -23.562 1 66 199 ALA B CA 1
ATOM 5346 C C . ALA B 1 199 ? -1.917 -1.132 -24.734 1 66 199 ALA B C 1
ATOM 5348 O O . ALA B 1 199 ? -0.741 -1.008 -25.094 1 66 199 ALA B O 1
ATOM 5349 N N . GLY B 1 200 ? -2.873 -0.552 -25.5 1 68.75 200 GLY B N 1
ATOM 5350 C CA . GLY B 1 200 ? -2.594 0.392 -26.578 1 68.75 200 GLY B CA 1
ATOM 5351 C C . GLY B 1 200 ? -1.752 1.572 -26.125 1 68.75 200 GLY B C 1
ATOM 5352 O O . GLY B 1 200 ? -0.802 1.96 -26.812 1 68.75 200 GLY B O 1
ATOM 5353 N N . PHE B 1 201 ? -2.137 2.096 -25.047 1 78.62 201 PHE B N 1
ATOM 5354 C CA . PHE B 1 201 ? -1.417 3.238 -24.484 1 78.62 201 PHE B CA 1
ATOM 5355 C C . PHE B 1 201 ? 0.015 2.855 -24.125 1 78.62 201 PHE B C 1
ATOM 5357 O O . PHE B 1 201 ? 0.949 3.619 -24.391 1 78.62 201 PHE B O 1
ATOM 5364 N N . ASP B 1 202 ? 0.114 1.742 -23.562 1 74.56 202 ASP B N 1
ATOM 5365 C CA . ASP B 1 202 ? 1.43 1.215 -23.219 1 74.56 202 ASP B CA 1
ATOM 5366 C C . ASP B 1 202 ? 2.334 1.139 -24.453 1 74.56 202 ASP B C 1
ATOM 5368 O O . ASP B 1 202 ? 3.48 1.589 -24.406 1 74.56 202 ASP B O 1
ATOM 5372 N N . LYS B 1 203 ? 1.82 0.605 -25.469 1 72.81 203 LYS B N 1
ATOM 5373 C CA . LYS B 1 203 ? 2.578 0.491 -26.703 1 72.81 203 LYS B CA 1
ATOM 5374 C C . LYS B 1 203 ? 2.881 1.866 -27.297 1 72.81 203 LYS B C 1
ATOM 5376 O O . LYS B 1 203 ? 3.951 2.08 -27.859 1 72.81 203 LYS B O 1
ATOM 5381 N N . ARG B 1 204 ? 1.948 2.766 -27.25 1 77.69 204 ARG B N 1
ATOM 5382 C CA . ARG B 1 204 ? 2.172 4.129 -27.719 1 77.69 204 ARG B CA 1
ATOM 5383 C C . ARG B 1 204 ? 3.34 4.777 -26.984 1 77.69 204 ARG B C 1
ATOM 5385 O O . ARG B 1 204 ? 4.176 5.441 -27.594 1 77.69 204 ARG B O 1
ATOM 5392 N N . LEU B 1 205 ? 3.365 4.598 -25.703 1 82.62 205 LEU B N 1
ATOM 5393 C CA . LEU B 1 205 ? 4.461 5.152 -24.922 1 82.62 205 LEU B CA 1
ATOM 5394 C C . LEU B 1 205 ? 5.797 4.562 -25.359 1 82.62 205 LEU B C 1
ATOM 5396 O O . LEU B 1 205 ? 6.793 5.281 -25.469 1 82.62 205 LEU B O 1
ATOM 5400 N N . ASP B 1 206 ? 5.758 3.305 -25.625 1 76 206 ASP B N 1
ATOM 5401 C CA . ASP B 1 206 ? 6.969 2.664 -26.125 1 76 206 ASP B CA 1
ATOM 5402 C C . ASP B 1 206 ? 7.406 3.281 -27.453 1 76 206 ASP B C 1
ATOM 5404 O O . ASP B 1 206 ? 8.602 3.518 -27.672 1 76 206 ASP B O 1
ATOM 5408 N N . ALA B 1 207 ? 6.469 3.492 -28.328 1 78.75 207 ALA B N 1
ATOM 5409 C CA . ALA B 1 207 ? 6.766 4.062 -29.625 1 78.75 207 ALA B CA 1
ATOM 5410 C C . ALA B 1 207 ? 7.391 5.449 -29.5 1 78.75 207 ALA B C 1
ATOM 5412 O O . ALA B 1 207 ? 8.375 5.766 -30.172 1 78.75 207 ALA B O 1
ATOM 5413 N N . ILE B 1 208 ? 6.816 6.258 -28.656 1 82.88 208 ILE B N 1
ATOM 5414 C CA . ILE B 1 208 ? 7.344 7.605 -28.453 1 82.88 208 ILE B CA 1
ATOM 5415 C C . ILE B 1 208 ? 8.734 7.52 -27.812 1 82.88 208 ILE B C 1
ATOM 5417 O O . ILE B 1 208 ? 9.656 8.211 -28.25 1 82.88 208 ILE B O 1
ATOM 5421 N N . ALA B 1 209 ? 8.883 6.645 -26.875 1 85.38 209 ALA B N 1
ATOM 5422 C CA . ALA B 1 209 ? 10.148 6.492 -26.141 1 85.38 209 ALA B CA 1
ATOM 5423 C C . ALA B 1 209 ? 11.258 6.031 -27.078 1 85.38 209 ALA B C 1
ATOM 5425 O O . ALA B 1 209 ? 12.438 6.301 -26.844 1 85.38 209 ALA B O 1
ATOM 5426 N N . ALA B 1 210 ? 10.859 5.395 -28.172 1 80.38 210 ALA B N 1
ATOM 5427 C CA . ALA B 1 210 ? 11.82 4.809 -29.094 1 80.38 210 ALA B CA 1
ATOM 5428 C C . ALA B 1 210 ? 12.258 5.82 -30.156 1 80.38 210 ALA B C 1
ATOM 5430 O O . ALA B 1 210 ? 13.125 5.535 -30.984 1 80.38 210 ALA B O 1
ATOM 5431 N N . THR B 1 211 ? 11.75 7.039 -30.156 1 84.12 211 THR B N 1
ATOM 5432 C CA . THR B 1 211 ? 12.016 7.992 -31.219 1 84.12 211 THR B CA 1
ATOM 5433 C C . THR B 1 211 ? 13.344 8.711 -30.984 1 84.12 211 THR B C 1
ATOM 5435 O O . THR B 1 211 ? 13.781 9.508 -31.812 1 84.12 211 THR B O 1
ATOM 5438 N N . VAL B 1 212 ? 14.008 8.422 -29.969 1 83.75 212 VAL B N 1
ATOM 5439 C CA . VAL B 1 212 ? 15.312 9.016 -29.719 1 83.75 212 VAL B CA 1
ATOM 5440 C C . VAL B 1 212 ? 16.406 8.148 -30.328 1 83.75 212 VAL B C 1
ATOM 5442 O O . VAL B 1 212 ? 16.156 7.004 -30.719 1 83.75 212 VAL B O 1
ATOM 5445 N N . CYS B 1 213 ? 17.562 8.828 -30.5 1 80 213 CYS B N 1
ATOM 5446 C CA . CYS B 1 213 ? 18.656 8.039 -31.062 1 80 213 CYS B CA 1
ATOM 5447 C C . CYS B 1 213 ? 19.266 7.133 -30 1 80 213 CYS B C 1
ATOM 5449 O O . CYS B 1 213 ? 18.984 7.277 -28.812 1 80 213 CYS B O 1
ATOM 5451 N N . PRO B 1 214 ? 20.031 6.074 -30.375 1 76.19 214 PRO B N 1
ATOM 5452 C CA . PRO B 1 214 ? 20.609 5.105 -29.438 1 76.19 214 PRO B CA 1
ATOM 5453 C C . PRO B 1 214 ? 21.531 5.75 -28.422 1 76.19 214 PRO B C 1
ATOM 5455 O O . PRO B 1 214 ? 21.844 5.141 -27.391 1 76.19 214 PRO B O 1
ATOM 5458 N N . ASN B 1 215 ? 21.938 7 -28.719 1 70.81 215 ASN B N 1
ATOM 5459 C CA . ASN B 1 215 ? 22.875 7.66 -27.812 1 70.81 215 ASN B CA 1
ATOM 5460 C C . ASN B 1 215 ? 22.156 8.5 -26.766 1 70.81 215 ASN B C 1
ATOM 5462 O O . ASN B 1 215 ? 22.797 9.188 -25.969 1 70.81 215 ASN B O 1
ATOM 5466 N N . ASP B 1 216 ? 20.906 8.445 -26.781 1 80.62 216 ASP B N 1
ATOM 5467 C CA . ASP B 1 216 ? 20.156 9.117 -25.719 1 80.62 216 ASP B CA 1
ATOM 5468 C C . ASP B 1 216 ? 20.531 8.578 -24.344 1 80.62 216 ASP B C 1
ATOM 5470 O O . ASP B 1 216 ? 20.531 7.363 -24.125 1 80.62 216 ASP B O 1
ATOM 5474 N N . PRO B 1 217 ? 20.844 9.516 -23.375 1 73 217 PRO B N 1
ATOM 5475 C CA . PRO B 1 217 ? 21.391 9.055 -22.109 1 73 217 PRO B CA 1
ATOM 5476 C C . PRO B 1 217 ? 20.312 8.539 -21.156 1 73 217 PRO B C 1
ATOM 5478 O O . PRO B 1 217 ? 20.641 7.918 -20.141 1 73 217 PRO B O 1
ATOM 5481 N N . ARG B 1 218 ? 19.109 8.594 -21.516 1 82.5 218 ARG B N 1
ATOM 5482 C CA . ARG B 1 218 ? 18.047 8.195 -20.609 1 82.5 218 ARG B CA 1
ATOM 5483 C C . ARG B 1 218 ? 17.859 6.684 -20.609 1 82.5 218 ARG B C 1
ATOM 5485 O O . ARG B 1 218 ? 18.047 6.031 -21.641 1 82.5 218 ARG B O 1
ATOM 5492 N N . THR B 1 219 ? 17.438 6.242 -19.406 1 77.19 219 THR B N 1
ATOM 5493 C CA . THR B 1 219 ? 17.031 4.848 -19.328 1 77.19 219 THR B CA 1
ATOM 5494 C C . THR B 1 219 ? 15.68 4.637 -20 1 77.19 219 THR B C 1
ATOM 5496 O O . THR B 1 219 ? 14.945 5.598 -20.25 1 77.19 219 THR B O 1
ATOM 5499 N N . PRO B 1 220 ? 15.32 3.385 -20.328 1 77.44 220 PRO B N 1
ATOM 5500 C CA . PRO B 1 220 ? 14 3.123 -20.922 1 77.44 220 PRO B CA 1
ATOM 5501 C C . PRO B 1 220 ? 12.859 3.627 -20.047 1 77.44 220 PRO B C 1
ATOM 5503 O O . PRO B 1 220 ? 11.891 4.199 -20.547 1 77.44 220 PRO B O 1
ATOM 5506 N N . ASP B 1 221 ? 12.977 3.504 -18.75 1 79.38 221 ASP B N 1
ATOM 5507 C CA . ASP B 1 221 ? 11.938 3.971 -17.844 1 79.38 221 ASP B CA 1
ATOM 5508 C C . ASP B 1 221 ? 11.82 5.492 -17.875 1 79.38 221 ASP B C 1
ATOM 5510 O O . ASP B 1 221 ? 10.711 6.039 -17.859 1 79.38 221 ASP B O 1
ATOM 5514 N N . GLN B 1 222 ? 12.961 6.098 -17.953 1 79.56 222 GLN B N 1
ATOM 5515 C CA . GLN B 1 222 ? 12.969 7.555 -18.047 1 79.56 222 GLN B CA 1
ATOM 5516 C C . GLN B 1 222 ? 12.328 8.023 -19.344 1 79.56 222 GLN B C 1
ATOM 5518 O O . GLN B 1 222 ? 11.539 8.969 -19.359 1 79.56 222 GLN B O 1
ATOM 5523 N N . ARG B 1 223 ? 12.617 7.398 -20.391 1 86.06 223 ARG B N 1
ATOM 5524 C CA . ARG B 1 223 ? 12.047 7.754 -21.688 1 86.06 223 ARG B CA 1
ATOM 5525 C C . ARG B 1 223 ? 10.539 7.562 -21.703 1 86.06 223 ARG B C 1
ATOM 5527 O O . ARG B 1 223 ? 9.805 8.383 -22.25 1 86.06 223 ARG B O 1
ATOM 5534 N N . ARG B 1 224 ? 10.141 6.543 -21.078 1 86.81 224 ARG B N 1
ATOM 5535 C CA . ARG B 1 224 ? 8.703 6.273 -21.016 1 86.81 224 ARG B CA 1
ATOM 5536 C C . ARG B 1 224 ? 7.98 7.336 -20.203 1 86.81 224 ARG B C 1
ATOM 5538 O O . ARG B 1 224 ? 6.902 7.797 -20.594 1 86.81 224 ARG B O 1
ATOM 5545 N N . ALA B 1 225 ? 8.555 7.625 -19.109 1 85.62 225 ALA B N 1
ATOM 5546 C CA . ALA B 1 225 ? 7.992 8.711 -18.312 1 85.62 225 ALA B CA 1
ATOM 5547 C C . ALA B 1 225 ? 7.938 10.008 -19.125 1 85.62 225 ALA B C 1
ATOM 5549 O O . ALA B 1 225 ? 6.914 10.703 -19.125 1 85.62 225 ALA B O 1
ATOM 5550 N N . ASP B 1 226 ? 9.039 10.328 -19.812 1 81.12 226 ASP B N 1
ATOM 5551 C CA . ASP B 1 226 ? 9.117 11.539 -20.609 1 81.12 226 ASP B CA 1
ATOM 5552 C C . ASP B 1 226 ? 8.133 11.492 -21.781 1 81.12 226 ASP B C 1
ATOM 5554 O O . ASP B 1 226 ? 7.703 12.539 -22.281 1 81.12 226 ASP B O 1
ATOM 5558 N N . ALA B 1 227 ? 7.844 10.297 -22.25 1 87.06 227 ALA B N 1
ATOM 5559 C CA . ALA B 1 227 ? 6.867 10.148 -23.328 1 87.06 227 ALA B CA 1
ATOM 5560 C C . ALA B 1 227 ? 5.512 10.727 -22.922 1 87.06 227 ALA B C 1
ATOM 5562 O O . ALA B 1 227 ? 4.801 11.289 -23.75 1 87.06 227 ALA B O 1
ATOM 5563 N N . LEU B 1 228 ? 5.164 10.539 -21.641 1 85.31 228 LEU B N 1
ATOM 5564 C CA . LEU B 1 228 ? 3.922 11.148 -21.172 1 85.31 228 LEU B CA 1
ATOM 5565 C C . LEU B 1 228 ? 3.975 12.664 -21.297 1 85.31 228 LEU B C 1
ATOM 5567 O O . LEU B 1 228 ? 2.977 13.297 -21.641 1 85.31 228 LEU B O 1
ATOM 5571 N N . GLY B 1 229 ? 5.125 13.203 -20.953 1 79.44 229 GLY B N 1
ATOM 5572 C CA . GLY B 1 229 ? 5.309 14.633 -21.172 1 79.44 229 GLY B CA 1
ATOM 5573 C C . GLY B 1 229 ? 5.148 15.039 -22.625 1 79.44 229 GLY B C 1
ATOM 5574 O O . GLY B 1 229 ? 4.516 16.047 -22.938 1 79.44 229 GLY B O 1
ATOM 5575 N N . ALA B 1 230 ? 5.746 14.273 -23.516 1 81.25 230 ALA B N 1
ATOM 5576 C CA . ALA B 1 230 ? 5.586 14.523 -24.938 1 81.25 230 ALA B CA 1
ATOM 5577 C C . ALA B 1 230 ? 4.113 14.508 -25.344 1 81.25 230 ALA B C 1
ATOM 5579 O O . ALA B 1 230 ? 3.646 15.414 -26.031 1 81.25 230 ALA B O 1
ATOM 5580 N N . LEU B 1 231 ? 3.432 13.5 -24.906 1 79.56 231 LEU B N 1
ATOM 5581 C CA . LEU B 1 231 ? 2.008 13.406 -25.219 1 79.56 231 LEU B CA 1
ATOM 5582 C C . LEU B 1 231 ? 1.259 14.625 -24.688 1 79.56 231 LEU B C 1
ATOM 5584 O O . LEU B 1 231 ? 0.356 15.141 -25.359 1 79.56 231 LEU B O 1
ATOM 5588 N N . GLY B 1 232 ? 1.651 15.031 -23.531 1 75.38 232 GLY B N 1
ATOM 5589 C CA . GLY B 1 232 ? 1.045 16.234 -22.984 1 75.38 232 GLY B CA 1
ATOM 5590 C C . GLY B 1 232 ? 1.285 17.469 -23.828 1 75.38 232 GLY B C 1
ATOM 5591 O O . GLY B 1 232 ? 0.467 18.391 -23.828 1 75.38 232 GLY B O 1
ATOM 5592 N N . ARG B 1 233 ? 2.369 17.453 -24.469 1 71.19 233 ARG B N 1
ATOM 5593 C CA . ARG B 1 233 ? 2.727 18.562 -25.344 1 71.19 233 ARG B CA 1
ATOM 5594 C C . ARG B 1 233 ? 2.289 18.281 -26.766 1 71.19 233 ARG B C 1
ATOM 5596 O O . ARG B 1 233 ? 2.801 18.906 -27.719 1 71.19 233 ARG B O 1
ATOM 5603 N N . TYR B 1 234 ? 1.472 17.344 -26.969 1 72 234 TYR B N 1
ATOM 5604 C CA . TYR B 1 234 ? 0.907 17 -28.266 1 72 234 TYR B CA 1
ATOM 5605 C C . TYR B 1 234 ? 2 16.562 -29.234 1 72 234 TYR B C 1
ATOM 5607 O O . TYR B 1 234 ? 1.964 16.922 -30.422 1 72 234 TYR B O 1
ATOM 5615 N N . ARG B 1 235 ? 3.01 15.969 -28.641 1 76.94 235 ARG B N 1
ATOM 5616 C CA . ARG B 1 235 ? 4.094 15.453 -29.469 1 76.94 235 ARG B CA 1
ATOM 5617 C C . ARG B 1 235 ? 4.07 13.93 -29.516 1 76.94 235 ARG B C 1
ATOM 5619 O O . ARG B 1 235 ? 3.684 13.273 -28.547 1 76.94 235 ARG B O 1
ATOM 5626 N N . ASP B 1 236 ? 4.508 13.438 -30.641 1 77.81 236 ASP B N 1
ATOM 5627 C CA . ASP B 1 236 ? 4.59 11.992 -30.812 1 77.81 236 ASP B CA 1
ATOM 5628 C C . ASP B 1 236 ? 6.043 11.516 -30.812 1 77.81 236 ASP B C 1
ATOM 5630 O O . ASP B 1 236 ? 6.34 10.398 -31.234 1 77.81 236 ASP B O 1
ATOM 5634 N N . THR B 1 237 ? 6.914 12.461 -30.438 1 80.94 237 THR B N 1
ATOM 5635 C CA . THR B 1 237 ? 8.328 12.109 -30.359 1 80.94 237 THR B CA 1
ATOM 5636 C C . THR B 1 237 ? 8.953 12.695 -29.094 1 80.94 237 THR B C 1
ATOM 5638 O O . THR B 1 237 ? 8.43 13.641 -28.516 1 80.94 237 THR B O 1
ATOM 5641 N N . LEU B 1 238 ? 10.016 12.102 -28.719 1 82.94 238 LEU B N 1
ATOM 5642 C CA . LEU B 1 238 ? 10.828 12.586 -27.594 1 82.94 238 LEU B CA 1
ATOM 5643 C C . LEU B 1 238 ? 12.055 13.328 -28.109 1 82.94 238 LEU B C 1
ATOM 5645 O O . LEU B 1 238 ? 12.711 12.883 -29.062 1 82.94 238 LEU B O 1
ATOM 5649 N N . ASP B 1 239 ? 12.273 14.531 -27.562 1 77.88 239 ASP B N 1
ATOM 5650 C CA . ASP B 1 239 ? 13.516 15.219 -27.906 1 77.88 239 ASP B CA 1
ATOM 5651 C C . ASP B 1 239 ? 14.727 14.414 -27.453 1 77.88 239 ASP B C 1
ATOM 5653 O O . ASP B 1 239 ? 14.852 14.078 -26.266 1 77.88 239 ASP B O 1
ATOM 5657 N N . CYS B 1 240 ? 15.555 14.07 -28.453 1 81.81 240 CYS B N 1
ATOM 5658 C CA . CYS B 1 240 ? 16.766 13.32 -28.109 1 81.81 240 CYS B CA 1
ATOM 5659 C C . CYS B 1 240 ? 17.703 14.172 -27.266 1 81.81 240 CYS B C 1
ATOM 5661 O O . CYS B 1 240 ? 17.875 15.367 -27.531 1 81.81 240 CYS B O 1
ATOM 5663 N N . GLN B 1 241 ? 18.266 13.633 -26.25 1 77.38 241 GLN B N 1
ATOM 5664 C CA . GLN B 1 241 ? 19.141 14.367 -25.344 1 77.38 241 GLN B CA 1
ATOM 5665 C C . GLN B 1 241 ? 20.594 13.938 -25.5 1 77.38 241 GLN B C 1
ATOM 5667 O O . GLN B 1 241 ? 21.406 14.109 -24.594 1 77.38 241 GLN B O 1
ATOM 5672 N N . CYS B 1 242 ? 20.906 13.367 -26.672 1 74.25 242 CYS B N 1
ATOM 5673 C CA . CYS B 1 242 ? 22.25 12.828 -26.875 1 74.25 242 CYS B CA 1
ATOM 5674 C C . CYS B 1 242 ? 23.266 13.953 -26.984 1 74.25 242 CYS B C 1
ATOM 5676 O O . CYS B 1 242 ? 24.453 13.742 -26.75 1 74.25 242 CYS B O 1
ATOM 5678 N N . GLY B 1 243 ? 22.844 15.164 -27.297 1 70.88 243 GLY B N 1
ATOM 5679 C CA . GLY B 1 243 ? 23.719 16.328 -27.406 1 70.88 243 GLY B CA 1
ATOM 5680 C C . GLY B 1 243 ? 24.625 16.266 -28.609 1 70.88 243 GLY B C 1
ATOM 5681 O O . GLY B 1 243 ? 25.5 17.125 -28.766 1 70.88 243 GLY B O 1
ATOM 5682 N N . ARG B 1 244 ? 24.469 15.344 -29.438 1 73.94 244 ARG B N 1
ATOM 5683 C CA . ARG B 1 244 ? 25.375 15.18 -30.578 1 73.94 244 ARG B CA 1
ATOM 5684 C C . ARG B 1 244 ? 24.859 15.93 -31.797 1 73.94 244 ARG B C 1
ATOM 5686 O O . ARG B 1 244 ? 23.641 16.016 -32 1 73.94 244 ARG B O 1
ATOM 5693 N N . GLU B 1 245 ? 25.703 16.594 -32.531 1 76.5 245 GLU B N 1
ATOM 5694 C CA . GLU B 1 245 ? 25.359 17.328 -33.719 1 76.5 245 GLU B CA 1
ATOM 5695 C C . GLU B 1 245 ? 24.844 16.391 -34.812 1 76.5 245 GLU B C 1
ATOM 5697 O O . GLU B 1 245 ? 24.031 16.797 -35.656 1 76.5 245 GLU B O 1
ATOM 5702 N N . ASP B 1 246 ? 25.219 15.156 -34.875 1 74.38 246 ASP B N 1
ATOM 5703 C CA . ASP B 1 246 ? 24.812 14.188 -35.906 1 74.38 246 ASP B CA 1
ATOM 5704 C C . ASP B 1 246 ? 23.625 13.352 -35.406 1 74.38 246 ASP B C 1
ATOM 5706 O O . ASP B 1 246 ? 23.422 12.234 -35.875 1 74.38 246 ASP B O 1
ATOM 5710 N N . CYS B 1 247 ? 22.969 13.969 -34.469 1 78.31 247 CYS B N 1
ATOM 5711 C CA . CYS B 1 247 ? 21.812 13.242 -33.938 1 78.31 247 CYS B CA 1
ATOM 5712 C C . CYS B 1 247 ? 20.797 12.953 -35.031 1 78.31 247 CYS B C 1
ATOM 5714 O O . CYS B 1 247 ? 20.422 13.859 -35.781 1 78.31 247 CYS B O 1
ATOM 5716 N N . THR B 1 248 ? 20.375 11.766 -35.25 1 72.25 248 THR B N 1
ATOM 5717 C CA . THR B 1 248 ? 19.438 11.352 -36.281 1 72.25 248 THR B CA 1
ATOM 5718 C C . THR B 1 248 ? 18 11.469 -35.781 1 72.25 248 THR B C 1
ATOM 5720 O O . THR B 1 248 ? 17.062 11.219 -36.562 1 72.25 248 THR B O 1
ATOM 5723 N N . ALA B 1 249 ? 17.938 11.859 -34.438 1 69.81 249 ALA B N 1
ATOM 5724 C CA . ALA B 1 249 ? 16.578 11.938 -33.906 1 69.81 249 ALA B CA 1
ATOM 5725 C C . ALA B 1 249 ? 15.852 13.172 -34.438 1 69.81 249 ALA B C 1
ATOM 5727 O O . ALA B 1 249 ? 16.469 14.219 -34.656 1 69.81 249 ALA B O 1
ATOM 5728 N N . VAL B 1 250 ? 14.641 13.25 -34.906 1 59.16 250 VAL B N 1
ATOM 5729 C CA . VAL B 1 250 ? 13.836 14.336 -35.438 1 59.16 250 VAL B CA 1
ATOM 5730 C C . VAL B 1 250 ? 13.25 15.164 -34.312 1 59.16 250 VAL B C 1
ATOM 5732 O O . VAL B 1 250 ? 12.523 14.641 -33.469 1 59.16 250 VAL B O 1
ATOM 5735 N N . ALA B 1 251 ? 13.977 16.328 -33.844 1 52.75 251 ALA B N 1
ATOM 5736 C CA . ALA B 1 251 ? 13.523 17.219 -32.781 1 52.75 251 ALA B CA 1
ATOM 5737 C C . ALA B 1 251 ? 12.219 17.922 -33.156 1 52.75 251 ALA B C 1
ATOM 5739 O O . ALA B 1 251 ? 12.102 18.484 -34.25 1 52.75 251 ALA B O 1
ATOM 5740 N N . GLU B 1 252 ? 11.016 17.562 -32.625 1 47.72 252 GLU B N 1
ATOM 5741 C CA . GLU B 1 252 ? 9.859 18.438 -32.812 1 47.72 252 GLU B CA 1
ATOM 5742 C C . GLU B 1 252 ? 9.844 19.562 -31.781 1 47.72 252 GLU B C 1
ATOM 5744 O O . GLU B 1 252 ? 10.336 19.391 -30.672 1 47.72 252 GLU B O 1
ATOM 5749 N N . ARG B 1 253 ? 9.453 21.016 -32.062 1 39.59 253 ARG B N 1
ATOM 5750 C CA . ARG B 1 253 ? 9.305 22.375 -31.547 1 39.59 253 ARG B CA 1
ATOM 5751 C C . ARG B 1 253 ? 8.547 22.359 -30.219 1 39.59 253 ARG B C 1
ATOM 5753 O O . ARG B 1 253 ? 7.758 21.453 -29.953 1 39.59 253 ARG B O 1
ATOM 5760 N N . ASP B 1 254 ? 8.586 23.641 -29.234 1 37.91 254 ASP B N 1
ATOM 5761 C CA . ASP B 1 254 ? 8.469 24.297 -27.938 1 37.91 254 ASP B CA 1
ATOM 5762 C C . ASP B 1 254 ? 7.016 24.312 -27.469 1 37.91 254 ASP B C 1
ATOM 5764 O O . ASP B 1 254 ? 6.18 25.016 -28.016 1 37.91 254 ASP B O 1
ATOM 5768 N N . ALA B 1 255 ? 6.281 23.609 -27.062 1 34.97 255 ALA B N 1
ATOM 5769 C CA . ALA B 1 255 ? 4.953 23.938 -26.547 1 34.97 255 ALA B CA 1
ATOM 5770 C C . ALA B 1 255 ? 5.035 24.516 -25.141 1 34.97 255 ALA B C 1
ATOM 5772 O O . ALA B 1 255 ? 5.801 24.016 -24.297 1 34.97 255 ALA B O 1
ATOM 5773 N N . VAL B 1 256 ? 4.684 25.984 -24.641 1 33.03 256 VAL B N 1
ATOM 5774 C CA . VAL B 1 256 ? 4.652 27 -23.609 1 33.03 256 VAL B CA 1
ATOM 5775 C C . VAL B 1 256 ? 3.732 26.562 -22.469 1 33.03 256 VAL B C 1
ATOM 5777 O O . VAL B 1 256 ? 3.404 27.359 -21.578 1 33.03 256 VAL B O 1
ATOM 5780 N N . ASN B 1 257 ? 3.475 25.609 -21.734 1 34.91 257 ASN B N 1
ATOM 5781 C CA . ASN B 1 257 ? 2.311 25.5 -20.859 1 34.91 257 ASN B CA 1
ATOM 5782 C C . ASN B 1 257 ? 2.582 26.094 -19.484 1 34.91 257 ASN B C 1
ATOM 5784 O O . ASN B 1 257 ? 3.641 25.859 -18.906 1 34.91 257 ASN B O 1
ATOM 5788 N N . ASN B 1 258 ? 1.864 27.312 -18.875 1 32.78 258 ASN B N 1
ATOM 5789 C CA . ASN B 1 258 ? 1.76 28.297 -17.797 1 32.78 258 ASN B CA 1
ATOM 5790 C C . ASN B 1 258 ? 1.274 27.672 -16.5 1 32.78 258 ASN B C 1
ATOM 5792 O O . ASN B 1 258 ? 0.087 27.734 -16.172 1 32.78 258 ASN B O 1
ATOM 5796 N N . ALA B 1 259 ? 1.511 26.719 -15.891 1 34.66 259 ALA B N 1
ATOM 5797 C CA . ALA B 1 259 ? 0.962 26.297 -14.602 1 34.66 259 ALA B CA 1
ATOM 5798 C C . ALA B 1 259 ? 1.663 27.016 -13.445 1 34.66 259 ALA B C 1
ATOM 5800 O O . ALA B 1 259 ? 2.895 27.047 -13.391 1 34.66 259 ALA B O 1
ATOM 5801 N N . MET B 1 260 ? 0.958 28 -12.531 1 39.03 260 MET B N 1
ATOM 5802 C CA . MET B 1 260 ? 1.426 28.734 -11.367 1 39.03 260 MET B CA 1
ATOM 5803 C C . MET B 1 260 ? 1.548 27.828 -10.156 1 39.03 260 MET B C 1
ATOM 5805 O O . MET B 1 260 ? 0.646 27.031 -9.875 1 39.03 260 MET B O 1
ATOM 5809 N N . ILE B 1 261 ? 2.795 27.625 -9.617 1 48.59 261 ILE B N 1
ATOM 5810 C CA . ILE B 1 261 ? 3.012 26.844 -8.406 1 48.59 261 ILE B CA 1
ATOM 5811 C C . ILE B 1 261 ? 3.613 27.719 -7.32 1 48.59 261 ILE B C 1
ATOM 5813 O O . ILE B 1 261 ? 4.387 28.641 -7.613 1 48.59 261 ILE B O 1
ATOM 5817 N N . HIS B 1 262 ? 3.18 27.672 -6.035 1 56.28 262 HIS B N 1
ATOM 5818 C CA . HIS B 1 262 ? 3.715 28.406 -4.895 1 56.28 262 HIS B CA 1
ATOM 5819 C C . HIS B 1 262 ? 4.723 27.578 -4.117 1 56.28 262 HIS B C 1
ATOM 5821 O O . HIS B 1 262 ? 4.434 26.422 -3.758 1 56.28 262 HIS B O 1
ATOM 5827 N N . VAL B 1 263 ? 5.934 28.109 -4.031 1 61.97 263 VAL B N 1
ATOM 5828 C CA . VAL B 1 263 ? 7.004 27.422 -3.316 1 61.97 263 VAL B CA 1
ATOM 5829 C C . VAL B 1 263 ? 7.496 28.297 -2.162 1 61.97 263 VAL B C 1
ATOM 5831 O O . VAL B 1 263 ? 7.688 29.5 -2.326 1 61.97 263 VAL B O 1
ATOM 5834 N N . LEU B 1 264 ? 7.508 27.719 -0.931 1 68.75 264 LEU B N 1
ATOM 5835 C CA . LEU B 1 264 ? 8.141 28.406 0.189 1 68.75 264 LEU B CA 1
ATOM 5836 C C . LEU B 1 264 ? 9.625 28.031 0.283 1 68.75 264 LEU B C 1
ATOM 5838 O O . LEU B 1 264 ? 9.977 26.859 0.217 1 68.75 264 LEU B O 1
ATOM 5842 N N . ALA B 1 265 ? 10.445 29.062 0.313 1 72.88 265 ALA B N 1
ATOM 5843 C CA . ALA B 1 265 ? 11.883 28.828 0.438 1 72.88 265 ALA B CA 1
ATOM 5844 C C . ALA B 1 265 ? 12.562 29.969 1.201 1 72.88 265 ALA B C 1
ATOM 5846 O O . ALA B 1 265 ? 12 31.047 1.334 1 72.88 265 ALA B O 1
ATOM 5847 N N . GLU B 1 266 ? 13.656 29.594 1.845 1 75.62 266 GLU B N 1
ATOM 5848 C CA . GLU B 1 266 ? 14.477 30.641 2.432 1 75.62 266 GLU B CA 1
ATOM 5849 C C . GLU B 1 266 ? 15.172 31.469 1.351 1 75.62 266 GLU B C 1
ATOM 5851 O O . GLU B 1 266 ? 15.484 30.953 0.273 1 75.62 266 GLU B O 1
ATOM 5856 N N . GLN B 1 267 ? 15.344 32.75 1.7 1 77.12 267 GLN B N 1
ATOM 5857 C CA . GLN B 1 267 ? 16.078 33.625 0.785 1 77.12 267 GLN B CA 1
ATOM 5858 C C . GLN B 1 267 ? 17.469 33.031 0.496 1 77.12 267 GLN B C 1
ATOM 5860 O O . GLN B 1 267 ? 17.969 33.156 -0.622 1 77.12 267 GLN B O 1
ATOM 5865 N N . SER B 1 268 ? 18 32.312 1.466 1 78.12 268 SER B N 1
ATOM 5866 C CA . SER B 1 268 ? 19.328 31.734 1.305 1 78.12 268 SER B CA 1
ATOM 5867 C C . SER B 1 268 ? 19.359 30.688 0.195 1 78.12 268 SER B C 1
ATOM 5869 O O . SER B 1 268 ? 20.375 30.531 -0.489 1 78.12 268 SER B O 1
ATOM 5871 N N . THR B 1 269 ? 18.25 30.062 0.031 1 73.5 269 THR B N 1
ATOM 5872 C CA . THR B 1 269 ? 18.156 29.062 -1.036 1 73.5 269 THR B CA 1
ATOM 5873 C C . THR B 1 269 ? 18.281 29.734 -2.404 1 73.5 269 THR B C 1
ATOM 5875 O O . THR B 1 269 ? 19 29.25 -3.275 1 73.5 269 THR B O 1
ATOM 5878 N N . LEU B 1 270 ? 17.625 30.859 -2.592 1 73.06 270 LEU B N 1
ATOM 5879 C CA . LEU B 1 270 ? 17.641 31.578 -3.855 1 73.06 270 LEU B CA 1
ATOM 5880 C C . LEU B 1 270 ? 19.031 32.156 -4.137 1 73.06 270 LEU B C 1
ATOM 5882 O O . LEU B 1 270 ? 19.422 32.281 -5.297 1 73.06 270 LEU B O 1
ATOM 5886 N N . ASP B 1 271 ? 19.672 32.469 -2.977 1 76.88 271 ASP B N 1
ATOM 5887 C CA . ASP B 1 271 ? 20.984 33.094 -3.107 1 76.88 271 ASP B CA 1
ATOM 5888 C C . ASP B 1 271 ? 22.062 32.031 -3.314 1 76.88 271 ASP B C 1
ATOM 5890 O O . ASP B 1 271 ? 23.266 32.312 -3.311 1 76.88 271 ASP B O 1
ATOM 5894 N N . GLY B 1 272 ? 21.609 30.75 -3.416 1 70.69 272 GLY B N 1
ATOM 5895 C CA . GLY B 1 272 ? 22.578 29.719 -3.74 1 70.69 272 GLY B CA 1
ATOM 5896 C C . GLY B 1 272 ? 22.734 28.688 -2.633 1 70.69 272 GLY B C 1
ATOM 5897 O O . GLY B 1 272 ? 23.547 27.766 -2.752 1 70.69 272 GLY B O 1
ATOM 5898 N N . GLY B 1 273 ? 22 28.984 -1.502 1 71.25 273 GLY B N 1
ATOM 5899 C CA . GLY B 1 273 ? 22.047 28.016 -0.411 1 71.25 273 GLY B CA 1
ATOM 5900 C C . GLY B 1 273 ? 21.438 26.672 -0.767 1 71.25 273 GLY B C 1
ATOM 5901 O O . GLY B 1 273 ? 20.781 26.547 -1.804 1 71.25 273 GLY B O 1
ATOM 5902 N N . ASN B 1 274 ? 21.641 25.656 0.113 1 63.94 274 ASN B N 1
ATOM 5903 C CA . ASN B 1 274 ? 21.203 24.297 -0.181 1 63.94 274 ASN B CA 1
ATOM 5904 C C . ASN B 1 274 ? 19.938 23.938 0.611 1 63.94 274 ASN B C 1
ATOM 5906 O O . ASN B 1 274 ? 19.531 22.766 0.629 1 63.94 274 ASN B O 1
ATOM 5910 N N . GLU B 1 275 ? 19.375 24.922 1.217 1 67.62 275 GLU B N 1
ATOM 5911 C CA . GLU B 1 275 ? 18.172 24.656 1.997 1 67.62 275 GLU B CA 1
ATOM 5912 C C . GLU B 1 275 ? 17 24.312 1.092 1 67.62 275 GLU B C 1
ATOM 5914 O O . GLU B 1 275 ? 16.75 25 0.097 1 67.62 275 GLU B O 1
ATOM 5919 N N . PRO B 1 276 ? 16.359 23.312 1.403 1 63.62 276 PRO B N 1
ATOM 5920 C CA . PRO B 1 276 ? 15.211 22.953 0.567 1 63.62 276 PRO B CA 1
ATOM 5921 C C . PRO B 1 276 ? 14.039 23.906 0.736 1 63.62 276 PRO B C 1
ATOM 5923 O O . PRO B 1 276 ? 14.008 24.703 1.681 1 63.62 276 PRO B O 1
ATOM 5926 N N . GLY B 1 277 ? 13.211 23.969 -0.343 1 68.06 277 GLY B N 1
ATOM 5927 C CA . GLY B 1 277 ? 11.93 24.641 -0.26 1 68.06 277 GLY B CA 1
ATOM 5928 C C . GLY B 1 277 ? 10.766 23.703 -0.018 1 68.06 277 GLY B C 1
ATOM 5929 O O . GLY B 1 277 ? 10.969 22.5 0.168 1 68.06 277 GLY B O 1
ATOM 5930 N N . TYR B 1 278 ? 9.703 24.281 0.275 1 66.56 278 TYR B N 1
ATOM 5931 C CA . TYR B 1 278 ? 8.492 23.5 0.521 1 66.56 278 TYR B CA 1
ATOM 5932 C C . TYR B 1 278 ? 7.41 23.844 -0.496 1 66.56 278 TYR B C 1
ATOM 5934 O O . TYR B 1 278 ? 7.098 25.016 -0.708 1 66.56 278 TYR B O 1
ATOM 5942 N N . LEU B 1 279 ? 7.02 22.891 -1.281 1 61.31 279 LEU B N 1
ATOM 5943 C CA . LEU B 1 279 ? 5.902 23 -2.211 1 61.31 279 LEU B CA 1
ATOM 5944 C C . LEU B 1 279 ? 4.652 22.344 -1.637 1 61.31 279 LEU B C 1
ATOM 5946 O O . LEU B 1 279 ? 4.602 21.109 -1.507 1 61.31 279 LEU B O 1
ATOM 5950 N N . PRO B 1 280 ? 3.686 23.219 -1.301 1 56.53 280 PRO B N 1
ATOM 5951 C CA . PRO B 1 280 ? 2.457 22.672 -0.728 1 56.53 280 PRO B CA 1
ATOM 5952 C C . PRO B 1 280 ? 1.895 21.5 -1.548 1 56.53 280 PRO B C 1
ATOM 5954 O O . PRO B 1 280 ? 1.834 21.594 -2.777 1 56.53 280 PRO B O 1
ATOM 5957 N N . GLY B 1 281 ? 1.495 20.516 -0.904 1 50.72 281 GLY B N 1
ATOM 5958 C CA . GLY B 1 281 ? 0.925 19.359 -1.582 1 50.72 281 GLY B CA 1
ATOM 5959 C C . GLY B 1 281 ? 1.972 18.375 -2.062 1 50.72 281 GLY B C 1
ATOM 5960 O O . GLY B 1 281 ? 1.664 17.203 -2.305 1 50.72 281 GLY B O 1
ATOM 5961 N N . PHE B 1 282 ? 3.176 18.906 -2.291 1 49.38 282 PHE B N 1
ATOM 5962 C CA . PHE B 1 282 ? 4.195 18.062 -2.887 1 49.38 282 PHE B CA 1
ATOM 5963 C C . PHE B 1 282 ? 5.395 17.922 -1.957 1 49.38 282 PHE B C 1
ATOM 5965 O O . PHE B 1 282 ? 6.258 17.062 -2.172 1 49.38 282 PHE B O 1
ATOM 5972 N N . GLY B 1 283 ? 5.426 18.703 -0.898 1 56.22 283 GLY B N 1
ATOM 5973 C CA . GLY B 1 283 ? 6.465 18.547 0.105 1 56.22 283 GLY B CA 1
ATOM 5974 C C . GLY B 1 283 ? 7.707 19.359 -0.194 1 56.22 283 GLY B C 1
ATOM 5975 O O . GLY B 1 283 ? 7.617 20.438 -0.786 1 56.22 283 GLY B O 1
ATOM 5976 N N . MET B 1 284 ? 8.875 18.844 0.345 1 56.22 284 MET B N 1
ATOM 5977 C CA . MET B 1 284 ? 10.125 19.594 0.247 1 56.22 284 MET B CA 1
ATOM 5978 C C . MET B 1 284 ? 10.688 19.531 -1.172 1 56.22 284 MET B C 1
ATOM 5980 O O . MET B 1 284 ? 10.617 18.5 -1.828 1 56.22 284 MET B O 1
ATOM 5984 N N . LEU B 1 285 ? 11.109 20.641 -1.713 1 59.69 285 LEU B N 1
ATOM 5985 C CA . LEU B 1 285 ? 11.781 20.781 -2.996 1 59.69 285 LEU B CA 1
ATOM 5986 C C . LEU B 1 285 ? 13.273 21.031 -2.797 1 59.69 285 LEU B C 1
ATOM 5988 O O . LEU B 1 285 ? 13.664 21.922 -2.031 1 59.69 285 LEU B O 1
ATOM 5992 N N . PRO B 1 286 ? 14.102 20.203 -3.471 1 58.84 286 PRO B N 1
ATOM 5993 C CA . PRO B 1 286 ? 15.531 20.516 -3.395 1 58.84 286 PRO B CA 1
ATOM 5994 C C . PRO B 1 286 ? 15.852 21.938 -3.869 1 58.84 286 PRO B C 1
ATOM 5996 O O . PRO B 1 286 ? 15.141 22.484 -4.719 1 58.84 286 PRO B O 1
ATOM 5999 N N . ALA B 1 287 ? 16.969 22.375 -3.322 1 67.38 287 ALA B N 1
ATOM 6000 C CA . ALA B 1 287 ? 17.344 23.766 -3.561 1 67.38 287 ALA B CA 1
ATOM 6001 C C . ALA B 1 287 ? 17.422 24.062 -5.055 1 67.38 287 ALA B C 1
ATOM 6003 O O . ALA B 1 287 ? 16.969 25.125 -5.512 1 67.38 287 ALA B O 1
ATOM 6004 N N . HIS B 1 288 ? 17.938 23.141 -5.828 1 63.59 288 HIS B N 1
ATOM 6005 C CA . HIS B 1 288 ? 18.109 23.422 -7.25 1 63.59 288 HIS B CA 1
ATOM 6006 C C . HIS B 1 288 ? 16.766 23.531 -7.953 1 63.59 288 HIS B C 1
ATOM 6008 O O . HIS B 1 288 ? 16.609 24.328 -8.883 1 63.59 288 HIS B O 1
ATOM 6014 N N . MET B 1 289 ? 15.852 22.75 -7.523 1 60.72 289 MET B N 1
ATOM 6015 C CA . MET B 1 289 ? 14.508 22.844 -8.086 1 60.72 289 MET B CA 1
ATOM 6016 C C . MET B 1 289 ? 13.836 24.141 -7.699 1 60.72 289 MET B C 1
ATOM 6018 O O . MET B 1 289 ? 13.086 24.719 -8.484 1 60.72 289 MET B O 1
ATOM 6022 N N . VAL B 1 290 ? 14.078 24.578 -6.422 1 67.56 290 VAL B N 1
ATOM 6023 C CA . VAL B 1 290 ? 13.562 25.859 -5.98 1 67.56 290 VAL B CA 1
ATOM 6024 C C . VAL B 1 290 ? 14.07 26.969 -6.902 1 67.56 290 VAL B C 1
ATOM 6026 O O . VAL B 1 290 ? 13.297 27.812 -7.348 1 67.56 290 VAL B O 1
ATOM 6029 N N . ARG B 1 291 ? 15.328 26.859 -7.211 1 71.19 291 ARG B N 1
ATOM 6030 C CA . ARG B 1 291 ? 15.938 27.891 -8.055 1 71.19 291 ARG B CA 1
ATOM 6031 C C . ARG B 1 291 ? 15.391 27.812 -9.477 1 71.19 291 ARG B C 1
ATOM 6033 O O . ARG B 1 291 ? 15.203 28.859 -10.117 1 71.19 291 ARG B O 1
ATOM 6040 N N . GLU B 1 292 ? 15.219 26.641 -9.891 1 61.78 292 GLU B N 1
ATOM 6041 C CA . GLU B 1 292 ? 14.641 26.5 -11.219 1 61.78 292 GLU B CA 1
ATOM 6042 C C . GLU B 1 292 ? 13.266 27.156 -11.305 1 61.78 292 GLU B C 1
ATOM 6044 O O . GLU B 1 292 ? 12.961 27.859 -12.266 1 61.78 292 GLU B O 1
ATOM 6049 N N . VAL B 1 293 ? 12.477 26.953 -10.336 1 60.44 293 VAL B N 1
ATOM 6050 C CA . VAL B 1 293 ? 11.125 27.516 -10.289 1 60.44 293 VAL B CA 1
ATOM 6051 C C . VAL B 1 293 ? 11.195 29.031 -10.109 1 60.44 293 VAL B C 1
ATOM 6053 O O . VAL B 1 293 ? 10.375 29.766 -10.664 1 60.44 293 VAL B O 1
ATOM 6056 N N . ALA B 1 294 ? 12.203 29.453 -9.328 1 69.75 294 ALA B N 1
ATOM 6057 C CA . ALA B 1 294 ? 12.328 30.859 -8.984 1 69.75 294 ALA B CA 1
ATOM 6058 C C . ALA B 1 294 ? 12.625 31.703 -10.219 1 69.75 294 ALA B C 1
ATOM 6060 O O . ALA B 1 294 ? 12.344 32.906 -10.25 1 69.75 294 ALA B O 1
ATOM 6061 N N . LYS B 1 295 ? 13.164 31.031 -11.172 1 64.75 295 LYS B N 1
ATOM 6062 C CA . LYS B 1 295 ? 13.539 31.766 -12.375 1 64.75 295 LYS B CA 1
ATOM 6063 C C . LYS B 1 295 ? 12.32 32.406 -13.031 1 64.75 295 LYS B C 1
ATOM 6065 O O . LYS B 1 295 ? 12.438 33.469 -13.664 1 64.75 295 LYS B O 1
ATOM 6070 N N . THR B 1 296 ? 11.281 31.859 -12.844 1 55.44 296 THR B N 1
ATOM 6071 C CA . THR B 1 296 ? 10.094 32.375 -13.523 1 55.44 296 THR B CA 1
ATOM 6072 C C . THR B 1 296 ? 9.023 32.781 -12.508 1 55.44 296 THR B C 1
ATOM 6074 O O . THR B 1 296 ? 7.902 33.125 -12.891 1 55.44 296 THR B O 1
ATOM 6077 N N . ALA B 1 297 ? 9.43 32.75 -11.227 1 60.5 297 ALA B N 1
ATOM 6078 C CA . ALA B 1 297 ? 8.43 33 -10.195 1 60.5 297 ALA B CA 1
ATOM 6079 C C . ALA B 1 297 ? 8.555 34.375 -9.609 1 60.5 297 ALA B C 1
ATOM 6081 O O . ALA B 1 297 ? 9.617 35 -9.703 1 60.5 297 ALA B O 1
ATOM 6082 N N . THR B 1 298 ? 7.414 34.844 -9.164 1 69.75 298 THR B N 1
ATOM 6083 C CA . THR B 1 298 ? 7.434 36.031 -8.328 1 69.75 298 THR B CA 1
ATOM 6084 C C . THR B 1 298 ? 7.75 35.656 -6.879 1 69.75 298 THR B C 1
ATOM 6086 O O . THR B 1 298 ? 7.191 34.719 -6.336 1 69.75 298 THR B O 1
ATOM 6089 N N . THR B 1 299 ? 8.742 36.375 -6.246 1 73.75 299 THR B N 1
ATOM 6090 C CA . THR B 1 299 ? 9.148 36.094 -4.879 1 73.75 299 THR B CA 1
ATOM 6091 C C . THR B 1 299 ? 8.57 37.094 -3.902 1 73.75 299 THR B C 1
ATOM 6093 O O . THR B 1 299 ? 8.562 38.312 -4.184 1 73.75 299 THR B O 1
ATOM 6096 N N . LYS B 1 300 ? 7.914 36.594 -2.887 1 76.94 300 LYS B N 1
ATOM 6097 C CA . LYS B 1 300 ? 7.391 37.406 -1.808 1 76.94 300 LYS B CA 1
ATOM 6098 C C . LYS B 1 300 ? 7.82 36.875 -0.444 1 76.94 300 LYS B C 1
ATOM 6100 O O . LYS B 1 300 ? 7.66 35.688 -0.156 1 76.94 300 LYS B O 1
ATOM 6105 N N . PRO B 1 301 ? 8.406 37.719 0.458 1 78.94 301 PRO B N 1
ATOM 6106 C CA . PRO B 1 301 ? 8.812 37.25 1.787 1 78.94 301 PRO B CA 1
ATOM 6107 C C . PRO B 1 301 ? 7.629 37 2.709 1 78.94 301 PRO B C 1
ATOM 6109 O O . PRO B 1 301 ? 6.633 37.719 2.666 1 78.94 301 PRO B O 1
ATOM 6112 N N . VAL B 1 302 ? 7.758 35.969 3.496 1 80.31 302 VAL B N 1
ATOM 6113 C CA . VAL B 1 302 ? 6.797 35.719 4.57 1 80.31 302 VAL B CA 1
ATOM 6114 C C . VAL B 1 302 ? 7.207 36.5 5.812 1 80.31 302 VAL B C 1
ATOM 6116 O O . VAL B 1 302 ? 8.312 36.344 6.336 1 80.31 302 VAL B O 1
ATOM 6119 N N . THR B 1 303 ? 6.426 37.344 6.32 1 81.75 303 THR B N 1
ATOM 6120 C CA . THR B 1 303 ? 6.727 38.188 7.457 1 81.75 303 THR B CA 1
ATOM 6121 C C . THR B 1 303 ? 6.246 37.562 8.758 1 81.75 303 THR B C 1
ATOM 6123 O O . THR B 1 303 ? 5.148 37 8.82 1 81.75 303 THR B O 1
ATOM 6126 N N . ILE B 1 304 ? 7.09 37.562 9.797 1 86 304 ILE B N 1
ATOM 6127 C CA . ILE B 1 304 ? 6.676 37.156 11.141 1 86 304 ILE B CA 1
ATOM 6128 C C . ILE B 1 304 ? 5.906 38.312 11.805 1 86 304 ILE B C 1
ATOM 6130 O O . ILE B 1 304 ? 6.438 39.406 11.953 1 86 304 ILE B O 1
ATOM 6134 N N . PRO B 1 305 ? 4.723 37.969 12.195 1 88.69 305 PRO B N 1
ATOM 6135 C CA . PRO B 1 305 ? 3.926 39.062 12.773 1 88.69 305 PRO B CA 1
ATOM 6136 C C . PRO B 1 305 ? 4.48 39.562 14.109 1 88.69 305 PRO B C 1
ATOM 6138 O O . PRO B 1 305 ? 5.062 38.781 14.867 1 88.69 305 PRO B O 1
ATOM 6141 N N . LYS B 1 306 ? 4.277 40.812 14.445 1 86.06 306 LYS B N 1
ATOM 6142 C CA . LYS B 1 306 ? 4.672 41.406 15.719 1 86.06 306 LYS B CA 1
ATOM 6143 C C . LYS B 1 306 ? 3.75 40.938 16.844 1 86.06 306 LYS B C 1
ATOM 6145 O O . LYS B 1 306 ? 2.658 40.438 16.594 1 86.06 306 LYS B O 1
ATOM 6150 N N . ASP B 1 307 ? 4.328 41 18.062 1 91.06 307 ASP B N 1
ATOM 6151 C CA . ASP B 1 307 ? 3.535 40.719 19.25 1 91.06 307 ASP B CA 1
ATOM 6152 C C . ASP B 1 307 ? 2.473 41.781 19.484 1 91.06 307 ASP B C 1
ATOM 6154 O O . ASP B 1 307 ? 2.582 42.562 20.422 1 91.06 307 ASP B O 1
ATOM 6158 N N . LYS B 1 308 ? 1.555 41.781 18.609 1 90.62 308 LYS B N 1
ATOM 6159 C CA . LYS B 1 308 ? 0.477 42.781 18.672 1 90.62 308 LYS B CA 1
ATOM 6160 C C . LYS B 1 308 ? -0.851 42.156 18.234 1 90.62 308 LYS B C 1
ATOM 6162 O O . LYS B 1 308 ? -0.931 41.5 17.188 1 90.62 308 LYS B O 1
ATOM 6167 N N . ALA B 1 309 ? -1.801 42.406 19.141 1 92.62 309 ALA B N 1
ATOM 6168 C CA . ALA B 1 309 ? -3.148 41.938 18.812 1 92.62 309 ALA B CA 1
ATOM 6169 C C . ALA B 1 309 ? -3.727 42.75 17.641 1 92.62 309 ALA B C 1
ATOM 6171 O O . ALA B 1 309 ? -3.52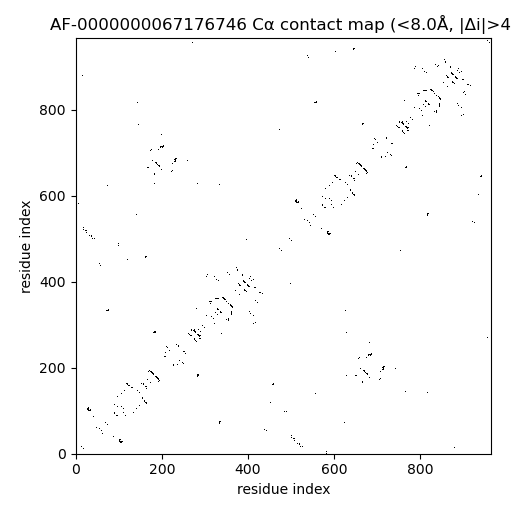7 43.969 17.547 1 92.62 309 ALA B O 1
ATOM 6172 N N . GLN B 1 310 ? -4.301 42.031 16.797 1 91.69 310 GLN B N 1
ATOM 6173 C CA . GLN B 1 310 ? -4.988 42.688 15.711 1 91.69 310 GLN B CA 1
ATOM 6174 C C . GLN B 1 310 ? -6.395 43.125 16.125 1 91.69 310 GLN B C 1
ATOM 6176 O O . GLN B 1 310 ? -6.965 42.562 17.062 1 91.69 310 GLN B O 1
ATOM 6181 N N . SER B 1 311 ? -6.773 44.094 15.203 1 85.5 311 SER B N 1
ATOM 6182 C CA . SER B 1 311 ? -8.125 44.594 15.453 1 85.5 311 SER B CA 1
ATOM 6183 C C . SER B 1 311 ? -9.164 43.719 14.758 1 85.5 311 SER B C 1
ATOM 6185 O O . SER B 1 311 ? -9.031 43.406 13.57 1 85.5 311 SER B O 1
ATOM 6187 N N . GLY B 1 312 ? -9.992 43 15.523 1 89.69 312 GLY B N 1
ATOM 6188 C CA . GLY B 1 312 ? -11.094 42.281 14.93 1 89.69 312 GLY B CA 1
ATOM 6189 C C . GLY B 1 312 ? -10.914 40.75 15.023 1 89.69 312 GLY B C 1
ATOM 6190 O O . GLY B 1 312 ? -9.867 40.281 15.453 1 89.69 312 GLY B O 1
ATOM 6191 N N . TYR B 1 313 ? -11.828 40.094 14.461 1 91.38 313 TYR B N 1
ATOM 6192 C CA . TYR B 1 313 ? -11.875 38.625 14.531 1 91.38 313 TYR B CA 1
ATOM 6193 C C . TYR B 1 313 ? -11.039 38 13.422 1 91.38 313 TYR B C 1
ATOM 6195 O O . TYR B 1 313 ? -10.32 37.031 13.656 1 91.38 313 TYR B O 1
ATOM 6203 N N . ARG B 1 314 ? -11.141 38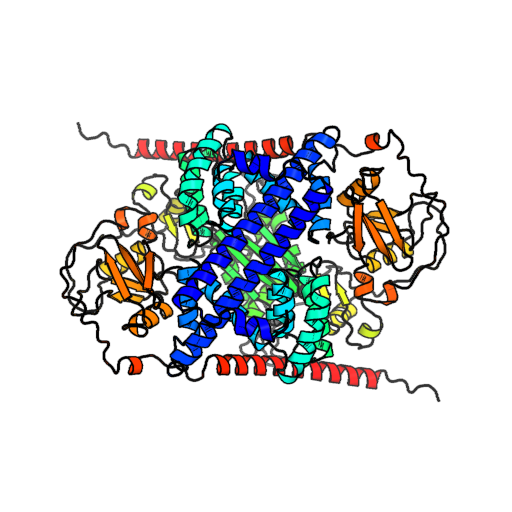.562 12.227 1 91.88 314 ARG B N 1
ATOM 6204 C CA . ARG B 1 314 ? -10.453 38 11.07 1 91.88 314 ARG B CA 1
ATOM 6205 C C . ARG B 1 314 ? -9.008 38.469 11.008 1 91.88 314 ARG B C 1
ATOM 6207 O O . ARG B 1 314 ? -8.734 39.688 11.039 1 91.88 314 ARG B O 1
ATOM 6214 N N . PRO B 1 315 ? -8.117 37.562 10.93 1 93.44 315 PRO B N 1
ATOM 6215 C CA . PRO B 1 315 ? -6.719 37.969 10.766 1 93.44 315 PRO B CA 1
ATOM 6216 C C . PRO B 1 315 ? -6.465 38.656 9.422 1 93.44 315 PRO B C 1
ATOM 6218 O O . PRO B 1 315 ? -7.098 38.312 8.422 1 93.44 315 PRO B O 1
ATOM 6221 N N . ASN B 1 316 ? -5.535 39.562 9.398 1 91.5 316 ASN B N 1
ATOM 6222 C CA . ASN B 1 316 ? -5.133 40.188 8.148 1 91.5 316 ASN B CA 1
ATOM 6223 C C . ASN B 1 316 ? -4.266 39.25 7.301 1 91.5 316 ASN B C 1
ATOM 6225 O O . ASN B 1 316 ? -3.975 38.125 7.711 1 91.5 316 ASN B O 1
ATOM 6229 N N . ALA B 1 317 ? -3.947 39.688 6.117 1 87.06 317 ALA B N 1
ATOM 6230 C CA . ALA B 1 317 ? -3.25 38.875 5.141 1 87.06 317 ALA B CA 1
ATOM 6231 C C . ALA B 1 317 ? -1.891 38.406 5.672 1 87.06 317 ALA B C 1
ATOM 6233 O O . ALA B 1 317 ? -1.489 37.281 5.484 1 87.06 317 ALA B O 1
ATOM 6234 N N . GLU B 1 318 ? -1.231 39.25 6.32 1 86.88 318 GLU B N 1
ATOM 6235 C CA . GLU B 1 318 ? 0.096 38.938 6.844 1 86.88 318 GLU B CA 1
ATOM 6236 C C . GLU B 1 318 ? 0.035 37.844 7.906 1 86.88 318 GLU B C 1
ATOM 6238 O O . GLU B 1 318 ? 0.794 36.875 7.852 1 86.88 318 GLU B O 1
ATOM 6243 N N . LEU B 1 319 ? -0.861 38.062 8.836 1 92.94 319 LEU B N 1
ATOM 6244 C CA . LEU B 1 319 ? -1.021 37.031 9.891 1 92.94 319 LEU B CA 1
ATOM 6245 C C . LEU B 1 319 ? -1.521 35.719 9.305 1 92.94 319 LEU B C 1
ATOM 6247 O O . LEU B 1 319 ? -1.049 34.656 9.695 1 92.94 319 LEU B O 1
ATOM 6251 N N . THR B 1 320 ? -2.412 35.812 8.383 1 91.88 320 THR B N 1
ATOM 6252 C CA . THR B 1 320 ? -2.938 34.625 7.723 1 91.88 320 THR B CA 1
ATOM 6253 C C . THR B 1 320 ? -1.816 33.844 7.047 1 91.88 320 THR B C 1
ATOM 6255 O O . THR B 1 320 ? -1.716 32.625 7.211 1 91.88 320 THR B O 1
ATOM 6258 N N . GLU B 1 321 ? -1.035 34.531 6.328 1 86.25 321 GLU B N 1
ATOM 6259 C CA . GLU B 1 321 ? 0.082 33.906 5.629 1 86.25 321 GLU B CA 1
ATOM 6260 C C . GLU B 1 321 ? 1.064 33.25 6.609 1 86.25 321 GLU B C 1
ATOM 6262 O O . GLU B 1 321 ? 1.522 32.125 6.398 1 86.25 321 GLU B O 1
ATOM 6267 N N . PHE B 1 322 ? 1.315 33.938 7.695 1 91.62 322 PHE B N 1
ATOM 6268 C CA . PHE B 1 322 ? 2.232 33.438 8.711 1 91.62 322 PHE B CA 1
ATOM 6269 C C . PHE B 1 322 ? 1.702 32.156 9.328 1 91.62 322 PHE B C 1
ATOM 6271 O O . PHE B 1 322 ? 2.426 31.156 9.422 1 91.62 322 PHE B O 1
ATOM 6278 N N . ILE B 1 323 ? 0.428 32.156 9.703 1 94.25 323 ILE B N 1
ATOM 6279 C CA . ILE B 1 323 ? -0.169 31.016 10.359 1 94.25 323 ILE B CA 1
ATOM 6280 C C . ILE B 1 323 ? -0.137 29.812 9.43 1 94.25 323 ILE B C 1
ATOM 6282 O O . ILE B 1 323 ? 0.193 28.703 9.852 1 94.25 323 ILE B O 1
ATOM 6286 N N . ARG B 1 324 ? -0.41 29.969 8.219 1 89.19 324 ARG B N 1
ATOM 6287 C CA . ARG B 1 324 ? -0.468 28.875 7.246 1 89.19 324 ARG B CA 1
ATOM 6288 C C . ARG B 1 324 ? 0.916 28.297 7.008 1 89.19 324 ARG B C 1
ATOM 6290 O O . ARG B 1 324 ? 1.063 27.078 6.895 1 89.19 324 ARG B O 1
ATOM 6297 N N . TRP B 1 325 ? 1.889 29.109 7.012 1 85.69 325 TRP B N 1
ATOM 6298 C CA . TRP B 1 325 ? 3.246 28.625 6.82 1 85.69 325 TRP B CA 1
ATOM 6299 C C . TRP B 1 325 ? 3.797 28.031 8.109 1 85.69 325 TRP B C 1
ATOM 6301 O O . TRP B 1 325 ? 4.57 27.062 8.086 1 85.69 325 TRP B O 1
ATOM 6311 N N . ARG B 1 326 ? 3.418 28.609 9.195 1 89.81 326 ARG B N 1
ATOM 6312 C CA . ARG B 1 326 ? 3.85 28.062 10.477 1 89.81 326 ARG B CA 1
ATOM 6313 C C . ARG B 1 326 ? 3.311 26.656 10.688 1 89.81 326 ARG B C 1
ATOM 6315 O O . ARG B 1 326 ? 4.059 25.75 11.055 1 89.81 326 ARG B O 1
ATOM 6322 N N . ASP B 1 327 ? 2.047 26.516 10.484 1 91.38 327 ASP B N 1
ATOM 6323 C CA . ASP B 1 327 ? 1.381 25.266 10.844 1 91.38 327 ASP B CA 1
ATOM 6324 C C . ASP B 1 327 ? 1.472 24.25 9.711 1 91.38 327 ASP B C 1
ATOM 6326 O O . ASP B 1 327 ? 1.733 23.062 9.953 1 91.38 327 ASP B O 1
ATOM 6330 N N . LEU B 1 328 ? 1.223 24.641 8.469 1 80.75 328 LEU B N 1
ATOM 6331 C CA . LEU B 1 328 ? 1.249 23.875 7.223 1 80.75 328 LEU B CA 1
ATOM 6332 C C . LEU B 1 328 ? 0.092 22.891 7.168 1 80.75 328 LEU B C 1
ATOM 6334 O O . LEU B 1 328 ? -0.391 22.547 6.086 1 80.75 328 LEU B O 1
ATOM 6338 N N . THR B 1 329 ? -0.285 22.344 8.328 1 84 329 THR B N 1
ATOM 6339 C CA . THR B 1 329 ? -1.37 21.375 8.406 1 84 329 THR B CA 1
ATOM 6340 C C . THR B 1 329 ? -2.232 21.625 9.641 1 84 329 THR B C 1
ATOM 6342 O O . THR B 1 329 ? -1.865 22.406 10.508 1 84 329 THR B O 1
ATOM 6345 N N . CYS B 1 330 ? -3.41 20.922 9.68 1 91.12 330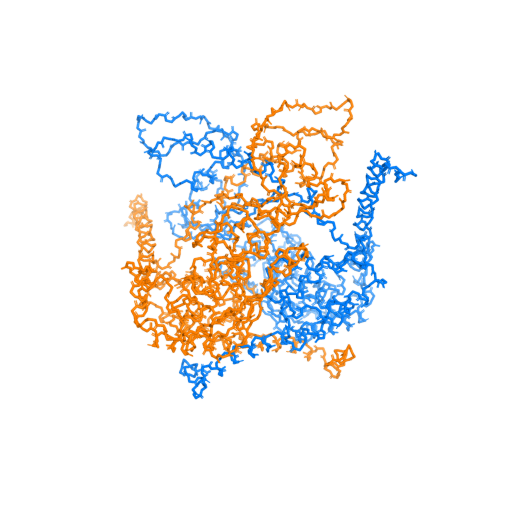 CYS B N 1
ATOM 6346 C CA . CYS B 1 330 ? -4.234 20.906 10.883 1 91.12 330 CYS B CA 1
ATOM 6347 C C . CYS B 1 330 ? -3.406 20.547 12.109 1 91.12 330 CYS B C 1
ATOM 6349 O O . CYS B 1 330 ? -2.572 19.641 12.055 1 91.12 330 CYS B O 1
ATOM 6351 N N . ARG B 1 331 ? -3.654 21.219 13.18 1 91.5 331 ARG B N 1
ATOM 6352 C CA . ARG B 1 331 ? -2.801 21.078 14.352 1 91.5 331 ARG B CA 1
ATOM 6353 C C . ARG B 1 331 ? -3.369 20.062 15.328 1 91.5 331 ARG B C 1
ATOM 6355 O O . ARG B 1 331 ? -2.74 19.734 16.344 1 91.5 331 ARG B O 1
ATOM 6362 N N . PHE B 1 332 ? -4.543 19.516 15.078 1 90.75 332 PHE B N 1
ATOM 6363 C CA . PHE B 1 332 ? -5.078 18.453 15.922 1 90.75 332 PHE B CA 1
ATOM 6364 C C . PHE B 1 332 ? -4.18 17.219 15.883 1 90.75 332 PHE B C 1
ATOM 6366 O O . PHE B 1 332 ? -3.627 16.875 14.836 1 90.75 332 PHE B O 1
ATOM 6373 N N . PRO B 1 333 ? -4.047 16.547 17.047 1 84.38 333 PRO B N 1
ATOM 6374 C CA . PRO B 1 333 ? -3.137 15.406 17.094 1 84.38 333 PRO B CA 1
ATOM 6375 C C . PRO B 1 333 ? -3.434 14.367 16.016 1 84.38 333 PRO B C 1
ATOM 6377 O O . PRO B 1 333 ? -4.551 13.852 15.945 1 84.38 333 PRO B O 1
ATOM 6380 N N . GLY B 1 334 ? -2.426 14.188 15.219 1 77.19 334 GLY B N 1
ATOM 6381 C CA . GLY B 1 334 ? -2.516 13.117 14.234 1 77.19 334 GLY B CA 1
ATOM 6382 C C . GLY B 1 334 ? -3.1 13.57 12.914 1 77.19 334 GLY B C 1
ATOM 6383 O O . GLY B 1 334 ? -3.139 12.805 11.953 1 77.19 334 GLY B O 1
ATOM 6384 N N . CYS B 1 335 ? -3.568 14.812 12.742 1 83.44 335 CYS B N 1
ATOM 6385 C CA . CYS B 1 335 ? -4.215 15.242 11.508 1 83.44 335 CYS B CA 1
ATOM 6386 C C . CYS B 1 335 ? -3.23 15.969 10.602 1 83.44 335 CYS B C 1
ATOM 6388 O O . CYS B 1 335 ? -2.469 16.828 11.062 1 83.44 335 CYS B O 1
ATOM 6390 N N . ASP B 1 336 ? -3.199 15.617 9.297 1 73.56 336 ASP B N 1
ATOM 6391 C CA . ASP B 1 336 ? -2.287 16.266 8.359 1 73.56 336 ASP B CA 1
ATOM 6392 C C . ASP B 1 336 ? -3.055 16.953 7.23 1 73.56 336 ASP B C 1
ATOM 6394 O O . ASP B 1 336 ? -2.537 17.109 6.121 1 73.56 336 ASP B O 1
ATOM 6398 N N . ALA B 1 337 ? -4.281 17.297 7.5 1 76.19 337 ALA B N 1
ATOM 6399 C CA . ALA B 1 337 ? -5 18.094 6.5 1 76.19 337 ALA B CA 1
ATOM 6400 C C . ALA B 1 337 ? -4.219 19.344 6.129 1 76.19 337 ALA B C 1
ATOM 6402 O O . ALA B 1 337 ? -3.744 20.078 7.004 1 76.19 337 ALA B O 1
ATOM 6403 N N . PRO B 1 338 ? -4.09 19.609 4.848 1 74.44 338 PRO B N 1
ATOM 6404 C CA . PRO B 1 338 ? -3.225 20.719 4.418 1 74.44 338 PRO B CA 1
ATOM 6405 C C . PRO B 1 338 ? -3.777 22.094 4.809 1 74.44 338 PRO B C 1
ATOM 6407 O O . PRO B 1 338 ? -4.992 22.25 4.945 1 74.44 338 PRO B O 1
ATOM 6410 N N . ALA B 1 339 ? -2.941 23.047 4.906 1 81.38 339 ALA B N 1
ATOM 6411 C CA . ALA B 1 339 ? -3.258 24.406 5.332 1 81.38 339 ALA B CA 1
ATOM 6412 C C . ALA B 1 339 ? -4.352 25.016 4.461 1 81.38 339 ALA B C 1
ATOM 6414 O O . ALA B 1 339 ? -5.227 25.734 4.957 1 81.38 339 ALA B O 1
ATOM 6415 N N . MET B 1 340 ? -4.344 24.641 3.201 1 69.75 340 MET B N 1
ATOM 6416 C CA . MET B 1 340 ? -5.277 25.25 2.262 1 69.75 340 MET B CA 1
ATOM 6417 C C . MET B 1 340 ? -6.707 24.797 2.547 1 69.75 340 MET B C 1
ATOM 6419 O O . MET B 1 340 ? -7.664 25.469 2.162 1 69.75 340 MET B O 1
ATOM 6423 N N . ALA B 1 341 ? -6.77 23.75 3.252 1 72.94 341 ALA B N 1
ATOM 6424 C CA . ALA B 1 341 ? -8.094 23.219 3.555 1 72.94 341 ALA B CA 1
ATOM 6425 C C . ALA B 1 341 ? -8.461 23.438 5.02 1 72.94 341 ALA B C 1
ATOM 6427 O O . ALA B 1 341 ? -9.414 22.859 5.523 1 72.94 341 ALA B O 1
ATOM 6428 N N . ALA B 1 342 ? -7.672 24.266 5.684 1 87.62 342 ALA B N 1
ATOM 6429 C CA . ALA B 1 342 ? -7.871 24.422 7.125 1 87.62 342 ALA B CA 1
ATOM 6430 C C . ALA B 1 342 ? -8.375 25.828 7.453 1 87.62 342 ALA B C 1
ATOM 6432 O O . ALA B 1 342 ? -8.117 26.781 6.711 1 87.62 342 ALA B O 1
ATOM 6433 N N . ASP B 1 343 ? -9.117 25.969 8.508 1 89.69 343 ASP B N 1
ATOM 6434 C CA . ASP B 1 343 ? -9.555 27.234 9.094 1 89.69 343 ASP B CA 1
ATOM 6435 C C . ASP B 1 343 ? -8.516 27.781 10.078 1 89.69 343 ASP B C 1
ATOM 6437 O O . ASP B 1 343 ? -7.809 27 10.727 1 89.69 343 ASP B O 1
ATOM 6441 N N . ILE B 1 344 ? -8.414 29.062 10.109 1 94.19 344 ILE B N 1
ATOM 6442 C CA . ILE B 1 344 ? -7.664 29.672 11.195 1 94.19 344 ILE B CA 1
ATOM 6443 C C . ILE B 1 344 ? -8.57 29.859 12.414 1 94.19 344 ILE B C 1
ATOM 6445 O O . ILE B 1 344 ? -9.586 30.547 12.344 1 94.19 344 ILE B O 1
ATOM 6449 N N . ASP B 1 345 ? -8.203 29.25 13.469 1 94.44 345 ASP B N 1
ATOM 6450 C CA . ASP B 1 345 ? -9.031 29.219 14.664 1 94.44 345 ASP B CA 1
ATOM 6451 C C . ASP B 1 345 ? -8.312 29.875 15.844 1 94.44 345 ASP B C 1
ATOM 6453 O O . ASP B 1 345 ? -7.098 29.703 16.016 1 94.44 345 ASP B O 1
ATOM 6457 N N . HIS B 1 346 ? -9.148 30.609 16.609 1 94.81 346 HIS B N 1
ATOM 6458 C CA . HIS B 1 346 ? -8.648 31.125 17.891 1 94.81 346 HIS B CA 1
ATOM 6459 C C . HIS B 1 346 ? -8.648 30.047 18.953 1 94.81 346 HIS B C 1
ATOM 6461 O O . HIS B 1 346 ? -9.648 29.344 19.125 1 94.81 346 HIS B O 1
ATOM 6467 N N . THR B 1 347 ? -7.559 29.906 19.641 1 93.56 347 THR B N 1
ATOM 6468 C CA . THR B 1 347 ? -7.523 28.953 20.75 1 93.56 347 THR B CA 1
ATOM 6469 C C . THR B 1 347 ? -8.469 29.391 21.859 1 93.56 347 THR B C 1
ATOM 6471 O O . THR B 1 347 ? -9.352 28.625 22.266 1 93.56 347 THR B O 1
ATOM 6474 N N . ARG B 1 348 ? -8.242 30.516 22.391 1 91.69 348 ARG B N 1
ATOM 6475 C CA . ARG B 1 348 ? -9.234 31.219 23.203 1 91.69 348 ARG B CA 1
ATOM 6476 C C . ARG B 1 348 ? -10.164 32.062 22.344 1 91.69 348 ARG B C 1
ATOM 6478 O O . ARG B 1 348 ? -9.703 32.875 21.547 1 91.69 348 ARG B O 1
ATOM 6485 N N . PRO B 1 349 ? -11.422 31.844 22.469 1 89.56 349 PRO B N 1
ATOM 6486 C CA . PRO B 1 349 ? -12.359 32.5 21.547 1 89.56 349 PRO B CA 1
ATOM 6487 C C . PRO B 1 349 ? -12.266 34.031 21.609 1 89.56 349 PRO B C 1
ATOM 6489 O O . PRO B 1 349 ? -12.055 34.594 22.672 1 89.56 349 PRO B O 1
ATOM 6492 N N . TYR B 1 350 ? -12.422 34.594 20.484 1 90.06 350 TYR B N 1
ATOM 6493 C CA . TYR B 1 350 ? -12.547 36.031 20.391 1 90.06 350 TYR B CA 1
ATOM 6494 C C . TYR B 1 350 ? -13.875 36.531 20.969 1 90.06 350 TYR B C 1
ATOM 6496 O O . TYR B 1 350 ? -14.906 35.875 20.797 1 90.06 350 TYR B O 1
ATOM 6504 N N . PRO B 1 351 ? -13.906 37.531 21.781 1 89.94 351 PRO B N 1
ATOM 6505 C CA . PRO B 1 351 ? -12.812 38.5 21.953 1 89.94 351 PRO B CA 1
ATOM 6506 C C . PRO B 1 351 ? -12.023 38.281 23.234 1 89.94 351 PRO B C 1
ATOM 6508 O O . PRO B 1 351 ? -11.078 39 23.531 1 89.94 351 PRO B O 1
ATOM 6511 N N . GLN B 1 352 ? -12.422 37.344 23.922 1 87.38 352 GLN B N 1
ATOM 6512 C CA . GLN B 1 352 ? -11.664 37.094 25.141 1 87.38 352 GLN B CA 1
ATOM 6513 C C . GLN B 1 352 ? -10.203 36.75 24.828 1 87.38 352 GLN B C 1
ATOM 6515 O O . GLN B 1 352 ? -9.305 37.125 25.594 1 87.38 352 GLN B O 1
ATOM 6520 N N . GLY B 1 353 ? -10.062 36.031 23.812 1 91.5 353 GLY B N 1
ATOM 6521 C CA . GLY B 1 353 ? -8.742 35.844 23.234 1 91.5 353 GLY B CA 1
ATOM 6522 C C . GLY B 1 353 ? -8.531 36.656 21.953 1 91.5 353 GLY B C 1
ATOM 6523 O O . GLY B 1 353 ? -9.312 36.531 21.016 1 91.5 353 GLY B O 1
ATOM 6524 N N . PRO B 1 354 ? -7.469 37.375 21.938 1 93.56 354 PRO B N 1
ATOM 6525 C CA . PRO B 1 354 ? -7.273 38.25 20.797 1 93.56 354 PRO B CA 1
ATOM 6526 C C . PRO B 1 354 ? -6.828 37.5 19.547 1 93.56 354 PRO B C 1
ATOM 6528 O O . PRO B 1 354 ? -6.348 36.375 19.625 1 93.56 354 PRO B O 1
ATOM 6531 N N . THR B 1 355 ? -7.141 38.219 18.391 1 95.19 355 THR B N 1
ATOM 6532 C CA . THR B 1 355 ? -6.52 37.75 17.156 1 95.19 355 THR B CA 1
ATOM 6533 C C . THR B 1 355 ? -5.016 38.031 17.188 1 95.19 355 THR B C 1
ATOM 6535 O O . THR B 1 355 ? -4.586 39.188 17.094 1 95.19 355 THR B O 1
ATOM 6538 N N . HIS B 1 356 ? -4.328 37 17.391 1 95.88 356 HIS B N 1
ATOM 6539 C CA . HIS B 1 356 ? -2.902 37.031 17.688 1 95.88 356 HIS B CA 1
ATOM 6540 C C . HIS B 1 356 ? -2.229 35.75 17.25 1 95.88 356 HIS B C 1
ATOM 6542 O O . HIS B 1 356 ? -2.828 34.656 17.344 1 95.88 356 HIS B O 1
ATOM 6548 N N . PRO B 1 357 ? -0.967 35.781 16.75 1 95.25 357 PRO B N 1
ATOM 6549 C CA . PRO B 1 357 ? -0.295 34.562 16.328 1 95.25 357 PRO B CA 1
ATOM 6550 C C . PRO B 1 357 ? -0.178 33.531 17.453 1 95.25 357 PRO B C 1
ATOM 6552 O O . PRO B 1 357 ? -0.131 32.344 17.203 1 95.25 357 PRO B O 1
ATOM 6555 N N . SER B 1 358 ? -0.21 34 18.719 1 96 358 SER B N 1
ATOM 6556 C CA . SER B 1 358 ? -0.11 33.094 19.859 1 96 358 SER B CA 1
ATOM 6557 C C . SER B 1 358 ? -1.481 32.562 20.266 1 96 358 SER B C 1
ATOM 6559 O O . SER B 1 358 ? -1.601 31.828 21.25 1 96 358 SER B O 1
ATOM 6561 N N . ASN B 1 359 ? -2.525 32.938 19.516 1 96.44 359 ASN B N 1
ATOM 6562 C CA . ASN B 1 359 ? -3.877 32.5 19.844 1 96.44 359 ASN B CA 1
ATOM 6563 C C . ASN B 1 359 ? -4.613 31.969 18.609 1 96.44 359 ASN B C 1
ATOM 6565 O O . ASN B 1 359 ? -5.844 31.875 18.609 1 96.44 359 ASN B O 1
ATOM 6569 N N . THR B 1 360 ? -3.875 31.797 17.547 1 96.69 360 THR B N 1
ATOM 6570 C CA . THR B 1 360 ? -4.504 31.297 16.328 1 96.69 360 THR B CA 1
ATOM 6571 C C . THR B 1 360 ? -3.729 30.094 15.773 1 96.69 360 THR B C 1
ATOM 6573 O O . THR B 1 360 ? -2.502 30.047 15.867 1 96.69 360 THR B O 1
ATOM 6576 N N . LYS B 1 361 ? -4.445 29.156 15.273 1 96.88 361 LYS B N 1
ATOM 6577 C CA . LYS B 1 361 ? -3.889 27.938 14.688 1 96.88 361 LYS B CA 1
ATOM 6578 C C . LYS B 1 361 ? -4.793 27.406 13.586 1 96.88 361 LYS B C 1
ATOM 6580 O O . LYS B 1 361 ? -5.914 27.875 13.406 1 96.88 361 LYS B O 1
ATOM 6585 N N . LEU B 1 362 ? -4.203 26.438 12.867 1 94.94 362 LEU B N 1
ATOM 6586 C CA . LEU B 1 362 ? -4.977 25.828 11.797 1 94.94 362 LEU B CA 1
ATOM 6587 C C . LEU B 1 362 ? -5.727 24.594 12.297 1 94.94 362 LEU B C 1
ATOM 6589 O O . LEU B 1 362 ? -5.156 23.766 13.008 1 94.94 362 LEU B O 1
ATOM 6593 N N . TYR B 1 363 ? -7 24.516 11.945 1 94 363 TYR B N 1
ATOM 6594 C CA . TYR B 1 363 ? -7.82 23.312 12.109 1 94 363 TYR B CA 1
ATOM 6595 C C . TYR B 1 363 ? -8.562 22.984 10.82 1 94 363 TYR B C 1
ATOM 6597 O O . TYR B 1 363 ? -9.062 23.875 10.141 1 94 363 TYR B O 1
ATOM 6605 N N . CYS B 1 364 ? -8.484 21.734 10.477 1 87.81 364 CYS B N 1
ATOM 6606 C CA . CYS B 1 364 ? -9.445 21.344 9.445 1 87.81 364 CYS B CA 1
ATOM 6607 C C . CYS B 1 364 ? -10.875 21.516 9.953 1 87.81 364 CYS B C 1
ATOM 6609 O O . CYS B 1 364 ? -11.102 21.672 11.156 1 87.81 364 CYS B O 1
ATOM 6611 N N . ARG B 1 365 ? -11.82 21.484 9.016 1 83.56 365 ARG B N 1
ATOM 6612 C CA . ARG B 1 365 ? -13.203 21.766 9.391 1 83.56 365 ARG B CA 1
ATOM 6613 C C . ARG B 1 365 ? -13.68 20.781 10.461 1 83.56 365 ARG B C 1
ATOM 6615 O O . ARG B 1 365 ? -14.344 21.188 11.422 1 83.56 365 ARG B O 1
ATOM 6622 N N . THR B 1 366 ? -13.32 19.562 10.398 1 85.06 366 THR B N 1
ATOM 6623 C CA . THR B 1 366 ? -13.734 18.516 11.336 1 85.06 366 THR B CA 1
ATOM 6624 C C . THR B 1 366 ? -13.195 18.812 12.734 1 85.06 366 THR B C 1
ATOM 6626 O O . THR B 1 366 ? -13.953 18.812 13.711 1 85.06 366 THR B O 1
ATOM 6629 N N . HIS B 1 367 ? -11.953 19.109 12.844 1 90.88 367 HIS B N 1
ATOM 6630 C CA . HIS B 1 367 ? -11.336 19.281 14.156 1 90.88 367 HIS B CA 1
ATOM 6631 C C . HIS B 1 367 ? -11.688 20.656 14.742 1 90.88 367 HIS B C 1
ATOM 6633 O O . HIS B 1 367 ? -11.75 20.797 15.969 1 90.88 367 HIS B O 1
ATOM 6639 N N . HIS B 1 368 ? -12 21.578 13.836 1 91.25 368 HIS B N 1
ATOM 6640 C CA . HIS B 1 368 ? -12.539 22.859 14.305 1 91.25 368 HIS B CA 1
ATOM 6641 C C . HIS B 1 368 ? -13.875 22.656 15.023 1 91.25 368 HIS B C 1
ATOM 6643 O O . HIS B 1 368 ? -14.086 23.203 16.109 1 91.25 368 HIS B O 1
ATOM 6649 N N . LEU B 1 369 ? -14.695 21.875 14.422 1 87.62 369 LEU B N 1
ATOM 6650 C CA . LEU B 1 369 ? -16 21.609 14.992 1 87.62 369 LEU B CA 1
ATOM 6651 C C . LEU B 1 369 ? -15.883 20.797 16.281 1 87.62 369 LEU B C 1
ATOM 6653 O O . LEU B 1 369 ? -16.625 21.016 17.234 1 87.62 369 LEU B O 1
ATOM 6657 N N . ILE B 1 370 ? -14.969 19.875 16.344 1 88.12 370 ILE B N 1
ATOM 6658 C CA . ILE B 1 370 ? -14.758 19.062 17.531 1 88.12 370 ILE B CA 1
ATOM 6659 C C . ILE B 1 370 ? -14.32 19.953 18.688 1 88.12 370 ILE B C 1
ATOM 6661 O O . ILE B 1 370 ? -14.898 19.906 19.781 1 88.12 370 ILE B O 1
ATOM 6665 N N . LYS B 1 371 ? -13.445 20.797 18.422 1 87.62 371 LYS B N 1
ATOM 6666 C CA . LYS B 1 371 ? -12.945 21.719 19.438 1 87.62 371 LYS B CA 1
ATOM 6667 C C . LYS B 1 371 ? -14.055 22.641 19.953 1 87.62 371 LYS B C 1
ATOM 6669 O O . LYS B 1 371 ? -14.117 22.953 21.141 1 87.62 371 LYS B O 1
ATOM 6674 N N . THR B 1 372 ? -14.836 23.031 19.031 1 86.69 372 THR B N 1
ATOM 6675 C CA . THR B 1 372 ? -15.844 24.047 19.344 1 86.69 372 THR B CA 1
ATOM 6676 C C . THR B 1 372 ? -17.016 23.422 20.094 1 86.69 372 THR B C 1
ATOM 6678 O O . THR B 1 372 ? -17.562 24.031 21.016 1 86.69 372 THR B O 1
ATOM 6681 N N . PHE B 1 373 ? -17.328 22.188 19.75 1 86.5 373 PHE B N 1
ATOM 6682 C CA . PHE B 1 373 ? -18.625 21.719 20.203 1 86.5 373 PHE B CA 1
ATOM 6683 C C . PHE B 1 373 ? -18.469 20.531 21.156 1 86.5 373 PHE B C 1
ATOM 6685 O O . PHE B 1 373 ? -19.375 20.219 21.938 1 86.5 373 PHE B O 1
ATOM 6692 N N . TYR B 1 374 ? -17.438 19.781 21.016 1 86.56 374 TYR B N 1
ATOM 6693 C CA . TYR B 1 374 ? -17.172 18.688 21.953 1 86.56 374 TYR B CA 1
ATOM 6694 C C . TYR B 1 374 ? -16.266 19.156 23.094 1 86.56 374 TYR B C 1
ATOM 6696 O O . TYR B 1 374 ? -15.148 18.672 23.234 1 86.56 374 TYR B O 1
ATOM 6704 N N . THR B 1 375 ? -16.828 20.094 23.812 1 86.94 375 THR B N 1
ATOM 6705 C CA . THR B 1 375 ? -16.109 20.734 24.922 1 86.94 375 THR B CA 1
ATOM 6706 C C . THR B 1 375 ? -16.812 20.453 26.234 1 86.94 375 THR B C 1
ATOM 6708 O O . THR B 1 375 ? -17.719 19.609 26.297 1 86.94 375 THR B O 1
ATOM 6711 N N . GLY B 1 376 ? -16.344 21.016 27.344 1 80.5 376 GLY B N 1
ATOM 6712 C CA . GLY B 1 376 ? -16.906 20.797 28.656 1 80.5 376 GLY B CA 1
ATOM 6713 C C . GLY B 1 376 ? -16.156 19.75 29.469 1 80.5 376 GLY B C 1
ATOM 6714 O O . GLY B 1 376 ? -15.031 19.391 29.125 1 80.5 376 GLY B O 1
ATOM 6715 N N . PRO B 1 377 ? -16.688 19.25 30.516 1 78.06 377 PRO B N 1
ATOM 6716 C CA . PRO B 1 377 ? -15.984 18.359 31.438 1 78.06 377 PRO B CA 1
ATOM 6717 C C . PRO B 1 377 ? -15.57 17.047 30.781 1 78.06 377 PRO B C 1
ATOM 6719 O O . PRO B 1 377 ? -14.523 16.484 31.125 1 78.06 377 PRO B O 1
ATOM 6722 N N . ASN B 1 378 ? -16.344 16.578 29.891 1 80.31 378 ASN B N 1
ATOM 6723 C CA . ASN B 1 378 ? -16.016 15.32 29.234 1 80.31 378 ASN B CA 1
ATOM 6724 C C . ASN B 1 378 ? -15.703 15.539 27.75 1 80.31 378 ASN B C 1
ATOM 6726 O O . ASN B 1 378 ? -15.984 14.672 26.922 1 80.31 378 ASN B O 1
ATOM 6730 N N . GLY B 1 379 ? -15.109 16.719 27.562 1 88.06 379 GLY B N 1
ATOM 6731 C CA . GLY B 1 379 ? -14.781 17.047 26.172 1 88.06 379 GLY B CA 1
ATOM 6732 C C . GLY B 1 379 ? -13.32 17.391 25.984 1 88.06 379 GLY B C 1
ATOM 6733 O O . GLY B 1 379 ? -12.477 17.062 26.812 1 88.06 379 GLY B O 1
ATOM 6734 N N . TRP B 1 380 ? -13.023 17.922 24.844 1 90.56 380 TRP B N 1
ATOM 6735 C CA . TRP B 1 380 ? -11.664 18.312 24.5 1 90.56 380 TRP B CA 1
ATOM 6736 C C . TRP B 1 380 ? -11.359 19.734 25 1 90.56 380 TRP B C 1
ATOM 6738 O O . TRP B 1 380 ? -12.234 20.594 25 1 90.56 380 TRP B O 1
ATOM 6748 N N . THR B 1 381 ? -10.148 19.938 25.422 1 90.94 381 THR B N 1
ATOM 6749 C CA . THR B 1 381 ? -9.625 21.281 25.688 1 90.94 381 THR B CA 1
ATOM 6750 C C . THR B 1 381 ? -8.211 21.422 25.125 1 90.94 381 THR B C 1
ATOM 6752 O O . THR B 1 381 ? -7.523 20.422 24.906 1 90.94 381 THR B O 1
ATOM 6755 N N . ASP B 1 382 ? -7.844 22.688 24.75 1 92.62 382 ASP B N 1
ATOM 6756 C CA . ASP B 1 382 ? -6.496 22.891 24.234 1 92.62 382 ASP B CA 1
ATOM 6757 C C . ASP B 1 382 ? -5.891 24.188 24.797 1 92.62 382 ASP B C 1
ATOM 6759 O O . ASP B 1 382 ? -6.605 25.031 25.328 1 92.62 382 ASP B O 1
ATOM 6763 N N . ARG B 1 383 ? -4.562 24.266 24.859 1 92.5 383 ARG B N 1
ATOM 6764 C CA . ARG B 1 383 ? -3.736 25.406 25.25 1 92.5 383 ARG B CA 1
ATOM 6765 C C . ARG B 1 383 ? -2.617 25.641 24.234 1 92.5 383 ARG B C 1
ATOM 6767 O O . ARG B 1 383 ? -1.879 24.703 23.906 1 92.5 383 ARG B O 1
ATOM 6774 N N . GLN B 1 384 ? -2.523 26.906 23.766 1 95.19 384 GLN B N 1
ATOM 6775 C CA . GLN B 1 384 ? -1.51 27.25 22.766 1 95.19 384 GLN B CA 1
ATOM 6776 C C . GLN B 1 384 ? -0.387 28.062 23.391 1 95.19 384 GLN B C 1
ATOM 6778 O O . GLN B 1 384 ? -0.645 29.031 24.109 1 95.19 384 GLN B O 1
ATOM 6783 N N . LEU B 1 385 ? 0.806 27.719 23.109 1 94.25 385 LEU B N 1
ATOM 6784 C CA . LEU B 1 385 ? 1.994 28.422 23.578 1 94.25 385 LEU B CA 1
ATOM 6785 C C . LEU B 1 385 ? 2.508 29.391 22.516 1 94.25 385 LEU B C 1
ATOM 6787 O O . LEU B 1 385 ? 2.18 29.266 21.344 1 94.25 385 LEU B O 1
ATOM 6791 N N . PRO B 1 386 ? 3.381 30.312 22.906 1 94.25 386 PRO B N 1
ATOM 6792 C CA . PRO B 1 386 ? 3.809 31.375 21.984 1 94.25 386 PRO B CA 1
ATOM 6793 C C . PRO B 1 386 ? 4.637 30.859 20.812 1 94.25 386 PRO B C 1
ATOM 6795 O O . PRO B 1 386 ? 4.77 31.531 19.797 1 94.25 386 PRO B O 1
ATOM 6798 N N . ASP B 1 387 ? 5.164 29.703 20.953 1 92.56 387 ASP B N 1
ATOM 6799 C CA . ASP B 1 387 ? 5.98 29.156 19.859 1 92.56 387 ASP B CA 1
ATOM 6800 C C . ASP B 1 387 ? 5.133 28.328 18.906 1 92.56 387 ASP B C 1
ATOM 6802 O O . ASP B 1 387 ? 5.668 27.703 17.984 1 92.56 387 ASP B O 1
ATOM 6806 N N . GLY B 1 388 ? 3.879 28.25 19.188 1 93.31 388 GLY B N 1
ATOM 6807 C CA . GLY B 1 388 ? 2.969 27.531 18.312 1 93.31 388 GLY B CA 1
ATOM 6808 C C . GLY B 1 388 ? 2.654 26.125 18.781 1 93.31 388 GLY B C 1
ATOM 6809 O O . GLY B 1 388 ? 1.794 25.453 18.219 1 93.31 388 GLY B O 1
ATOM 6810 N N . THR B 1 389 ? 3.295 25.672 19.844 1 93.81 389 THR B N 1
ATOM 6811 C CA . THR B 1 389 ? 2.986 24.359 20.422 1 93.81 389 THR B CA 1
ATOM 6812 C C . THR B 1 389 ? 1.585 24.359 21.031 1 93.81 389 THR B C 1
ATOM 6814 O O . THR B 1 389 ? 1.169 25.344 21.641 1 93.81 389 THR B O 1
ATOM 6817 N N . ILE B 1 390 ? 0.899 23.219 20.812 1 94.81 390 ILE B N 1
ATOM 6818 C CA . ILE B 1 390 ? -0.439 23.109 21.375 1 94.81 390 ILE B CA 1
ATOM 6819 C C . ILE B 1 390 ? -0.514 21.875 22.266 1 94.81 390 ILE B C 1
ATOM 6821 O O . ILE B 1 390 ? -0.046 20.797 21.891 1 94.81 390 ILE B O 1
ATOM 6825 N N . GLU B 1 391 ? -1.065 22.016 23.469 1 93.88 391 GLU B N 1
ATOM 6826 C CA . GLU B 1 391 ? -1.368 20.922 24.391 1 93.88 391 GLU B CA 1
ATOM 6827 C C . GLU B 1 391 ? -2.857 20.594 24.391 1 93.88 391 GLU B C 1
ATOM 6829 O O . GLU B 1 391 ? -3.695 21.469 24.609 1 93.88 391 GLU B O 1
ATOM 6834 N N . PHE B 1 392 ? -3.193 19.328 24.141 1 93 392 PHE B N 1
ATOM 6835 C CA . PHE B 1 392 ? -4.574 18.859 24.078 1 93 392 PHE B CA 1
ATOM 6836 C C . PHE B 1 392 ? -4.898 17.969 25.281 1 93 392 PHE B C 1
ATOM 6838 O O . PHE B 1 392 ? -4.082 17.141 25.672 1 93 392 PHE B O 1
ATOM 6845 N N . THR B 1 393 ? -6.012 18.203 25.891 1 91.25 393 THR B N 1
ATOM 6846 C CA . THR B 1 393 ? -6.578 17.266 26.859 1 91.25 393 THR B CA 1
ATOM 6847 C C . THR B 1 393 ? -7.781 16.547 26.266 1 91.25 393 THR B C 1
ATOM 6849 O O . THR B 1 393 ? -8.766 17.188 25.875 1 91.25 393 THR B O 1
ATOM 6852 N N . ALA B 1 394 ? -7.648 15.234 26.188 1 91.5 394 ALA B N 1
ATOM 6853 C CA . ALA B 1 394 ? -8.719 14.414 25.641 1 91.5 394 ALA B CA 1
ATOM 6854 C C . ALA B 1 394 ? -9.844 14.227 26.656 1 91.5 394 ALA B C 1
ATOM 6856 O O . ALA B 1 394 ? -9.68 14.508 27.844 1 91.5 394 ALA B O 1
ATOM 6857 N N . PRO B 1 395 ? -11.062 13.766 26.156 1 87.25 395 PRO B N 1
ATOM 6858 C CA . PRO B 1 395 ? -12.188 13.516 27.062 1 87.25 395 PRO B CA 1
ATOM 6859 C C . PRO B 1 395 ? -11.82 12.586 28.219 1 87.25 395 PRO B C 1
ATOM 6861 O O . PRO B 1 395 ? -12.383 12.695 29.297 1 87.25 395 PRO B O 1
ATOM 6864 N N . THR B 1 396 ? -10.875 11.727 27.984 1 88.31 396 THR B N 1
ATOM 6865 C CA . THR B 1 396 ? -10.477 10.75 28.984 1 88.31 396 THR B CA 1
ATOM 6866 C C . THR B 1 396 ? -9.391 11.328 29.891 1 88.31 396 THR B C 1
ATOM 6868 O O . THR B 1 396 ? -8.875 10.625 30.766 1 88.31 396 THR B O 1
ATOM 6871 N N . GLY B 1 397 ? -8.906 12.516 29.641 1 89.75 397 GLY B N 1
ATOM 6872 C CA . GLY B 1 397 ? -7.918 13.156 30.484 1 89.75 397 GLY B CA 1
ATOM 6873 C C . GLY B 1 397 ? -6.5 13.008 29.969 1 89.75 397 GLY B C 1
ATOM 6874 O O . GLY B 1 397 ? -5.574 13.648 30.469 1 89.75 397 GLY B O 1
ATOM 6875 N N . HIS B 1 398 ? -6.34 12.203 29.016 1 90.44 398 HIS B N 1
ATOM 6876 C CA . HIS B 1 398 ? -5.016 12.047 28.422 1 90.44 398 HIS B CA 1
ATOM 6877 C C . HIS B 1 398 ? -4.551 13.352 27.766 1 90.44 398 HIS B C 1
ATOM 6879 O O . HIS B 1 398 ? -5.355 14.07 27.172 1 90.44 398 HIS B O 1
ATOM 6885 N N . ILE B 1 399 ? -3.236 13.633 27.844 1 90.94 399 ILE B N 1
ATOM 6886 C CA . ILE B 1 399 ? -2.676 14.859 27.297 1 90.94 399 ILE B CA 1
ATOM 6887 C C . ILE B 1 399 ? -1.815 14.539 26.078 1 90.94 399 ILE B C 1
ATOM 6889 O O . ILE B 1 399 ? -1.014 13.602 26.109 1 90.94 399 ILE B O 1
ATOM 6893 N N . TYR B 1 400 ? -2.055 15.312 25.031 1 89.69 400 TYR B N 1
ATOM 6894 C CA . TYR B 1 400 ? -1.279 15.195 23.797 1 89.69 400 TYR B CA 1
ATOM 6895 C C . TYR B 1 400 ? -0.71 16.547 23.375 1 89.69 400 TYR B C 1
ATOM 6897 O O . TYR B 1 400 ? -1.347 17.578 23.578 1 89.69 400 TYR B O 1
ATOM 6905 N N . THR B 1 401 ? 0.504 16.547 22.797 1 90.12 401 THR B N 1
ATOM 6906 C CA . THR B 1 401 ? 1.146 17.781 22.344 1 90.12 401 THR B CA 1
ATOM 6907 C C . THR B 1 401 ? 1.463 17.719 20.859 1 90.12 401 THR B C 1
ATOM 6909 O O . THR B 1 401 ? 1.894 16.672 20.344 1 90.12 401 THR B O 1
ATOM 6912 N N . THR B 1 402 ? 1.206 18.875 20.172 1 88.94 402 THR B N 1
ATOM 6913 C CA . THR B 1 402 ? 1.562 18.984 18.766 1 88.94 402 THR B CA 1
ATOM 6914 C C . THR B 1 402 ? 2.41 20.234 18.531 1 88.94 402 THR B C 1
ATOM 6916 O O . THR B 1 402 ? 2.17 21.281 19.125 1 88.94 402 THR B O 1
ATOM 6919 N N . GLU B 1 403 ? 3.441 20.062 17.688 1 88.38 403 GLU B N 1
ATOM 6920 C CA . GLU B 1 403 ? 4.27 21.172 17.234 1 88.38 403 GLU B CA 1
ATOM 6921 C C . GLU B 1 403 ? 3.984 21.516 15.766 1 88.38 403 GLU B C 1
ATOM 6923 O O . GLU B 1 403 ? 3.652 20.641 14.977 1 88.38 403 GLU B O 1
ATOM 6928 N N . PRO B 1 404 ? 4.105 22.859 15.461 1 90.12 404 PRO B N 1
ATOM 6929 C CA . PRO B 1 404 ? 3.846 23.234 14.062 1 90.12 404 PRO B CA 1
ATOM 6930 C C . PRO B 1 404 ? 4.863 22.625 13.094 1 90.12 404 PRO B C 1
ATOM 6932 O O . PRO B 1 404 ? 6.07 22.703 13.344 1 90.12 404 PRO B O 1
ATOM 6935 N N . GLN B 1 405 ? 4.383 22.141 12.086 1 80.19 405 GLN B N 1
ATOM 6936 C CA . GLN B 1 405 ? 5.25 21.453 11.125 1 80.19 405 GLN B CA 1
ATOM 6937 C C . GLN B 1 405 ? 6.145 22.453 10.398 1 80.19 405 GLN B C 1
ATOM 6939 O O . GLN B 1 405 ? 7.305 22.156 10.102 1 80.19 405 GLN B O 1
ATOM 6944 N N . GLY B 1 406 ? 5.613 23.641 10.031 1 80.12 406 GLY B N 1
ATOM 6945 C CA . GLY B 1 406 ? 6.43 24.672 9.406 1 80.12 406 GLY B CA 1
ATOM 6946 C C . GLY B 1 406 ? 7.629 25.078 10.242 1 80.12 406 GLY B C 1
ATOM 6947 O O . GLY B 1 406 ? 8.719 25.281 9.719 1 80.12 406 GLY B O 1
ATOM 6948 N N . ALA B 1 407 ? 7.371 25.109 11.5 1 81.88 407 ALA B N 1
ATOM 6949 C CA . ALA B 1 407 ? 8.445 25.484 12.422 1 81.88 407 ALA B CA 1
ATOM 6950 C C . ALA B 1 407 ? 9.516 24.391 12.484 1 81.88 407 ALA B C 1
ATOM 6952 O O . ALA B 1 407 ? 10.695 24.688 12.703 1 81.88 407 ALA B O 1
ATOM 6953 N N . ALA B 1 408 ? 9.078 23.234 12.352 1 73.12 408 ALA B N 1
ATOM 6954 C CA . ALA B 1 408 ? 10.031 22.125 12.344 1 73.12 408 ALA B CA 1
ATOM 6955 C C . ALA B 1 408 ? 10.93 22.188 11.109 1 73.12 408 ALA B C 1
ATOM 6957 O O . ALA B 1 408 ? 12.109 21.859 11.172 1 73.12 408 ALA B O 1
ATOM 6958 N N . LEU B 1 409 ? 10.344 22.656 10.039 1 68.38 409 LEU B N 1
ATOM 6959 C CA . LEU B 1 409 ? 11.086 22.766 8.781 1 68.38 409 LEU B CA 1
ATOM 6960 C C . LEU B 1 409 ? 11.898 24.047 8.742 1 68.38 409 LEU B C 1
ATOM 6962 O O . LEU B 1 409 ? 13.023 24.062 8.234 1 68.38 409 LEU B O 1
ATOM 6966 N N . PHE B 1 410 ? 11.273 25.078 9.188 1 76.94 410 PHE B N 1
ATOM 6967 C CA . PHE B 1 410 ? 11.867 26.406 9.25 1 76.94 410 PHE B CA 1
ATOM 6968 C C . PHE B 1 410 ? 11.773 26.984 10.656 1 76.94 410 PHE B C 1
ATOM 6970 O O . PHE B 1 410 ? 10.789 27.625 11.008 1 76.94 410 PHE B O 1
ATOM 6977 N N . PRO B 1 411 ? 12.789 26.797 11.469 1 79.19 411 PRO B N 1
ATOM 6978 C CA . PRO B 1 411 ? 12.75 27.141 12.898 1 79.19 411 PRO B CA 1
ATOM 6979 C C . PRO B 1 411 ? 12.281 28.562 13.156 1 79.19 411 PRO B C 1
ATOM 6981 O O . PRO B 1 411 ? 11.68 28.844 14.195 1 79.19 411 PRO B O 1
ATOM 6984 N N . VAL B 1 412 ? 12.609 29.438 12.234 1 82.44 412 VAL B N 1
ATOM 6985 C CA . VAL B 1 412 ? 12.242 30.828 12.414 1 82.44 412 VAL B CA 1
ATOM 6986 C C . VAL B 1 412 ? 10.727 30.953 12.57 1 82.44 412 VAL B C 1
ATOM 6988 O O . VAL B 1 412 ? 10.242 31.844 13.258 1 82.44 412 VAL B O 1
ATOM 6991 N N . LEU B 1 413 ? 10 30.078 12.047 1 87.44 413 LEU B N 1
ATOM 6992 C CA . LEU B 1 413 ? 8.539 30.125 12.094 1 87.44 413 LEU B CA 1
ATOM 6993 C C . LEU B 1 413 ? 8.031 29.734 13.469 1 87.44 413 LEU B C 1
ATOM 6995 O O . LEU B 1 413 ? 6.855 29.938 13.789 1 87.44 413 LEU B O 1
ATOM 6999 N N . GLY B 1 414 ? 8.891 29.188 14.281 1 89.88 414 GLY B N 1
ATOM 7000 C CA . GLY B 1 414 ? 8.531 28.797 15.633 1 89.88 414 GLY B CA 1
ATOM 7001 C C . GLY B 1 414 ? 8.961 29.812 16.672 1 89.88 414 GLY B C 1
ATOM 7002 O O . GLY B 1 414 ? 8.898 29.547 17.875 1 89.88 414 GLY B O 1
ATOM 7003 N N . THR B 1 415 ? 9.5 30.891 16.25 1 91.31 415 THR B N 1
ATOM 7004 C CA . THR B 1 415 ? 9.875 31.953 17.172 1 91.31 415 THR B CA 1
ATOM 7005 C C . THR B 1 415 ? 8.664 32.406 17.984 1 91.31 415 THR B C 1
ATOM 7007 O O . THR B 1 415 ? 7.59 32.656 17.422 1 91.31 415 THR B O 1
ATOM 7010 N N . PRO B 1 416 ? 8.828 32.5 19.359 1 93.31 416 PRO B N 1
ATOM 7011 C CA . PRO B 1 416 ? 7.707 32.969 20.188 1 93.31 416 PRO B CA 1
ATOM 7012 C C . PRO B 1 416 ? 7.168 34.312 19.781 1 93.31 416 PRO B C 1
ATOM 7014 O O . PRO B 1 416 ? 7.941 35.281 19.594 1 93.31 416 PRO B O 1
ATOM 7017 N N . THR B 1 417 ? 5.898 34.406 19.656 1 93.31 417 THR B N 1
ATOM 7018 C CA . THR B 1 417 ? 5.281 35.625 19.125 1 93.31 417 THR B CA 1
ATOM 7019 C C . THR B 1 417 ? 4.684 36.469 20.25 1 93.31 417 THR B C 1
ATOM 7021 O O . THR B 1 417 ? 4.035 37.469 19.984 1 93.31 417 THR B O 1
ATOM 7024 N N . GLY B 1 418 ? 4.801 36.031 21.516 1 92.56 418 GLY B N 1
ATOM 7025 C CA . GLY B 1 418 ? 4.336 36.812 22.641 1 92.56 418 GLY B CA 1
ATOM 7026 C C . GLY B 1 418 ? 3.457 36.031 23.594 1 92.56 418 GLY B C 1
ATOM 7027 O O . GLY B 1 418 ? 2.645 35.188 23.172 1 92.56 418 GLY B O 1
ATOM 7028 N N . GLU B 1 419 ? 3.621 36.219 24.875 1 91.94 419 GLU B N 1
ATOM 7029 C CA . GLU B 1 419 ? 2.771 35.625 25.891 1 91.94 419 GLU B CA 1
ATOM 7030 C C . GLU B 1 419 ? 1.482 36.438 26.078 1 91.94 419 GLU B C 1
ATOM 7032 O O . GLU B 1 419 ? 1.515 37.656 26.188 1 91.94 419 GLU B O 1
ATOM 7037 N N . LEU B 1 420 ? 0.437 35.625 26.031 1 90.81 420 LEU B N 1
ATOM 7038 C CA . LEU B 1 420 ? -0.854 36.281 26.188 1 90.81 420 LEU B CA 1
ATOM 7039 C C . LEU B 1 420 ? -1.351 36.188 27.625 1 90.81 420 LEU B C 1
ATOM 7041 O O . LEU B 1 420 ? -1.238 35.125 28.25 1 90.81 420 LEU B O 1
ATOM 7045 N N . ASN B 1 421 ? -1.668 37.25 28.281 1 86 421 ASN B N 1
ATOM 7046 C CA . ASN B 1 421 ? -2.338 37.25 29.578 1 86 421 ASN B CA 1
ATOM 7047 C C . ASN B 1 421 ? -3.854 37.188 29.422 1 86 421 ASN B C 1
ATOM 7049 O O . ASN B 1 421 ? -4.527 38.188 29.281 1 86 421 ASN B O 1
ATOM 7053 N N . LEU B 1 422 ? -4.293 35.938 29.344 1 86.31 422 LEU B N 1
ATOM 7054 C CA . LEU B 1 422 ? -5.715 35.719 29.109 1 86.31 422 LEU B CA 1
ATOM 7055 C C . LEU B 1 422 ? -6.445 35.406 30.406 1 86.31 422 LEU B C 1
ATOM 7057 O O . LEU B 1 422 ? -5.883 34.781 31.297 1 86.31 422 LEU B O 1
ATOM 7061 N N . PRO B 1 423 ? -7.641 35.875 30.562 1 80.44 423 PRO B N 1
ATOM 7062 C CA . PRO B 1 423 ? -8.43 35.469 31.734 1 80.44 423 PRO B CA 1
ATOM 7063 C C . PRO B 1 423 ? -8.695 33.969 31.766 1 80.44 423 PRO B C 1
ATOM 7065 O O . PRO B 1 423 ? -8.625 33.281 30.734 1 80.44 423 PRO B O 1
ATOM 7068 N N . PRO B 1 424 ? -8.812 33.531 33 1 74.5 424 PRO B N 1
ATOM 7069 C CA . PRO B 1 424 ? -9.117 32.094 33.062 1 74.5 424 PRO B CA 1
ATOM 7070 C C . PRO B 1 424 ? -10.32 31.688 32.219 1 74.5 424 PRO B C 1
ATOM 7072 O O . PRO B 1 424 ? -11.281 32.469 32.094 1 74.5 424 PRO B O 1
ATOM 7075 N N . GLN B 1 425 ? -10.125 30.641 31.438 1 67.19 425 GLN B N 1
ATOM 7076 C CA . GLN B 1 425 ? -11.188 30.172 30.547 1 67.19 425 GLN B CA 1
ATOM 7077 C C . GLN B 1 425 ? -12.469 29.891 31.328 1 67.19 425 GLN B C 1
ATOM 7079 O O . GLN B 1 425 ? -12.445 29.25 32.375 1 67.19 425 GLN B O 1
ATOM 7084 N N . GLN B 1 426 ? -13.5 30.719 31.141 1 58.97 426 GLN B N 1
ATOM 7085 C CA . GLN B 1 426 ? -14.789 30.359 31.734 1 58.97 426 GLN B CA 1
ATOM 7086 C C . GLN B 1 426 ? -15.32 29.047 31.156 1 58.97 426 GLN B C 1
ATOM 7088 O O . GLN B 1 426 ? -15.336 28.859 29.938 1 58.97 426 GLN B O 1
ATOM 7093 N N . ASP B 1 427 ? -15.141 27.969 31.812 1 56.69 427 ASP B N 1
ATOM 7094 C CA . ASP B 1 427 ? -15.312 26.547 31.484 1 56.69 427 ASP B CA 1
ATOM 7095 C C . ASP B 1 427 ? -16.719 26.281 30.969 1 56.69 427 ASP B C 1
ATOM 7097 O O . ASP B 1 427 ? -16.969 25.234 30.359 1 56.69 427 ASP B O 1
ATOM 7101 N N . GLU B 1 428 ? -17.812 27.156 31.281 1 60.66 428 GLU B N 1
ATOM 7102 C CA . GLU B 1 428 ? -19.125 26.562 31.047 1 60.66 428 GLU B CA 1
ATOM 7103 C C . GLU B 1 428 ? -19.594 26.844 29.609 1 60.66 428 GLU B C 1
ATOM 7105 O O . GLU B 1 428 ? -19.797 28 29.234 1 60.66 428 GLU B O 1
ATOM 7110 N N . PRO B 1 429 ? -19.438 25.812 28.797 1 62.69 429 PRO B N 1
ATOM 7111 C CA . PRO B 1 429 ? -19.984 26 27.453 1 62.69 429 PRO B CA 1
ATOM 7112 C C . PRO B 1 429 ? -21.422 26.5 27.469 1 62.69 429 PRO B C 1
ATOM 7114 O O . PRO B 1 429 ? -22.172 26.219 28.406 1 62.69 429 PRO B O 1
ATOM 7117 N N . HIS B 1 430 ? -21.656 27.531 26.672 1 66.69 430 HIS B N 1
ATOM 7118 C CA . HIS B 1 430 ? -23.047 27.969 26.547 1 66.69 430 HIS B CA 1
ATOM 7119 C C . HIS B 1 430 ? -23.969 26.781 26.297 1 66.69 430 HIS B C 1
ATOM 7121 O O . HIS B 1 430 ? -23.688 25.922 25.453 1 66.69 430 HIS B O 1
ATOM 7127 N N . PRO B 1 431 ? -24.906 26.562 27.156 1 63.56 431 PRO B N 1
ATOM 7128 C CA . PRO B 1 431 ? -25.797 25.406 27.047 1 63.56 431 PRO B CA 1
ATOM 7129 C C . PRO B 1 431 ? -26.359 25.219 25.641 1 63.56 431 PRO B C 1
ATOM 7131 O O . PRO B 1 431 ? -26.688 24.109 25.234 1 63.56 431 PRO B O 1
ATOM 7134 N N . ASN B 1 432 ? -26.406 26.375 24.844 1 69.62 432 ASN B N 1
ATOM 7135 C CA . ASN B 1 432 ? -27.031 26.266 23.531 1 69.62 432 ASN B CA 1
ATOM 7136 C C . ASN B 1 432 ? -25.984 26.25 22.422 1 69.62 432 ASN B C 1
ATOM 7138 O O . ASN B 1 432 ? -26.281 26.578 21.266 1 69.62 432 ASN B O 1
ATOM 7142 N N . ARG B 1 433 ? -24.906 25.891 22.766 1 77 433 ARG B N 1
ATOM 7143 C CA . ARG B 1 433 ? -23.844 25.891 21.766 1 77 433 ARG B CA 1
ATOM 7144 C C . ARG B 1 433 ? -24.109 24.875 20.672 1 77 433 ARG B C 1
ATOM 7146 O O . ARG B 1 433 ? -23.734 25.094 19.516 1 77 433 ARG B O 1
ATOM 7153 N N . GLY B 1 434 ? -24.719 23.859 21.047 1 78.44 434 GLY B N 1
ATOM 7154 C CA . GLY B 1 434 ? -25 22.781 20.094 1 78.44 434 GLY B CA 1
ATOM 7155 C C . GLY B 1 434 ? -25.906 23.219 18.953 1 78.44 434 GLY B C 1
ATOM 7156 O O . GLY B 1 434 ? -25.891 22.609 17.891 1 78.44 434 GLY B O 1
ATOM 7157 N N . VAL B 1 435 ? -26.625 24.297 19.172 1 75.69 435 VAL B N 1
ATOM 7158 C CA . VAL B 1 435 ? -27.562 24.766 18.172 1 75.69 435 VAL B CA 1
ATOM 7159 C C . VAL B 1 435 ? -26.812 25.297 16.953 1 75.69 435 VAL B C 1
ATOM 7161 O O . VAL B 1 435 ? -27.328 25.234 15.828 1 75.69 435 VAL B O 1
ATOM 7164 N N . MET B 1 436 ? -25.594 25.734 17.141 1 80.38 436 MET B N 1
ATOM 7165 C CA . MET B 1 436 ? -24.828 26.344 16.062 1 80.38 436 MET B CA 1
ATOM 7166 C C . MET B 1 436 ? -24.047 25.297 15.281 1 80.38 436 MET B C 1
ATOM 7168 O O . MET B 1 436 ? -23.422 25.609 14.266 1 80.38 436 MET B O 1
ATOM 7172 N N . MET B 1 437 ? -24.188 24.062 15.734 1 85.38 437 MET B N 1
ATOM 7173 C CA . MET B 1 437 ? -23.516 22.984 15.023 1 85.38 437 MET B CA 1
ATOM 7174 C C . MET B 1 437 ? -24.188 22.688 13.688 1 85.38 437 MET B C 1
ATOM 7176 O O . MET B 1 437 ? -25.406 22.469 13.641 1 85.38 437 MET B O 1
ATOM 7180 N N . PRO B 1 438 ? -23.375 22.812 12.609 1 78.94 438 PRO B N 1
ATOM 7181 C CA . PRO B 1 438 ? -23.969 22.359 11.352 1 78.94 438 PRO B CA 1
ATOM 7182 C C . PRO B 1 438 ? -24.484 20.938 11.43 1 78.94 438 PRO B C 1
ATOM 7184 O O . PRO B 1 438 ? -23.891 20.078 12.102 1 78.94 438 PRO B O 1
ATOM 7187 N N . LYS B 1 439 ? -25.609 20.734 10.789 1 82.5 439 LYS B N 1
ATOM 7188 C CA . LYS B 1 439 ? -26.25 19.438 10.898 1 82.5 439 LYS B CA 1
ATOM 7189 C C . LYS B 1 439 ? -26.281 18.719 9.547 1 82.5 439 LYS B C 1
ATOM 7191 O O . LYS B 1 439 ? -26.281 19.375 8.5 1 82.5 439 LYS B O 1
ATOM 7196 N N . ARG B 1 440 ? -26.266 17.469 9.656 1 81.38 440 ARG B N 1
ATOM 7197 C CA . ARG B 1 440 ? -26.469 16.609 8.492 1 81.38 440 ARG B CA 1
ATOM 7198 C C . ARG B 1 440 ? -27.953 16.516 8.148 1 81.38 440 ARG B C 1
ATOM 7200 O O . ARG B 1 440 ? -28.812 16.656 9.031 1 81.38 440 ARG B O 1
ATOM 7207 N N . ARG B 1 441 ? -28.219 16.312 6.836 1 78.25 441 ARG B N 1
ATOM 7208 C CA . ARG B 1 441 ? -29.594 16.078 6.43 1 78.25 441 ARG B CA 1
ATOM 7209 C C . ARG B 1 441 ? -30.062 14.688 6.879 1 78.25 441 ARG B C 1
ATOM 7211 O O . ARG B 1 441 ? -31.219 14.516 7.266 1 78.25 441 ARG B O 1
ATOM 7218 N N . GLN B 1 442 ? -29.172 13.734 6.84 1 82.19 442 GLN B N 1
ATOM 7219 C CA . GLN B 1 442 ? -29.359 12.367 7.297 1 82.19 442 GLN B CA 1
ATOM 7220 C C . GLN B 1 442 ? -28.141 11.875 8.078 1 82.19 442 GLN B C 1
ATOM 7222 O O . GLN B 1 442 ? -27.062 12.461 7.996 1 82.19 442 GLN B O 1
ATOM 7227 N N . THR B 1 443 ? -28.453 10.906 8.875 1 83.81 443 THR B N 1
ATOM 7228 C CA . THR B 1 443 ? -27.328 10.352 9.641 1 83.81 443 THR B CA 1
ATOM 7229 C C . THR B 1 443 ? -26.312 9.703 8.719 1 83.81 443 THR B C 1
ATOM 7231 O O . THR B 1 443 ? -26.609 9.391 7.562 1 83.81 443 THR B O 1
ATOM 7234 N N . ARG B 1 444 ? -25.141 9.523 9.281 1 81.19 444 ARG B N 1
ATOM 7235 C CA . ARG B 1 444 ? -24.078 8.828 8.562 1 81.19 444 ARG B CA 1
ATOM 7236 C C . ARG B 1 444 ? -24.531 7.445 8.109 1 81.19 444 ARG B C 1
ATOM 7238 O O . ARG B 1 444 ? -24.234 7.02 6.992 1 81.19 444 ARG B O 1
ATOM 7245 N N . GLU B 1 445 ? -25.234 6.781 8.969 1 84.69 445 GLU B N 1
ATOM 7246 C CA . GLU B 1 445 ? -25.719 5.438 8.68 1 84.69 445 GLU B CA 1
ATOM 7247 C C . GLU B 1 445 ? -26.734 5.453 7.539 1 84.69 445 GLU B C 1
ATOM 7249 O O . GLU B 1 445 ? -26.734 4.562 6.688 1 84.69 445 GLU B O 1
ATOM 7254 N N . GLN B 1 446 ? -27.547 6.48 7.523 1 81.69 446 GLN B N 1
ATOM 7255 C CA . GLN B 1 446 ? -28.547 6.609 6.461 1 81.69 446 GLN B CA 1
ATOM 7256 C C . GLN B 1 446 ? -27.875 6.918 5.121 1 81.69 446 GLN B C 1
ATOM 7258 O O . GLN B 1 446 ? -28.25 6.367 4.09 1 81.69 446 GLN B O 1
ATOM 7263 N N . ASP B 1 447 ? -26.922 7.84 5.164 1 79.62 447 ASP B N 1
ATOM 7264 C CA . ASP B 1 447 ? -26.156 8.133 3.955 1 79.62 447 ASP B CA 1
ATOM 7265 C C . ASP B 1 447 ? -25.516 6.871 3.389 1 79.62 447 ASP B C 1
ATOM 7267 O O . ASP B 1 447 ? -25.562 6.629 2.182 1 79.62 447 ASP B O 1
ATOM 7271 N N . ARG B 1 448 ? -24.922 6.09 4.234 1 81.62 448 ARG B N 1
ATOM 7272 C CA . ARG B 1 448 ? -24.266 4.848 3.834 1 81.62 448 ARG B CA 1
ATOM 7273 C C . ARG B 1 448 ? -25.281 3.865 3.252 1 81.62 448 ARG B C 1
ATOM 7275 O O . ARG B 1 448 ? -25.016 3.223 2.234 1 81.62 448 ARG B O 1
ATOM 7282 N N . ALA B 1 449 ? -26.406 3.77 3.895 1 85.94 449 ALA B N 1
ATOM 7283 C CA . ALA B 1 449 ? -27.453 2.881 3.418 1 85.94 449 ALA B CA 1
ATOM 7284 C C . ALA B 1 449 ? -27.922 3.277 2.018 1 85.94 449 ALA B C 1
ATOM 7286 O O . ALA B 1 449 ? -28.141 2.416 1.165 1 85.94 449 ALA B O 1
ATOM 7287 N N . ASP B 1 450 ? -28.078 4.602 1.825 1 79.94 450 ASP B N 1
ATOM 7288 C CA . ASP B 1 450 ? -28.5 5.09 0.513 1 79.94 450 ASP B CA 1
ATOM 7289 C C . ASP B 1 450 ? -27.469 4.727 -0.558 1 79.94 450 ASP B C 1
ATOM 7291 O O . ASP B 1 450 ? -27.828 4.293 -1.653 1 79.94 450 ASP B O 1
ATOM 7295 N N . ARG B 1 451 ? -26.25 4.906 -0.239 1 78.75 451 ARG B N 1
ATOM 7296 C CA . ARG B 1 451 ? -25.188 4.578 -1.174 1 78.75 451 ARG B CA 1
ATOM 7297 C C . ARG B 1 451 ? -25.188 3.086 -1.494 1 78.75 451 ARG B C 1
ATOM 7299 O O . ARG B 1 451 ? -25.047 2.695 -2.656 1 78.75 451 ARG B O 1
ATOM 7306 N N . ILE B 1 452 ? -25.266 2.279 -0.478 1 82.12 452 ILE B N 1
ATOM 7307 C CA . ILE B 1 452 ? -25.266 0.827 -0.628 1 82.12 452 ILE B CA 1
ATOM 7308 C C . ILE B 1 452 ? -26.453 0.404 -1.508 1 82.12 452 ILE B C 1
ATOM 7310 O O . ILE B 1 452 ? -26.281 -0.378 -2.445 1 82.12 452 ILE B O 1
ATOM 7314 N N . ASN B 1 453 ? -27.594 0.98 -1.187 1 84.88 453 ASN B N 1
ATOM 7315 C CA . ASN B 1 453 ? -28.797 0.647 -1.958 1 84.88 453 ASN B CA 1
ATOM 7316 C C . ASN B 1 453 ? -28.641 1.037 -3.426 1 84.88 453 ASN B C 1
ATOM 7318 O O . ASN B 1 453 ? -29.062 0.303 -4.316 1 84.88 453 ASN B O 1
ATOM 7322 N N . ALA B 1 454 ? -28.062 2.162 -3.613 1 79 454 ALA B N 1
ATOM 7323 C CA . ALA B 1 454 ? -27.828 2.619 -4.98 1 79 454 ALA B CA 1
ATOM 7324 C C . ALA B 1 454 ? -26.906 1.665 -5.734 1 79 454 ALA B C 1
ATOM 7326 O O . ALA B 1 454 ? -27.188 1.302 -6.883 1 79 454 ALA B O 1
ATOM 7327 N N . GLU B 1 455 ? -25.891 1.253 -5.125 1 75.31 455 GLU B N 1
ATOM 7328 C CA . GLU B 1 455 ? -24.938 0.352 -5.77 1 75.31 455 GLU B CA 1
ATOM 7329 C C . GLU B 1 455 ? -25.547 -1.027 -5.996 1 75.31 455 GLU B C 1
ATOM 7331 O O . GLU B 1 455 ? -25.297 -1.661 -7.023 1 75.31 455 GLU B O 1
ATOM 7336 N N . ARG B 1 456 ? -26.312 -1.469 -5.082 1 83.44 456 ARG B N 1
ATOM 7337 C CA . ARG B 1 456 ? -27 -2.744 -5.234 1 83.44 456 ARG B CA 1
ATOM 7338 C C . ARG B 1 456 ? -27.969 -2.705 -6.414 1 83.44 456 ARG B C 1
ATOM 7340 O O . ARG B 1 456 ? -28.094 -3.682 -7.156 1 83.44 456 ARG B O 1
ATOM 7347 N N . ARG B 1 457 ? -28.656 -1.63 -6.469 1 82 457 ARG B N 1
ATOM 7348 C CA . ARG B 1 457 ? -29.578 -1.469 -7.59 1 82 457 ARG B CA 1
ATOM 7349 C C . ARG B 1 457 ? -28.828 -1.543 -8.922 1 82 457 ARG B C 1
ATOM 7351 O O . ARG B 1 457 ? -29.312 -2.158 -9.875 1 82 457 ARG B O 1
ATOM 7358 N N . GLU B 1 458 ? -27.75 -0.898 -8.906 1 73.31 458 GLU B N 1
ATOM 7359 C CA . GLU B 1 458 ? -26.922 -0.967 -10.109 1 73.31 458 GLU B CA 1
ATOM 7360 C C . GLU B 1 458 ? -26.531 -2.406 -10.43 1 73.31 458 GLU B C 1
ATOM 7362 O O . GLU B 1 458 ? -26.625 -2.84 -11.578 1 73.31 458 GLU B O 1
ATOM 7367 N N . ARG B 1 459 ? -26.156 -3.156 -9.461 1 73.06 459 ARG B N 1
ATOM 7368 C CA . ARG B 1 459 ? -25.781 -4.555 -9.656 1 73.06 459 ARG B CA 1
ATOM 7369 C C . ARG B 1 459 ? -26.984 -5.387 -10.086 1 73.06 459 ARG B C 1
ATOM 7371 O O . ARG B 1 459 ? -26.875 -6.234 -10.977 1 73.06 459 ARG B O 1
ATOM 7378 N N . ALA B 1 460 ? -28.031 -5.113 -9.5 1 79.62 460 ALA B N 1
ATOM 7379 C CA . ALA B 1 460 ? -29.25 -5.82 -9.852 1 79.62 460 ALA B CA 1
ATOM 7380 C C . ALA B 1 460 ? -29.625 -5.59 -11.32 1 79.62 460 ALA B C 1
ATOM 7382 O O . ALA B 1 460 ? -30.047 -6.516 -12.016 1 79.62 460 ALA B O 1
ATOM 7383 N N . GLU B 1 461 ? -29.391 -4.348 -11.688 1 76.19 461 GLU B N 1
ATOM 7384 C CA . GLU B 1 461 ? -29.672 -4.012 -13.078 1 76.19 461 GLU B CA 1
ATOM 7385 C C . GLU B 1 461 ? -28.703 -4.734 -14.023 1 76.19 461 GLU B C 1
ATOM 7387 O O . GLU B 1 461 ? -29.125 -5.242 -15.07 1 76.19 461 GLU B O 1
ATOM 7392 N N . LEU B 1 462 ? -27.531 -4.742 -13.617 1 69.94 462 LEU B N 1
ATOM 7393 C CA . LEU B 1 462 ? -26.547 -5.449 -14.422 1 69.94 462 LEU B CA 1
ATOM 7394 C C . LEU B 1 462 ? -26.844 -6.941 -14.469 1 69.94 462 LEU B C 1
ATOM 7396 O O . LEU B 1 462 ? -26.734 -7.566 -15.531 1 69.94 462 LEU B O 1
ATOM 7400 N N . ASN B 1 463 ? -27.234 -7.449 -13.375 1 71.06 463 ASN B N 1
ATOM 7401 C CA . ASN B 1 463 ? -27.609 -8.859 -13.305 1 71.06 463 ASN B CA 1
ATOM 7402 C C . ASN B 1 463 ? -28.828 -9.164 -14.172 1 71.06 463 ASN B C 1
ATOM 7404 O O . ASN B 1 463 ? -28.859 -10.188 -14.859 1 71.06 463 ASN B O 1
ATOM 7408 N N . ALA B 1 464 ? -29.75 -8.312 -14.07 1 75.38 464 ALA B N 1
ATOM 7409 C CA . ALA B 1 464 ? -30.953 -8.469 -14.867 1 75.38 464 ALA B CA 1
ATOM 7410 C C . ALA B 1 464 ? -30.641 -8.422 -16.359 1 75.38 464 ALA B C 1
ATOM 7412 O O . ALA B 1 464 ? -31.188 -9.195 -17.141 1 75.38 464 ALA B O 1
ATOM 7413 N N . GLU B 1 465 ? -29.781 -7.465 -16.672 1 69.81 465 GLU B N 1
ATOM 7414 C CA . GLU B 1 465 ? -29.375 -7.359 -18.062 1 69.81 465 GLU B CA 1
ATOM 7415 C C . GLU B 1 465 ? -28.656 -8.625 -18.531 1 69.81 465 GLU B C 1
ATOM 7417 O O . GLU B 1 465 ? -28.891 -9.117 -19.625 1 69.81 465 GLU B O 1
ATOM 7422 N N . GLN B 1 466 ? -27.922 -9.047 -17.703 1 62.66 466 GLN B N 1
ATOM 7423 C CA . GLN B 1 466 ? -27.188 -10.273 -18.016 1 62.66 466 GLN B CA 1
ATOM 7424 C C . GLN B 1 466 ? -28.141 -11.453 -18.172 1 62.66 466 GLN B C 1
ATOM 7426 O O . GLN B 1 466 ? -27.969 -12.289 -19.062 1 62.66 466 GLN B O 1
ATOM 7431 N N . GLN B 1 467 ? -29.094 -11.484 -17.359 1 69.19 467 GLN B N 1
ATOM 7432 C CA . GLN B 1 467 ? -30.109 -12.531 -17.453 1 69.19 467 GLN B CA 1
ATOM 7433 C C . GLN B 1 467 ? -30.922 -12.398 -18.734 1 69.19 467 GLN B C 1
ATOM 7435 O O . GLN B 1 467 ? -31.219 -13.398 -19.391 1 69.19 467 GLN B O 1
ATOM 7440 N N . ARG B 1 468 ? -31.156 -11.234 -19.031 1 69.44 468 ARG B N 1
ATOM 7441 C CA . ARG B 1 468 ? -31.906 -11 -20.266 1 69.44 468 ARG B CA 1
ATOM 7442 C C . ARG B 1 468 ? -31.094 -11.438 -21.469 1 69.44 468 ARG B C 1
ATOM 7444 O O . ARG B 1 468 ? -31.625 -12.07 -22.391 1 69.44 468 ARG B O 1
ATOM 7451 N N . GLN B 1 469 ? -29.906 -11.07 -21.406 1 61.5 469 GLN B N 1
ATOM 7452 C CA . GLN B 1 469 ? -29.031 -11.469 -22.5 1 61.5 469 GLN B CA 1
ATOM 7453 C C . GLN B 1 469 ? -28.875 -12.984 -22.578 1 61.5 469 GLN B C 1
ATOM 7455 O O . GLN B 1 469 ? -28.875 -13.562 -23.656 1 61.5 469 GLN B O 1
ATOM 7460 N N . ARG B 1 470 ? -28.906 -13.523 -21.469 1 58.97 470 ARG B N 1
ATOM 7461 C CA . ARG B 1 470 ? -28.828 -14.977 -21.406 1 58.97 470 ARG B CA 1
ATOM 7462 C C . ARG B 1 470 ? -30.109 -15.625 -21.922 1 58.97 470 ARG B C 1
ATOM 7464 O O . ARG B 1 470 ? -30.062 -16.594 -22.688 1 58.97 470 ARG B O 1
ATOM 7471 N N . GLN B 1 471 ? -31.125 -15.07 -21.562 1 66.06 471 GLN B N 1
ATOM 7472 C CA . GLN B 1 471 ? -32.406 -15.578 -22.016 1 66.06 471 GLN B CA 1
ATOM 7473 C C . GLN B 1 471 ? -32.562 -15.398 -23.531 1 66.06 471 GLN B C 1
ATOM 7475 O O . GLN B 1 471 ? -33.094 -16.281 -24.219 1 66.06 471 GLN B O 1
ATOM 7480 N N . ALA B 1 472 ? -32.062 -14.305 -23.906 1 66.19 472 ALA B N 1
ATOM 7481 C CA . ALA B 1 472 ? -32.125 -14.047 -25.344 1 66.19 472 ALA B CA 1
ATOM 7482 C C . ALA B 1 472 ? -31.219 -15.016 -26.094 1 66.19 472 ALA B C 1
ATOM 7484 O O . ALA B 1 472 ? -31.594 -15.539 -27.141 1 66.19 472 ALA B O 1
ATOM 7485 N N . TRP B 1 473 ? -30.156 -15.211 -25.578 1 57.12 473 TRP B N 1
ATOM 7486 C CA . TRP B 1 473 ? -29.219 -16.156 -26.188 1 57.12 473 TRP B CA 1
ATOM 7487 C C . TRP B 1 473 ? -29.781 -17.578 -26.156 1 57.12 473 TRP B C 1
ATOM 7489 O O . TRP B 1 473 ? -29.703 -18.297 -27.156 1 57.12 473 TRP B O 1
ATOM 7499 N N . LEU B 1 474 ? -30.312 -17.922 -25.062 1 59.78 474 LEU B N 1
ATOM 7500 C CA . LEU B 1 474 ? -30.938 -19.234 -24.953 1 59.78 474 LEU B CA 1
ATOM 7501 C C . LEU B 1 474 ? -32.094 -19.375 -25.938 1 59.78 474 LEU B C 1
ATOM 7503 O O . LEU B 1 474 ? -32.281 -20.438 -26.547 1 59.78 474 LEU B O 1
ATOM 7507 N N . ALA B 1 475 ? -32.812 -18.375 -26.031 1 65.5 475 ALA B N 1
ATOM 7508 C CA . ALA B 1 475 ? -33.938 -18.375 -26.969 1 65.5 475 ALA B CA 1
ATOM 7509 C C . ALA B 1 475 ? -33.438 -18.531 -28.406 1 65.5 475 ALA B C 1
ATOM 7511 O O . ALA B 1 475 ? -34.062 -19.219 -29.203 1 65.5 475 ALA B O 1
ATOM 7512 N N . ASP B 1 476 ? -32.344 -17.891 -28.578 1 59.31 476 ASP B N 1
ATOM 7513 C CA . ASP B 1 476 ? -31.781 -17.922 -29.938 1 59.31 476 ASP B CA 1
ATOM 7514 C C . ASP B 1 476 ? -31.094 -19.25 -30.203 1 59.31 476 ASP B C 1
ATOM 7516 O O . ASP B 1 476 ? -31.016 -19.688 -31.359 1 59.31 476 ASP B O 1
ATOM 7520 N N . ASN B 1 477 ? -30.594 -19.75 -29.25 1 52.25 477 ASN B N 1
ATOM 7521 C CA . ASN B 1 477 ? -29.797 -20.953 -29.469 1 52.25 477 ASN B CA 1
ATOM 7522 C C . ASN B 1 477 ? -30.5 -22.203 -28.953 1 52.25 477 ASN B C 1
ATOM 7524 O O . ASN B 1 477 ? -29.922 -23.297 -28.938 1 52.25 477 ASN B O 1
ATOM 7528 N N . TYR B 1 478 ? -31.578 -21.969 -28.328 1 51.47 478 TYR B N 1
ATOM 7529 C CA . TYR B 1 478 ? -32.375 -23.109 -27.875 1 51.47 478 TYR B CA 1
ATOM 7530 C C . TYR B 1 478 ? -32.844 -23.953 -29.062 1 51.47 478 TYR B C 1
ATOM 7532 O O . TYR B 1 478 ? -33.594 -23.484 -29.906 1 51.47 478 TYR B O 1
ATOM 7540 N N . GLU B 1 479 ? -31.938 -24.859 -29.516 1 52.62 479 GLU B N 1
ATOM 7541 C CA . GLU B 1 479 ? -32.5 -25.938 -30.344 1 52.62 479 GLU B CA 1
ATOM 7542 C C . GLU B 1 479 ? -33.281 -26.938 -29.5 1 52.62 479 GLU B C 1
ATOM 7544 O O . GLU B 1 479 ? -32.781 -27.406 -28.469 1 52.62 479 GLU B O 1
ATOM 7549 N N . PRO B 1 480 ? -34.594 -27.031 -29.609 1 47.56 480 PRO B N 1
ATOM 7550 C CA . PRO B 1 480 ? -35.375 -28.047 -28.906 1 47.56 480 PRO B CA 1
ATOM 7551 C C . PRO B 1 480 ? -34.719 -29.422 -28.953 1 47.56 480 PRO B C 1
ATOM 7553 O O . PRO B 1 480 ? -33.969 -29.734 -29.906 1 47.56 480 PRO B O 1
ATOM 7556 N N . PRO B 1 481 ? -34.281 -29.922 -27.703 1 43.84 481 PRO B N 1
ATOM 7557 C CA . PRO B 1 481 ? -33.844 -31.297 -27.844 1 43.84 481 PRO B CA 1
ATOM 7558 C C . PRO B 1 481 ? -34.594 -32.062 -28.906 1 43.84 481 PRO B C 1
ATOM 7560 O O . PRO B 1 481 ? -35.781 -31.766 -29.188 1 43.84 481 PRO B O 1
ATOM 7563 N N . PRO B 1 482 ? -33.781 -32.5 -30.016 1 42.09 482 PRO B N 1
ATOM 7564 C CA . PRO B 1 482 ? -34.562 -33.312 -30.938 1 42.09 482 PRO B CA 1
ATOM 7565 C C . PRO B 1 482 ? -35.531 -34.25 -30.234 1 42.09 482 PRO B C 1
ATOM 7567 O O . PRO B 1 482 ? -35.219 -34.75 -29.156 1 42.09 482 PRO B O 1
ATOM 7570 N N . PHE B 1 483 ? -36.906 -34.062 -30.453 1 33.75 483 PHE B N 1
ATOM 7571 C CA . PHE B 1 483 ? -37.781 -35.156 -30.141 1 33.75 483 PHE B CA 1
ATOM 7572 C C . PHE B 1 483 ? -37.344 -36.438 -30.875 1 33.75 483 PHE B C 1
ATOM 7574 O O . PHE B 1 483 ? -36.938 -36.375 -32.031 1 33.75 483 PHE B O 1
#

Organism: Mycolicibacterium smegmatis (strain ATCC 700084 / mc(2)155) (NCBI:txid246196)

Nearest PDB structures (foldseek):
  8to0-assembly1_Gc  TM=2.426E-01  e=4.846E+00  Mus musculus
  8to0-assembly1_Gd  TM=2.426E-01  e=8.939E+00  Mus musculus
  8to0-assembly1_Gc  TM=2.426E-01  e=4.406E+00  Mus musculus
  8to0-assembly1_Gd  TM=2.426E-01  e=8.179E+00  Mus musculus
  7sqc-assembly1_1X  TM=2.258E-01  e=7.007E+00  Chlamydomonas reinhardtii

Sequence (966 aa):
MGAGILERMFDGTSDAGLIDAIAEAKRQENAATARRLFAIGELDTRRAIDLAECNFWRTDPFEEVCAEVSAALRISRSRANWQVHLARVLRDRIPKVAAVFAQGDIDFRIVTKIATRTELVDPAAMPALDDVLARRCPNWMRLSEPKLEERIDQCILRLDPDGQRVTKRSEDSRYFTVQPADTPGMANAQGYLPAHDAAGFDKRLDAIAATVCPNDPRTPDQRRADALGALGRYRDTLDCQCGREDCTAVAERDAVNNAMIHVLAEQSTLDGGNEPGYLPGFGMLPAHMVREVAKTATTKPVTIPKDKAQSGYRPNAELTEFIRWRDLTCRFPGCDAPAMAADIDHTRPYPQGPTHPSNTKLYCRTHHLIKTFYTGPNGWTDRQLPDGTIEFTAPTGHIYTTEPQGAALFPVLGTPTGELNLPPQQDEPHPNRGVMMPKRRQTREQDRADRINAERRERAELNAEQQRQRQAWLADNYEPPPFMGAGILERMFDGTSDAGLIDAIAEAKRQENAATARRLFAIGELDTRRAIDLAECNFWRTDPFEEVCAEVSAALRISRSRANWQVHLARVLRDRIPKVAAVFAQGDIDFRIVTKIATRTELVDPAAMPALDDVLARRCPNWMRLSEPKLEERIDQCILRLDPDGQRVTKRSEDSRYFTVQPADTPGMANAQGYLPAHDAAGFDKRLDAIAATVCPNDPRTPDQRRADALGALGRYRDTLDCQCGREDCTAVAERDAVNNAMIHVLAEQSTLDGGNEPGYLPGFGMLPAHMVREVAKTATTKPVTIPKDKAQSGYRPNAELTEFIRWRDLTCRFPGCDAPAMAADIDHTRPYPQGPTHPSNTKLYCRTHHLIKTFYTGPNGWTDRQLPDGTIEFTAPTGHIYTTEPQGAALFPVLGTPTGELNLPPQQDEPHPNRGVMMPKRRQTREQDRADRINAERRERAELNAEQQRQRQAWLADNYEPPPF

InterPro domains:
  IPR003615 HNH nuclease [SM00507] (318-369)
  IPR003615 HNH nuclease [cd00085] (326-372)
  IPR003870 Domain of unknown function DUF222 [PF02720] (25-327)

Secondary structure (DSSP, 8-state):
--HHHHHHTTTT--HHHHHHHHHHHHHHHHHHHHHHHHHHHHHHHHHHHHTGGGTTBSS-HHHHHHHHHHHHHT--HHHHHHHHHHHHHHHHT-HHHHHHHHTTSS-HHHHHHHHHHTTTS-TTTHHHHHHHHHHHGGGGTTS-HHHHHHHHHHHHHHH-GGGS---STTGGG-EEEEEE-SSTTEEEEEEEEEHHHHHHHHHHHHHHHTTS-TT--S-HHHHHHHHHHHHHTT-SSPPP----TT--S--------------B--HHHHTT--PPEEETTTEEE-HHHHHHHHTTS---PPPPPPS--BSSSS--HHHHHHHHHHH-B--STT---BGGGEEEEESSPTTTS-B-GGGEEEEEHHHHHHHHHS-STTS-EEEE-TTS-EEEE-TTS-EEEE--HHHHHSGGGGS------PPP------TTGGGGS-B-SS-HHHHHHHHHHHHHHHHHHHHHHHHHHHHHHHHHH------/--HHHHHHTTTT--HHHHHHHHHHHHHHHHHHHHHHHHHHHHHHHHHHHHTGGGTTBSS-HHHHHHHHHHHHHT--HHHHHHHHHHHHHHHHT-HHHHHHHHTTSS-HHHHHHHHHHTTTS-TTTHHHHHHHHHHHGGGGTTS-HHHHHHHHHHHHHHH-GGGS---S-SGGG-EEEEEE-SSTTEEEEEEEEEHHHHHHHHHHHHHHHTTS-TT--S-HHHHHHHHHHHHHTT-SSPPP----TT--S--------------B--HHHHTT--PPEEETTTEEE-HHHHHHHHTTS---PPPPPPS--BSSSS--HHHHHHHHHHH-B--STT---BGGGEEEEESSPTTTS-B-GGGEEEEEHHHHHHHHHS-STTS-EEEE-TTS-EEEE-TTS-EEEE--HHHHHSGGGGS------PPP------TTGGGGS-B-SS-HHHHHHHHHHHHHHHHHHHHHHHHHHHHHHHHHH------

Foldseek 3Di:
DDPVCVVCVQPPQDPVSVVVVVLVVLLVVLLVLLVVLLVLLVVLVVLCVVQVVCLFFPLGSLQQSLLVQCQVVLAASVVSSLSSLLSCCCVPQQVLLSVLSNSSLAHPLLSSLLSVFQLLADSVQRVVLSVVCSVCSSVCRPPDSVVSNVVSQVSRCVRPVLRGFPCCLPQNVWDWDWFADLAAPDIDIDISHDPVVVVVVVVLLQQQLPLFDPQAPDDSVRSSVVSVVCVVLVHSHDDRPNPDPPTPRDDDDDRDPPDDWDKADDPVLLVPDFQWIATQRRGTHTSVVVNVVVVPDDDDDQDDDALDFDDDDDDDPNLLSLQQLQQQAAQRRNHRHGSVQWDWDFLQDPPLPTRGNQGIHTHHPNVRLQAQPQAAQQGKHWHGFQQGKIWIQGSVRDIDIGGRPSCVSPVVSRPRNDDDPGPDPPRDPDPCSSVPRDTHPDGPVVVSVVVSVVSSVVSVVVVVVVVVVVVVVCVVPVPPPDD/DDPVCVVCVQPPQDPVSVVVVVLVVLLVVLLVLLVVLLVLLVVLVVLCVVQVVCLFFPLGSLNQSLLVQCQVVLAASVVSSLSSLLSCCCVPQQVLLSVLSNSSLAHPLLSSLLSVFQLLADSVQRVVLSVVCSVCSSVCRPPDSVVSNVVSQVSRCVRPVLRGFPCCLPQVVWDWDWFAALAPPDIDIDIRHDPVVVVVVVVLLQQQLPLFDPQAPDDSVRSSVVSVVCVVLVHSHDARPNPDPPTPRDDDDDRDDDDDWDKADDPVLLVPDFQWIATQRRGTHTSVVVNVNVVPDDDDDQDDDALDFDDDDDDDPNLLSLQQLQQQAAQRRNHRHGSVQWDWDFLQDPPLPTRGNQGIHTHHPNVVLQAQPQAAQQGKHWHGFQQGKMWIQHSVRDIDIGGRPSCVSPVVSRPGRDDDPGPDPPRDPDPCSCVPRDTHPDGPVVVSVVVSVVSSVVSVVVVVVVVVVVVVVCVVPVDPPDD